Protein AF-A0A2B2BP10-F1 (afdb_monomer_lite)

Structure (mmCIF, N/CA/C/O backbone):
data_AF-A0A2B2BP10-F1
#
_entry.id   AF-A0A2B2BP10-F1
#
loop_
_atom_site.group_PDB
_atom_site.id
_atom_site.type_symbol
_atom_site.label_atom_id
_atom_site.label_alt_id
_atom_site.label_comp_id
_atom_site.label_asym_id
_atom_site.label_entity_id
_atom_site.label_seq_id
_atom_site.pdbx_PDB_ins_code
_atom_site.Cartn_x
_atom_site.Cartn_y
_atom_site.Cartn_z
_atom_site.occupancy
_atom_site.B_iso_or_equiv
_atom_site.auth_seq_id
_atom_site.auth_comp_id
_atom_site.auth_asym_id
_atom_site.auth_atom_id
_atom_site.pdbx_PDB_model_num
ATOM 1 N N . MET A 1 1 ? 47.928 9.382 34.813 1.00 35.50 1 MET A N 1
ATOM 2 C CA . MET A 1 1 ? 47.152 10.615 34.543 1.00 35.50 1 MET A CA 1
ATOM 3 C C . MET A 1 1 ? 45.763 10.393 35.137 1.00 35.50 1 MET A C 1
ATOM 5 O O . MET A 1 1 ? 45.017 9.638 34.544 1.00 35.50 1 MET A O 1
ATOM 9 N N . LYS A 1 2 ? 45.384 10.715 36.384 1.00 25.69 2 LYS A N 1
ATOM 10 C CA . LYS A 1 2 ? 45.524 11.903 37.259 1.00 25.69 2 LYS A CA 1
ATOM 11 C C . LYS A 1 2 ? 45.064 13.222 36.622 1.00 25.69 2 LYS A C 1
ATOM 13 O O . LYS A 1 2 ? 45.745 13.682 35.720 1.00 25.69 2 LYS A O 1
ATOM 18 N N . TYR A 1 3 ? 43.941 13.732 37.158 1.00 25.67 3 TYR A N 1
ATOM 19 C CA . TYR A 1 3 ? 43.438 15.111 37.399 1.00 25.67 3 TYR A CA 1
ATOM 20 C C . TYR A 1 3 ? 41.909 15.093 37.172 1.00 25.67 3 TYR A C 1
ATOM 22 O O . TYR A 1 3 ? 41.471 14.951 36.042 1.00 25.67 3 TYR A O 1
ATOM 30 N N . ILE A 1 4 ? 41.027 14.927 38.170 1.00 27.28 4 ILE A N 1
ATOM 31 C CA . ILE A 1 4 ? 40.669 15.766 39.340 1.00 27.28 4 ILE A CA 1
ATOM 32 C C . ILE A 1 4 ? 40.322 17.214 38.966 1.00 27.28 4 ILE A C 1
ATOM 34 O O . ILE A 1 4 ? 41.221 17.993 38.679 1.00 27.28 4 ILE A O 1
ATOM 38 N N . SER A 1 5 ? 39.041 17.569 39.135 1.00 27.14 5 SER A N 1
ATOM 39 C CA . SER A 1 5 ? 38.623 18.768 39.877 1.00 27.14 5 SER A CA 1
ATOM 40 C C . SER A 1 5 ? 37.249 18.552 40.528 1.00 27.14 5 SER A C 1
ATOM 42 O O . SER A 1 5 ? 36.295 18.125 39.884 1.00 27.14 5 SER A O 1
ATOM 44 N N . ARG A 1 6 ? 37.205 18.794 41.844 1.00 28.05 6 ARG A N 1
ATOM 45 C CA . ARG A 1 6 ? 36.068 18.732 42.779 1.00 28.05 6 ARG A CA 1
ATOM 46 C C . ARG A 1 6 ? 35.676 20.156 43.198 1.00 28.05 6 ARG A C 1
ATOM 48 O O . ARG A 1 6 ? 36.568 20.982 43.348 1.00 28.05 6 ARG A O 1
ATOM 55 N N . LEU A 1 7 ? 34.404 20.355 43.553 1.00 24.20 7 LEU A N 1
ATOM 56 C CA . LEU A 1 7 ? 33.894 21.248 44.619 1.00 24.20 7 LEU A CA 1
ATOM 57 C C . LEU A 1 7 ? 32.411 20.843 44.820 1.00 24.20 7 LEU A C 1
ATOM 59 O O . LEU A 1 7 ? 31.676 20.884 43.843 1.00 24.20 7 LEU A O 1
ATOM 63 N N . LEU A 1 8 ? 31.853 20.262 45.891 1.00 22.91 8 LEU A N 1
ATOM 64 C CA . LEU A 1 8 ? 32.040 20.178 47.349 1.00 22.91 8 LEU A CA 1
ATOM 65 C C . LEU A 1 8 ? 31.478 21.367 48.144 1.00 22.91 8 LEU A C 1
ATOM 67 O O . LEU A 1 8 ? 32.177 22.355 48.308 1.00 22.91 8 LEU A O 1
ATOM 71 N N . VAL A 1 9 ? 30.273 21.190 48.716 1.00 23.84 9 VAL A N 1
ATOM 72 C CA . VAL A 1 9 ? 29.882 21.667 50.060 1.00 23.84 9 VAL A CA 1
ATOM 73 C C . VAL A 1 9 ? 28.970 20.616 50.729 1.00 23.84 9 VAL A C 1
ATOM 75 O O . VAL A 1 9 ? 27.965 20.194 50.162 1.00 23.84 9 VAL A O 1
ATOM 78 N N . LEU A 1 10 ? 29.409 20.176 51.915 1.00 23.83 10 LEU A N 1
ATOM 79 C CA . LEU A 1 10 ? 28.790 19.284 52.913 1.00 23.83 10 LEU A CA 1
ATOM 80 C C . LEU A 1 10 ? 27.552 19.944 53.580 1.00 23.83 10 LEU A C 1
ATOM 82 O O . LEU A 1 10 ? 27.416 21.157 53.517 1.00 23.83 10 LEU A O 1
ATOM 86 N N . VAL A 1 11 ? 26.636 19.229 54.250 1.00 23.75 11 VAL A N 1
ATOM 87 C CA . VAL A 1 11 ? 26.746 18.857 55.683 1.00 23.75 11 VAL A CA 1
ATOM 88 C C . VAL A 1 11 ? 25.727 17.759 56.065 1.00 23.75 11 VAL A C 1
ATOM 90 O O . VAL A 1 11 ? 24.557 17.814 55.698 1.00 23.75 11 VAL A O 1
ATOM 93 N N . LEU A 1 12 ? 26.248 16.777 56.815 1.00 23.58 12 LEU A N 1
ATOM 94 C CA . LEU A 1 12 ? 25.629 15.651 57.541 1.00 23.58 12 LEU A CA 1
ATOM 95 C C . LEU A 1 12 ? 24.697 16.115 58.696 1.00 23.58 12 LEU A C 1
ATOM 97 O O . LEU A 1 12 ? 24.838 17.234 59.169 1.00 23.58 12 LEU A O 1
ATOM 101 N N . ILE A 1 13 ? 23.766 15.306 59.231 1.00 26.03 13 ILE A N 1
ATOM 102 C CA . ILE A 1 13 ? 24.013 14.329 60.320 1.00 26.03 13 ILE A CA 1
ATOM 103 C C . ILE A 1 13 ? 22.867 13.297 60.465 1.00 26.03 13 ILE A C 1
ATOM 105 O O . ILE A 1 13 ? 21.691 13.591 60.283 1.00 26.03 13 ILE A O 1
ATOM 109 N N . PHE A 1 14 ? 23.329 12.093 60.816 1.00 25.73 14 PHE A N 1
ATOM 110 C CA . PHE A 1 14 ? 22.753 10.781 61.142 1.00 25.73 14 PHE A CA 1
ATOM 111 C C . PHE A 1 14 ? 21.506 10.681 62.044 1.00 25.73 14 PHE A C 1
ATOM 113 O O . PHE A 1 14 ? 21.375 11.421 63.012 1.00 25.73 14 PHE A O 1
ATOM 120 N N . CYS A 1 15 ? 20.753 9.580 61.864 1.00 23.16 15 CYS A N 1
ATOM 121 C CA . CYS A 1 15 ? 20.620 8.539 62.901 1.00 23.16 15 CYS A CA 1
ATOM 122 C C . CYS A 1 15 ? 20.268 7.157 62.304 1.00 23.16 15 CYS A C 1
ATOM 124 O O . CYS A 1 15 ? 19.400 7.033 61.444 1.00 23.16 15 CYS A O 1
ATOM 126 N N . LEU A 1 16 ? 21.003 6.141 62.766 1.00 26.59 16 LEU A N 1
ATOM 127 C CA . LEU A 1 16 ? 20.861 4.702 62.513 1.00 26.59 16 LEU A CA 1
ATOM 128 C C . LEU A 1 16 ? 19.626 4.127 63.227 1.00 26.59 16 LEU A C 1
ATOM 130 O O . LEU A 1 16 ? 19.274 4.639 64.281 1.00 26.59 16 LEU A O 1
ATOM 134 N N . ILE A 1 17 ? 19.051 3.045 62.685 1.00 31.56 17 ILE A N 1
ATOM 135 C CA . ILE A 1 17 ? 18.691 1.763 63.340 1.00 31.56 17 ILE A CA 1
ATOM 136 C C . ILE A 1 17 ? 18.112 0.861 62.232 1.00 31.56 17 ILE A C 1
ATOM 138 O O . ILE A 1 17 ? 17.089 1.178 61.633 1.00 31.56 17 ILE A O 1
ATOM 142 N N . GLY A 1 18 ? 18.767 -0.267 61.962 1.00 32.72 18 GLY A N 1
ATOM 143 C CA . GLY A 1 18 ? 18.162 -1.432 61.315 1.00 32.72 18 GLY A CA 1
ATOM 144 C C . GLY A 1 18 ? 18.156 -2.580 62.319 1.00 32.72 18 GLY A C 1
ATOM 145 O O . GLY A 1 18 ? 19.079 -2.659 63.136 1.00 32.72 18 GLY A O 1
ATOM 146 N N . PRO A 1 19 ? 17.124 -3.437 62.306 1.00 38.97 19 PRO A N 1
ATOM 147 C CA . PRO A 1 19 ? 17.443 -4.865 62.265 1.00 38.97 19 PRO A CA 1
ATOM 148 C C . PRO A 1 19 ? 16.514 -5.736 61.392 1.00 38.97 19 PRO A C 1
ATOM 150 O O . PRO A 1 19 ? 15.325 -5.475 61.265 1.00 38.97 19 PRO A O 1
ATOM 153 N N . TYR A 1 20 ? 17.123 -6.814 60.885 1.00 28.19 20 TYR A N 1
ATOM 154 C CA . TYR A 1 20 ? 16.628 -8.194 60.737 1.00 28.19 20 TYR A CA 1
ATOM 155 C C . TYR A 1 20 ? 15.260 -8.477 60.083 1.00 28.19 20 TYR A C 1
ATOM 157 O O . TYR A 1 20 ? 14.209 -8.237 60.663 1.00 28.19 20 TYR A O 1
ATOM 165 N N . TYR A 1 21 ? 15.301 -9.204 58.958 1.00 30.72 21 TYR A N 1
ATOM 166 C CA . TYR A 1 21 ? 14.311 -10.244 58.663 1.00 30.72 21 TYR A CA 1
ATOM 167 C C . TYR A 1 21 ? 14.998 -11.609 58.690 1.00 30.72 21 TYR A C 1
ATOM 169 O O . TYR A 1 21 ? 15.969 -11.857 57.977 1.00 30.72 21 TYR A O 1
ATOM 177 N N . THR A 1 22 ? 14.485 -12.451 59.576 1.00 29.66 22 THR A N 1
ATOM 178 C CA . THR A 1 22 ? 14.809 -13.855 59.794 1.00 29.66 22 THR A CA 1
ATOM 179 C C . THR A 1 22 ? 14.077 -14.733 58.780 1.00 29.66 22 THR A C 1
ATOM 181 O O . THR A 1 22 ? 12.874 -14.593 58.568 1.00 29.66 22 THR A O 1
ATOM 184 N N . SER A 1 23 ? 14.809 -15.669 58.179 1.00 28.98 23 SER A N 1
ATOM 185 C CA . SER A 1 23 ? 14.266 -16.896 57.601 1.00 28.98 23 SER A CA 1
ATOM 186 C C . SER A 1 23 ? 14.009 -17.906 58.724 1.00 28.98 23 SER A C 1
ATOM 188 O O . SER A 1 23 ? 14.798 -18.005 59.663 1.00 28.98 23 SER A O 1
ATOM 190 N N . ALA A 1 24 ? 12.910 -18.655 58.632 1.00 31.73 24 ALA A N 1
ATOM 191 C CA . ALA A 1 24 ? 12.672 -19.844 59.443 1.00 31.73 24 ALA A CA 1
ATOM 192 C C . ALA A 1 24 ? 12.572 -21.057 58.510 1.00 31.73 24 ALA A C 1
ATOM 194 O O . ALA A 1 24 ? 11.766 -21.074 57.579 1.00 31.73 24 ALA A O 1
ATOM 195 N N . GLU A 1 25 ? 13.453 -22.023 58.756 1.00 32.09 25 GLU A N 1
ATOM 196 C CA . GLU A 1 25 ? 13.521 -23.346 58.143 1.00 32.09 25 GLU A CA 1
ATOM 197 C C . GLU A 1 25 ? 12.401 -24.266 58.650 1.00 32.09 25 GLU A C 1
ATOM 199 O O . GLU A 1 25 ? 11.938 -24.143 59.785 1.00 32.09 25 GLU A O 1
ATOM 204 N N . SER A 1 26 ? 12.068 -25.280 57.851 1.00 30.95 26 SER A N 1
ATOM 205 C CA . SER A 1 26 ? 11.579 -26.561 58.361 1.00 30.95 26 SER A CA 1
ATOM 206 C C . SER A 1 26 ? 12.367 -27.714 57.722 1.00 30.95 26 SER A C 1
ATOM 208 O O . SER A 1 26 ? 12.107 -28.093 56.585 1.00 30.95 26 SER A O 1
ATOM 210 N N . ASN A 1 27 ? 13.342 -28.216 58.487 1.00 28.84 27 ASN A N 1
ATOM 211 C CA . ASN A 1 27 ? 13.800 -29.606 58.651 1.00 28.84 27 ASN A CA 1
ATOM 212 C C . ASN A 1 27 ? 14.059 -30.509 57.420 1.00 28.84 27 ASN A C 1
ATOM 214 O O . ASN A 1 27 ? 13.184 -31.228 56.956 1.00 28.84 27 ASN A O 1
ATOM 218 N N . LEU A 1 28 ? 15.317 -30.485 56.965 1.00 27.80 28 LEU A N 1
ATOM 219 C CA . LEU A 1 28 ? 16.371 -31.521 57.082 1.00 27.80 28 LEU A CA 1
ATOM 220 C C . LEU A 1 28 ? 16.104 -33.052 56.932 1.00 27.80 28 LEU A C 1
ATOM 222 O O . LEU A 1 28 ? 15.277 -33.641 57.619 1.00 27.80 28 LEU A O 1
ATOM 226 N N . VAL A 1 29 ? 17.082 -33.644 56.212 1.00 27.44 29 VAL A N 1
ATOM 227 C CA . VAL A 1 29 ? 17.657 -35.023 56.166 1.00 27.44 29 VAL A CA 1
ATOM 228 C C . VAL A 1 29 ? 16.967 -36.028 55.218 1.00 27.44 29 VAL A C 1
ATOM 230 O O . VAL A 1 29 ? 15.862 -36.464 55.501 1.00 27.44 29 VAL A O 1
ATOM 233 N N . ASN A 1 30 ? 17.461 -36.346 54.007 1.00 29.39 30 ASN A N 1
ATOM 234 C CA . ASN A 1 30 ? 18.756 -36.872 53.500 1.00 29.39 30 ASN A CA 1
ATOM 235 C C . ASN A 1 30 ? 18.857 -38.415 53.574 1.00 29.39 30 ASN A C 1
ATOM 237 O O . ASN A 1 30 ? 18.711 -38.972 54.657 1.00 29.39 30 ASN A O 1
ATOM 241 N N . ILE A 1 31 ? 19.121 -39.068 52.430 1.00 30.33 31 ILE A N 1
ATOM 242 C CA . ILE A 1 31 ? 20.179 -40.077 52.178 1.00 30.33 31 ILE A CA 1
ATOM 243 C C . ILE A 1 31 ? 19.948 -40.766 50.812 1.00 30.33 31 ILE A C 1
ATOM 245 O O . ILE A 1 31 ? 18.848 -41.207 50.483 1.00 30.33 31 ILE A O 1
ATOM 249 N N . GLU A 1 32 ? 21.032 -40.796 50.038 1.00 33.62 32 GLU A N 1
ATOM 250 C CA . GLU A 1 32 ? 21.299 -41.515 48.786 1.00 33.62 32 GLU A CA 1
ATOM 251 C C . GLU A 1 32 ? 21.122 -43.047 48.922 1.00 33.62 32 GLU A C 1
ATOM 253 O O . GLU A 1 32 ? 21.317 -43.597 50.001 1.00 33.62 32 GLU A O 1
ATOM 258 N N . ASP A 1 33 ? 20.820 -43.775 47.839 1.00 32.69 33 ASP A N 1
ATOM 259 C CA . ASP A 1 33 ? 21.850 -44.460 47.025 1.00 32.69 33 ASP A CA 1
ATOM 260 C C . ASP A 1 33 ? 21.337 -45.683 46.211 1.00 32.69 33 ASP A C 1
ATOM 262 O O . ASP A 1 33 ? 20.480 -46.447 46.648 1.00 32.69 33 ASP A O 1
ATOM 266 N N . LEU A 1 34 ? 21.948 -45.844 45.028 1.00 28.80 34 LEU A N 1
ATOM 267 C CA . LEU A 1 34 ? 22.307 -47.068 44.277 1.00 28.80 34 LEU A CA 1
ATOM 268 C C . LEU A 1 34 ? 21.294 -48.157 43.812 1.00 28.80 34 LEU A C 1
ATOM 270 O O . LEU A 1 34 ? 20.833 -49.021 44.548 1.00 28.80 34 LEU A O 1
ATOM 274 N N . SER A 1 35 ? 21.185 -48.209 42.472 1.00 29.86 35 SER A N 1
ATOM 275 C CA . SER A 1 35 ? 21.424 -49.357 41.557 1.00 29.86 35 SER A CA 1
ATOM 276 C C . SER A 1 35 ? 20.588 -50.660 41.598 1.00 29.86 35 SER A C 1
ATOM 278 O O . SER A 1 35 ? 20.744 -51.484 42.488 1.00 29.86 35 SER A O 1
ATOM 280 N N . THR A 1 36 ? 19.829 -50.862 40.501 1.00 37.53 36 THR A N 1
ATOM 281 C CA . THR A 1 36 ? 19.683 -52.037 39.580 1.00 37.53 36 THR A CA 1
ATOM 282 C C . THR A 1 36 ? 19.854 -53.482 40.095 1.00 37.53 36 THR A C 1
ATOM 284 O O . THR A 1 36 ? 20.809 -53.757 40.815 1.00 37.53 36 THR A O 1
ATOM 287 N N . PRO A 1 37 ? 19.074 -54.464 39.573 1.00 38.03 37 PRO A N 1
ATOM 288 C CA . PRO A 1 37 ? 19.461 -55.146 38.316 1.00 38.03 37 PRO A CA 1
ATOM 289 C C . PRO A 1 37 ? 18.308 -55.626 37.392 1.00 38.03 37 PRO A C 1
ATOM 291 O O . PRO A 1 37 ? 17.191 -55.888 37.823 1.00 38.03 37 PRO A O 1
ATOM 294 N N . ASN A 1 38 ? 18.644 -55.782 36.106 1.00 34.16 38 ASN A N 1
ATOM 295 C CA . ASN A 1 38 ? 18.007 -56.639 35.077 1.00 34.16 38 ASN A CA 1
ATOM 296 C C . ASN A 1 38 ? 18.950 -57.864 34.870 1.00 34.16 38 ASN A C 1
ATOM 298 O O . ASN A 1 38 ? 20.127 -57.674 35.209 1.00 34.16 38 ASN A O 1
ATOM 302 N N . PRO A 1 39 ? 18.578 -59.077 34.370 1.00 50.03 39 PRO A N 1
ATOM 303 C CA . PRO A 1 39 ? 18.208 -59.378 32.955 1.00 50.03 39 PRO A CA 1
ATOM 304 C C . PRO A 1 39 ? 17.178 -60.556 32.825 1.00 50.03 39 PRO A C 1
ATOM 306 O O . PRO A 1 39 ? 16.729 -61.065 33.843 1.00 50.03 39 PRO A O 1
ATOM 309 N N . GLU A 1 40 ? 16.619 -61.005 31.686 1.00 32.41 40 GLU A N 1
ATOM 310 C CA . GLU A 1 40 ? 17.146 -61.531 30.398 1.00 32.41 40 GLU A CA 1
ATOM 311 C C . GLU A 1 40 ? 15.997 -61.569 29.346 1.00 32.41 40 GLU A C 1
ATOM 313 O O . GLU A 1 40 ? 14.870 -61.920 29.681 1.00 32.41 40 GLU A O 1
ATOM 318 N N . GLN A 1 41 ? 16.149 -60.968 28.154 1.00 34.12 41 GLN A N 1
ATOM 319 C CA . GLN A 1 41 ? 16.606 -61.499 26.839 1.00 34.12 41 GLN A CA 1
ATOM 320 C C . GLN A 1 41 ? 15.582 -62.288 25.984 1.00 34.12 41 GLN A C 1
ATOM 322 O O . GLN A 1 41 ? 15.234 -63.424 26.277 1.00 34.12 41 GLN A O 1
ATOM 327 N N . SER A 1 42 ? 15.252 -61.758 24.797 1.00 27.53 42 SER A N 1
ATOM 328 C CA . SER A 1 42 ? 15.834 -62.229 23.519 1.00 27.53 42 SER A CA 1
ATOM 329 C C . SER A 1 42 ? 15.474 -61.305 22.333 1.00 27.53 42 SER A C 1
ATOM 331 O O . SER A 1 42 ? 14.410 -60.696 22.295 1.00 27.53 42 SER A O 1
ATOM 333 N N . ASN A 1 43 ? 16.449 -61.165 21.426 1.00 31.52 43 ASN A N 1
ATOM 334 C CA . ASN A 1 43 ? 16.531 -60.336 20.207 1.00 31.52 43 ASN A CA 1
ATOM 335 C C . ASN A 1 43 ? 15.570 -60.845 19.088 1.00 31.52 43 ASN A C 1
ATOM 337 O O . ASN A 1 43 ? 15.063 -61.951 19.208 1.00 31.52 43 ASN A O 1
ATOM 341 N N . ALA A 1 44 ? 15.293 -60.177 17.956 1.00 31.28 44 ALA A N 1
ATOM 342 C CA . ALA A 1 44 ? 16.159 -59.352 17.114 1.00 31.28 44 ALA A CA 1
ATOM 343 C C . ALA A 1 44 ? 15.391 -58.545 16.028 1.00 31.28 44 ALA A C 1
ATOM 345 O O . ALA A 1 44 ? 14.281 -58.900 15.650 1.00 31.28 44 ALA A O 1
ATOM 346 N N . GLU A 1 45 ? 16.108 -57.539 15.505 1.00 29.89 45 GLU A N 1
ATOM 347 C CA . GLU A 1 45 ? 16.148 -57.003 14.122 1.00 29.89 45 GLU A CA 1
ATOM 348 C C . GLU A 1 45 ? 15.087 -56.024 13.557 1.00 29.89 45 GLU A C 1
ATOM 350 O O . GLU A 1 45 ? 13.996 -56.386 13.137 1.00 29.89 45 GLU A O 1
ATOM 355 N N . ASN A 1 46 ? 15.525 -54.753 13.475 1.00 30.64 46 ASN A N 1
ATOM 356 C CA . ASN A 1 46 ? 15.562 -53.836 12.316 1.00 30.64 46 ASN A CA 1
ATOM 357 C C . ASN A 1 46 ? 14.555 -54.022 11.160 1.00 30.64 46 ASN A C 1
ATOM 359 O O . ASN A 1 46 ? 14.668 -54.976 10.401 1.00 30.64 46 ASN A O 1
ATOM 363 N N . ALA A 1 47 ? 13.778 -52.974 10.850 1.00 29.55 47 ALA A N 1
ATOM 364 C CA . ALA A 1 47 ? 14.079 -52.040 9.748 1.00 29.55 47 ALA A CA 1
ATOM 365 C C . ALA A 1 47 ? 12.907 -51.082 9.435 1.00 29.55 47 ALA A C 1
ATOM 367 O O . ALA A 1 47 ? 11.745 -51.465 9.441 1.00 29.55 47 ALA A O 1
ATOM 368 N N . ASP A 1 48 ? 13.307 -49.856 9.101 1.00 30.22 48 ASP A N 1
ATOM 369 C CA . ASP A 1 48 ? 12.721 -48.886 8.169 1.00 30.22 48 ASP A CA 1
ATOM 370 C C . ASP A 1 48 ? 11.305 -48.299 8.328 1.00 30.22 48 ASP A C 1
ATOM 372 O O . ASP A 1 48 ? 10.273 -48.959 8.409 1.00 30.22 48 ASP A O 1
ATOM 376 N N . LEU A 1 49 ? 11.300 -46.967 8.255 1.00 34.78 49 LEU A N 1
ATOM 377 C CA . LEU A 1 49 ? 10.155 -46.068 8.252 1.00 34.78 49 LEU A CA 1
ATOM 378 C C . LEU A 1 49 ? 9.687 -45.818 6.814 1.00 34.78 49 LEU A C 1
ATOM 380 O O . LEU A 1 49 ? 10.445 -45.291 6.005 1.00 34.78 49 LEU A O 1
ATOM 384 N N . ASN A 1 50 ? 8.402 -46.046 6.537 1.00 30.09 50 ASN A N 1
ATOM 385 C CA . ASN A 1 50 ? 7.673 -45.317 5.499 1.00 30.09 50 ASN A CA 1
ATOM 386 C C . ASN A 1 50 ? 6.163 -45.258 5.795 1.00 30.09 50 ASN A C 1
ATOM 388 O O . ASN A 1 50 ? 5.463 -46.257 5.753 1.00 30.09 50 ASN A O 1
ATOM 392 N N . LYS A 1 51 ? 5.709 -44.031 6.068 1.00 31.86 51 LYS A N 1
ATOM 393 C CA . LYS A 1 51 ? 4.644 -43.303 5.358 1.00 31.86 51 LYS A CA 1
ATOM 394 C C . LYS A 1 51 ? 3.243 -43.942 5.130 1.00 31.86 51 LYS A C 1
ATOM 396 O O . LYS A 1 51 ? 3.083 -44.828 4.307 1.00 31.86 51 LYS A O 1
ATOM 401 N N . VAL A 1 52 ? 2.268 -43.167 5.635 1.00 33.22 52 VAL A N 1
ATOM 402 C CA . VAL A 1 52 ? 0.911 -42.821 5.127 1.00 33.22 52 VAL A CA 1
ATOM 403 C C . VAL A 1 52 ? -0.275 -43.712 5.522 1.00 33.22 52 VAL A C 1
ATOM 405 O O . VAL A 1 52 ? -0.188 -44.930 5.495 1.00 33.22 52 VAL A O 1
ATOM 408 N N . ASP A 1 53 ? -1.382 -42.991 5.771 1.00 30.86 53 ASP A N 1
ATOM 409 C CA . ASP A 1 53 ? -2.799 -43.389 5.801 1.00 30.86 53 ASP A CA 1
ATOM 410 C C . ASP A 1 53 ? -3.308 -43.996 7.128 1.00 30.86 53 ASP A C 1
ATOM 412 O O . ASP A 1 53 ? -2.552 -44.600 7.874 1.00 30.86 53 ASP A O 1
ATOM 416 N N . GLU A 1 54 ? -4.549 -43.785 7.588 1.00 32.78 54 GLU A N 1
ATOM 417 C CA . GLU A 1 54 ? -5.785 -43.506 6.853 1.00 32.78 54 GLU A CA 1
ATOM 418 C C . GLU A 1 54 ? -6.951 -43.176 7.835 1.00 32.78 54 GLU A C 1
ATOM 420 O O . GLU A 1 54 ? -7.006 -43.714 8.937 1.00 32.78 54 GLU A O 1
ATOM 425 N N . THR A 1 55 ? -7.931 -42.388 7.365 1.00 30.42 55 THR A N 1
ATOM 426 C CA . THR A 1 55 ? -9.410 -42.557 7.500 1.00 30.42 55 THR A CA 1
ATOM 427 C C . THR A 1 55 ? -10.222 -42.535 8.819 1.00 30.42 55 THR A C 1
ATOM 429 O O . THR A 1 55 ? -9.746 -42.811 9.915 1.00 30.42 55 THR A O 1
ATOM 432 N N . LEU A 1 56 ? -11.538 -42.333 8.558 1.00 30.64 56 LEU A N 1
ATOM 433 C CA . LEU A 1 56 ? -12.778 -42.801 9.226 1.00 30.64 56 LEU A CA 1
ATOM 434 C C . LEU A 1 56 ? -13.516 -41.693 10.008 1.00 30.64 56 LEU A C 1
ATOM 436 O O . LEU A 1 56 ? -12.894 -40.963 10.768 1.00 30.64 56 LEU A O 1
ATOM 440 N N . THR A 1 57 ? -14.825 -41.430 9.855 1.00 28.64 57 THR A N 1
ATOM 441 C CA . THR A 1 57 ? -16.017 -42.231 9.450 1.00 28.64 57 THR A CA 1
ATOM 442 C C . THR A 1 57 ? -17.218 -41.253 9.285 1.00 28.64 57 THR A C 1
ATOM 444 O O . THR A 1 57 ? -17.245 -40.259 10.007 1.00 28.64 57 THR A O 1
ATOM 447 N N . ASP A 1 58 ? -18.083 -41.343 8.255 1.00 32.44 58 ASP A N 1
ATOM 448 C CA . ASP A 1 58 ? -19.340 -42.151 8.139 1.00 32.44 58 ASP A CA 1
ATOM 449 C C . ASP A 1 58 ? -20.563 -41.431 8.796 1.00 32.44 58 ASP A C 1
ATOM 451 O O . ASP A 1 58 ? -20.457 -40.997 9.937 1.00 32.44 58 ASP A O 1
ATOM 455 N N . THR A 1 59 ? -21.732 -41.150 8.186 1.00 32.19 59 THR A N 1
ATOM 456 C CA . THR A 1 59 ? -22.721 -42.027 7.506 1.00 32.19 59 THR A CA 1
ATOM 457 C C . THR A 1 59 ? -23.917 -41.207 6.921 1.00 32.19 59 THR A C 1
ATOM 459 O O . THR A 1 59 ? -24.271 -40.186 7.508 1.00 32.19 59 THR A O 1
ATOM 462 N N . ASN A 1 60 ? -24.537 -41.719 5.831 1.00 33.25 60 ASN A N 1
ATOM 463 C CA . ASN A 1 60 ? -25.993 -41.879 5.505 1.00 33.25 60 ASN A CA 1
ATOM 464 C C . ASN A 1 60 ? -26.950 -40.648 5.415 1.00 33.25 60 ASN A C 1
ATOM 466 O O . ASN A 1 60 ? -26.852 -39.737 6.222 1.00 33.25 60 ASN A O 1
ATOM 470 N N . ASP A 1 61 ? -27.957 -40.508 4.527 1.00 29.33 61 ASP A N 1
ATOM 471 C CA . ASP A 1 61 ? -28.725 -41.393 3.616 1.00 29.33 61 ASP A CA 1
ATOM 472 C C . ASP A 1 61 ? -29.524 -40.544 2.563 1.00 29.33 61 ASP A C 1
ATOM 474 O O . ASP A 1 61 ? -29.941 -39.439 2.902 1.00 29.33 61 ASP A O 1
ATOM 478 N N . VAL A 1 62 ? -29.728 -41.079 1.333 1.00 30.88 62 VAL A N 1
ATOM 479 C CA . VAL A 1 62 ? -31.006 -41.253 0.547 1.00 30.88 62 VAL A CA 1
ATOM 480 C C . VAL A 1 62 ? -31.936 -40.003 0.364 1.00 30.88 62 VAL A C 1
ATOM 482 O O . VAL A 1 62 ? -32.257 -39.342 1.334 1.00 30.88 62 VAL A O 1
ATOM 485 N N . GLU A 1 63 ? -32.481 -39.548 -0.785 1.00 29.61 63 GLU A N 1
ATOM 486 C CA . GLU A 1 63 ? -33.002 -40.155 -2.030 1.00 29.61 63 GLU A CA 1
ATOM 487 C C . GLU A 1 63 ? -33.339 -39.066 -3.103 1.00 29.61 63 GLU A C 1
ATOM 489 O O . GLU A 1 63 ? -33.782 -37.973 -2.762 1.00 29.61 63 GLU A O 1
ATOM 494 N N . ASN A 1 64 ? -33.184 -39.423 -4.387 1.00 28.94 64 ASN A N 1
ATOM 495 C CA . ASN A 1 64 ? -34.051 -39.206 -5.571 1.00 28.94 64 ASN A CA 1
ATOM 496 C C . ASN A 1 64 ? -34.692 -37.850 -6.002 1.00 28.94 64 ASN A C 1
ATOM 498 O O . ASN A 1 64 ? -35.591 -37.314 -5.366 1.00 28.94 64 ASN A O 1
ATOM 502 N N . ASN A 1 65 ? -34.415 -37.556 -7.288 1.00 28.33 65 ASN A N 1
ATOM 503 C CA . ASN A 1 65 ? -35.350 -37.351 -8.420 1.00 28.33 65 ASN A CA 1
ATOM 504 C C . ASN A 1 65 ? -35.781 -35.956 -8.925 1.00 28.33 65 ASN A C 1
ATOM 506 O O . ASN A 1 65 ? -36.251 -35.098 -8.187 1.00 28.33 65 ASN A O 1
ATOM 510 N N . THR A 1 66 ? -35.791 -35.919 -10.275 1.00 26.94 66 THR A N 1
ATOM 511 C CA . THR A 1 66 ? -36.670 -35.198 -11.232 1.00 26.94 66 THR A CA 1
ATOM 512 C C . THR A 1 66 ? -36.494 -33.681 -11.350 1.00 26.94 66 THR A C 1
ATOM 514 O O . THR A 1 66 ? -36.582 -32.956 -10.371 1.00 26.94 66 THR A O 1
ATOM 517 N N . GLU A 1 67 ? -35.999 -33.180 -12.487 1.00 28.91 67 GLU A N 1
ATOM 518 C CA . GLU A 1 67 ? -36.663 -32.966 -13.799 1.00 28.91 67 GLU A CA 1
ATOM 519 C C . GLU A 1 67 ? -37.510 -31.692 -13.849 1.00 28.91 67 GLU A C 1
ATOM 521 O O . GLU A 1 67 ? -38.299 -31.431 -12.949 1.00 28.91 67 GLU A O 1
ATOM 526 N N . GLU A 1 68 ? -37.356 -30.993 -14.984 1.00 28.36 68 GLU A N 1
ATOM 527 C CA . GLU A 1 68 ? -38.296 -30.021 -15.561 1.00 28.36 68 GLU A CA 1
ATOM 528 C C . GLU A 1 68 ? -38.463 -28.681 -14.817 1.00 28.36 68 GLU A C 1
ATOM 530 O O . GLU A 1 68 ? -38.378 -28.582 -13.604 1.00 28.36 68 GLU A O 1
ATOM 535 N N . ALA A 1 69 ? -38.723 -27.541 -15.447 1.00 27.48 69 ALA A N 1
ATOM 536 C CA . ALA A 1 69 ? -38.811 -27.093 -16.832 1.00 27.48 69 ALA A CA 1
ATOM 537 C C . ALA A 1 69 ? -38.956 -25.550 -16.709 1.00 27.48 69 ALA A C 1
ATOM 539 O O . ALA A 1 69 ? -39.561 -25.064 -15.759 1.00 27.48 69 ALA A O 1
ATOM 540 N N . THR A 1 70 ? -38.197 -24.758 -17.471 1.00 25.77 70 THR A N 1
ATOM 541 C CA . THR A 1 70 ? -38.675 -23.958 -18.623 1.00 25.77 70 THR A CA 1
ATOM 542 C C . THR A 1 70 ? -39.469 -22.677 -18.319 1.00 25.77 70 THR A C 1
ATOM 544 O O . THR A 1 70 ? -40.203 -22.605 -17.341 1.00 25.77 70 THR A O 1
ATOM 547 N N . LEU A 1 71 ? -39.402 -21.778 -19.314 1.00 27.81 71 LEU A N 1
ATOM 548 C CA . LEU A 1 71 ? -40.334 -20.698 -19.689 1.00 27.81 71 LEU A CA 1
ATOM 549 C C . LEU A 1 71 ? -40.065 -19.350 -19.007 1.00 27.81 71 LEU A C 1
ATOM 551 O O . LEU A 1 71 ? -40.114 -19.233 -17.788 1.00 27.81 71 LEU A O 1
ATOM 555 N N . ASP A 1 72 ? -39.562 -18.346 -19.729 1.00 25.50 72 ASP A N 1
ATOM 556 C CA . ASP A 1 72 ? -40.099 -17.589 -20.896 1.00 25.50 72 ASP A CA 1
ATOM 557 C C . ASP A 1 72 ? -40.534 -16.220 -20.357 1.00 25.50 72 ASP A C 1
ATOM 559 O O . ASP A 1 72 ? -41.254 -16.134 -19.368 1.00 25.50 72 ASP A O 1
ATOM 563 N N . GLU A 1 73 ? -39.867 -15.138 -20.746 1.00 28.53 73 GLU A N 1
ATOM 564 C CA . GLU A 1 73 ? -40.075 -14.325 -21.958 1.00 28.53 73 GLU A CA 1
ATOM 565 C C . GLU A 1 73 ? -41.099 -13.203 -21.748 1.00 28.53 73 GLU A C 1
ATOM 567 O O . GLU A 1 73 ? -42.113 -13.371 -21.077 1.00 28.53 73 GLU A O 1
ATOM 572 N N . SER A 1 74 ? -40.821 -12.084 -22.432 1.00 28.12 74 SER A N 1
ATOM 573 C CA . SER A 1 74 ? -41.675 -10.903 -22.662 1.00 28.12 74 SER A CA 1
ATOM 574 C C . SER A 1 74 ? -41.915 -9.982 -21.450 1.00 28.12 74 SER A C 1
ATOM 576 O O . SER A 1 74 ? -41.945 -10.428 -20.312 1.00 28.12 74 SER A O 1
ATOM 578 N N . SER A 1 75 ? -42.113 -8.667 -21.547 1.00 26.55 75 SER A N 1
ATOM 579 C CA . SER A 1 75 ? -42.043 -7.606 -22.576 1.00 26.55 75 SER A CA 1
ATOM 580 C C . SER A 1 75 ? -42.434 -6.311 -21.819 1.00 26.55 75 SER A C 1
ATOM 582 O O . SER A 1 75 ? -43.174 -6.406 -20.846 1.00 26.55 75 SER A O 1
ATOM 584 N N . GLU A 1 76 ? -41.868 -5.124 -22.051 1.00 28.02 76 GLU A N 1
ATOM 585 C CA . GLU A 1 76 ? -42.436 -3.994 -22.836 1.00 28.02 76 GLU A CA 1
ATOM 586 C C . GLU A 1 76 ? -41.626 -2.736 -22.410 1.00 28.02 76 GLU A C 1
ATOM 588 O O . GLU A 1 76 ? -41.423 -2.522 -21.217 1.00 28.02 76 GLU A O 1
ATOM 593 N N . THR A 1 77 ? -40.855 -2.061 -23.275 1.00 26.12 77 THR A N 1
ATOM 594 C CA . THR A 1 77 ? -41.164 -0.915 -24.177 1.00 26.12 77 THR A CA 1
ATOM 595 C C . THR A 1 77 ? -41.643 0.402 -23.539 1.00 26.12 77 THR A C 1
ATOM 597 O O . THR A 1 77 ? -42.740 0.453 -23.000 1.00 26.12 77 THR A O 1
ATOM 600 N N . GLN A 1 78 ? -40.846 1.475 -23.727 1.00 28.59 78 GLN A N 1
ATOM 601 C CA . GLN A 1 78 ? -41.207 2.828 -24.238 1.00 28.59 78 GLN A CA 1
ATOM 602 C C . GLN A 1 78 ? -39.924 3.706 -24.293 1.00 28.59 78 GLN A C 1
ATOM 604 O O . GLN A 1 78 ? -39.298 3.942 -23.265 1.00 28.59 78 GLN A O 1
ATOM 609 N N . GLU A 1 79 ? -39.298 3.915 -25.463 1.00 29.34 79 GLU A N 1
ATOM 610 C CA . GLU A 1 79 ? -39.436 5.050 -26.419 1.00 29.34 79 GLU A CA 1
ATOM 611 C C . GLU A 1 79 ? -39.172 6.452 -25.827 1.00 29.34 79 GLU A C 1
ATOM 613 O O . GLU A 1 79 ? -39.884 6.929 -24.949 1.00 29.34 79 GLU A O 1
ATOM 618 N N . THR A 1 80 ? -38.136 7.170 -26.284 1.00 28.38 80 THR A N 1
ATOM 619 C CA . THR A 1 80 ? -38.292 8.151 -27.383 1.00 28.38 80 THR A CA 1
ATOM 620 C C . THR A 1 80 ? -36.972 8.525 -28.090 1.00 28.38 80 THR A C 1
ATOM 622 O O . THR A 1 80 ? -35.881 8.433 -27.531 1.00 28.38 80 THR A O 1
ATOM 625 N N . GLU A 1 81 ? -37.130 8.929 -29.354 1.00 31.97 81 GLU A N 1
ATOM 626 C CA . GLU A 1 81 ? -36.172 9.121 -30.455 1.00 31.97 81 GLU A CA 1
ATOM 627 C C . GLU A 1 81 ? -35.260 10.366 -30.385 1.00 31.97 81 GLU A C 1
ATOM 629 O O . GLU A 1 81 ? -35.629 11.379 -29.797 1.00 31.97 81 GLU A O 1
ATOM 634 N N . LEU A 1 82 ? -34.139 10.338 -31.135 1.00 26.92 82 LEU A N 1
ATOM 635 C CA . LEU A 1 82 ? -33.893 11.294 -32.239 1.00 26.92 82 LEU A CA 1
ATOM 636 C C . LEU A 1 82 ? -32.719 10.870 -33.161 1.00 26.92 82 LEU A C 1
ATOM 638 O O . LEU A 1 82 ? -31.546 10.907 -32.808 1.00 26.92 82 LEU A O 1
ATOM 642 N N . GLU A 1 83 ? -33.144 10.426 -34.344 1.00 31.44 83 GLU A N 1
ATOM 643 C CA . GLU A 1 83 ? -32.598 10.368 -35.711 1.00 31.44 83 GLU A CA 1
ATOM 644 C C . GLU A 1 83 ? -31.102 10.522 -36.115 1.00 31.44 83 GLU A C 1
ATOM 646 O O . GLU A 1 83 ? -30.426 11.510 -35.852 1.00 31.44 83 GLU A O 1
ATOM 651 N N . LYS A 1 84 ? -30.768 9.605 -37.052 1.00 29.52 84 LYS A N 1
ATOM 652 C CA . LYS A 1 84 ? -30.029 9.724 -38.339 1.00 29.52 84 LYS A CA 1
ATOM 653 C C . LYS A 1 84 ? -28.497 9.573 -38.397 1.00 29.52 84 LYS A C 1
ATOM 655 O O . LYS A 1 84 ? -27.711 10.461 -38.093 1.00 29.52 84 LYS A O 1
ATOM 660 N N . LYS A 1 85 ? -28.114 8.425 -38.982 1.00 31.95 85 LYS A N 1
ATOM 661 C CA . LYS A 1 85 ? -26.849 8.129 -39.678 1.00 31.95 85 LYS A CA 1
ATOM 662 C C . LYS A 1 85 ? -26.688 8.985 -40.943 1.00 31.95 85 LYS A C 1
ATOM 664 O O . LYS A 1 85 ? -27.639 9.069 -41.715 1.00 31.95 85 LYS A O 1
ATOM 669 N N . GLN A 1 86 ? -25.453 9.385 -41.257 1.00 27.55 86 GLN A N 1
ATOM 670 C CA . GLN A 1 86 ? -24.873 9.111 -42.579 1.00 27.55 86 GLN A CA 1
ATOM 671 C C . GLN A 1 86 ? -23.337 9.148 -42.571 1.00 27.55 86 GLN A C 1
ATOM 673 O O . GLN A 1 86 ? -22.707 9.684 -41.667 1.00 27.55 86 GLN A O 1
ATOM 678 N N . GLU A 1 87 ? -22.788 8.453 -43.559 1.00 30.33 87 GLU A N 1
ATOM 679 C CA . GLU A 1 87 ? -21.423 7.973 -43.744 1.00 30.33 87 GLU A CA 1
ATOM 680 C C . GLU A 1 87 ? -20.365 9.015 -44.156 1.00 30.33 87 GLU A C 1
ATOM 682 O O . GLU A 1 87 ? -20.663 10.066 -44.710 1.00 30.33 87 GLU A O 1
ATOM 687 N N . GLU A 1 88 ? -19.118 8.547 -44.019 1.00 28.72 88 GLU A N 1
ATOM 688 C CA . GLU A 1 88 ? -17.962 8.749 -44.907 1.00 28.72 88 GLU A CA 1
ATOM 689 C C . GLU A 1 88 ? -16.985 9.937 -44.741 1.00 28.72 88 GLU A C 1
ATOM 691 O O . GLU A 1 88 ? -17.314 11.114 -44.797 1.00 28.72 88 GLU A O 1
ATOM 696 N N . LYS A 1 89 ? -15.709 9.508 -44.756 1.00 28.86 89 LYS A N 1
ATOM 697 C CA . LYS A 1 89 ? -14.505 10.113 -45.355 1.00 28.86 89 LYS A CA 1
ATOM 698 C C . LYS A 1 89 ? -13.783 11.254 -44.630 1.00 28.86 89 LYS A C 1
ATOM 700 O O . LYS A 1 89 ? -14.154 12.419 -44.621 1.00 28.86 89 LYS A O 1
ATOM 705 N N . SER A 1 90 ? -12.600 10.862 -44.162 1.00 26.55 90 SER A N 1
ATOM 706 C CA . SER A 1 90 ? -11.463 11.677 -43.762 1.00 26.55 90 SER A CA 1
ATOM 707 C C . SER A 1 90 ? -10.810 12.406 -44.943 1.00 26.55 90 SER A C 1
ATOM 709 O O . SER A 1 90 ? -10.304 11.757 -45.860 1.00 26.55 90 SER A O 1
ATOM 711 N N . VAL A 1 91 ? -10.693 13.731 -44.844 1.00 27.72 91 VAL A N 1
ATOM 712 C CA . VAL A 1 91 ? -9.618 14.521 -45.464 1.00 27.72 91 VAL A CA 1
ATOM 713 C C . VAL A 1 91 ? -9.170 15.580 -44.457 1.00 27.72 91 VAL A C 1
ATOM 715 O O . VAL A 1 91 ? -9.981 16.286 -43.868 1.00 27.72 91 VAL A O 1
ATOM 718 N N . ILE A 1 92 ? -7.857 15.646 -44.249 1.00 30.28 92 ILE A N 1
ATOM 719 C CA . ILE A 1 92 ? -7.155 16.567 -43.355 1.00 30.28 92 ILE A CA 1
ATOM 720 C C . ILE A 1 92 ? -6.841 17.856 -44.119 1.00 30.28 92 ILE A C 1
ATOM 722 O O . ILE A 1 92 ? -6.272 17.785 -45.210 1.00 30.28 92 ILE A O 1
ATOM 726 N N . LYS A 1 93 ? -7.100 19.022 -43.509 1.00 26.56 93 LYS A N 1
ATOM 727 C CA . LYS A 1 93 ? -6.292 20.224 -43.755 1.00 26.56 93 LYS A CA 1
ATOM 728 C C . LYS A 1 93 ? -6.293 21.210 -42.577 1.00 26.56 93 LYS A C 1
ATOM 730 O O . LYS A 1 93 ? -7.343 21.617 -42.102 1.00 26.56 93 LYS A O 1
ATOM 735 N N . GLU A 1 94 ? -5.064 21.504 -42.154 1.00 27.95 94 GLU A N 1
ATOM 736 C CA . GLU A 1 94 ? -4.461 22.710 -41.557 1.00 27.95 94 GLU A CA 1
ATOM 737 C C . GLU A 1 94 ? -5.299 23.743 -40.780 1.00 27.95 94 GLU A C 1
ATOM 739 O O . GLU A 1 94 ? -6.271 24.307 -41.271 1.00 27.95 94 GLU A O 1
ATOM 744 N N . GLY A 1 95 ? -4.751 24.130 -39.621 1.00 25.16 95 GLY A N 1
ATOM 745 C CA . GLY A 1 95 ? -5.049 25.375 -38.918 1.00 25.16 95 GLY A CA 1
ATOM 746 C C . GLY A 1 95 ? -3.915 25.757 -37.959 1.00 25.16 95 GLY A C 1
ATOM 747 O O . GLY A 1 95 ? -3.703 25.095 -36.947 1.00 25.16 95 GLY A O 1
ATOM 748 N N . SER A 1 96 ? -3.182 26.808 -38.325 1.00 26.41 96 SER A N 1
ATOM 749 C CA . SER A 1 96 ? -2.101 27.492 -37.601 1.00 26.41 96 SER A CA 1
ATOM 750 C C . SER A 1 96 ? -2.481 28.009 -36.214 1.00 26.41 96 SER A C 1
ATOM 752 O O . SER A 1 96 ? -3.590 28.507 -36.052 1.00 26.41 96 SER A O 1
ATOM 754 N N . ILE A 1 97 ? -1.505 28.093 -35.295 1.00 27.12 97 ILE A N 1
ATOM 755 C CA . ILE A 1 97 ? -1.412 29.197 -34.319 1.00 27.12 97 ILE A CA 1
ATOM 756 C C . ILE A 1 97 ? 0.055 29.638 -34.168 1.00 27.12 97 ILE A C 1
ATOM 758 O O . ILE A 1 97 ? 0.958 28.848 -33.907 1.00 27.12 97 ILE A O 1
ATOM 762 N N . THR A 1 98 ? 0.241 30.936 -34.373 1.00 26.09 98 THR A N 1
ATOM 763 C CA . THR A 1 98 ? 1.426 31.789 -34.226 1.00 26.09 98 THR A CA 1
ATOM 764 C C . THR A 1 98 ? 1.674 32.212 -32.774 1.00 26.09 98 THR A C 1
ATOM 766 O O . THR A 1 98 ? 0.692 32.477 -32.088 1.00 26.09 98 THR A O 1
ATOM 769 N N . SER A 1 99 ? 2.932 32.467 -32.375 1.00 25.97 99 SER A N 1
ATOM 770 C CA . SER A 1 99 ? 3.352 33.787 -31.840 1.00 25.97 99 SER A CA 1
ATOM 771 C C . SER A 1 99 ? 4.819 33.853 -31.371 1.00 25.97 99 SER A C 1
ATOM 773 O O . SER A 1 99 ? 5.277 33.050 -30.565 1.00 25.97 99 SER A O 1
ATOM 775 N N . ASN A 1 100 ? 5.471 34.890 -31.900 1.00 25.58 100 ASN A N 1
ATOM 776 C CA . ASN A 1 100 ? 6.781 35.524 -31.714 1.00 25.58 100 ASN A CA 1
ATOM 777 C C . ASN A 1 100 ? 7.518 35.539 -30.353 1.00 25.58 100 ASN A C 1
ATOM 779 O O . ASN A 1 100 ? 6.977 35.884 -29.309 1.00 25.58 100 ASN A O 1
ATOM 783 N N . SER A 1 101 ? 8.830 35.317 -30.505 1.00 27.58 101 SER A N 1
ATOM 784 C CA . SER A 1 101 ? 10.033 36.041 -30.036 1.00 27.58 101 SER A CA 1
ATOM 785 C C . SER A 1 101 ? 9.934 37.411 -29.330 1.00 27.58 101 SER A C 1
ATOM 787 O O . SER A 1 101 ? 9.312 38.334 -29.855 1.00 27.58 101 SER A O 1
ATOM 789 N N . ASN A 1 102 ? 10.741 37.597 -28.272 1.00 26.73 102 ASN A N 1
ATOM 790 C CA . ASN A 1 102 ? 11.976 38.420 -28.262 1.00 26.73 102 ASN A CA 1
ATOM 791 C C . ASN A 1 102 ? 12.555 38.546 -26.837 1.00 26.73 102 ASN A C 1
ATOM 793 O O . ASN A 1 102 ? 11.821 38.931 -25.938 1.00 26.73 102 ASN A O 1
ATOM 797 N N . GLU A 1 103 ? 13.867 38.329 -26.665 1.00 27.41 103 GLU A N 1
ATOM 798 C CA . GLU A 1 103 ? 14.750 39.189 -25.853 1.00 27.41 103 GLU A CA 1
ATOM 799 C C . GLU A 1 103 ? 16.238 38.861 -26.087 1.00 27.41 103 GLU A C 1
ATOM 801 O O . GLU A 1 103 ? 16.596 37.781 -26.552 1.00 27.41 103 GLU A O 1
ATOM 806 N N . ILE A 1 104 ? 17.076 39.869 -25.845 1.00 26.69 104 ILE A N 1
ATOM 807 C CA . ILE A 1 104 ? 18.425 40.128 -26.372 1.00 26.69 104 ILE A CA 1
ATOM 808 C C . ILE A 1 104 ? 19.440 40.229 -25.204 1.00 26.69 104 ILE A C 1
ATOM 810 O O . ILE A 1 104 ? 19.047 40.639 -24.116 1.00 26.69 104 ILE A O 1
ATOM 814 N N . ASN A 1 105 ? 20.739 40.013 -25.510 1.00 26.20 105 ASN A N 1
ATOM 815 C CA . ASN A 1 105 ? 21.982 40.411 -24.789 1.00 26.20 105 ASN A CA 1
ATOM 816 C C . ASN A 1 105 ? 22.447 39.542 -23.591 1.00 26.20 105 ASN A C 1
ATOM 818 O O . ASN A 1 105 ? 21.626 39.100 -22.805 1.00 26.20 105 ASN A O 1
ATOM 822 N N . SER A 1 106 ? 23.739 39.310 -23.297 1.00 25.55 106 SER A N 1
ATOM 823 C CA . SER A 1 106 ? 25.058 39.584 -23.917 1.00 25.55 106 SER A CA 1
ATOM 824 C C . SER A 1 106 ? 26.186 39.089 -22.955 1.00 25.55 106 SER A C 1
ATOM 826 O O . SER A 1 106 ? 25.906 38.846 -21.785 1.00 25.55 106 SER A O 1
ATOM 828 N N . PHE A 1 107 ? 27.445 39.039 -23.442 1.00 25.11 107 PHE A N 1
ATOM 829 C CA . PHE A 1 107 ? 28.760 38.894 -22.742 1.00 25.11 107 PHE A CA 1
ATOM 830 C C . PHE A 1 107 ? 29.250 37.491 -22.292 1.00 25.11 107 PHE A C 1
ATOM 832 O O . PHE A 1 107 ? 28.486 36.760 -21.680 1.00 25.11 107 PHE A O 1
ATOM 839 N N . VAL A 1 108 ? 30.525 37.057 -22.429 1.00 26.98 108 VAL A N 1
ATOM 840 C CA . VAL A 1 108 ? 31.762 37.413 -23.197 1.00 26.98 108 VAL A CA 1
ATOM 841 C C . VAL A 1 108 ? 32.874 36.405 -22.782 1.00 26.98 108 VAL A C 1
ATOM 843 O O . VAL A 1 108 ? 32.870 36.017 -21.618 1.00 26.98 108 VAL A O 1
ATOM 846 N N . ASP A 1 109 ? 33.784 36.060 -23.718 1.00 25.23 109 ASP A N 1
ATOM 847 C CA . ASP A 1 109 ? 35.183 35.533 -23.606 1.00 25.23 109 ASP A CA 1
ATOM 848 C C . ASP A 1 109 ? 35.530 34.319 -22.700 1.00 25.23 109 ASP A C 1
ATOM 850 O O . ASP A 1 109 ? 34.919 34.091 -21.668 1.00 25.23 109 ASP A O 1
ATOM 854 N N . ASP A 1 110 ? 36.528 33.466 -22.972 1.00 26.55 110 ASP A N 1
ATOM 855 C CA . ASP A 1 110 ? 37.712 33.531 -23.847 1.00 26.55 110 ASP A CA 1
ATOM 856 C C . ASP A 1 110 ? 38.225 32.100 -24.182 1.00 26.55 110 ASP A C 1
ATOM 858 O O . ASP A 1 110 ? 38.005 31.178 -23.397 1.00 26.55 110 ASP A O 1
ATOM 862 N N . SER A 1 111 ? 38.939 31.993 -25.316 1.00 27.23 111 SER A N 1
ATOM 863 C CA . SER A 1 111 ? 40.083 31.116 -25.681 1.00 27.23 111 SER A CA 1
ATOM 864 C C . SER A 1 111 ? 40.046 29.585 -25.412 1.00 27.23 111 SER A C 1
ATOM 866 O O . SER A 1 111 ? 39.704 29.108 -24.344 1.00 27.23 111 SER A O 1
ATOM 868 N N . THR A 1 112 ? 40.455 28.657 -26.295 1.00 27.89 112 THR A N 1
ATOM 869 C CA . THR A 1 112 ? 41.420 28.617 -27.417 1.00 27.89 112 THR A CA 1
ATOM 870 C C . THR A 1 112 ? 41.168 27.365 -28.301 1.00 27.89 112 THR A C 1
ATOM 872 O O . THR A 1 112 ? 40.799 26.332 -27.760 1.00 27.89 112 THR A O 1
ATOM 875 N N . HIS A 1 113 ? 41.464 27.478 -29.615 1.00 27.12 113 HIS A N 1
ATOM 876 C CA . HIS A 1 113 ? 41.997 26.476 -30.589 1.00 27.12 113 HIS A CA 1
ATOM 877 C C . HIS A 1 113 ? 41.323 25.078 -30.729 1.00 27.12 113 HIS A C 1
ATOM 879 O O . HIS A 1 113 ? 41.110 24.388 -29.747 1.00 27.12 113 HIS A O 1
ATOM 885 N N . SER A 1 114 ? 41.053 24.502 -31.909 1.00 25.31 114 SER A N 1
ATOM 886 C CA . SER A 1 114 ? 41.400 24.781 -33.312 1.00 25.31 114 SER A CA 1
ATOM 887 C C . SER A 1 114 ? 40.396 24.084 -34.262 1.00 25.31 114 SER A C 1
ATOM 889 O O . SER A 1 114 ? 39.726 23.137 -33.859 1.00 25.31 114 SER A O 1
ATOM 891 N N . ASP A 1 115 ? 40.364 24.563 -35.515 1.00 26.94 115 ASP A N 1
ATOM 892 C CA . ASP A 1 115 ? 39.892 23.941 -36.773 1.00 26.94 115 ASP A CA 1
ATOM 893 C C . ASP A 1 115 ? 38.424 23.462 -36.849 1.00 26.94 115 ASP A C 1
ATOM 895 O O . ASP A 1 115 ? 37.965 22.616 -36.096 1.00 26.94 115 ASP A O 1
ATOM 899 N N . GLY A 1 116 ? 37.572 23.902 -37.776 1.00 24.86 116 GLY A N 1
ATOM 900 C CA . GLY A 1 116 ? 37.778 24.486 -39.098 1.00 24.86 116 GLY A CA 1
ATOM 901 C C . GLY A 1 116 ? 36.810 23.781 -40.057 1.00 24.86 116 GLY A C 1
ATOM 902 O O . GLY A 1 116 ? 36.963 22.588 -40.290 1.00 24.86 116 GLY A O 1
ATOM 903 N N . VAL A 1 117 ? 35.797 24.480 -40.589 1.00 24.78 117 VAL A N 1
ATOM 904 C CA . VAL A 1 117 ? 34.921 23.972 -41.663 1.00 24.78 117 VAL A CA 1
ATOM 905 C C . VAL A 1 117 ? 34.511 25.129 -42.592 1.00 24.78 117 VAL A C 1
ATOM 907 O O . VAL A 1 117 ? 33.745 25.991 -42.177 1.00 24.78 117 VAL A O 1
ATOM 910 N N . ASN A 1 118 ? 34.955 25.027 -43.860 1.00 25.94 118 ASN A N 1
ATOM 911 C CA . ASN A 1 118 ? 34.239 25.359 -45.112 1.00 25.94 118 ASN A CA 1
ATOM 912 C C . ASN A 1 118 ? 33.959 26.833 -45.498 1.00 25.94 118 ASN A C 1
ATOM 914 O O . ASN A 1 118 ? 33.677 27.660 -44.648 1.00 25.94 118 ASN A O 1
ATOM 918 N N . VAL A 1 119 ? 33.938 27.245 -46.776 1.00 27.55 119 VAL A N 1
ATOM 919 C CA . VAL A 1 119 ? 33.946 26.576 -48.102 1.00 27.55 119 VAL A CA 1
ATOM 920 C C . VAL A 1 119 ? 34.630 27.523 -49.121 1.00 27.55 119 VAL A C 1
ATOM 922 O O . VAL A 1 119 ? 34.630 28.733 -48.929 1.00 27.55 119 VAL A O 1
ATOM 925 N N . GLU A 1 120 ? 35.102 26.935 -50.230 1.00 25.22 120 GLU A N 1
ATOM 926 C CA . GLU A 1 120 ? 35.361 27.528 -51.562 1.00 25.22 120 GLU A CA 1
ATOM 927 C C . GLU A 1 120 ? 36.695 28.237 -51.811 1.00 25.22 120 GLU A C 1
ATOM 929 O O . GLU A 1 120 ? 36.844 29.433 -51.591 1.00 25.22 120 GLU A O 1
ATOM 934 N N . VAL A 1 121 ? 37.616 27.514 -52.464 1.00 25.27 121 VAL A N 1
ATOM 935 C CA . VAL A 1 121 ? 38.594 28.117 -53.379 1.00 25.27 121 VAL A CA 1
ATOM 936 C C . VAL A 1 121 ? 38.785 27.230 -54.613 1.00 25.27 121 VAL A C 1
ATOM 938 O O . VAL A 1 121 ? 39.175 26.067 -54.526 1.00 25.27 121 VAL A O 1
ATOM 941 N N . ASN A 1 122 ? 38.528 27.846 -55.768 1.00 25.58 122 ASN A N 1
ATOM 942 C CA . ASN A 1 122 ? 39.027 27.471 -57.086 1.00 25.58 122 ASN A CA 1
ATOM 943 C C . ASN A 1 122 ? 40.558 27.387 -57.083 1.00 25.58 122 ASN A C 1
ATOM 945 O O . ASN A 1 122 ? 41.243 28.375 -56.817 1.00 25.58 122 ASN A O 1
ATOM 949 N N . SER A 1 123 ? 41.090 26.237 -57.478 1.00 26.17 123 SER A N 1
ATOM 950 C CA . SER A 1 123 ? 42.508 26.031 -57.753 1.00 26.17 123 SER A CA 1
ATOM 951 C C . SER A 1 123 ? 42.979 26.875 -58.947 1.00 26.17 123 SER A C 1
ATOM 953 O O . SER A 1 123 ? 42.553 26.657 -60.084 1.00 26.17 123 SER A O 1
ATOM 955 N N . LYS A 1 124 ? 43.898 27.806 -58.686 1.00 32.34 124 LYS A N 1
ATOM 956 C CA . LYS A 1 124 ? 44.943 28.235 -59.625 1.00 32.34 124 LYS A CA 1
ATOM 957 C C . LYS A 1 124 ? 46.195 27.405 -59.346 1.00 32.34 124 LYS A C 1
ATOM 959 O O . LYS A 1 124 ? 46.464 27.142 -58.186 1.00 32.34 124 LYS A O 1
ATOM 964 N N . GLU A 1 125 ? 46.976 27.127 -60.383 1.00 26.81 125 GLU A N 1
ATOM 965 C CA . GLU A 1 125 ? 48.452 27.169 -60.399 1.00 26.81 125 GLU A CA 1
ATOM 966 C C . GLU A 1 125 ? 48.866 27.044 -61.878 1.00 26.81 125 GLU A C 1
ATOM 968 O O . GLU A 1 125 ? 48.225 26.315 -62.633 1.00 26.81 125 GLU A O 1
ATOM 973 N N . GLY A 1 126 ? 49.718 27.915 -62.432 1.00 25.72 126 GLY A N 1
ATOM 974 C CA . GLY A 1 126 ? 51.152 28.051 -62.114 1.00 25.72 126 GLY A CA 1
ATOM 975 C C . GLY A 1 126 ? 51.904 27.069 -63.028 1.00 25.72 126 GLY A C 1
ATOM 976 O O . GLY A 1 126 ? 51.431 25.959 -63.218 1.00 25.72 126 GLY A O 1
ATOM 977 N N . ASN A 1 127 ? 53.008 27.336 -63.718 1.00 28.19 127 ASN A N 1
ATOM 978 C CA . ASN A 1 127 ? 54.135 28.268 -63.607 1.00 28.19 127 ASN A CA 1
ATOM 979 C C . ASN A 1 127 ? 54.924 28.115 -64.956 1.00 28.19 127 ASN A C 1
ATOM 981 O O . ASN A 1 127 ? 54.551 27.275 -65.770 1.00 28.19 127 ASN A O 1
ATOM 985 N N . GLU A 1 128 ? 55.984 28.821 -65.354 1.00 26.88 128 GLU A N 1
ATOM 986 C CA . GLU A 1 128 ? 56.993 29.635 -64.673 1.00 26.88 128 GLU A CA 1
ATOM 987 C C . GLU A 1 128 ? 57.821 30.401 -65.739 1.00 26.88 128 GLU A C 1
ATOM 989 O O . GLU A 1 128 ? 58.079 29.851 -66.807 1.00 26.88 128 GLU A O 1
ATOM 994 N N . VAL A 1 129 ? 58.207 31.643 -65.404 1.00 25.05 129 VAL A N 1
ATOM 995 C CA . VAL A 1 129 ? 59.544 32.301 -65.497 1.00 25.05 129 VAL A CA 1
ATOM 996 C C . VAL A 1 129 ? 60.320 32.214 -66.835 1.00 25.05 129 VAL A C 1
ATOM 998 O O . VAL A 1 129 ? 60.514 31.149 -67.402 1.00 25.05 129 VAL A O 1
ATOM 1001 N N . ILE A 1 130 ? 60.774 33.347 -67.403 1.00 28.48 130 ILE A N 1
ATOM 1002 C CA . ILE A 1 130 ? 62.157 33.881 -67.290 1.00 28.48 130 ILE A CA 1
ATOM 1003 C C . ILE A 1 130 ? 62.225 35.331 -67.868 1.00 28.48 130 ILE A C 1
ATOM 1005 O O . ILE A 1 130 ? 61.852 35.513 -69.021 1.00 28.48 130 ILE A O 1
ATOM 1009 N N . ILE A 1 131 ? 62.709 36.294 -67.044 1.00 28.00 131 ILE A N 1
ATOM 1010 C CA . ILE A 1 131 ? 63.747 37.362 -67.271 1.00 28.00 131 ILE A CA 1
ATOM 1011 C C . ILE A 1 131 ? 63.559 38.368 -68.445 1.00 28.00 131 ILE A C 1
ATOM 1013 O O . ILE A 1 131 ? 63.266 37.939 -69.550 1.00 28.00 131 ILE A O 1
A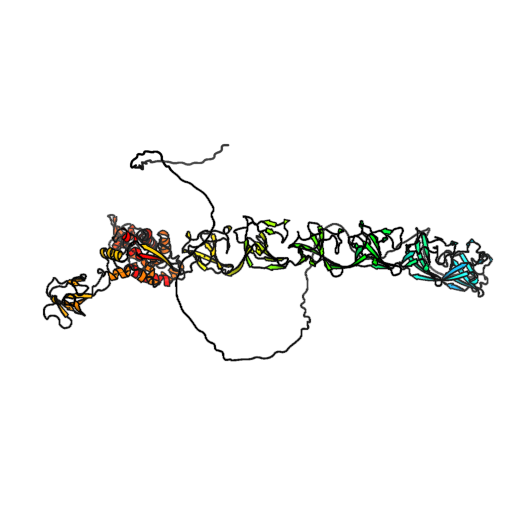TOM 1017 N N . THR A 1 132 ? 63.808 39.689 -68.384 1.00 26.48 132 THR A N 1
ATOM 1018 C CA . THR A 1 132 ? 64.150 40.723 -67.372 1.00 26.48 132 THR A CA 1
ATOM 1019 C C . THR A 1 132 ? 63.938 42.126 -68.002 1.00 26.48 132 THR A C 1
ATOM 1021 O O . THR A 1 132 ? 63.833 42.253 -69.219 1.00 26.48 132 THR A O 1
ATOM 1024 N N . ASP A 1 133 ? 63.966 43.140 -67.127 1.00 25.81 133 ASP A N 1
ATOM 1025 C CA . ASP A 1 133 ? 64.467 44.519 -67.294 1.00 25.81 133 ASP A CA 1
ATOM 1026 C C . ASP A 1 133 ? 63.584 45.666 -67.836 1.00 25.81 133 ASP A C 1
ATOM 1028 O O . ASP A 1 133 ? 63.269 45.788 -69.012 1.00 25.81 133 ASP A O 1
ATOM 1032 N N . GLU A 1 134 ? 63.321 46.557 -66.869 1.00 27.14 134 GLU A N 1
ATOM 1033 C CA . GLU A 1 134 ? 63.545 48.011 -66.860 1.00 27.14 134 GLU A CA 1
ATOM 1034 C C . GLU A 1 134 ? 62.626 49.002 -67.611 1.00 27.14 134 GLU A C 1
ATOM 1036 O O . GLU A 1 134 ? 62.664 49.171 -68.822 1.00 27.14 134 GLU A O 1
ATOM 1041 N N . ASN A 1 135 ? 61.987 49.819 -66.758 1.00 27.56 135 ASN A N 1
ATOM 1042 C CA . ASN A 1 135 ? 61.961 51.289 -66.749 1.00 27.56 135 ASN A CA 1
ATOM 1043 C C . ASN A 1 135 ? 61.002 52.112 -67.646 1.00 27.56 135 ASN A C 1
ATOM 1045 O O . ASN A 1 135 ? 61.012 52.056 -68.867 1.00 27.56 135 ASN A O 1
ATOM 1049 N N . LEU A 1 136 ? 60.351 53.043 -66.923 1.00 27.77 136 LEU A N 1
ATOM 1050 C CA . LEU A 1 136 ? 59.974 54.430 -67.254 1.00 27.77 136 LEU A CA 1
ATOM 1051 C C . LEU A 1 136 ? 58.672 54.726 -68.027 1.00 27.77 136 LEU A C 1
ATOM 1053 O O . LEU A 1 136 ? 58.582 54.668 -69.243 1.00 27.77 136 LEU A O 1
ATOM 1057 N N . ASP A 1 137 ? 57.681 55.111 -67.222 1.00 27.86 137 ASP A N 1
ATOM 1058 C CA . ASP A 1 137 ? 56.958 56.394 -67.187 1.00 27.86 137 ASP A CA 1
ATOM 1059 C C . ASP A 1 137 ? 56.665 57.212 -68.473 1.00 27.86 137 ASP A C 1
ATOM 1061 O O . ASP A 1 137 ? 57.545 57.623 -69.226 1.00 27.86 137 ASP A O 1
ATOM 1065 N N . ASN A 1 138 ? 55.400 57.649 -68.486 1.00 27.70 138 ASN A N 1
ATOM 1066 C CA . ASN A 1 138 ? 54.856 58.927 -68.949 1.00 27.70 138 ASN A CA 1
ATOM 1067 C C . ASN A 1 138 ? 54.203 59.077 -70.346 1.00 27.70 138 ASN A C 1
ATOM 1069 O O . ASN A 1 138 ? 54.422 58.363 -71.314 1.00 27.70 138 ASN A O 1
ATOM 1073 N N . SER A 1 139 ? 53.292 60.044 -70.321 1.00 30.36 139 SER A N 1
ATOM 1074 C CA . SER A 1 139 ? 52.118 60.391 -71.119 1.00 30.36 139 SER A CA 1
ATOM 1075 C C . SER A 1 139 ? 52.311 61.003 -72.525 1.00 30.36 139 SER A C 1
ATOM 1077 O O . SER A 1 139 ? 53.377 61.486 -72.882 1.00 30.36 139 SER A O 1
ATOM 1079 N N . ASN A 1 140 ? 51.167 61.100 -73.228 1.00 30.80 140 ASN A N 1
ATOM 1080 C CA . ASN A 1 140 ? 50.767 62.058 -74.284 1.00 30.80 140 ASN A CA 1
ATOM 1081 C C . ASN A 1 140 ? 51.178 61.867 -75.775 1.00 30.80 140 ASN A C 1
ATOM 1083 O O . ASN A 1 140 ? 52.330 61.987 -76.165 1.00 30.80 140 ASN A O 1
ATOM 1087 N N . LEU A 1 141 ? 50.107 61.667 -76.573 1.00 28.62 141 LEU A N 1
ATOM 1088 C CA . LEU A 1 141 ? 49.756 61.940 -77.997 1.00 28.62 141 LEU A CA 1
ATOM 1089 C C . LEU A 1 141 ? 50.551 63.018 -78.793 1.00 28.62 141 LEU A C 1
ATOM 1091 O O . LEU A 1 141 ? 51.144 63.884 -78.157 1.00 28.62 141 LEU A O 1
ATOM 1095 N N . PRO A 1 142 ? 50.315 63.223 -80.124 1.00 41.06 142 PRO A N 1
ATOM 1096 C CA . PRO A 1 142 ? 49.973 62.346 -81.276 1.00 41.06 142 PRO A CA 1
ATOM 1097 C C . PRO A 1 142 ? 50.836 62.643 -82.555 1.00 41.06 142 PRO A C 1
ATOM 1099 O O . PRO A 1 142 ? 51.633 63.566 -82.532 1.00 41.06 142 PRO A O 1
ATOM 1102 N N . ASN A 1 143 ? 50.609 61.908 -83.671 1.00 28.97 143 ASN A N 1
ATOM 1103 C CA . ASN A 1 143 ? 50.914 62.193 -85.110 1.00 28.97 143 ASN A CA 1
ATOM 1104 C C . ASN A 1 143 ? 52.269 62.861 -85.477 1.00 28.97 143 ASN A C 1
ATOM 1106 O O . ASN A 1 143 ? 52.549 63.975 -85.068 1.00 28.97 143 ASN A O 1
ATOM 1110 N N . THR A 1 144 ? 53.123 62.292 -86.338 1.00 29.42 144 THR A N 1
ATOM 1111 C CA . THR A 1 144 ? 52.964 62.198 -87.812 1.00 29.42 144 THR A CA 1
ATOM 1112 C C . THR A 1 144 ? 53.985 61.217 -88.425 1.00 29.42 144 THR A C 1
ATOM 1114 O O . THR A 1 144 ? 55.144 61.228 -88.017 1.00 29.42 144 THR A O 1
ATOM 1117 N N . ILE A 1 145 ? 53.614 60.467 -89.472 1.00 31.89 145 ILE A N 1
ATOM 1118 C CA . ILE A 1 145 ? 54.561 60.045 -90.524 1.00 31.89 145 ILE A CA 1
ATOM 1119 C C . ILE A 1 145 ? 54.279 60.922 -91.738 1.00 31.89 145 ILE A C 1
ATOM 1121 O O . ILE A 1 145 ? 53.119 61.031 -92.134 1.00 31.89 145 ILE A O 1
ATOM 1125 N N . ASP A 1 146 ? 55.331 61.472 -92.346 1.00 30.44 146 ASP A N 1
ATOM 1126 C CA . ASP A 1 146 ? 55.305 61.769 -93.773 1.00 30.44 146 ASP A CA 1
ATOM 1127 C C . ASP A 1 146 ? 56.609 61.313 -94.461 1.00 30.44 146 ASP A C 1
ATOM 1129 O O . ASP A 1 146 ? 57.713 61.615 -94.013 1.00 30.44 146 ASP A O 1
ATOM 1133 N N . ILE A 1 147 ? 56.390 60.572 -95.555 1.00 34.34 147 ILE A N 1
ATOM 1134 C CA . ILE A 1 147 ? 57.217 60.266 -96.742 1.00 34.34 147 ILE A CA 1
ATOM 1135 C C . ILE A 1 147 ? 58.616 59.635 -96.560 1.00 34.34 147 ILE A C 1
ATOM 1137 O O . ILE A 1 147 ? 59.595 60.302 -96.244 1.00 34.34 147 ILE A O 1
ATOM 1141 N N . SER A 1 148 ? 58.794 58.388 -97.030 1.00 31.45 148 SER A N 1
ATOM 1142 C CA . SER A 1 148 ? 59.210 58.173 -98.436 1.00 31.45 148 SER A CA 1
ATOM 1143 C C . SER A 1 148 ? 59.478 56.716 -98.865 1.00 31.45 148 SER A C 1
ATOM 1145 O O . SER A 1 148 ? 60.139 55.944 -98.184 1.00 31.45 148 SER A O 1
ATOM 1147 N N . ASN A 1 149 ? 59.010 56.438 -100.091 1.00 32.41 149 ASN A N 1
ATOM 1148 C CA . ASN A 1 149 ? 59.512 55.497 -101.106 1.00 32.41 149 ASN A CA 1
ATOM 1149 C C . ASN A 1 149 ? 59.214 53.983 -101.024 1.00 32.41 149 ASN A C 1
ATOM 1151 O O . ASN A 1 149 ? 60.030 53.167 -100.619 1.00 32.41 149 ASN A O 1
ATOM 1155 N N . THR A 1 150 ? 58.048 53.642 -101.583 1.00 37.62 150 THR A N 1
ATOM 1156 C CA . THR A 1 150 ? 57.812 52.728 -102.724 1.00 37.62 150 THR A CA 1
ATOM 1157 C C . THR A 1 150 ? 58.729 51.507 -102.926 1.00 37.62 150 THR A C 1
ATOM 1159 O O . THR A 1 150 ? 59.782 51.600 -103.554 1.00 37.62 150 THR A O 1
ATOM 1162 N N . PHE A 1 151 ? 58.196 50.326 -102.593 1.00 36.28 151 PHE A N 1
ATOM 1163 C CA . PHE A 1 151 ? 58.409 49.074 -103.328 1.00 36.28 151 PHE A CA 1
ATOM 1164 C C . PHE A 1 151 ? 57.050 48.366 -103.447 1.00 36.28 151 PHE A C 1
ATOM 1166 O O . PHE A 1 151 ? 56.264 48.368 -102.500 1.00 36.28 151 PHE A O 1
ATOM 1173 N N . VAL A 1 152 ? 56.727 47.843 -104.629 1.00 42.38 152 VAL A N 1
ATOM 1174 C CA . VAL A 1 152 ? 55.439 47.196 -104.920 1.00 42.38 152 VAL A CA 1
ATOM 1175 C C . VAL A 1 152 ? 55.345 45.906 -104.100 1.00 42.38 152 VAL A C 1
ATOM 1177 O O . VAL A 1 152 ? 55.992 44.921 -104.434 1.00 42.38 152 VAL A O 1
ATOM 1180 N N . MET A 1 153 ? 54.566 45.918 -103.017 1.00 42.00 153 MET A N 1
ATOM 1181 C CA . MET A 1 153 ? 54.191 44.705 -102.289 1.00 42.00 153 MET A CA 1
ATOM 1182 C C . MET A 1 153 ? 52.983 44.078 -102.983 1.00 42.00 153 MET A C 1
ATOM 1184 O O . MET A 1 153 ? 51.936 44.714 -103.119 1.00 42.00 153 MET A O 1
ATOM 1188 N N . GLU A 1 154 ? 53.139 42.832 -103.425 1.00 56.94 154 GLU A N 1
ATOM 1189 C CA . GLU A 1 154 ? 52.027 41.963 -103.805 1.00 56.94 154 GLU A CA 1
ATOM 1190 C C . GLU A 1 154 ? 50.962 41.964 -102.694 1.00 56.94 154 GLU A C 1
ATOM 1192 O O . GLU A 1 154 ? 51.284 42.035 -101.507 1.00 56.94 154 GLU A O 1
ATOM 1197 N N . ASN A 1 155 ? 49.680 41.894 -103.064 1.00 62.22 155 ASN A N 1
ATOM 1198 C CA . ASN A 1 155 ? 48.576 41.862 -102.100 1.00 62.22 155 ASN A CA 1
ATOM 1199 C C . ASN A 1 155 ? 48.570 40.522 -101.335 1.00 62.22 155 ASN A C 1
ATOM 1201 O O . ASN A 1 155 ? 47.813 39.610 -101.668 1.00 62.22 155 ASN A O 1
ATOM 1205 N N . ILE A 1 156 ? 49.415 40.395 -100.309 1.00 76.31 156 ILE A N 1
ATOM 1206 C CA . ILE A 1 156 ? 49.440 39.249 -99.398 1.00 76.31 156 ILE A CA 1
ATOM 1207 C C . ILE A 1 156 ? 48.248 39.377 -98.447 1.00 76.31 156 ILE A C 1
ATOM 1209 O O . ILE A 1 156 ? 48.244 40.202 -97.534 1.00 76.31 156 ILE A O 1
ATOM 1213 N N . VAL A 1 157 ? 47.224 38.546 -98.649 1.00 80.31 157 VAL A N 1
ATOM 1214 C CA . VAL A 1 157 ? 46.071 38.483 -97.739 1.00 80.31 157 VAL A CA 1
ATOM 1215 C C . VAL A 1 157 ? 46.286 37.352 -96.747 1.00 80.31 157 VAL A C 1
ATOM 1217 O O . VAL A 1 157 ? 46.212 36.172 -97.101 1.00 80.31 157 VAL A O 1
ATOM 1220 N N . GLU A 1 158 ? 46.546 37.713 -95.496 1.00 89.31 158 GLU A N 1
ATOM 1221 C CA . GLU A 1 158 ? 46.693 36.762 -94.400 1.00 89.31 158 GLU A CA 1
ATOM 1222 C C . GLU A 1 158 ? 45.352 36.488 -93.709 1.00 89.31 158 GLU A C 1
ATOM 1224 O O . GLU A 1 158 ? 44.512 37.369 -93.536 1.00 89.31 158 GLU A O 1
ATOM 1229 N N . SER A 1 159 ? 45.150 35.251 -93.265 1.00 91.06 159 SER A N 1
ATOM 1230 C CA . SER A 1 159 ? 44.003 34.853 -92.452 1.00 91.06 159 SER A CA 1
ATOM 1231 C C . SER A 1 159 ? 44.411 33.834 -91.395 1.00 91.06 159 SER A C 1
ATOM 1233 O O . SER A 1 159 ? 45.411 33.122 -91.523 1.00 91.06 159 SER A O 1
ATOM 1235 N N . GLN A 1 160 ? 43.633 33.771 -90.319 1.00 93.25 160 GLN A N 1
ATOM 1236 C CA . GLN A 1 160 ? 43.831 32.779 -89.269 1.00 93.25 160 GLN A CA 1
ATOM 1237 C C . GLN A 1 160 ? 43.354 31.404 -89.747 1.00 93.25 160 GLN A C 1
ATOM 1239 O O . GLN A 1 160 ? 42.373 31.276 -90.481 1.00 93.25 160 GLN A O 1
ATOM 1244 N N . THR A 1 161 ? 44.043 30.354 -89.319 1.00 94.19 161 THR A N 1
ATOM 1245 C CA . THR A 1 161 ? 43.647 28.962 -89.558 1.00 94.19 161 THR A CA 1
ATOM 1246 C C . THR A 1 161 ? 44.022 28.112 -88.344 1.00 94.19 161 THR A C 1
ATOM 1248 O O . THR A 1 161 ? 44.700 28.577 -87.437 1.00 94.19 161 THR A O 1
ATOM 1251 N N . SER A 1 162 ? 43.581 26.859 -88.274 1.00 94.75 162 SER A N 1
ATOM 1252 C CA . SER A 1 162 ? 44.048 25.934 -87.237 1.00 94.75 162 SER A CA 1
ATOM 1253 C C . SER A 1 162 ? 44.244 24.558 -87.839 1.00 94.75 162 SER A C 1
ATOM 1255 O O . SER A 1 162 ? 43.300 23.788 -88.028 1.00 94.75 162 SER A O 1
ATOM 1257 N N . ARG A 1 163 ? 45.496 24.266 -88.182 1.00 96.06 163 ARG A N 1
ATOM 1258 C CA . ARG A 1 163 ? 45.905 22.997 -88.781 1.00 96.06 163 ARG A CA 1
ATOM 1259 C C . ARG A 1 163 ? 47.168 22.491 -88.098 1.00 96.06 163 ARG A C 1
ATOM 1261 O O . ARG A 1 163 ? 47.898 23.254 -87.461 1.00 96.06 163 ARG A O 1
ATOM 1268 N N . LEU A 1 164 ? 47.417 21.201 -88.248 1.00 96.75 164 LEU A N 1
ATOM 1269 C CA . LEU A 1 164 ? 48.743 20.623 -88.076 1.00 96.75 164 LEU A CA 1
ATOM 1270 C C . LEU A 1 164 ? 49.283 20.235 -89.449 1.00 96.75 164 LEU A C 1
ATOM 1272 O O . LEU A 1 164 ? 48.504 19.864 -90.331 1.00 96.75 164 LEU A O 1
ATOM 1276 N N . GLY A 1 165 ? 50.595 20.346 -89.639 1.00 95.31 165 GLY A N 1
ATOM 1277 C CA . GLY A 1 165 ? 51.247 20.098 -90.919 1.00 95.31 165 GLY A CA 1
ATOM 1278 C C . GLY A 1 165 ? 52.540 19.306 -90.791 1.00 95.31 165 GLY A C 1
ATOM 1279 O O . GLY A 1 165 ? 53.324 19.541 -89.877 1.00 95.31 165 GLY A O 1
ATOM 1280 N N . HIS A 1 166 ? 52.770 18.409 -91.746 1.00 95.81 166 HIS A N 1
ATOM 1281 C CA . HIS A 1 166 ? 54.062 17.772 -92.001 1.00 95.81 166 HIS A CA 1
ATOM 1282 C C . HIS A 1 166 ? 54.616 18.260 -93.329 1.00 95.81 166 HIS A C 1
ATOM 1284 O O . HIS A 1 166 ? 53.886 18.318 -94.321 1.00 95.81 166 HIS A O 1
ATOM 1290 N N . ILE A 1 167 ? 55.912 18.549 -93.360 1.00 95.06 167 ILE A N 1
ATOM 1291 C CA . ILE A 1 167 ? 56.625 18.838 -94.604 1.00 95.06 167 ILE A CA 1
ATOM 1292 C C . ILE A 1 167 ? 56.817 17.534 -95.382 1.00 95.06 167 ILE A C 1
ATOM 1294 O O . ILE A 1 167 ? 57.355 16.567 -94.838 1.00 95.06 167 ILE A O 1
ATOM 1298 N N . LYS A 1 168 ? 56.369 17.498 -96.645 1.00 92.62 168 LYS A N 1
ATOM 1299 C CA . LYS A 1 168 ? 56.338 16.267 -97.455 1.00 92.62 168 LYS A CA 1
ATOM 1300 C C . LYS A 1 168 ? 57.724 15.719 -97.801 1.00 92.62 168 LYS A C 1
ATOM 1302 O O . LYS A 1 168 ? 57.881 14.503 -97.881 1.00 92.62 168 LYS A O 1
ATOM 1307 N N . SER A 1 169 ? 58.721 16.579 -98.014 1.00 91.56 169 SER A N 1
ATOM 1308 C CA . SER A 1 169 ? 60.089 16.167 -98.357 1.00 91.56 169 SER A CA 1
ATOM 1309 C C . SER A 1 169 ? 61.136 17.197 -97.917 1.00 91.56 169 SER A C 1
ATOM 1311 O O . SER A 1 169 ? 60.826 18.355 -97.648 1.00 91.56 169 SER A O 1
ATOM 1313 N N . GLY A 1 170 ? 62.408 16.788 -97.859 1.00 89.56 170 GLY A N 1
ATOM 1314 C CA . GLY A 1 170 ? 63.507 17.681 -97.466 1.00 89.56 170 GLY A CA 1
ATOM 1315 C C . GLY A 1 170 ? 63.841 18.758 -98.505 1.00 89.56 170 GLY A C 1
ATOM 1316 O O . GLY A 1 170 ? 64.564 19.697 -98.193 1.00 89.56 170 GLY A O 1
ATOM 1317 N N . SER A 1 171 ? 63.320 18.645 -99.729 1.00 91.38 171 SER A N 1
ATOM 1318 C CA . SER A 1 171 ? 63.524 19.634 -100.793 1.00 91.38 171 SER A CA 1
ATOM 1319 C C . SER A 1 171 ? 62.549 20.812 -100.726 1.00 91.38 171 SER A C 1
ATOM 1321 O O . SER A 1 171 ? 62.716 21.766 -101.476 1.00 91.38 171 SER A O 1
ATOM 1323 N N . VAL A 1 172 ? 61.529 20.747 -99.864 1.00 94.19 172 VAL A N 1
ATOM 1324 C CA . VAL A 1 172 ? 60.534 21.815 -99.710 1.00 94.19 172 VAL A CA 1
ATOM 1325 C C . VAL A 1 172 ? 61.205 23.095 -99.217 1.00 94.19 172 VAL A C 1
ATOM 1327 O O . VAL A 1 172 ? 62.003 23.057 -98.279 1.00 94.19 172 VAL A O 1
ATOM 1330 N N . VAL A 1 173 ? 60.868 24.221 -99.839 1.00 91.94 173 VAL A N 1
ATOM 1331 C CA . VAL A 1 173 ? 61.401 25.542 -99.491 1.00 91.94 173 VAL A CA 1
ATOM 1332 C C . VAL A 1 173 ? 60.535 26.186 -98.405 1.00 91.94 173 VAL A C 1
ATOM 1334 O O . VAL A 1 173 ? 59.306 26.176 -98.480 1.00 91.94 173 VAL A O 1
ATOM 1337 N N . ILE A 1 174 ? 61.191 26.732 -97.384 1.00 93.56 174 ILE A N 1
ATOM 1338 C CA . ILE A 1 174 ? 60.597 27.469 -96.271 1.00 93.56 174 ILE A CA 1
ATOM 1339 C C . ILE A 1 174 ? 61.044 28.926 -96.376 1.00 93.56 174 ILE A C 1
ATOM 1341 O O . ILE A 1 174 ? 62.238 29.209 -96.384 1.00 93.56 174 ILE A O 1
ATOM 1345 N N . TYR A 1 175 ? 60.091 29.848 -96.417 1.00 92.62 175 TYR A N 1
ATOM 1346 C CA . TYR A 1 175 ? 60.321 31.284 -96.552 1.00 92.62 175 TYR A CA 1
ATOM 1347 C C . TYR A 1 175 ? 60.201 31.965 -95.192 1.00 92.62 175 TYR A C 1
ATOM 1349 O O . TYR A 1 175 ? 59.187 31.804 -94.513 1.00 92.62 175 TYR A O 1
ATOM 1357 N N . ARG A 1 176 ? 61.197 32.745 -94.760 1.00 90.12 176 ARG A N 1
ATOM 1358 C CA . ARG A 1 176 ? 61.039 33.521 -93.515 1.00 90.12 176 ARG A CA 1
ATOM 1359 C C . ARG A 1 176 ? 60.069 34.682 -93.712 1.00 90.12 176 ARG A C 1
ATOM 1361 O O . ARG A 1 176 ? 59.250 34.931 -92.832 1.00 90.12 176 ARG A O 1
ATOM 1368 N N . ILE A 1 177 ? 60.133 35.331 -94.872 1.00 86.62 177 ILE A N 1
ATOM 1369 C CA . ILE A 1 177 ? 59.249 36.422 -95.282 1.00 86.62 177 ILE A CA 1
ATOM 1370 C C . ILE A 1 177 ? 58.607 36.035 -96.621 1.00 86.62 177 ILE A C 1
ATOM 1372 O O . ILE A 1 177 ? 59.291 35.585 -97.537 1.00 86.62 177 ILE A O 1
ATOM 1376 N N . LEU A 1 178 ? 57.281 36.155 -96.724 1.00 85.62 178 LEU A N 1
ATOM 1377 C CA . LEU A 1 178 ? 56.558 35.869 -97.968 1.00 85.62 178 LEU A CA 1
ATOM 1378 C C . LEU A 1 178 ? 56.886 36.915 -99.036 1.00 85.62 178 LEU A C 1
ATOM 1380 O O . LEU A 1 178 ? 56.857 38.107 -98.745 1.00 85.62 178 LEU A O 1
ATOM 1384 N N . GLY A 1 179 ? 57.158 36.459 -100.260 1.00 77.06 179 GLY A N 1
ATOM 1385 C CA . GLY A 1 179 ? 57.527 37.323 -101.387 1.00 77.06 179 GLY A CA 1
ATOM 1386 C C . GLY A 1 179 ? 59.012 37.704 -101.443 1.00 77.06 179 GLY A C 1
ATOM 1387 O O . GLY A 1 179 ? 59.417 38.380 -102.382 1.00 77.06 179 GLY A O 1
ATOM 1388 N N . ASP A 1 180 ? 59.831 37.254 -100.482 1.00 82.62 180 ASP A N 1
ATOM 1389 C CA . ASP A 1 180 ? 61.281 37.475 -100.473 1.00 82.62 180 ASP A CA 1
ATOM 1390 C C . ASP A 1 180 ? 62.047 36.143 -100.511 1.00 82.62 180 ASP A C 1
ATOM 1392 O O . ASP A 1 180 ? 62.378 35.539 -99.480 1.00 82.62 180 ASP A O 1
ATOM 1396 N N . ASP A 1 181 ? 62.349 35.696 -101.732 1.00 80.38 181 ASP A N 1
ATOM 1397 C CA . ASP A 1 181 ? 63.079 34.455 -102.009 1.00 80.38 181 ASP A CA 1
ATOM 1398 C C . ASP A 1 181 ? 64.475 34.423 -101.364 1.00 80.38 181 ASP A C 1
ATOM 1400 O O . ASP A 1 181 ? 64.975 33.338 -101.046 1.00 80.38 181 ASP A O 1
ATOM 1404 N N . SER A 1 182 ? 65.093 35.585 -101.099 1.00 80.62 182 SER A N 1
ATOM 1405 C CA . SER A 1 182 ? 66.415 35.668 -100.459 1.00 80.62 182 SER A CA 1
ATOM 1406 C C . SER A 1 182 ? 66.397 35.205 -98.999 1.00 80.62 182 SER A C 1
ATOM 1408 O O . SER A 1 182 ? 67.429 34.823 -98.445 1.00 80.62 182 SER A O 1
ATOM 1410 N N . THR A 1 183 ? 65.210 35.170 -98.386 1.00 84.44 183 THR A N 1
ATOM 1411 C CA . THR A 1 183 ? 65.006 34.739 -96.998 1.00 84.44 183 THR A CA 1
ATOM 1412 C C . THR A 1 183 ? 64.644 33.259 -96.868 1.00 84.44 183 THR A C 1
ATOM 1414 O O . THR A 1 183 ? 64.338 32.786 -95.766 1.00 84.44 183 THR A O 1
ATOM 1417 N N . SER A 1 184 ? 64.652 32.522 -97.981 1.00 88.00 184 SER A N 1
ATOM 1418 C CA . SER A 1 184 ? 64.216 31.132 -98.043 1.00 88.00 184 SER A CA 1
ATOM 1419 C C . SER A 1 184 ? 65.337 30.118 -97.779 1.00 88.00 184 SER A C 1
ATOM 1421 O O . SER A 1 184 ? 66.522 30.391 -97.965 1.00 88.00 184 SER A O 1
ATOM 1423 N N . PHE A 1 185 ? 64.972 28.924 -97.311 1.00 92.94 185 PHE A N 1
ATOM 1424 C CA . PHE A 1 185 ? 65.887 27.796 -97.114 1.00 92.94 185 PHE A CA 1
ATOM 1425 C C . PHE A 1 185 ? 65.161 26.461 -97.314 1.00 92.94 185 PHE A C 1
ATOM 1427 O O . PHE A 1 185 ? 63.943 26.376 -97.173 1.00 92.94 185 PHE A O 1
ATOM 1434 N N . THR A 1 186 ? 65.888 25.391 -97.636 1.00 91.12 186 THR A N 1
ATOM 1435 C CA . THR A 1 186 ? 65.288 24.057 -97.794 1.00 91.12 186 THR A CA 1
ATOM 1436 C C . THR A 1 186 ? 65.066 23.378 -96.441 1.00 91.12 186 THR A C 1
ATOM 1438 O O . THR A 1 186 ? 65.880 23.478 -95.522 1.00 91.12 186 THR A O 1
ATOM 1441 N N . ALA A 1 187 ? 63.955 22.654 -96.308 1.00 91.12 187 ALA A N 1
ATOM 1442 C CA . ALA A 1 187 ? 63.558 21.968 -95.079 1.00 91.12 187 ALA A CA 1
ATOM 1443 C C . ALA A 1 187 ? 64.578 20.905 -94.617 1.00 91.12 187 ALA A C 1
ATOM 1445 O O . ALA A 1 187 ? 64.753 20.660 -93.420 1.00 91.12 187 ALA A O 1
ATOM 1446 N N . GLY A 1 188 ? 65.247 20.241 -95.558 1.00 91.06 188 GLY A N 1
ATOM 1447 C CA . GLY A 1 188 ? 66.226 19.193 -95.295 1.00 91.06 188 GLY A CA 1
ATOM 1448 C C . GLY A 1 188 ? 65.705 18.069 -94.391 1.00 91.06 188 GLY A C 1
ATOM 1449 O O . GLY A 1 188 ? 64.501 17.851 -94.218 1.00 91.06 188 GLY A O 1
ATOM 1450 N N . SER A 1 189 ? 66.633 17.336 -93.775 1.00 87.25 189 SER A N 1
ATOM 1451 C CA . SER A 1 189 ? 66.272 16.364 -92.743 1.00 87.25 189 SER A CA 1
ATOM 1452 C C . SER A 1 189 ? 65.782 17.062 -91.475 1.00 87.25 189 SER A C 1
ATOM 1454 O O . SER A 1 189 ? 64.948 16.501 -90.775 1.00 87.25 189 SER A O 1
ATOM 1456 N N . THR A 1 190 ? 66.252 18.280 -91.176 1.00 88.81 190 THR A N 1
ATOM 1457 C CA . THR A 1 190 ? 65.934 19.044 -89.958 1.00 88.81 190 THR A CA 1
ATOM 1458 C C . THR A 1 190 ? 64.434 19.219 -89.754 1.00 88.81 190 THR A C 1
ATOM 1460 O O . THR A 1 190 ? 63.948 18.873 -88.675 1.00 88.81 190 THR A O 1
ATOM 1463 N N . TYR A 1 191 ? 63.710 19.670 -90.785 1.00 89.69 191 TYR A N 1
ATOM 1464 C CA . TYR A 1 191 ? 62.294 20.033 -90.685 1.00 89.69 191 TYR A CA 1
ATOM 1465 C C . TYR A 1 191 ? 61.318 18.963 -91.214 1.00 89.69 191 TYR A C 1
ATOM 1467 O O . TYR A 1 191 ? 60.107 19.165 -91.224 1.00 89.69 191 TYR A O 1
ATOM 1475 N N . THR A 1 192 ? 61.819 17.801 -91.636 1.00 91.00 192 THR A N 1
ATOM 1476 C CA . THR A 1 192 ? 60.991 16.657 -92.056 1.00 91.00 192 THR A CA 1
ATOM 1477 C C . THR A 1 192 ? 60.810 15.635 -90.931 1.00 91.00 192 THR A C 1
ATOM 1479 O O . THR A 1 192 ? 61.578 15.607 -89.968 1.00 91.00 192 THR A O 1
ATOM 1482 N N . ASN A 1 193 ? 59.787 14.775 -91.042 1.00 90.44 193 ASN A N 1
ATOM 1483 C CA . ASN A 1 193 ? 59.388 13.788 -90.021 1.00 90.44 193 ASN A CA 1
ATOM 1484 C C . ASN A 1 193 ? 58.977 14.393 -88.663 1.00 90.44 193 ASN A C 1
ATOM 1486 O O . ASN A 1 193 ? 59.071 13.712 -87.639 1.00 90.44 193 ASN A O 1
ATOM 1490 N N . LYS A 1 194 ? 58.525 15.652 -88.660 1.00 92.62 194 LYS A N 1
ATOM 1491 C CA . LYS A 1 194 ? 58.044 16.391 -87.490 1.00 92.62 194 LYS A CA 1
ATOM 1492 C C . LYS A 1 194 ? 56.739 17.116 -87.830 1.00 92.62 194 LYS A C 1
ATOM 1494 O O . LYS A 1 194 ? 56.591 17.604 -88.951 1.00 92.62 194 LYS A O 1
ATOM 1499 N N . VAL A 1 195 ? 55.832 17.223 -86.864 1.00 95.94 195 VAL A N 1
ATOM 1500 C CA . VAL A 1 195 ? 54.597 17.999 -86.987 1.00 95.94 195 VAL A CA 1
ATOM 1501 C C . VAL A 1 195 ? 54.789 19.448 -86.533 1.00 95.94 195 VAL A C 1
ATOM 1503 O O . VAL A 1 195 ? 55.441 19.737 -85.523 1.00 95.94 195 VAL A O 1
ATOM 1506 N N . TYR A 1 196 ? 54.167 20.364 -87.268 1.00 96.44 196 TYR A N 1
ATOM 1507 C CA . TYR A 1 196 ? 54.151 21.798 -86.997 1.00 96.44 196 TYR A CA 1
ATOM 1508 C C . TYR A 1 196 ? 52.723 22.297 -86.808 1.00 96.44 196 TYR A C 1
ATOM 1510 O O . TYR A 1 196 ? 51.791 21.817 -87.458 1.00 96.44 196 TYR A O 1
ATOM 1518 N N . TYR A 1 197 ? 52.557 23.295 -85.946 1.00 96.38 197 TYR A N 1
ATOM 1519 C CA . TYR A 1 197 ? 51.315 24.045 -85.846 1.00 96.38 197 TYR A CA 1
ATOM 1520 C C . TYR A 1 197 ? 51.224 25.048 -86.987 1.00 96.38 197 TYR A C 1
ATOM 1522 O O . TYR A 1 197 ? 52.198 25.718 -87.319 1.00 96.38 197 TYR A O 1
ATOM 1530 N N . ILE A 1 198 ? 50.029 25.176 -87.550 1.00 96.44 198 ILE A N 1
ATOM 1531 C CA . ILE A 1 198 ? 49.709 26.162 -88.573 1.00 96.44 198 ILE A CA 1
ATOM 1532 C C . ILE A 1 198 ? 48.543 26.980 -88.042 1.00 96.44 198 ILE A C 1
ATOM 1534 O O . ILE A 1 198 ? 47.410 26.491 -87.973 1.00 96.44 198 ILE A O 1
ATOM 1538 N N . LYS A 1 199 ? 48.845 28.211 -87.624 1.00 95.81 199 LYS A N 1
ATOM 1539 C CA . LYS A 1 199 ? 47.857 29.147 -87.066 1.00 95.81 199 LYS A CA 1
ATOM 1540 C C . LYS A 1 199 ? 47.528 30.312 -87.995 1.00 95.81 199 LYS A C 1
ATOM 1542 O O . LYS A 1 199 ? 46.509 30.965 -87.831 1.00 95.81 199 LYS A O 1
ATOM 1547 N N . LYS A 1 200 ? 48.334 30.499 -89.039 1.00 95.12 200 LYS A N 1
ATOM 1548 C CA . LYS A 1 200 ? 48.179 31.562 -90.029 1.00 95.12 200 LYS A CA 1
ATOM 1549 C C . LYS A 1 200 ? 48.376 31.000 -91.432 1.00 95.12 200 LYS A C 1
ATOM 1551 O O . LYS A 1 200 ? 49.220 30.124 -91.639 1.00 95.12 200 LYS A O 1
ATOM 1556 N N . GLN A 1 201 ? 47.585 31.484 -92.378 1.00 95.38 201 GLN A N 1
ATOM 1557 C CA . GLN A 1 201 ? 47.718 31.194 -93.802 1.00 95.38 201 GLN A CA 1
ATOM 1558 C C . GLN A 1 201 ? 47.729 32.505 -94.590 1.00 95.38 201 GLN A C 1
ATOM 1560 O O . GLN A 1 201 ? 47.161 33.495 -94.135 1.00 95.38 201 GLN A O 1
ATOM 1565 N N . ALA A 1 202 ? 48.335 32.505 -95.768 1.00 92.44 202 ALA A N 1
ATOM 1566 C CA . ALA A 1 202 ? 48.371 33.650 -96.665 1.00 92.44 202 ALA A CA 1
ATOM 1567 C C . ALA A 1 202 ? 48.116 33.200 -98.100 1.00 92.44 202 ALA A C 1
ATOM 1569 O O . ALA A 1 202 ? 48.449 32.068 -98.458 1.00 92.44 202 ALA A O 1
ATOM 1570 N N . LYS A 1 203 ? 47.535 34.077 -98.918 1.00 88.25 203 LYS A N 1
ATOM 1571 C CA . LYS A 1 203 ? 47.365 33.842 -100.354 1.00 88.25 203 LYS A CA 1
ATOM 1572 C C . LYS A 1 203 ? 48.288 34.783 -101.130 1.00 88.25 203 LYS A C 1
ATOM 1574 O O . LYS A 1 203 ? 48.185 35.994 -100.960 1.00 88.25 203 LYS A O 1
ATOM 1579 N N . VAL A 1 204 ? 49.178 34.219 -101.946 1.00 84.38 204 VAL A N 1
ATOM 1580 C CA . VAL A 1 204 ? 50.156 34.941 -102.779 1.00 84.38 204 VAL A CA 1
ATOM 1581 C C . VAL A 1 204 ? 50.065 34.363 -104.189 1.00 84.38 204 VAL A C 1
ATOM 1583 O O . VAL A 1 204 ? 50.247 33.160 -104.354 1.00 84.38 204 VAL A O 1
ATOM 1586 N N . ASN A 1 205 ? 49.718 35.182 -105.187 1.00 80.06 205 ASN A N 1
ATOM 1587 C CA . ASN A 1 205 ? 49.569 34.767 -106.595 1.00 80.06 205 ASN A CA 1
ATOM 1588 C C . ASN A 1 205 ? 48.711 33.500 -106.791 1.00 80.06 205 ASN A C 1
ATOM 1590 O O . ASN A 1 205 ? 49.109 32.544 -107.447 1.00 80.06 205 ASN A O 1
ATOM 1594 N N . ASP A 1 206 ? 47.533 33.485 -106.164 1.00 81.69 206 ASP A N 1
ATOM 1595 C CA . ASP A 1 206 ? 46.589 32.357 -106.124 1.00 81.69 206 ASP A CA 1
ATOM 1596 C C . ASP A 1 206 ? 47.057 31.060 -105.441 1.00 81.69 206 ASP A C 1
ATOM 1598 O O . ASP A 1 206 ? 46.252 30.148 -105.233 1.00 81.69 206 ASP A O 1
ATOM 1602 N N . GLU A 1 207 ? 48.289 31.013 -104.943 1.00 87.06 207 GLU A N 1
ATOM 1603 C CA . GLU A 1 207 ? 48.800 29.923 -104.121 1.00 87.06 207 GLU A CA 1
ATOM 1604 C C . GLU A 1 207 ? 48.589 30.202 -102.625 1.00 87.06 207 GLU A C 1
ATOM 1606 O O . GLU A 1 207 ? 48.729 31.325 -102.139 1.00 87.06 207 GLU A O 1
ATOM 1611 N N . THR A 1 208 ? 48.245 29.162 -101.862 1.00 92.44 208 THR A N 1
ATOM 1612 C CA . THR A 1 208 ? 48.114 29.258 -100.400 1.00 92.44 208 THR A CA 1
ATOM 1613 C C . THR A 1 208 ? 49.423 28.865 -99.730 1.00 92.44 208 THR A C 1
ATOM 1615 O O . THR A 1 208 ? 49.967 27.800 -100.018 1.00 92.44 208 THR A O 1
ATOM 1618 N N . TYR A 1 209 ? 49.879 29.677 -98.785 1.00 94.00 209 TYR A N 1
ATOM 1619 C CA . TYR A 1 209 ? 51.030 29.414 -97.930 1.00 94.00 209 TYR A CA 1
ATOM 1620 C C . TYR A 1 209 ? 50.578 29.271 -96.478 1.00 94.00 209 TYR A C 1
ATOM 1622 O O . TYR A 1 209 ? 49.668 29.963 -96.021 1.00 94.00 209 TYR A O 1
ATOM 1630 N N . TYR A 1 210 ? 51.228 28.379 -95.740 1.00 96.94 210 TYR A N 1
ATOM 1631 C CA . TYR A 1 210 ? 50.994 28.139 -94.322 1.00 96.94 210 TYR A CA 1
ATOM 1632 C C . TYR A 1 210 ? 52.212 28.535 -93.503 1.00 96.94 210 TYR A C 1
ATOM 1634 O O . TYR A 1 210 ? 53.329 28.126 -93.816 1.00 96.94 210 TYR A O 1
ATOM 1642 N N . LEU A 1 211 ? 51.985 29.292 -92.430 1.00 96.38 211 LEU A N 1
ATOM 1643 C CA . LEU A 1 211 ? 53.026 29.635 -91.473 1.00 96.38 211 LEU A CA 1
ATOM 1644 C C . LEU A 1 211 ? 53.224 28.467 -90.509 1.00 96.38 211 LEU A C 1
ATOM 1646 O O . LEU A 1 211 ? 52.359 28.198 -89.670 1.00 96.38 211 LEU A O 1
ATOM 1650 N N . LEU A 1 212 ? 54.349 27.767 -90.640 1.00 96.38 212 LEU A N 1
ATOM 1651 C CA . LEU A 1 212 ? 54.721 26.687 -89.736 1.00 96.38 212 LEU A CA 1
ATOM 1652 C C . LEU A 1 212 ? 55.289 27.256 -88.435 1.00 96.38 212 LEU A C 1
ATOM 1654 O O . LEU A 1 212 ? 56.140 28.146 -88.451 1.00 96.38 212 LEU A O 1
ATOM 1658 N N . SER A 1 213 ? 54.877 26.684 -87.309 1.00 95.44 213 SER A N 1
ATOM 1659 C CA . SER A 1 213 ? 55.400 27.004 -85.984 1.00 95.44 213 SER A CA 1
ATOM 1660 C C . SER A 1 213 ? 55.619 25.747 -85.143 1.00 95.44 213 SER A C 1
ATOM 1662 O O . SER A 1 213 ? 54.882 24.762 -85.236 1.00 95.44 213 SER A O 1
ATOM 1664 N N . ASN A 1 214 ? 56.647 25.770 -84.296 1.00 93.06 214 ASN A N 1
ATOM 1665 C CA . ASN A 1 214 ? 56.876 24.731 -83.292 1.00 93.06 214 ASN A CA 1
ATOM 1666 C C . ASN A 1 214 ? 55.900 24.830 -82.107 1.00 93.06 214 ASN A C 1
ATOM 1668 O O . ASN A 1 214 ? 55.700 23.830 -81.414 1.00 93.06 214 ASN A O 1
ATOM 1672 N N . ASN A 1 215 ? 55.287 25.999 -81.906 1.00 91.75 215 ASN A N 1
ATOM 1673 C CA . ASN A 1 215 ? 54.336 26.290 -80.835 1.00 91.75 215 ASN A CA 1
ATOM 1674 C C . ASN A 1 215 ? 52.935 26.522 -81.420 1.00 91.75 215 ASN A C 1
ATOM 1676 O O . ASN A 1 215 ? 52.822 26.876 -82.592 1.00 91.75 215 ASN A O 1
ATOM 1680 N N . PRO A 1 216 ? 51.850 26.371 -80.641 1.00 90.12 216 PRO A N 1
ATOM 1681 C CA . PRO A 1 216 ? 50.485 26.639 -81.102 1.00 90.12 216 PRO A CA 1
ATOM 1682 C C . PRO A 1 216 ? 50.199 28.151 -81.256 1.00 90.12 216 PRO A C 1
ATOM 1684 O O . PRO A 1 216 ? 49.181 28.642 -80.784 1.00 90.12 216 PRO A O 1
ATOM 1687 N N . SER A 1 217 ? 51.090 28.889 -81.922 1.00 89.56 217 SER A N 1
ATOM 1688 C CA . SER A 1 217 ? 51.058 30.338 -82.130 1.00 89.56 217 SER A CA 1
ATOM 1689 C C . SER A 1 217 ? 51.545 30.687 -83.540 1.00 89.56 217 SER A C 1
ATOM 1691 O O . SER A 1 217 ? 52.419 30.014 -84.087 1.00 89.56 217 SER A O 1
ATOM 1693 N N . SER A 1 218 ? 50.985 31.749 -84.121 1.00 90.44 218 SER A N 1
ATOM 1694 C CA . SER A 1 218 ? 51.470 32.366 -85.361 1.00 90.44 218 SER A CA 1
ATOM 1695 C C . SER A 1 218 ? 52.599 33.380 -85.148 1.00 90.44 218 SER A C 1
ATOM 1697 O O . SER A 1 218 ? 53.089 33.937 -86.122 1.00 90.44 218 SER A O 1
ATOM 1699 N N . GLU A 1 219 ? 52.988 33.642 -83.902 1.00 91.06 219 GLU A N 1
ATOM 1700 C CA . GLU A 1 219 ? 53.954 34.685 -83.524 1.00 91.06 219 GLU A CA 1
ATOM 1701 C C . GLU A 1 219 ? 55.194 34.079 -82.860 1.00 91.06 219 GLU A C 1
ATOM 1703 O O . GLU A 1 219 ? 56.325 34.435 -83.180 1.00 91.06 219 GLU A O 1
ATOM 1708 N N . TYR A 1 220 ? 54.996 33.089 -81.987 1.00 86.94 220 TYR A N 1
ATOM 1709 C CA . TYR A 1 220 ? 56.072 32.449 -81.233 1.00 86.94 220 TYR A CA 1
ATOM 1710 C C . TYR A 1 220 ? 56.447 31.095 -81.822 1.00 86.94 220 TYR A C 1
ATOM 1712 O O . TYR A 1 220 ? 55.579 30.293 -82.157 1.00 86.94 220 TYR A O 1
ATOM 1720 N N . GLY A 1 221 ? 57.749 30.797 -81.876 1.00 89.25 221 GLY A N 1
ATOM 1721 C CA . GLY A 1 221 ? 58.265 29.518 -82.383 1.00 89.25 221 GLY A CA 1
ATOM 1722 C C . GLY A 1 221 ? 58.115 29.332 -83.895 1.00 89.25 221 GLY A C 1
ATOM 1723 O O . GLY A 1 221 ? 58.210 28.197 -84.374 1.00 89.25 221 GLY A O 1
ATOM 1724 N N . VAL A 1 222 ? 57.875 30.430 -84.619 1.00 93.38 222 VAL A N 1
ATOM 1725 C CA . VAL A 1 222 ? 57.714 30.470 -86.072 1.00 93.38 222 VAL A CA 1
ATOM 1726 C C . VAL A 1 222 ? 58.951 29.897 -86.761 1.00 93.38 222 VAL A C 1
ATOM 1728 O O . VAL A 1 222 ? 60.087 30.251 -86.454 1.00 93.38 222 VAL A O 1
ATOM 1731 N N . VAL A 1 223 ? 58.708 28.987 -87.697 1.00 93.25 223 VAL A N 1
ATOM 1732 C CA . VAL A 1 223 ? 59.727 28.362 -88.545 1.00 93.25 223 VAL A CA 1
ATOM 1733 C C . VAL A 1 223 ? 59.821 29.096 -89.879 1.00 93.25 223 VAL A C 1
ATOM 1735 O O . VAL A 1 223 ? 60.919 29.403 -90.334 1.00 93.25 223 VAL A O 1
ATOM 1738 N N . GLY A 1 224 ? 58.668 29.388 -90.478 1.00 93.50 224 GLY A N 1
ATOM 1739 C CA . GLY A 1 224 ? 58.545 30.089 -91.751 1.00 93.50 224 GLY A CA 1
ATOM 1740 C C . GLY A 1 224 ? 57.335 29.612 -92.550 1.00 93.50 224 GLY A C 1
ATOM 1741 O O . GLY A 1 224 ? 56.614 28.695 -92.149 1.00 93.50 224 GLY A O 1
ATOM 1742 N N . TRP A 1 225 ? 57.100 30.268 -93.674 1.00 94.44 225 TRP A N 1
ATOM 1743 C CA . TRP A 1 225 ? 56.009 30.019 -94.598 1.00 94.44 225 TRP A CA 1
ATOM 1744 C C . TRP A 1 225 ? 56.355 28.924 -95.599 1.00 94.44 225 TRP A C 1
ATOM 1746 O O . TRP A 1 225 ? 57.453 28.892 -96.144 1.00 94.44 225 TRP A O 1
ATOM 1756 N N . VAL A 1 226 ? 55.401 28.040 -95.874 1.00 95.31 226 VAL A N 1
ATOM 1757 C CA . VAL A 1 226 ? 55.560 26.936 -96.830 1.00 95.31 226 VAL A CA 1
ATOM 1758 C C . VAL A 1 226 ? 54.317 26.837 -97.703 1.00 95.31 226 VAL A C 1
ATOM 1760 O O . VAL A 1 226 ? 53.203 27.012 -97.202 1.00 95.31 226 VAL A O 1
ATOM 1763 N N . LYS A 1 227 ? 54.480 26.529 -98.996 1.00 93.81 227 LYS A N 1
ATOM 1764 C CA . LYS A 1 227 ? 53.347 26.287 -99.899 1.00 93.81 227 LYS A CA 1
ATOM 1765 C C . LYS A 1 227 ? 52.466 25.164 -99.353 1.00 93.81 227 LYS A C 1
ATOM 1767 O O . LYS A 1 227 ? 52.945 24.094 -98.982 1.00 93.81 227 LYS A O 1
ATOM 1772 N N . ALA A 1 228 ? 51.154 25.371 -99.348 1.00 93.19 228 ALA A N 1
ATOM 1773 C CA . ALA A 1 228 ? 50.191 24.404 -98.830 1.00 93.19 228 ALA A CA 1
ATOM 1774 C C . ALA A 1 228 ? 50.272 23.042 -99.542 1.00 93.19 228 ALA A C 1
ATOM 1776 O O . ALA A 1 228 ? 50.077 22.011 -98.901 1.00 93.19 228 ALA A O 1
ATOM 1777 N N . LEU A 1 229 ? 50.594 23.025 -100.843 1.00 92.88 229 LEU A N 1
ATOM 1778 C CA . LEU A 1 229 ? 50.758 21.799 -101.636 1.00 92.88 229 LEU A CA 1
ATOM 1779 C C . LEU A 1 229 ? 51.985 20.972 -101.230 1.00 92.88 229 LEU A C 1
ATOM 1781 O O . LEU A 1 229 ? 51.975 19.756 -101.426 1.00 92.88 229 LEU A O 1
ATOM 1785 N N . ASP A 1 230 ? 52.984 21.586 -100.601 1.00 95.69 230 ASP A N 1
ATOM 1786 C CA . ASP A 1 230 ? 54.195 20.920 -100.108 1.00 95.69 230 ASP A CA 1
ATOM 1787 C C . ASP A 1 230 ? 54.037 20.381 -98.677 1.00 95.69 230 ASP A C 1
ATOM 1789 O O . ASP A 1 230 ? 54.941 19.751 -98.116 1.00 95.69 230 ASP A O 1
ATOM 1793 N N . LEU A 1 231 ? 52.854 20.583 -98.092 1.00 95.19 231 LEU A N 1
ATOM 1794 C CA . LEU A 1 231 ? 52.497 20.135 -96.758 1.00 95.19 231 LEU A CA 1
ATOM 1795 C C . LEU A 1 231 ? 51.404 19.069 -96.809 1.00 95.19 231 LEU A C 1
ATOM 1797 O O . LEU A 1 231 ? 50.422 19.164 -97.546 1.00 95.19 231 LEU A O 1
ATOM 1801 N N . SER A 1 232 ? 51.541 18.052 -95.970 1.00 95.19 232 SER A N 1
ATOM 1802 C CA . SER A 1 232 ? 50.413 17.212 -95.576 1.00 95.19 232 SER A CA 1
ATOM 1803 C C . SER A 1 232 ? 49.775 17.868 -94.363 1.00 95.19 232 SER A C 1
ATOM 1805 O O . SER A 1 232 ? 50.422 17.965 -93.323 1.00 95.19 232 SER A O 1
ATOM 1807 N N . THR A 1 233 ? 48.535 18.345 -94.481 1.00 94.94 233 THR A N 1
ATOM 1808 C CA . THR A 1 233 ? 47.870 19.075 -93.391 1.00 94.94 233 THR A CA 1
ATOM 1809 C C . THR A 1 233 ? 46.568 18.421 -92.962 1.00 94.94 233 THR A C 1
ATOM 1811 O O . THR A 1 233 ? 45.849 17.842 -93.772 1.00 94.94 233 THR A O 1
ATOM 1814 N N . GLN A 1 234 ? 46.254 18.553 -91.678 1.00 96.00 234 GLN A N 1
ATOM 1815 C CA . GLN A 1 234 ? 44.998 18.116 -91.079 1.00 96.00 234 GLN A CA 1
ATOM 1816 C C . GLN A 1 234 ? 44.380 19.274 -90.304 1.00 96.00 234 GLN A C 1
ATOM 1818 O O . GLN A 1 234 ? 45.098 20.062 -89.685 1.00 96.00 234 GLN A O 1
ATOM 1823 N N . LEU A 1 235 ? 43.049 19.376 -90.326 1.00 95.00 235 LEU A N 1
ATOM 1824 C CA . LEU A 1 235 ? 42.338 20.311 -89.452 1.00 95.00 235 LEU A CA 1
ATOM 1825 C C . LEU A 1 235 ? 42.641 19.971 -87.993 1.00 95.00 235 LEU A C 1
ATOM 1827 O O . LEU A 1 235 ? 42.667 18.797 -87.625 1.00 95.00 235 LEU A O 1
ATOM 1831 N N . HIS A 1 236 ? 42.869 21.000 -87.183 1.00 95.06 236 HIS A N 1
ATOM 1832 C CA . HIS A 1 236 ? 43.226 20.862 -85.780 1.00 95.06 236 HIS A CA 1
ATOM 1833 C C . HIS A 1 236 ? 42.224 21.618 -84.912 1.00 95.06 236 HIS A C 1
ATOM 1835 O O . HIS A 1 236 ? 42.143 22.849 -84.966 1.00 95.06 236 HIS A O 1
ATOM 1841 N N . VAL A 1 237 ? 41.478 20.866 -84.105 1.00 93.19 237 VAL A N 1
ATOM 1842 C CA . VAL A 1 237 ? 40.401 21.373 -83.254 1.00 93.19 237 VAL A CA 1
ATOM 1843 C C . VAL A 1 237 ? 40.632 20.897 -81.821 1.00 93.19 237 VAL A C 1
ATOM 1845 O O . VAL A 1 237 ? 40.787 19.701 -81.583 1.00 93.19 237 VAL A O 1
ATOM 1848 N N . GLY A 1 238 ? 40.637 21.821 -80.859 1.00 90.44 238 GLY A N 1
ATOM 1849 C CA . GLY A 1 238 ? 40.561 21.460 -79.443 1.00 90.44 238 GLY A CA 1
ATOM 1850 C C . GLY A 1 238 ? 39.169 20.918 -79.123 1.00 90.44 238 GLY A C 1
ATOM 1851 O O . GLY A 1 238 ? 38.179 21.516 -79.535 1.00 90.44 238 GLY A O 1
ATOM 1852 N N . VAL A 1 239 ? 39.087 19.786 -78.425 1.00 93.44 239 VAL A N 1
ATOM 1853 C CA . VAL A 1 239 ? 37.806 19.158 -78.069 1.00 93.44 239 VAL A CA 1
ATOM 1854 C C . VAL A 1 239 ? 37.381 19.613 -76.678 1.00 93.44 239 VAL A C 1
ATOM 1856 O O . VAL A 1 239 ? 36.358 20.271 -76.530 1.00 93.44 239 VAL A O 1
ATOM 1859 N N . ASP A 1 240 ? 38.187 19.304 -75.662 1.00 93.12 240 ASP A N 1
ATOM 1860 C CA . ASP A 1 240 ? 37.915 19.666 -74.273 1.00 93.12 240 ASP A CA 1
ATOM 1861 C C . ASP A 1 240 ? 39.180 19.559 -73.408 1.00 93.12 240 ASP A C 1
ATOM 1863 O O . ASP A 1 240 ? 40.183 18.961 -73.802 1.00 93.12 240 ASP A O 1
ATOM 1867 N N . LYS A 1 241 ? 39.113 20.140 -72.209 1.00 93.06 241 LYS A N 1
ATOM 1868 C CA . LYS A 1 241 ? 40.135 20.040 -71.154 1.00 93.06 241 LYS A CA 1
ATOM 1869 C C . LYS A 1 241 ? 39.633 19.225 -69.955 1.00 93.06 241 LYS A C 1
ATOM 1871 O O . LYS A 1 241 ? 40.120 19.415 -68.844 1.00 93.06 241 LYS A O 1
ATOM 1876 N N . LEU A 1 242 ? 38.609 18.387 -70.144 1.00 88.50 242 LEU A N 1
ATOM 1877 C CA . LEU A 1 242 ? 38.025 17.625 -69.045 1.00 88.50 242 LEU A CA 1
ATOM 1878 C C . LEU A 1 242 ? 38.993 16.506 -68.640 1.00 88.50 242 LEU A C 1
ATOM 1880 O O . LEU A 1 242 ? 39.443 15.759 -69.518 1.00 88.50 242 LEU A O 1
ATOM 1884 N N . PRO A 1 243 ? 39.309 16.365 -67.339 1.00 88.38 243 PRO A N 1
ATOM 1885 C CA . PRO A 1 243 ? 40.096 15.245 -66.855 1.00 88.38 243 PRO A CA 1
ATOM 1886 C C . PRO A 1 243 ? 39.434 13.916 -67.224 1.00 88.38 243 PRO A C 1
ATOM 1888 O O . PRO A 1 243 ? 38.249 13.712 -66.956 1.00 88.38 243 PRO A O 1
ATOM 1891 N N . LYS A 1 244 ? 40.195 13.012 -67.839 1.00 89.19 244 LYS A N 1
ATOM 1892 C CA . LYS A 1 244 ? 39.756 11.649 -68.174 1.00 89.19 244 LYS A CA 1
ATOM 1893 C C . LYS A 1 244 ? 40.835 10.672 -67.748 1.00 89.19 244 LYS A C 1
ATOM 1895 O O . LYS A 1 244 ? 42.019 10.993 -67.814 1.00 89.19 244 LYS A O 1
ATOM 1900 N N . ILE A 1 245 ? 40.435 9.482 -67.332 1.00 89.56 245 ILE A N 1
ATOM 1901 C CA . ILE A 1 245 ? 41.369 8.422 -66.971 1.00 89.56 245 ILE A CA 1
ATOM 1902 C C . ILE A 1 245 ? 41.230 7.320 -68.010 1.00 89.56 245 ILE A C 1
ATOM 1904 O O . ILE A 1 245 ? 40.124 6.875 -68.308 1.00 89.56 245 ILE A O 1
ATOM 1908 N N . PHE A 1 246 ? 42.349 6.905 -68.587 1.00 89.62 246 PHE A N 1
ATOM 1909 C CA . PHE A 1 246 ? 42.398 5.794 -69.524 1.00 89.62 246 PHE A CA 1
ATOM 1910 C C . PHE A 1 246 ? 43.383 4.721 -69.052 1.00 89.62 246 PHE A C 1
ATOM 1912 O O . PHE A 1 246 ? 44.334 5.039 -68.351 1.00 89.62 246 PHE A O 1
ATOM 1919 N N . ALA A 1 247 ? 43.206 3.476 -69.485 1.00 87.31 247 ALA A N 1
ATOM 1920 C CA . ALA A 1 247 ? 44.250 2.451 -69.480 1.00 87.31 247 ALA A CA 1
ATOM 1921 C C . ALA A 1 247 ? 44.929 2.400 -70.856 1.00 87.31 247 ALA A C 1
ATOM 1923 O O . ALA A 1 247 ? 44.250 2.455 -71.887 1.00 87.31 247 ALA A O 1
ATOM 1924 N N . ILE A 1 248 ? 46.256 2.295 -70.899 1.00 88.19 248 ILE A N 1
ATOM 1925 C CA . ILE A 1 248 ? 47.013 2.162 -72.154 1.00 88.19 248 ILE A CA 1
ATOM 1926 C C . ILE A 1 248 ? 46.923 0.719 -72.661 1.00 88.19 248 ILE A C 1
ATOM 1928 O O . ILE A 1 248 ? 47.200 -0.217 -71.931 1.00 88.19 248 ILE A O 1
ATOM 1932 N N . LYS A 1 249 ? 46.586 0.505 -73.936 1.00 86.25 249 LYS A N 1
ATOM 1933 C CA . LYS A 1 249 ? 46.412 -0.849 -74.507 1.00 86.25 249 LYS A CA 1
ATOM 1934 C C . LYS A 1 249 ? 47.721 -1.583 -74.834 1.00 86.25 249 LYS A C 1
ATOM 1936 O O . LYS A 1 249 ? 47.672 -2.662 -75.410 1.00 86.25 249 LYS A O 1
ATOM 1941 N N . GLY A 1 250 ? 48.878 -0.979 -74.564 1.00 84.88 250 GLY A N 1
ATOM 1942 C CA . GLY A 1 250 ? 50.189 -1.563 -74.872 1.00 84.88 250 GLY A CA 1
ATOM 1943 C C . GLY A 1 250 ? 50.574 -1.548 -76.355 1.00 84.88 250 GLY A C 1
ATOM 1944 O O . GLY A 1 250 ? 51.482 -2.263 -76.759 1.00 84.88 250 GLY A O 1
ATOM 1945 N N . MET A 1 251 ? 49.880 -0.765 -77.188 1.00 86.94 251 MET A N 1
ATOM 1946 C CA . MET A 1 251 ? 50.117 -0.699 -78.635 1.00 86.94 251 MET A CA 1
ATOM 1947 C C . MET A 1 251 ? 50.348 0.740 -79.102 1.00 86.94 251 MET A C 1
ATOM 1949 O O . MET A 1 251 ? 49.722 1.676 -78.603 1.00 86.94 251 MET A O 1
ATOM 1953 N N . GLY A 1 252 ? 51.190 0.904 -80.124 1.00 91.38 252 GLY A N 1
ATOM 1954 C CA . GLY A 1 252 ? 51.486 2.193 -80.750 1.00 91.38 252 GLY A CA 1
ATOM 1955 C C . GLY A 1 252 ? 52.545 3.007 -80.005 1.00 91.38 252 GLY A C 1
ATOM 1956 O O . GLY A 1 252 ? 53.304 2.472 -79.208 1.00 91.38 252 GLY A O 1
ATOM 1957 N N . SER A 1 253 ? 52.590 4.308 -80.286 1.00 94.25 253 SER A N 1
ATOM 1958 C CA . SER A 1 253 ? 53.626 5.226 -79.793 1.00 94.25 253 SER A CA 1
ATOM 1959 C C . SER A 1 253 ? 53.001 6.448 -79.116 1.00 94.25 253 SER A C 1
ATOM 1961 O O . SER A 1 253 ? 51.830 6.771 -79.353 1.00 94.25 253 SER A O 1
ATOM 1963 N N . SER A 1 254 ? 53.789 7.160 -78.312 1.00 95.56 254 SER A N 1
ATOM 1964 C CA . SER A 1 254 ? 53.428 8.470 -77.764 1.00 95.56 254 SER A CA 1
ATOM 1965 C C . SER A 1 254 ? 54.282 9.583 -78.366 1.00 95.56 254 SER A C 1
ATOM 1967 O O . SER A 1 254 ? 55.430 9.367 -78.765 1.00 95.56 254 SER A O 1
ATOM 1969 N N . PHE A 1 255 ? 53.722 10.790 -78.441 1.00 96.19 255 PHE A N 1
ATOM 1970 C CA . PHE A 1 255 ? 54.323 11.902 -79.177 1.00 96.19 255 PHE A CA 1
ATOM 1971 C C . PHE A 1 255 ? 54.383 13.191 -78.356 1.00 96.19 255 PHE A C 1
ATOM 1973 O O . PHE A 1 255 ? 53.551 13.430 -77.486 1.00 96.19 255 PHE A O 1
ATOM 1980 N N . SER A 1 256 ? 55.324 14.077 -78.676 1.00 93.69 256 SER A N 1
ATOM 1981 C CA . SER A 1 256 ? 55.440 15.412 -78.072 1.00 93.69 256 SER A CA 1
ATOM 1982 C C . SER A 1 256 ? 54.328 16.371 -78.525 1.00 93.69 256 SER A C 1
ATOM 1984 O O . SER A 1 256 ? 54.049 17.363 -77.852 1.00 93.69 256 SER A O 1
ATOM 1986 N N . LYS A 1 257 ? 53.665 16.076 -79.653 1.00 94.50 257 LYS A N 1
ATOM 1987 C CA . LYS A 1 257 ? 52.507 16.796 -80.214 1.00 94.50 257 LYS A CA 1
ATOM 1988 C C . LYS A 1 257 ? 51.514 15.800 -80.813 1.00 94.50 257 LYS A C 1
ATOM 1990 O O . LYS A 1 257 ? 51.930 14.748 -81.303 1.00 94.50 257 LYS A O 1
ATOM 1995 N N . ALA A 1 258 ? 50.225 16.141 -80.826 1.00 93.06 258 ALA A N 1
ATOM 1996 C CA . ALA A 1 258 ? 49.220 15.359 -81.542 1.00 93.06 258 ALA A CA 1
ATOM 1997 C C . ALA A 1 258 ? 49.611 15.209 -83.024 1.00 93.06 258 ALA A C 1
ATOM 1999 O O . ALA A 1 258 ? 50.142 16.142 -83.625 1.00 93.06 258 ALA A O 1
ATOM 2000 N N . TRP A 1 259 ? 49.365 14.034 -83.613 1.00 95.12 259 TRP A N 1
ATOM 2001 C CA . TRP A 1 259 ? 49.749 13.728 -85.001 1.00 95.12 259 TRP A CA 1
ATOM 2002 C C . TRP A 1 259 ? 51.254 13.920 -85.297 1.00 95.12 259 TRP A C 1
ATOM 2004 O O . TRP A 1 259 ? 51.636 14.310 -86.401 1.00 95.12 259 TRP A O 1
ATOM 2014 N N . GLY A 1 260 ? 52.107 13.662 -84.300 1.00 91.69 260 GLY A N 1
ATOM 2015 C CA . GLY A 1 260 ? 53.564 13.758 -84.394 1.00 91.69 260 GLY A CA 1
ATOM 2016 C C . GLY A 1 260 ? 54.198 12.791 -85.398 1.00 91.69 260 GLY A C 1
ATOM 2017 O O . GLY A 1 260 ? 53.650 11.736 -85.714 1.00 91.69 260 GLY A O 1
ATOM 2018 N N . GLY A 1 261 ? 55.366 13.169 -85.918 1.00 89.81 261 GLY A N 1
ATOM 2019 C CA . GLY A 1 261 ? 56.181 12.317 -86.789 1.00 89.81 261 GLY A CA 1
ATOM 2020 C C . GLY A 1 261 ? 57.236 11.547 -85.998 1.00 89.81 261 GLY A C 1
ATOM 2021 O O . GLY A 1 261 ? 57.286 11.634 -84.773 1.00 89.81 261 GLY A O 1
ATOM 2022 N N . LYS A 1 262 ? 58.136 10.833 -86.687 1.00 89.88 262 LYS A N 1
ATOM 2023 C CA . LYS A 1 262 ? 59.210 10.067 -86.023 1.00 89.88 262 LYS A CA 1
ATOM 2024 C C . LYS A 1 262 ? 60.107 10.925 -85.121 1.00 89.88 262 LYS A C 1
ATOM 2026 O O . LYS A 1 262 ? 60.626 10.436 -84.130 1.00 89.88 262 LYS A O 1
ATOM 2031 N N . LYS A 1 263 ? 60.279 12.212 -85.438 1.00 92.38 263 LYS A N 1
ATOM 2032 C CA . LYS A 1 263 ? 61.041 13.152 -84.599 1.00 92.38 263 LYS A CA 1
ATOM 2033 C C . LYS A 1 263 ? 60.258 13.705 -83.413 1.00 92.38 263 LYS A C 1
ATOM 2035 O O . LYS A 1 263 ? 60.839 14.394 -82.582 1.00 92.38 263 LYS A O 1
ATOM 2040 N N . ASP A 1 264 ? 58.955 13.454 -83.356 1.00 93.44 264 ASP A N 1
ATOM 2041 C CA . ASP A 1 264 ? 58.119 13.823 -82.222 1.00 93.44 264 ASP A CA 1
ATOM 2042 C C . ASP A 1 264 ? 57.889 12.646 -81.269 1.00 93.44 264 ASP A C 1
ATOM 2044 O O . ASP A 1 264 ? 57.169 12.846 -80.296 1.00 93.44 264 ASP A O 1
ATOM 2048 N N . TYR A 1 265 ? 58.455 11.454 -81.504 1.00 94.12 265 TYR A N 1
ATOM 2049 C CA . TYR A 1 265 ? 58.326 10.339 -80.564 1.00 94.12 265 TYR A CA 1
ATOM 2050 C C . TYR A 1 265 ? 58.852 10.718 -79.177 1.00 94.12 265 TYR A C 1
ATOM 2052 O O . TYR A 1 265 ? 59.934 11.286 -79.034 1.00 94.12 265 TYR A O 1
ATOM 2060 N N . ILE A 1 266 ? 58.069 10.381 -78.154 1.00 93.44 266 ILE A N 1
ATOM 2061 C CA . ILE A 1 266 ? 58.530 10.357 -76.764 1.00 93.44 266 ILE A CA 1
ATOM 2062 C C . ILE A 1 266 ? 58.805 8.913 -76.356 1.00 93.44 266 ILE A C 1
ATOM 2064 O O . ILE A 1 266 ? 59.893 8.634 -75.861 1.00 93.44 266 ILE A O 1
ATOM 2068 N N . ASN A 1 267 ? 57.856 8.012 -76.632 1.00 91.50 267 ASN A N 1
ATOM 2069 C CA . ASN A 1 267 ? 58.024 6.566 -76.512 1.00 91.50 267 ASN A CA 1
ATOM 2070 C C . ASN A 1 267 ? 57.619 5.915 -77.839 1.00 91.50 267 ASN A C 1
ATOM 2072 O O . ASN A 1 267 ? 56.474 6.065 -78.272 1.00 91.50 267 ASN A O 1
ATOM 2076 N N . GLU A 1 268 ? 58.548 5.210 -78.489 1.00 92.31 268 GLU A N 1
ATOM 2077 C CA . GLU A 1 268 ? 58.283 4.535 -79.770 1.00 92.31 268 GLU A CA 1
ATOM 2078 C C . GLU A 1 268 ? 57.362 3.318 -79.609 1.00 92.31 268 GLU A C 1
ATOM 2080 O O . GLU A 1 268 ? 56.589 3.020 -80.519 1.00 92.31 268 GLU A O 1
ATOM 2085 N N . ASP A 1 269 ? 57.394 2.677 -78.439 1.00 91.06 269 ASP A N 1
ATOM 2086 C CA . ASP A 1 269 ? 56.575 1.519 -78.089 1.00 91.06 269 ASP A CA 1
ATOM 2087 C C . ASP A 1 269 ? 55.884 1.731 -76.734 1.00 91.06 269 ASP A C 1
ATOM 2089 O O . ASP A 1 269 ? 56.519 2.059 -75.728 1.00 91.06 269 ASP A O 1
ATOM 2093 N N . LEU A 1 270 ? 54.562 1.564 -76.724 1.00 91.75 270 LEU A N 1
ATOM 2094 C CA . LEU A 1 270 ? 53.724 1.661 -75.535 1.00 91.75 270 LEU A CA 1
ATOM 2095 C C . LEU A 1 270 ? 53.540 0.328 -74.793 1.00 91.75 270 LEU A C 1
ATOM 2097 O O . LEU A 1 270 ? 52.874 0.332 -73.760 1.00 91.75 270 LEU A O 1
ATOM 2101 N N . SER A 1 271 ? 54.119 -0.784 -75.258 1.00 87.50 271 SER A N 1
ATOM 2102 C CA . SER A 1 271 ? 53.974 -2.117 -74.645 1.00 87.50 271 SER A CA 1
ATOM 2103 C C . SER A 1 271 ? 54.358 -2.160 -73.162 1.00 87.50 271 SER A C 1
ATOM 2105 O O . SER A 1 271 ? 53.626 -2.713 -72.348 1.00 87.50 271 SER A O 1
ATOM 2107 N N . VAL A 1 272 ? 55.436 -1.481 -72.766 1.00 85.12 272 VAL A N 1
ATOM 2108 C CA . VAL A 1 272 ? 55.874 -1.385 -71.357 1.00 85.12 272 VAL A CA 1
ATOM 2109 C C . VAL A 1 272 ? 54.923 -0.570 -70.473 1.00 85.12 272 VAL A C 1
ATOM 2111 O O . VAL A 1 272 ? 55.017 -0.613 -69.249 1.00 85.12 272 VAL A O 1
ATOM 2114 N N . TYR A 1 273 ? 54.016 0.184 -71.092 1.00 85.00 273 TYR A N 1
ATOM 2115 C CA . TYR A 1 273 ? 52.973 0.956 -70.427 1.00 85.00 273 TYR A CA 1
ATOM 2116 C C . TYR A 1 273 ? 51.611 0.268 -70.512 1.00 85.00 273 TYR A C 1
ATOM 2118 O O . TYR A 1 273 ? 50.619 0.895 -70.150 1.00 85.00 273 TYR A O 1
ATOM 2126 N N . GLN A 1 274 ? 51.538 -0.973 -71.008 1.00 84.12 274 GLN A N 1
ATOM 2127 C CA . GLN A 1 274 ? 50.284 -1.709 -71.087 1.00 84.12 274 GLN A CA 1
ATOM 2128 C C . GLN A 1 274 ? 49.583 -1.719 -69.723 1.00 84.12 274 GLN A C 1
ATOM 2130 O O . GLN A 1 274 ? 50.207 -1.894 -68.680 1.00 84.12 274 GLN A O 1
ATOM 2135 N N . ASP A 1 275 ? 48.286 -1.439 -69.762 1.00 76.00 275 ASP A N 1
ATOM 2136 C CA . ASP A 1 275 ? 47.357 -1.353 -68.645 1.00 76.00 275 ASP A CA 1
ATOM 2137 C C . ASP A 1 275 ? 47.675 -0.278 -67.592 1.00 76.00 275 ASP A C 1
ATOM 2139 O O . ASP A 1 275 ? 46.931 -0.091 -66.627 1.00 76.00 275 ASP A O 1
ATOM 2143 N N . ARG A 1 276 ? 48.724 0.523 -67.810 1.00 82.44 276 ARG A N 1
ATOM 2144 C CA . ARG A 1 276 ? 49.032 1.665 -66.955 1.00 82.44 276 ARG A CA 1
ATOM 2145 C C . ARG A 1 276 ? 47.975 2.752 -67.116 1.00 82.44 276 ARG A C 1
ATOM 2147 O O . ARG A 1 276 ? 47.529 3.074 -68.222 1.00 82.44 276 ARG A O 1
ATOM 2154 N N . GLU A 1 277 ? 47.631 3.360 -65.986 1.00 86.19 277 GLU A N 1
ATOM 2155 C CA . GLU A 1 277 ? 46.741 4.510 -65.930 1.00 86.19 277 GLU A CA 1
ATOM 2156 C C . GLU A 1 277 ? 47.361 5.730 -66.635 1.00 86.19 277 GLU A C 1
ATOM 2158 O O . GLU A 1 277 ? 48.481 6.151 -66.338 1.00 86.19 277 GLU A O 1
ATOM 2163 N N . PHE A 1 278 ? 46.601 6.327 -67.549 1.00 90.06 278 PHE A N 1
ATOM 2164 C CA . PHE A 1 278 ? 46.927 7.535 -68.288 1.00 90.06 278 PHE A CA 1
ATOM 2165 C C . PHE A 1 278 ? 45.903 8.623 -67.972 1.00 90.06 278 PHE A C 1
ATOM 2167 O O . PHE A 1 278 ? 44.767 8.613 -68.459 1.00 90.06 278 PHE A O 1
ATOM 2174 N N . LYS A 1 279 ? 46.320 9.572 -67.130 1.00 90.75 279 LYS A N 1
ATOM 2175 C CA . LYS A 1 279 ? 45.516 10.735 -66.747 1.00 90.75 279 LYS A CA 1
ATOM 2176 C C . LYS A 1 279 ? 45.611 11.800 -67.830 1.00 90.75 279 LYS A C 1
ATOM 2178 O O . LYS A 1 279 ? 46.651 12.423 -68.033 1.00 90.75 279 LYS A O 1
ATOM 2183 N N . VAL A 1 280 ? 44.503 12.001 -68.521 1.00 93.00 280 VAL A N 1
ATOM 2184 C CA . VAL A 1 280 ? 44.364 12.946 -69.622 1.00 93.00 280 VAL A CA 1
ATOM 2185 C C . VAL A 1 280 ? 43.878 14.281 -69.090 1.00 93.00 280 VAL A C 1
ATOM 2187 O O . VAL A 1 280 ? 42.913 14.333 -68.333 1.00 93.00 280 VAL A O 1
ATOM 2190 N N . ASN A 1 281 ? 44.520 15.362 -69.526 1.00 93.62 281 ASN A N 1
ATOM 2191 C CA . ASN A 1 281 ? 44.165 16.736 -69.160 1.00 93.62 281 ASN A CA 1
ATOM 2192 C C . ASN A 1 281 ? 43.805 17.623 -70.369 1.00 93.62 281 ASN A C 1
ATOM 2194 O O . ASN A 1 281 ? 43.446 18.787 -70.193 1.00 93.62 281 ASN A O 1
ATOM 2198 N N . LEU A 1 282 ? 43.927 17.112 -71.598 1.00 94.62 282 LEU A N 1
ATOM 2199 C CA . LEU A 1 282 ? 43.512 17.801 -72.821 1.00 94.62 282 LEU A CA 1
ATOM 2200 C C . LEU A 1 282 ? 43.187 16.786 -73.919 1.00 94.62 282 LEU A C 1
ATOM 2202 O O . LEU A 1 282 ? 43.913 15.815 -74.124 1.00 94.62 282 LEU A O 1
ATOM 2206 N N . THR A 1 283 ? 42.099 17.041 -74.639 1.00 96.19 283 THR A N 1
ATOM 2207 C CA . THR A 1 283 ? 41.658 16.259 -75.793 1.00 96.19 283 THR A CA 1
ATOM 2208 C C . THR A 1 283 ? 41.667 17.144 -77.035 1.00 96.19 283 THR A C 1
ATOM 2210 O O . THR A 1 283 ? 41.047 18.208 -77.053 1.00 96.19 283 THR A O 1
ATOM 2213 N N . GLU A 1 284 ? 42.333 16.691 -78.092 1.00 94.81 284 GLU A N 1
ATOM 2214 C CA . GLU A 1 284 ? 42.372 17.354 -79.399 1.00 94.81 284 GLU A CA 1
ATOM 2215 C C . GLU A 1 284 ? 41.898 16.401 -80.494 1.00 94.81 284 GLU A C 1
ATOM 2217 O O . GLU A 1 284 ? 41.971 15.178 -80.370 1.00 94.81 284 GLU A O 1
ATOM 2222 N N . LYS A 1 285 ? 41.408 16.965 -81.594 1.00 96.19 285 LYS A N 1
ATOM 2223 C CA . LYS A 1 285 ? 41.043 16.230 -82.798 1.00 96.19 285 LYS A CA 1
ATOM 2224 C C . LYS A 1 285 ? 41.891 16.734 -83.959 1.00 96.19 285 LYS A C 1
ATOM 2226 O O . LYS A 1 285 ? 41.875 17.925 -84.278 1.00 96.19 285 LYS A O 1
ATOM 2231 N N . VAL A 1 286 ? 42.622 15.813 -84.586 1.00 95.25 286 VAL A N 1
ATOM 2232 C CA . VAL A 1 286 ? 43.438 16.074 -85.778 1.00 95.25 286 VAL A CA 1
ATOM 2233 C C . VAL A 1 286 ? 42.860 15.259 -86.930 1.00 95.25 286 VAL A C 1
ATOM 2235 O O . VAL A 1 286 ? 42.887 14.026 -86.916 1.00 95.25 286 VAL A O 1
ATOM 2238 N N . GLY A 1 287 ? 42.260 15.947 -87.902 1.00 93.50 287 GLY A N 1
ATOM 2239 C CA . GLY A 1 287 ? 41.409 15.312 -88.908 1.00 93.50 287 GLY A CA 1
ATOM 2240 C C . GLY A 1 287 ? 40.211 14.618 -88.248 1.00 93.50 287 GLY A C 1
ATOM 2241 O O . GLY A 1 287 ? 39.423 15.256 -87.551 1.00 93.50 287 GLY A O 1
ATOM 2242 N N . ASN A 1 288 ? 40.086 13.301 -88.433 1.00 92.62 288 ASN A N 1
ATOM 2243 C CA . ASN A 1 288 ? 39.032 12.486 -87.810 1.00 92.62 288 ASN A CA 1
ATOM 2244 C C . ASN A 1 288 ? 39.478 11.737 -86.545 1.00 92.62 288 ASN A C 1
ATOM 2246 O O . ASN A 1 288 ? 38.661 11.061 -85.926 1.00 92.62 288 ASN A O 1
ATOM 2250 N N . ILE A 1 289 ? 40.745 11.863 -86.146 1.00 95.31 289 ILE A N 1
ATOM 2251 C CA . ILE A 1 289 ? 41.332 11.087 -85.052 1.00 95.31 289 ILE A CA 1
ATOM 2252 C C . ILE A 1 289 ? 41.390 11.940 -83.787 1.00 95.31 289 ILE A C 1
ATOM 2254 O O . ILE A 1 289 ? 41.862 13.078 -83.815 1.00 95.31 289 ILE A O 1
ATOM 2258 N N . VAL A 1 290 ? 40.935 11.370 -82.672 1.00 95.69 290 VAL A N 1
ATOM 2259 C CA . VAL A 1 290 ? 41.056 11.980 -81.345 1.00 95.69 290 VAL A CA 1
ATOM 2260 C C . VAL A 1 290 ? 42.406 11.617 -80.730 1.00 95.69 290 VAL A C 1
ATOM 2262 O O . VAL A 1 290 ? 42.830 10.458 -80.785 1.00 95.69 290 VAL A O 1
ATOM 2265 N N . TRP A 1 291 ? 43.051 12.613 -80.137 1.00 96.81 291 TRP A N 1
ATOM 2266 C CA . TRP A 1 291 ? 44.330 12.536 -79.448 1.00 96.81 291 TRP A CA 1
ATOM 2267 C C . TRP A 1 291 ? 44.173 13.034 -78.016 1.00 96.81 291 TRP A C 1
ATOM 2269 O O . TRP A 1 291 ? 43.487 14.027 -77.761 1.00 96.81 291 TRP A O 1
ATOM 2279 N N . TYR A 1 292 ? 44.833 12.352 -77.089 1.00 97.19 292 TYR A N 1
ATOM 2280 C CA . TYR A 1 292 ? 44.771 12.652 -75.668 1.00 97.19 292 TYR A CA 1
ATOM 2281 C C . TYR A 1 292 ? 46.143 13.036 -75.143 1.00 97.19 292 TYR A C 1
ATOM 2283 O O . TYR A 1 292 ? 47.111 12.303 -75.345 1.00 97.19 292 TYR A O 1
ATOM 2291 N N . ARG A 1 293 ? 46.209 14.167 -74.445 1.00 96.44 293 ARG A N 1
ATOM 2292 C CA . ARG A 1 293 ? 47.408 14.631 -73.761 1.00 96.44 293 ARG A CA 1
ATOM 2293 C C . ARG A 1 293 ? 47.350 14.267 -72.290 1.00 96.44 293 ARG A C 1
ATOM 2295 O O . ARG A 1 293 ? 46.358 14.555 -71.622 1.00 96.44 293 ARG A O 1
ATOM 2302 N N . GLY A 1 294 ? 48.445 13.731 -71.787 1.00 94.19 294 GLY A N 1
ATOM 2303 C CA . GLY A 1 294 ? 48.647 13.442 -70.376 1.00 94.19 294 GLY A CA 1
ATOM 2304 C C . GLY A 1 294 ? 50.132 13.385 -70.064 1.00 94.19 294 GLY A C 1
ATOM 2305 O O . GLY A 1 294 ? 50.953 13.876 -70.842 1.00 94.19 294 GLY A O 1
ATOM 2306 N N . GLU A 1 295 ? 50.472 12.771 -68.942 1.00 90.75 295 GLU A N 1
ATOM 2307 C CA . GLU A 1 295 ? 51.854 12.622 -68.497 1.00 90.75 295 GLU A CA 1
ATOM 2308 C C . GLU A 1 295 ? 52.228 11.142 -68.381 1.00 90.75 295 GLU A C 1
ATOM 2310 O O . GLU A 1 295 ? 51.463 10.346 -67.838 1.00 90.75 295 GLU A O 1
ATOM 2315 N N . LEU A 1 296 ? 53.404 10.776 -68.894 1.00 87.88 296 LEU A N 1
ATOM 2316 C CA . LEU A 1 296 ? 54.043 9.479 -68.675 1.00 87.88 296 LEU A CA 1
ATOM 2317 C C . LEU A 1 296 ? 55.493 9.710 -68.254 1.00 87.88 296 LEU A C 1
ATOM 2319 O O . LEU A 1 296 ? 56.231 10.411 -68.943 1.00 87.88 296 LEU A O 1
ATOM 2323 N N . ASP A 1 297 ? 55.886 9.125 -67.121 1.00 85.56 297 ASP A N 1
ATOM 2324 C CA . ASP A 1 297 ? 57.237 9.219 -66.545 1.00 85.56 297 ASP A CA 1
ATOM 2325 C C . ASP A 1 297 ? 57.796 10.655 -66.496 1.00 85.56 297 ASP A C 1
ATOM 2327 O O . ASP A 1 297 ? 58.927 10.915 -66.908 1.00 85.56 297 ASP A O 1
ATOM 2331 N N . GLY A 1 298 ? 56.987 11.616 -66.032 1.00 85.31 298 GLY A N 1
ATOM 2332 C CA . GLY A 1 298 ? 57.394 13.022 -65.922 1.00 85.31 298 GLY A CA 1
ATOM 2333 C C . GLY A 1 298 ? 57.317 13.822 -67.227 1.00 85.31 298 GLY A C 1
ATOM 2334 O O . GLY A 1 298 ? 57.620 15.013 -67.237 1.00 85.31 298 GLY A O 1
ATOM 2335 N N . LYS A 1 299 ? 56.951 13.197 -68.356 1.00 91.81 299 LYS A N 1
ATOM 2336 C CA . LYS A 1 299 ? 56.904 13.845 -69.675 1.00 91.81 299 LYS A CA 1
ATOM 2337 C C . LYS A 1 299 ? 55.470 14.026 -70.148 1.00 91.81 299 LYS A C 1
ATOM 2339 O O . LYS A 1 299 ? 54.678 13.088 -70.133 1.00 91.81 299 LYS A O 1
ATOM 2344 N N . THR A 1 300 ? 55.158 15.216 -70.660 1.00 94.38 300 THR A N 1
ATOM 2345 C CA . THR A 1 300 ? 53.897 15.450 -71.375 1.00 94.38 300 THR A CA 1
ATOM 2346 C C . THR A 1 300 ? 53.909 14.703 -72.706 1.00 94.38 300 THR A C 1
ATOM 2348 O O . THR A 1 300 ? 54.807 14.903 -73.527 1.00 94.38 300 THR A O 1
ATOM 2351 N N . VAL A 1 301 ? 52.897 13.870 -72.936 1.00 96.00 301 VAL A N 1
ATOM 2352 C CA . VAL A 1 301 ? 52.772 13.033 -74.131 1.00 96.00 301 VAL A CA 1
ATOM 2353 C C . VAL A 1 301 ? 51.372 13.091 -74.727 1.00 96.00 301 VAL A C 1
ATOM 2355 O O . VAL A 1 301 ? 50.389 13.306 -74.020 1.00 96.00 301 VAL A O 1
ATOM 2358 N N . TRP A 1 302 ? 51.290 12.837 -76.029 1.00 96.81 302 TRP A N 1
ATOM 2359 C CA . TRP A 1 302 ? 50.066 12.653 -76.795 1.00 96.81 302 TRP A CA 1
ATOM 2360 C C . TRP A 1 302 ? 49.932 11.201 -77.244 1.00 96.81 302 TRP A C 1
ATOM 2362 O O . TRP A 1 302 ? 50.842 10.667 -77.880 1.00 96.81 302 TRP A O 1
ATOM 2372 N N . ILE A 1 303 ? 48.790 10.581 -76.953 1.00 96.44 303 ILE A N 1
ATOM 2373 C CA . ILE A 1 303 ? 48.464 9.208 -77.353 1.00 96.44 303 ILE A CA 1
ATOM 2374 C C . ILE A 1 303 ? 47.175 9.217 -78.177 1.00 96.44 303 ILE A C 1
ATOM 2376 O O . ILE A 1 303 ? 46.220 9.938 -77.877 1.00 96.44 303 ILE A O 1
ATOM 2380 N N . GLN A 1 304 ? 47.153 8.424 -79.244 1.00 95.62 304 GLN A N 1
ATOM 2381 C CA . GLN A 1 304 ? 45.980 8.265 -80.094 1.00 95.62 304 GLN A CA 1
ATOM 2382 C C . GLN A 1 304 ? 44.862 7.515 -79.355 1.00 95.62 304 GLN A C 1
ATOM 2384 O O . GLN A 1 304 ? 45.107 6.506 -78.698 1.00 95.62 304 GLN A O 1
ATOM 2389 N N . SER A 1 305 ? 43.616 7.957 -79.535 1.00 93.12 305 SER A N 1
ATOM 2390 C CA . SER A 1 305 ? 42.424 7.362 -78.907 1.00 93.12 305 SER A CA 1
ATOM 2391 C C . SER A 1 305 ? 42.256 5.849 -79.096 1.00 93.12 305 SER A C 1
ATOM 2393 O O . SER A 1 305 ? 41.738 5.187 -78.204 1.00 93.12 305 SER A O 1
ATOM 2395 N N . SER A 1 306 ? 42.719 5.267 -80.206 1.00 92.06 306 SER A N 1
ATOM 2396 C CA . SER A 1 306 ? 42.660 3.816 -80.441 1.00 92.06 306 SER A CA 1
ATOM 2397 C C . SER A 1 306 ? 43.539 3.000 -79.490 1.00 92.06 306 SER A C 1
ATOM 2399 O O . SER A 1 306 ? 43.234 1.830 -79.257 1.00 92.06 306 SER A O 1
ATOM 2401 N N . ASN A 1 307 ? 44.590 3.610 -78.931 1.00 93.50 307 ASN A N 1
ATOM 2402 C CA . ASN A 1 307 ? 45.631 2.955 -78.130 1.00 93.50 307 ASN A CA 1
ATOM 2403 C C . ASN A 1 307 ? 45.358 3.038 -76.624 1.00 93.50 307 ASN A C 1
ATOM 2405 O O . ASN A 1 307 ? 46.184 2.621 -75.814 1.00 93.50 307 ASN A O 1
ATOM 2409 N N . VAL A 1 308 ? 44.200 3.574 -76.249 1.00 90.88 308 VAL A N 1
ATOM 2410 C CA . VAL A 1 308 ? 43.764 3.722 -74.865 1.00 90.88 308 VAL A CA 1
ATOM 2411 C C . VAL A 1 308 ? 42.322 3.242 -74.698 1.00 90.88 308 VAL A C 1
ATOM 2413 O O . VAL A 1 308 ? 41.548 3.209 -75.656 1.00 90.88 308 VAL A O 1
ATOM 2416 N N . THR A 1 309 ? 41.962 2.852 -73.481 1.00 88.62 309 THR A N 1
ATOM 2417 C CA . THR A 1 309 ? 40.615 2.419 -73.084 1.00 88.62 309 THR A CA 1
ATOM 2418 C C . THR A 1 309 ? 40.120 3.318 -71.963 1.00 88.62 309 THR A C 1
ATOM 2420 O O . THR A 1 309 ? 40.828 3.496 -70.979 1.00 88.62 309 THR A O 1
ATOM 2423 N N . LEU A 1 310 ? 38.932 3.909 -72.104 1.00 89.44 310 LEU A N 1
ATOM 2424 C CA . LEU A 1 310 ? 38.378 4.813 -71.092 1.00 89.44 310 LEU A CA 1
ATOM 2425 C C . LEU A 1 310 ? 38.039 4.044 -69.806 1.00 89.44 310 LEU A C 1
ATOM 2427 O O . LEU A 1 310 ? 37.417 2.983 -69.872 1.00 89.44 310 LEU A O 1
ATOM 2431 N N . ILE A 1 311 ? 38.423 4.600 -68.656 1.00 89.38 311 ILE A N 1
ATOM 2432 C CA . ILE A 1 311 ? 38.021 4.132 -67.329 1.00 89.38 311 ILE A CA 1
ATOM 2433 C C . ILE A 1 311 ? 36.979 5.110 -66.789 1.00 89.38 311 ILE A C 1
ATOM 2435 O O . ILE A 1 311 ? 37.292 6.250 -66.441 1.00 89.38 311 ILE A O 1
ATOM 2439 N N . GLU A 1 312 ? 35.726 4.666 -66.715 1.00 89.38 312 GLU A N 1
ATOM 2440 C CA . GLU A 1 312 ? 34.634 5.470 -66.164 1.00 89.38 312 GLU A CA 1
ATOM 2441 C C . GLU A 1 312 ? 34.46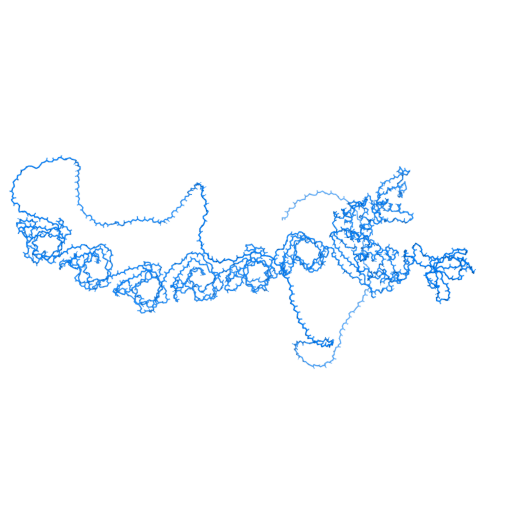8 5.163 -64.679 1.00 89.38 312 GLU A C 1
ATOM 2443 O O . GLU A 1 312 ? 33.831 4.180 -64.293 1.00 89.38 312 GLU A O 1
ATOM 2448 N N . GLU A 1 313 ? 35.063 5.994 -63.830 1.00 91.38 313 GLU A N 1
ATOM 2449 C CA . GLU A 1 313 ? 34.904 5.874 -62.386 1.00 91.38 313 GLU A CA 1
ATOM 2450 C C . GLU A 1 313 ? 33.640 6.585 -61.897 1.00 91.38 313 GLU A C 1
ATOM 2452 O O . GLU A 1 313 ? 33.331 7.708 -62.296 1.00 91.38 313 GLU A O 1
ATOM 2457 N N . SER A 1 314 ? 32.929 5.960 -60.963 1.00 93.00 314 SER A N 1
ATOM 2458 C CA . SER A 1 314 ? 31.802 6.581 -60.280 1.00 93.00 314 SER A CA 1
ATOM 2459 C C . SER A 1 314 ? 31.796 6.235 -58.796 1.00 93.00 314 SER A C 1
ATOM 2461 O O . SER A 1 314 ? 32.307 5.200 -58.356 1.00 93.00 314 SER A O 1
ATOM 2463 N N . GLN A 1 315 ? 31.172 7.098 -58.000 1.00 95.31 315 GLN A N 1
ATOM 2464 C CA . GLN A 1 315 ? 30.916 6.796 -56.597 1.00 95.31 315 GLN A CA 1
ATOM 2465 C C . GLN A 1 315 ? 29.851 5.700 -56.486 1.00 95.31 315 GLN A C 1
ATOM 2467 O O . GLN A 1 315 ? 28.959 5.574 -57.328 1.00 95.31 315 GLN A O 1
ATOM 2472 N N . THR A 1 316 ? 29.951 4.888 -55.443 1.00 96.56 316 THR A N 1
ATOM 2473 C CA . THR A 1 316 ? 28.948 3.878 -55.092 1.00 96.56 316 THR A CA 1
ATOM 2474 C C . THR A 1 316 ? 28.930 3.706 -53.574 1.00 96.56 316 THR A C 1
ATOM 2476 O O . THR A 1 316 ? 29.793 4.221 -52.871 1.00 96.56 316 THR A O 1
ATOM 2479 N N . SER A 1 317 ? 27.947 3.007 -53.019 1.00 96.12 317 SER A N 1
ATOM 2480 C CA . SER A 1 317 ? 27.968 2.650 -51.598 1.00 96.12 317 SER A CA 1
ATOM 2481 C C . SER A 1 317 ? 27.464 1.234 -51.429 1.00 96.12 317 SER A C 1
ATOM 2483 O O . SER A 1 317 ? 26.262 0.960 -51.474 1.00 96.12 317 SER A O 1
ATOM 2485 N N . ARG A 1 318 ? 28.412 0.314 -51.271 1.00 97.56 318 ARG A N 1
ATOM 2486 C CA . ARG A 1 318 ? 28.143 -1.112 -51.112 1.00 97.56 318 ARG A CA 1
ATOM 2487 C C . ARG A 1 318 ? 29.033 -1.690 -50.023 1.00 97.56 318 ARG A C 1
ATOM 2489 O O . ARG A 1 318 ? 30.069 -1.117 -49.676 1.00 97.56 318 ARG A O 1
ATOM 2496 N N . LEU A 1 319 ? 28.623 -2.839 -49.510 1.00 97.94 319 LEU A N 1
ATOM 2497 C CA . LEU A 1 319 ? 29.502 -3.757 -48.801 1.00 97.94 319 LEU A CA 1
ATOM 2498 C C . LEU A 1 319 ? 29.741 -4.985 -49.676 1.00 97.94 319 LEU A C 1
ATOM 2500 O O . LEU A 1 319 ? 28.854 -5.381 -50.435 1.00 97.94 319 LEU A O 1
ATOM 2504 N N . GLY A 1 320 ? 30.935 -5.564 -49.594 1.00 97.06 320 GLY A N 1
ATOM 2505 C CA . GLY A 1 320 ? 31.355 -6.670 -50.448 1.00 97.06 320 GLY A CA 1
ATOM 2506 C C . GLY A 1 320 ? 32.129 -7.748 -49.704 1.00 97.06 320 GLY A C 1
ATOM 2507 O O . GLY A 1 320 ? 32.932 -7.446 -48.826 1.00 97.06 320 GLY A O 1
ATOM 2508 N N . HIS A 1 321 ? 31.909 -9.000 -50.095 1.00 97.50 321 HIS A N 1
ATOM 2509 C CA . HIS A 1 321 ? 32.725 -10.155 -49.726 1.00 97.50 321 HIS A CA 1
ATOM 2510 C C . HIS A 1 321 ? 33.386 -10.721 -50.972 1.00 97.50 321 HIS A C 1
ATOM 2512 O O . HIS A 1 321 ? 32.755 -10.823 -52.025 1.00 97.50 321 HIS A O 1
ATOM 2518 N N . ILE A 1 322 ? 34.639 -11.135 -50.830 1.00 97.00 322 ILE A N 1
ATOM 2519 C CA . ILE A 1 322 ? 35.365 -11.846 -51.880 1.00 97.00 322 ILE A CA 1
ATOM 2520 C C . ILE A 1 322 ? 34.896 -13.303 -51.896 1.00 97.00 322 ILE A C 1
ATOM 2522 O O . ILE A 1 322 ? 34.942 -13.971 -50.860 1.00 97.00 322 ILE A O 1
ATOM 2526 N N . ARG A 1 323 ? 34.431 -13.795 -53.054 1.00 94.31 323 ARG A N 1
ATOM 2527 C CA . ARG A 1 323 ? 33.797 -15.123 -53.170 1.00 94.31 323 ARG A CA 1
ATOM 2528 C C . ARG A 1 323 ? 34.760 -16.288 -52.946 1.00 94.31 323 ARG A C 1
ATOM 2530 O O . ARG A 1 323 ? 34.337 -17.323 -52.440 1.00 94.31 323 ARG A O 1
ATOM 2537 N N . SER A 1 324 ? 36.032 -16.139 -53.312 1.00 94.00 324 SER A N 1
ATOM 2538 C CA . SER A 1 324 ? 37.045 -17.189 -53.162 1.00 94.00 324 SER A CA 1
ATOM 2539 C C . SER A 1 324 ? 38.453 -16.612 -52.989 1.00 94.00 324 SER A C 1
ATOM 2541 O O . SER A 1 324 ? 38.722 -15.456 -53.307 1.00 94.00 324 SER A O 1
ATOM 2543 N N . GLY A 1 325 ? 39.391 -17.434 -52.510 1.00 93.00 325 GLY A N 1
ATOM 2544 C CA . GLY A 1 325 ? 40.801 -17.038 -52.404 1.00 93.00 325 GLY A CA 1
ATOM 2545 C C . GLY A 1 325 ? 41.512 -16.897 -53.757 1.00 93.00 325 GLY A C 1
ATOM 2546 O O . GLY A 1 325 ? 42.615 -16.366 -53.804 1.00 93.00 325 GLY A O 1
ATOM 2547 N N . SER A 1 326 ? 40.905 -17.354 -54.853 1.00 94.69 326 SER A N 1
ATOM 2548 C CA . SER A 1 326 ? 41.485 -17.261 -56.198 1.00 94.69 326 SER A CA 1
ATOM 2549 C C . SER A 1 326 ? 41.210 -15.925 -56.893 1.00 94.69 326 SER A C 1
ATOM 2551 O O . SER A 1 326 ? 41.752 -15.690 -57.965 1.00 94.69 326 SER A O 1
ATOM 2553 N N . VAL A 1 327 ? 40.364 -15.066 -56.315 1.00 94.75 327 VAL A N 1
ATOM 2554 C CA . VAL A 1 327 ? 40.033 -13.754 -56.888 1.00 94.75 327 VAL A CA 1
ATOM 2555 C C . VAL A 1 327 ? 41.283 -12.883 -56.972 1.00 94.75 327 VAL A C 1
ATOM 2557 O O . VAL A 1 327 ? 42.031 -12.780 -55.997 1.00 94.75 327 VAL A O 1
ATOM 2560 N N . ILE A 1 328 ? 41.485 -12.240 -58.120 1.00 93.31 328 ILE A N 1
ATOM 2561 C CA . ILE A 1 328 ? 42.583 -11.299 -58.342 1.00 93.31 328 ILE A CA 1
ATOM 2562 C C . ILE A 1 328 ? 42.163 -9.902 -57.882 1.00 93.31 328 ILE A C 1
ATOM 2564 O O . ILE A 1 328 ? 41.075 -9.421 -58.206 1.00 93.31 328 ILE A O 1
ATOM 2568 N N . ILE A 1 329 ? 43.035 -9.264 -57.105 1.00 94.56 329 ILE A N 1
ATOM 2569 C CA . ILE A 1 329 ? 42.900 -7.885 -56.649 1.00 94.56 329 ILE A CA 1
ATOM 2570 C C . ILE A 1 329 ? 43.997 -7.063 -57.318 1.00 94.56 329 ILE A C 1
ATOM 2572 O O . ILE A 1 329 ? 45.180 -7.367 -57.187 1.00 94.56 329 ILE A O 1
ATOM 2576 N N . TYR A 1 330 ? 43.598 -6.000 -57.998 1.00 90.94 330 TYR A N 1
ATOM 2577 C CA . TYR A 1 330 ? 44.462 -5.109 -58.756 1.00 90.94 330 TYR A CA 1
ATOM 2578 C C . TYR A 1 330 ? 44.723 -3.826 -57.970 1.00 90.94 330 TYR A C 1
ATOM 2580 O O . TYR A 1 330 ? 43.785 -3.229 -57.439 1.00 90.94 330 TYR A O 1
ATOM 2588 N N . ARG A 1 331 ? 45.969 -3.346 -57.897 1.00 87.69 331 ARG A N 1
ATOM 2589 C CA . ARG A 1 331 ? 46.216 -2.002 -57.338 1.00 87.69 331 ARG A CA 1
ATOM 2590 C C . ARG A 1 331 ? 45.760 -0.918 -58.309 1.00 87.69 331 ARG A C 1
ATOM 2592 O O . ARG A 1 331 ? 45.057 -0.004 -57.887 1.00 87.69 331 ARG A O 1
ATOM 2599 N N . ASN A 1 332 ? 46.075 -1.089 -59.592 1.00 81.88 332 ASN A N 1
ATOM 2600 C CA . ASN A 1 332 ? 45.581 -0.268 -60.695 1.00 81.88 332 ASN A CA 1
ATOM 2601 C C . ASN A 1 332 ? 44.766 -1.148 -61.648 1.00 81.88 332 ASN A C 1
ATOM 2603 O O . ASN A 1 332 ? 45.145 -2.287 -61.904 1.00 81.88 332 ASN A O 1
ATOM 2607 N N . ILE A 1 333 ? 43.631 -0.658 -62.149 1.00 80.19 333 ILE A N 1
ATOM 2608 C CA . ILE A 1 333 ? 42.727 -1.474 -62.974 1.00 80.19 333 ILE A CA 1
ATOM 2609 C C . ILE A 1 333 ? 43.433 -1.910 -64.263 1.00 80.19 333 ILE A C 1
ATOM 2611 O O . ILE A 1 333 ? 43.908 -1.064 -65.011 1.00 80.19 333 ILE A O 1
ATOM 2615 N N . GLY A 1 334 ? 43.444 -3.221 -64.521 1.00 67.75 334 GLY A N 1
ATOM 2616 C CA . GLY A 1 334 ? 44.050 -3.830 -65.709 1.00 67.75 334 GLY A CA 1
ATOM 2617 C C . GLY A 1 334 ? 45.536 -4.158 -65.563 1.00 67.75 334 GLY A C 1
ATOM 2618 O O . GLY A 1 334 ? 46.046 -4.955 -66.334 1.00 67.75 334 GLY A O 1
ATOM 2619 N N . ASP A 1 335 ? 46.229 -3.593 -64.575 1.00 74.62 335 ASP A N 1
ATOM 2620 C CA . ASP A 1 335 ? 47.669 -3.781 -64.399 1.00 74.62 335 ASP A CA 1
ATOM 2621 C C . ASP A 1 335 ? 47.964 -5.097 -63.664 1.00 74.62 335 ASP A C 1
ATOM 2623 O O . ASP A 1 335 ? 48.018 -5.163 -62.429 1.00 74.62 335 ASP A O 1
ATOM 2627 N N . ASP A 1 336 ? 48.157 -6.163 -64.442 1.00 73.75 336 ASP A N 1
ATOM 2628 C CA . ASP A 1 336 ? 48.485 -7.498 -63.933 1.00 73.75 336 ASP A CA 1
ATOM 2629 C C . ASP A 1 336 ? 49.772 -7.498 -63.090 1.00 73.75 336 ASP A C 1
ATOM 2631 O O . ASP A 1 336 ? 49.876 -8.273 -62.134 1.00 73.75 336 ASP A O 1
ATOM 2635 N N . SER A 1 337 ? 50.724 -6.599 -63.376 1.00 74.06 337 SER A N 1
ATOM 2636 C CA . SER A 1 337 ? 52.011 -6.526 -62.672 1.00 74.06 337 SER A CA 1
ATOM 2637 C C . SER A 1 337 ? 51.880 -6.050 -61.222 1.00 74.06 337 SER A C 1
ATOM 2639 O O . SER A 1 337 ? 52.713 -6.383 -60.376 1.00 74.06 337 SER A O 1
ATOM 2641 N N . THR A 1 338 ? 50.810 -5.313 -60.912 1.00 77.75 338 THR A N 1
ATOM 2642 C CA . THR A 1 338 ? 50.510 -4.834 -59.556 1.00 77.75 338 THR A CA 1
ATOM 2643 C C . THR A 1 338 ? 49.386 -5.615 -58.876 1.00 77.75 338 THR A C 1
ATOM 2645 O O . THR A 1 338 ? 48.942 -5.243 -57.781 1.00 77.75 338 THR A O 1
ATOM 2648 N N . SER A 1 339 ? 48.939 -6.711 -59.493 1.00 87.81 339 SER A N 1
ATOM 2649 C CA . SER A 1 339 ? 47.872 -7.566 -58.984 1.00 87.81 339 SER A CA 1
ATOM 2650 C C . SER A 1 339 ? 48.364 -8.627 -57.988 1.00 87.81 339 SER A C 1
ATOM 2652 O O . SER A 1 339 ? 49.544 -8.974 -57.928 1.00 87.81 339 SER A O 1
ATOM 2654 N N . PHE A 1 340 ? 47.454 -9.145 -57.162 1.00 92.88 340 PHE A N 1
ATOM 2655 C CA . PHE A 1 340 ? 47.712 -10.277 -56.270 1.00 92.88 340 PHE A CA 1
ATOM 2656 C C . PHE A 1 340 ? 46.439 -11.096 -56.023 1.00 92.88 340 PHE A C 1
ATOM 2658 O O . PHE A 1 340 ? 45.324 -10.576 -56.054 1.00 92.88 340 PHE A O 1
ATOM 2665 N N . THR A 1 341 ? 46.586 -12.390 -55.734 1.00 93.62 341 THR A N 1
ATOM 2666 C CA . THR A 1 341 ? 45.457 -13.256 -55.355 1.00 93.62 341 THR A CA 1
ATOM 2667 C C . THR A 1 341 ? 44.989 -12.959 -53.930 1.00 93.62 341 THR A C 1
ATOM 2669 O O . THR A 1 341 ? 45.806 -12.895 -53.008 1.00 93.62 341 THR A O 1
ATOM 2672 N N . ALA A 1 342 ? 43.677 -12.871 -53.719 1.00 93.44 342 ALA A N 1
ATOM 2673 C CA . ALA A 1 342 ? 43.061 -12.598 -52.422 1.00 93.44 342 ALA A CA 1
ATOM 2674 C C . ALA A 1 342 ? 43.445 -13.620 -51.332 1.00 93.44 342 ALA A C 1
ATOM 2676 O O . ALA A 1 342 ? 43.643 -13.270 -50.172 1.00 93.44 342 ALA A O 1
ATOM 2677 N N . GLY A 1 343 ? 43.543 -14.904 -51.665 1.00 92.56 343 GLY A N 1
ATOM 2678 C CA . GLY A 1 343 ? 43.924 -15.966 -50.736 1.00 92.56 343 GLY A CA 1
ATOM 2679 C C . GLY A 1 343 ? 43.132 -15.988 -49.418 1.00 92.56 343 GLY A C 1
ATOM 2680 O O . GLY A 1 343 ? 42.003 -15.501 -49.295 1.00 92.56 343 GLY A O 1
ATOM 2681 N N . PHE A 1 344 ? 43.744 -16.568 -48.386 1.00 88.81 344 PHE A N 1
ATOM 2682 C CA . PHE A 1 344 ? 43.164 -16.579 -47.044 1.00 88.81 344 PHE A CA 1
ATOM 2683 C C . PHE A 1 344 ? 43.037 -15.175 -46.420 1.00 88.81 344 PHE A C 1
ATOM 2685 O O . PHE A 1 344 ? 41.984 -14.906 -45.846 1.00 88.81 344 PHE A O 1
ATOM 2692 N N . PRO A 1 345 ? 44.020 -14.250 -46.496 1.00 90.69 345 PRO A N 1
ATOM 2693 C CA . PRO A 1 345 ? 43.970 -12.991 -45.736 1.00 90.69 345 PRO A CA 1
ATOM 2694 C C . PRO A 1 345 ? 42.791 -12.072 -46.088 1.00 90.69 345 PRO A C 1
ATOM 2696 O O . PRO A 1 345 ? 42.353 -11.288 -45.238 1.00 90.69 345 PRO A O 1
ATOM 2699 N N . TYR A 1 346 ? 42.260 -12.192 -47.308 1.00 92.38 346 TYR A N 1
ATOM 2700 C CA . TYR A 1 346 ? 41.222 -11.308 -47.832 1.00 92.38 346 TYR A CA 1
ATOM 2701 C C . TYR A 1 346 ? 39.831 -11.967 -47.958 1.00 92.38 346 TYR A C 1
ATOM 2703 O O . TYR A 1 346 ? 38.847 -11.301 -48.258 1.00 92.38 346 TYR A O 1
ATOM 2711 N N . THR A 1 347 ? 39.705 -13.261 -47.660 1.00 93.69 347 THR A N 1
ATOM 2712 C CA . THR A 1 347 ? 38.411 -13.968 -47.637 1.00 93.69 347 THR A CA 1
ATOM 2713 C C . THR A 1 347 ? 37.800 -14.018 -46.234 1.00 93.69 347 THR A C 1
ATOM 2715 O O . THR A 1 347 ? 38.493 -13.836 -45.230 1.00 93.69 347 THR A O 1
ATOM 2718 N N . ASN A 1 348 ? 36.491 -14.291 -46.155 1.00 92.75 348 ASN A N 1
ATOM 2719 C CA . ASN A 1 348 ? 35.702 -14.367 -44.914 1.00 92.75 348 ASN A CA 1
ATOM 2720 C C . ASN A 1 348 ? 35.618 -13.056 -44.107 1.00 92.75 348 ASN A C 1
ATOM 2722 O O . ASN A 1 348 ? 35.389 -13.110 -42.897 1.00 92.75 348 ASN A O 1
ATOM 2726 N N . LYS A 1 349 ? 35.784 -11.899 -44.757 1.00 94.81 349 LYS A N 1
ATOM 2727 C CA . LYS A 1 349 ? 35.525 -10.577 -44.172 1.00 94.81 349 LYS A CA 1
ATOM 2728 C C . LYS A 1 349 ? 34.835 -9.638 -45.154 1.00 94.81 349 LYS A C 1
ATOM 2730 O O . LYS A 1 349 ? 34.907 -9.845 -46.366 1.00 94.81 349 LYS A O 1
ATOM 2735 N N . VAL A 1 350 ? 34.217 -8.592 -44.617 1.00 97.25 350 VAL A N 1
ATOM 2736 C CA . VAL A 1 350 ? 33.510 -7.568 -45.383 1.00 97.25 350 VAL A CA 1
ATOM 2737 C C . VAL A 1 350 ? 34.384 -6.344 -45.668 1.00 97.25 350 VAL A C 1
ATOM 2739 O O . VAL A 1 350 ? 35.149 -5.850 -44.827 1.00 97.25 350 VAL A O 1
ATOM 2742 N N . TYR A 1 351 ? 34.216 -5.817 -46.874 1.00 97.94 351 TYR A N 1
ATOM 2743 C CA . TYR A 1 351 ? 34.855 -4.606 -47.366 1.00 97.94 351 TYR A CA 1
ATOM 2744 C C . TYR A 1 351 ? 33.823 -3.539 -47.679 1.00 97.94 351 TYR A C 1
ATOM 2746 O O . TYR A 1 351 ? 32.729 -3.835 -48.161 1.00 97.94 351 TYR A O 1
ATOM 2754 N N . TYR A 1 352 ? 34.204 -2.287 -47.464 1.00 97.94 352 TYR A N 1
ATOM 2755 C CA . TYR A 1 352 ? 33.473 -1.154 -47.997 1.00 97.94 352 TYR A CA 1
ATOM 2756 C C . TYR A 1 352 ? 33.848 -0.953 -49.459 1.00 97.94 352 TYR A C 1
ATOM 2758 O O . TYR A 1 352 ? 35.018 -1.035 -49.827 1.00 97.94 352 TYR A O 1
ATOM 2766 N N . ILE A 1 353 ? 32.845 -0.656 -50.276 1.00 98.12 353 ILE A N 1
ATOM 2767 C CA . ILE A 1 353 ? 33.007 -0.301 -51.680 1.00 98.12 353 ILE A CA 1
ATOM 2768 C C . ILE A 1 353 ? 32.377 1.074 -51.846 1.00 98.12 353 ILE A C 1
ATOM 2770 O O . ILE A 1 353 ? 31.150 1.215 -51.819 1.00 98.12 353 ILE A O 1
ATOM 2774 N N . LYS A 1 354 ? 33.238 2.088 -51.949 1.00 97.44 354 LYS A N 1
ATOM 2775 C CA . LYS A 1 354 ? 32.833 3.492 -52.112 1.00 97.44 354 LYS A CA 1
ATOM 2776 C C . LYS A 1 354 ? 33.053 4.029 -53.524 1.00 97.44 354 LYS A C 1
ATOM 2778 O O . LYS A 1 354 ? 32.499 5.055 -53.889 1.00 97.44 354 LYS A O 1
ATOM 2783 N N . LYS A 1 355 ? 33.781 3.275 -54.347 1.00 96.44 355 LYS A N 1
ATOM 2784 C CA . LYS A 1 355 ? 34.097 3.615 -55.732 1.00 96.44 355 LYS A CA 1
ATOM 2785 C C . LYS A 1 355 ? 33.943 2.384 -56.620 1.00 96.44 355 LYS A C 1
ATOM 2787 O O . LYS A 1 355 ? 34.261 1.269 -56.198 1.00 96.44 355 LYS A O 1
ATOM 2792 N N . GLN A 1 356 ? 33.433 2.590 -57.824 1.00 96.12 356 GLN A N 1
ATOM 2793 C CA . GLN A 1 356 ? 33.363 1.588 -58.882 1.00 96.12 356 GLN A CA 1
ATOM 2794 C C . GLN A 1 356 ? 33.950 2.164 -60.173 1.00 96.12 356 GLN A C 1
ATOM 2796 O O . GLN A 1 356 ? 34.014 3.383 -60.322 1.00 96.12 356 GLN A O 1
ATOM 2801 N N . ALA A 1 357 ? 34.360 1.299 -61.092 1.00 92.94 357 ALA A N 1
ATOM 2802 C CA . ALA A 1 357 ? 34.891 1.690 -62.390 1.00 92.94 357 ALA A CA 1
ATOM 2803 C C . ALA A 1 357 ? 34.364 0.764 -63.485 1.00 92.94 357 ALA A C 1
ATOM 2805 O O . ALA A 1 357 ? 34.245 -0.442 -63.258 1.00 92.94 357 ALA A O 1
ATOM 2806 N N . LYS A 1 358 ? 34.056 1.317 -64.661 1.00 91.25 358 LYS A N 1
ATOM 2807 C CA . LYS A 1 358 ? 33.660 0.553 -65.848 1.00 91.25 358 LYS A CA 1
ATOM 2808 C C . LYS A 1 358 ? 34.778 0.599 -66.895 1.00 91.25 358 LYS A C 1
ATOM 2810 O O . LYS A 1 358 ? 35.200 1.684 -67.287 1.00 91.25 358 LYS A O 1
ATOM 2815 N N . VAL A 1 359 ? 35.249 -0.573 -67.330 1.00 86.50 359 VAL A N 1
ATOM 2816 C CA . VAL A 1 359 ? 36.311 -0.748 -68.340 1.00 86.50 359 VAL A CA 1
ATOM 2817 C C . VAL A 1 359 ? 35.892 -1.867 -69.291 1.00 86.50 359 VAL A C 1
ATOM 2819 O O . VAL A 1 359 ? 35.644 -2.977 -68.836 1.00 86.50 359 VAL A O 1
ATOM 2822 N N . ASN A 1 360 ? 35.792 -1.597 -70.599 1.00 82.56 360 ASN A N 1
ATOM 2823 C CA . ASN A 1 360 ? 35.353 -2.579 -71.613 1.00 82.56 360 ASN A CA 1
ATOM 2824 C C . ASN A 1 360 ? 34.062 -3.340 -71.229 1.00 82.56 360 ASN A C 1
ATOM 2826 O O . ASN A 1 360 ? 33.998 -4.560 -71.331 1.00 82.56 360 ASN A O 1
ATOM 2830 N N . ASP A 1 361 ? 33.053 -2.621 -70.728 1.00 82.31 361 ASP A N 1
ATOM 2831 C CA . ASP A 1 361 ? 31.793 -3.177 -70.204 1.00 82.31 361 ASP A CA 1
ATOM 2832 C C . ASP A 1 361 ? 31.887 -4.072 -68.954 1.00 82.31 361 ASP A C 1
ATOM 2834 O O . ASP A 1 361 ? 30.858 -4.467 -68.401 1.00 82.31 361 ASP A O 1
ATOM 2838 N N . GLU A 1 362 ? 33.082 -4.286 -68.403 1.00 89.38 362 GLU A N 1
ATOM 2839 C CA . GLU A 1 362 ? 33.272 -4.911 -67.097 1.00 89.38 362 GLU A CA 1
ATOM 2840 C C . GLU A 1 362 ? 33.237 -3.869 -65.970 1.00 89.38 362 GLU A C 1
ATOM 2842 O O . GLU A 1 362 ? 33.799 -2.779 -66.076 1.00 89.38 362 GLU A O 1
ATOM 2847 N N . THR A 1 363 ? 32.586 -4.209 -64.854 1.00 94.06 363 THR A N 1
ATOM 2848 C CA . THR A 1 363 ? 32.563 -3.369 -63.646 1.00 94.06 363 THR A CA 1
ATOM 2849 C C . THR A 1 363 ? 33.565 -3.881 -62.620 1.00 94.06 363 THR A C 1
ATOM 2851 O O . THR A 1 363 ? 33.562 -5.065 -62.279 1.00 94.06 363 THR A O 1
ATOM 2854 N N . TYR A 1 364 ? 34.360 -2.973 -62.066 1.00 94.50 364 TYR A N 1
ATOM 2855 C CA . TYR A 1 364 ? 35.307 -3.210 -60.984 1.00 94.50 364 TYR A CA 1
ATOM 2856 C C . TYR A 1 364 ? 34.870 -2.443 -59.734 1.00 94.50 364 TYR A C 1
ATOM 2858 O O . TYR A 1 364 ? 34.348 -1.330 -59.818 1.00 94.50 364 TYR A O 1
ATOM 2866 N N . TYR A 1 365 ? 35.100 -3.028 -58.562 1.00 97.62 365 TYR A N 1
ATOM 2867 C CA . TYR A 1 365 ? 34.834 -2.416 -57.264 1.00 97.62 365 TYR A CA 1
ATOM 2868 C C . TYR A 1 365 ? 36.127 -2.203 -56.491 1.00 97.62 365 TYR A C 1
ATOM 2870 O O . TYR A 1 365 ? 36.919 -3.132 -56.340 1.00 97.62 365 TYR A O 1
ATOM 2878 N N . LEU A 1 366 ? 36.305 -0.993 -55.961 1.00 97.31 366 LEU A N 1
ATOM 2879 C CA . LEU A 1 366 ? 37.423 -0.667 -55.085 1.00 97.31 366 LEU A CA 1
ATOM 2880 C C . LEU A 1 366 ? 37.114 -1.153 -53.668 1.00 97.31 366 LEU A C 1
ATOM 2882 O O . LEU A 1 366 ? 36.250 -0.595 -52.986 1.00 97.31 366 LEU A O 1
ATOM 2886 N N . LEU A 1 367 ? 37.811 -2.198 -53.231 1.00 97.81 367 LEU A N 1
ATOM 2887 C CA . LEU A 1 367 ? 37.690 -2.764 -51.893 1.00 97.81 367 LEU A CA 1
ATOM 2888 C C . LEU A 1 367 ? 38.471 -1.912 -50.889 1.00 97.81 367 LEU A C 1
ATOM 2890 O O . LEU A 1 367 ? 39.642 -1.596 -51.106 1.00 97.81 367 LEU A O 1
ATOM 2894 N N . SER A 1 368 ? 37.850 -1.594 -49.755 1.00 97.25 368 SER A N 1
ATOM 2895 C CA . SER A 1 368 ? 38.484 -0.867 -48.654 1.00 97.25 368 SER A CA 1
ATOM 2896 C C . SER A 1 368 ? 38.126 -1.456 -47.291 1.00 97.25 368 SER A C 1
ATOM 2898 O O . SER A 1 368 ? 37.017 -1.947 -47.057 1.00 97.25 368 SER A O 1
ATOM 2900 N N . ASN A 1 369 ? 39.075 -1.407 -46.355 1.00 95.56 369 ASN A N 1
ATOM 2901 C CA . ASN A 1 369 ? 38.831 -1.773 -44.961 1.00 95.56 369 ASN A CA 1
ATOM 2902 C C . ASN A 1 369 ? 38.057 -0.689 -44.196 1.00 95.56 369 ASN A C 1
ATOM 2904 O O . ASN A 1 369 ? 37.426 -1.020 -43.190 1.00 95.56 369 ASN A O 1
ATOM 2908 N N . ASN A 1 370 ? 38.069 0.552 -44.689 1.00 94.56 370 ASN A N 1
ATOM 2909 C CA . ASN A 1 370 ? 37.400 1.711 -44.101 1.00 94.56 370 ASN A CA 1
ATOM 2910 C C . ASN A 1 370 ? 36.254 2.178 -45.010 1.00 94.56 370 ASN A C 1
ATOM 2912 O O . ASN A 1 370 ? 36.285 1.895 -46.205 1.00 94.56 370 ASN A O 1
ATOM 2916 N N . PRO A 1 371 ? 35.254 2.921 -44.504 1.00 92.69 371 PRO A N 1
ATOM 2917 C CA . PRO A 1 371 ? 34.159 3.462 -45.314 1.00 92.69 371 PRO A CA 1
ATOM 2918 C C . PRO A 1 371 ? 34.606 4.628 -46.223 1.00 92.69 371 PRO A C 1
ATOM 2920 O O . PRO A 1 371 ? 33.961 5.670 -46.260 1.00 92.69 371 PRO A O 1
ATOM 2923 N N . SER A 1 372 ? 35.701 4.455 -46.965 1.00 93.25 372 SER A N 1
ATOM 2924 C CA . SER A 1 372 ? 36.355 5.450 -47.817 1.00 93.25 372 SER A CA 1
ATOM 2925 C C . SER A 1 372 ? 36.919 4.793 -49.082 1.00 93.25 372 SER A C 1
ATOM 2927 O O . SER A 1 372 ? 37.327 3.631 -49.056 1.00 93.25 372 SER A O 1
ATOM 2929 N N . SER A 1 373 ? 36.952 5.548 -50.182 1.00 93.81 373 SER A N 1
ATOM 2930 C CA . SER A 1 373 ? 37.639 5.187 -51.429 1.00 93.81 373 SER A CA 1
ATOM 2931 C C . SER A 1 373 ? 39.124 5.565 -51.451 1.00 93.81 373 SER A C 1
ATOM 2933 O O . SER A 1 373 ? 39.790 5.303 -52.443 1.00 93.81 373 SER A O 1
ATOM 2935 N N . GLU A 1 374 ? 39.633 6.195 -50.393 1.00 93.62 374 GLU A N 1
ATOM 2936 C CA . GLU A 1 374 ? 40.996 6.744 -50.328 1.00 93.62 374 GLU A CA 1
ATOM 2937 C C . GLU A 1 374 ? 41.793 6.114 -49.183 1.00 93.62 374 GLU A C 1
ATOM 2939 O O . GLU A 1 374 ? 42.935 5.695 -49.355 1.00 93.62 374 GLU A O 1
ATOM 2944 N N . TYR A 1 375 ? 41.164 5.960 -48.016 1.00 92.06 375 TYR A N 1
ATOM 2945 C CA . TYR A 1 375 ? 41.803 5.392 -46.831 1.00 92.06 375 TYR A CA 1
ATOM 2946 C C . TYR A 1 375 ? 41.483 3.912 -46.675 1.00 92.06 375 TYR A C 1
ATOM 2948 O O . TYR A 1 375 ? 40.332 3.500 -46.797 1.00 92.06 375 TYR A O 1
ATOM 2956 N N . GLY A 1 376 ? 42.489 3.114 -46.307 1.00 93.38 376 GLY A N 1
ATOM 2957 C CA . GLY A 1 376 ? 42.323 1.675 -46.071 1.00 93.38 376 GLY A CA 1
ATOM 2958 C C . GLY A 1 376 ? 42.051 0.860 -47.338 1.00 93.38 376 GLY A C 1
ATOM 2959 O O . GLY A 1 376 ? 41.581 -0.277 -47.228 1.00 93.38 376 GLY A O 1
ATOM 2960 N N . VAL A 1 377 ? 42.334 1.443 -48.507 1.00 95.88 377 VAL A N 1
ATOM 2961 C CA . VAL A 1 377 ? 42.178 0.821 -49.822 1.00 95.88 377 VAL A CA 1
ATOM 2962 C C . VAL A 1 377 ? 43.004 -0.457 -49.901 1.00 95.88 377 VAL A C 1
ATOM 2964 O O . VAL A 1 377 ? 44.171 -0.503 -49.519 1.00 95.88 377 VAL A O 1
ATOM 2967 N N . VAL A 1 378 ? 42.359 -1.506 -50.396 1.00 95.25 378 VAL A N 1
ATOM 2968 C CA . VAL A 1 378 ? 42.956 -2.818 -50.641 1.00 95.25 378 VAL A CA 1
ATOM 2969 C C . VAL A 1 378 ? 43.300 -2.979 -52.117 1.00 95.25 378 VAL A C 1
ATOM 2971 O O . VAL A 1 378 ? 44.394 -3.433 -52.436 1.00 95.25 378 VAL A O 1
ATOM 2974 N N . GLY A 1 379 ? 42.376 -2.598 -52.998 1.00 94.62 379 GLY A N 1
ATOM 2975 C CA . GLY A 1 379 ? 42.529 -2.683 -54.447 1.00 94.62 379 GLY A CA 1
ATOM 2976 C C . GLY A 1 379 ? 41.200 -2.946 -55.150 1.00 94.62 379 GLY A C 1
ATOM 2977 O O . GLY A 1 379 ? 40.156 -3.092 -54.512 1.00 94.62 379 GLY A O 1
ATOM 2978 N N . TRP A 1 380 ? 41.244 -2.986 -56.472 1.00 94.56 380 TRP A N 1
ATOM 2979 C CA . TRP A 1 380 ? 40.122 -3.233 -57.362 1.00 94.56 380 TRP A CA 1
ATOM 2980 C C . TRP A 1 380 ? 39.917 -4.727 -57.594 1.00 94.56 380 TRP A C 1
ATOM 2982 O O . TRP A 1 380 ? 40.873 -5.458 -57.818 1.00 94.56 380 TRP A O 1
ATOM 2992 N N . ALA A 1 381 ? 38.672 -5.186 -57.596 1.00 95.31 381 ALA A N 1
ATOM 2993 C CA . ALA A 1 381 ? 38.318 -6.544 -58.009 1.00 95.31 381 ALA A CA 1
ATOM 2994 C C . ALA A 1 381 ? 37.093 -6.510 -58.926 1.00 95.31 381 ALA A C 1
ATOM 2996 O O . ALA A 1 381 ? 36.260 -5.602 -58.817 1.00 95.31 381 ALA A O 1
ATOM 2997 N N . LYS A 1 382 ? 36.964 -7.491 -59.825 1.00 94.25 382 LYS A N 1
ATOM 2998 C CA . LYS A 1 382 ? 35.807 -7.575 -60.725 1.00 94.25 382 LYS A CA 1
ATOM 2999 C C . LYS A 1 382 ? 34.527 -7.754 -59.912 1.00 94.25 382 LYS A C 1
ATOM 3001 O O . LYS A 1 382 ? 34.471 -8.545 -58.974 1.00 94.25 382 LYS A O 1
ATOM 3006 N N . ALA A 1 383 ? 33.461 -7.058 -60.295 1.00 95.81 383 ALA A N 1
ATOM 3007 C CA . ALA A 1 383 ? 32.179 -7.122 -59.596 1.00 95.81 383 ALA A CA 1
ATOM 3008 C C . ALA A 1 383 ? 31.598 -8.548 -59.541 1.00 95.81 383 ALA A C 1
ATOM 3010 O O . ALA A 1 383 ? 30.954 -8.907 -58.555 1.00 95.81 383 ALA A O 1
ATOM 3011 N N . LEU A 1 384 ? 31.851 -9.370 -60.568 1.00 95.00 384 LEU A N 1
ATOM 3012 C CA . LEU A 1 384 ? 31.406 -10.767 -60.644 1.00 95.00 384 LEU A CA 1
ATOM 3013 C C . LEU A 1 384 ? 32.120 -11.694 -59.649 1.00 95.00 384 LEU A C 1
ATOM 3015 O O . LEU A 1 384 ? 31.544 -12.704 -59.249 1.00 95.00 384 LEU A O 1
ATOM 3019 N N . ASP A 1 385 ? 33.314 -11.327 -59.191 1.00 96.31 385 ASP A N 1
ATOM 3020 C CA . ASP A 1 385 ? 34.095 -12.091 -58.210 1.00 96.31 385 ASP A CA 1
ATOM 3021 C C . ASP A 1 385 ? 33.700 -11.773 -56.760 1.00 96.31 385 ASP A C 1
ATOM 3023 O O . ASP A 1 385 ? 34.210 -12.355 -55.795 1.00 96.31 385 ASP A O 1
ATOM 3027 N N . LEU A 1 386 ? 32.758 -10.844 -56.597 1.00 97.25 386 LEU A N 1
ATOM 3028 C CA . LEU A 1 386 ? 32.319 -10.324 -55.317 1.00 97.25 386 LEU A CA 1
ATOM 3029 C C . LEU A 1 386 ? 30.845 -10.653 -55.072 1.00 97.25 386 LEU A C 1
ATOM 3031 O O . LEU A 1 386 ? 29.990 -10.641 -55.962 1.00 97.25 386 LEU A O 1
ATOM 3035 N N . SER A 1 387 ? 30.516 -10.927 -53.818 1.00 96.81 387 SER A N 1
ATOM 3036 C CA . SER A 1 387 ? 29.141 -10.878 -53.326 1.00 96.81 387 SER A CA 1
ATOM 3037 C C . SER A 1 387 ? 28.936 -9.504 -52.714 1.00 96.81 387 SER A C 1
ATOM 3039 O O . SER A 1 387 ? 29.616 -9.171 -51.748 1.00 96.81 387 SER A O 1
ATOM 3041 N N . THR A 1 388 ? 28.041 -8.686 -53.271 1.00 97.19 388 THR A N 1
ATOM 3042 C CA . THR A 1 388 ? 27.868 -7.298 -52.819 1.00 97.19 388 THR A CA 1
ATOM 3043 C C . THR A 1 388 ? 26.426 -6.967 -52.479 1.00 97.19 388 THR A C 1
ATOM 3045 O O . THR A 1 388 ? 25.495 -7.485 -53.092 1.00 97.19 388 THR A O 1
ATOM 3048 N N . GLN A 1 389 ? 26.251 -6.062 -51.521 1.00 97.62 389 GLN A N 1
ATOM 3049 C CA . GLN A 1 389 ? 24.956 -5.538 -51.104 1.00 97.62 389 GLN A CA 1
ATOM 3050 C C . GLN A 1 389 ? 24.996 -4.006 -51.084 1.00 97.62 389 GLN A C 1
ATOM 3052 O O . GLN A 1 389 ? 25.996 -3.441 -50.631 1.00 97.62 389 GLN A O 1
ATOM 3057 N N . PRO A 1 390 ? 23.938 -3.313 -51.547 1.00 96.56 390 PRO A N 1
ATOM 3058 C CA . PRO A 1 390 ? 23.791 -1.876 -51.335 1.00 96.56 390 PRO A CA 1
ATOM 3059 C C . PRO A 1 390 ? 23.899 -1.520 -49.848 1.00 96.56 390 PRO A C 1
ATOM 3061 O O . PRO A 1 390 ? 23.424 -2.275 -48.999 1.00 96.56 390 PRO A O 1
ATOM 3064 N N . HIS A 1 391 ? 24.515 -0.383 -49.537 1.00 94.62 391 HIS A N 1
ATOM 3065 C CA . HIS A 1 391 ? 24.788 0.042 -48.167 1.00 94.62 391 HIS A CA 1
ATOM 3066 C C . HIS A 1 391 ? 24.380 1.501 -47.951 1.00 94.62 391 HIS A C 1
ATOM 3068 O O . HIS A 1 391 ? 24.909 2.401 -48.611 1.00 94.62 391 HIS A O 1
ATOM 3074 N N . PHE A 1 392 ? 23.480 1.727 -46.993 1.00 92.88 392 PHE A N 1
ATOM 3075 C CA . PHE A 1 392 ? 22.923 3.039 -46.671 1.00 92.88 392 PHE A CA 1
ATOM 3076 C C . PHE A 1 392 ? 22.972 3.310 -45.164 1.00 92.88 392 PHE A C 1
ATOM 3078 O O . PHE A 1 392 ? 22.627 2.440 -44.363 1.00 92.88 392 PHE A O 1
ATOM 3085 N N . GLY A 1 393 ? 23.330 4.536 -44.783 1.00 92.56 393 GLY A N 1
ATOM 3086 C CA . GLY A 1 393 ? 23.061 5.036 -43.435 1.00 92.56 393 GLY A CA 1
ATOM 3087 C C . GLY A 1 393 ? 21.568 5.315 -43.277 1.00 92.56 393 GLY A C 1
ATOM 3088 O O . GLY A 1 393 ? 20.951 5.858 -44.191 1.00 92.56 393 GLY A O 1
ATOM 3089 N N . VAL A 1 394 ? 20.988 4.928 -42.143 1.00 94.75 394 VAL A N 1
ATOM 3090 C CA . VAL A 1 394 ? 19.572 5.180 -41.836 1.00 94.75 394 VAL A CA 1
ATOM 3091 C C . VAL A 1 394 ? 19.457 6.387 -40.912 1.00 94.75 394 VAL A C 1
ATOM 3093 O O . VAL A 1 394 ? 18.865 7.392 -41.285 1.00 94.75 394 VAL A O 1
ATOM 3096 N N . ASP A 1 395 ? 20.063 6.316 -39.727 1.00 95.44 395 ASP A N 1
ATOM 3097 C CA . ASP A 1 395 ? 20.046 7.397 -38.741 1.00 95.44 395 ASP A CA 1
ATOM 3098 C C . ASP A 1 395 ? 21.138 7.214 -37.676 1.00 95.44 395 ASP A C 1
ATOM 3100 O O . ASP A 1 395 ? 21.721 6.138 -37.532 1.00 95.44 395 ASP A O 1
ATOM 3104 N N . LYS A 1 396 ? 21.393 8.280 -36.912 1.00 95.38 396 LYS A N 1
ATOM 3105 C CA . LYS A 1 396 ? 22.295 8.306 -35.746 1.00 95.38 396 LYS A CA 1
ATOM 3106 C C . LYS A 1 396 ? 21.526 8.487 -34.431 1.00 95.38 396 LYS A C 1
ATOM 3108 O O . LYS A 1 396 ? 22.100 8.942 -33.444 1.00 95.38 396 LYS A O 1
ATOM 3113 N N . LEU A 1 397 ? 20.219 8.219 -34.426 1.00 91.25 397 LEU A N 1
ATOM 3114 C CA . LEU A 1 397 ? 19.395 8.446 -33.246 1.00 91.25 397 LEU A CA 1
ATOM 3115 C C . LEU A 1 397 ? 19.712 7.377 -32.193 1.00 91.25 397 LEU A C 1
ATOM 3117 O O . LEU A 1 397 ? 19.743 6.189 -32.534 1.00 91.25 397 LEU A O 1
ATOM 3121 N N . PRO A 1 398 ? 19.926 7.764 -30.922 1.00 90.62 398 PRO A N 1
ATOM 3122 C CA . PRO A 1 398 ? 20.081 6.802 -29.844 1.00 90.62 398 PRO A CA 1
ATOM 3123 C C . PRO A 1 398 ? 18.847 5.901 -29.732 1.00 90.62 398 PRO A C 1
ATOM 3125 O O . PRO A 1 398 ? 17.722 6.393 -29.640 1.00 90.62 398 PRO A O 1
ATOM 3128 N N . LYS A 1 399 ? 19.047 4.580 -29.729 1.00 90.56 399 LYS A N 1
ATOM 3129 C CA . LYS A 1 399 ? 17.981 3.585 -29.513 1.00 90.56 399 LYS A CA 1
ATOM 3130 C C . LYS A 1 399 ? 18.428 2.597 -28.450 1.00 90.56 399 LYS A C 1
ATOM 3132 O O . LYS A 1 399 ? 19.613 2.291 -28.347 1.00 90.56 399 LYS A O 1
ATOM 3137 N N . ILE A 1 400 ? 17.481 2.086 -27.675 1.00 90.06 400 ILE A N 1
ATOM 3138 C CA . ILE A 1 400 ? 17.750 1.076 -26.655 1.00 90.06 400 ILE A CA 1
ATOM 3139 C C . ILE A 1 400 ? 17.001 -0.195 -27.041 1.00 90.06 400 ILE A C 1
ATOM 3141 O O . ILE A 1 400 ? 15.777 -0.194 -27.178 1.00 90.06 400 ILE A O 1
ATOM 3145 N N . PHE A 1 401 ? 17.751 -1.274 -27.224 1.00 93.38 401 PHE A N 1
ATOM 3146 C CA . PHE A 1 401 ? 17.213 -2.610 -27.444 1.00 93.38 401 PHE A CA 1
ATOM 3147 C C . PHE A 1 401 ? 17.710 -3.562 -26.357 1.00 93.38 401 PHE A C 1
ATOM 3149 O O . PHE A 1 401 ? 18.622 -3.232 -25.611 1.00 93.38 401 PHE A O 1
ATOM 3156 N N . ALA A 1 402 ? 17.138 -4.754 -26.287 1.00 93.75 402 ALA A N 1
ATOM 3157 C CA . ALA A 1 402 ? 17.709 -5.895 -25.593 1.00 93.75 402 ALA A CA 1
ATOM 3158 C C . ALA A 1 402 ? 18.171 -6.940 -26.605 1.00 93.75 402 ALA A C 1
ATOM 3160 O O . ALA A 1 402 ? 17.542 -7.131 -27.650 1.00 93.75 402 ALA A O 1
ATOM 3161 N N . ILE A 1 403 ? 19.256 -7.635 -26.289 1.00 95.31 403 ILE A N 1
ATOM 3162 C CA . ILE A 1 403 ? 19.782 -8.724 -27.113 1.00 95.31 403 ILE A CA 1
ATOM 3163 C C . ILE A 1 403 ? 18.934 -9.982 -26.882 1.00 95.31 403 ILE A C 1
ATOM 3165 O O . ILE A 1 403 ? 18.637 -10.353 -25.746 1.00 95.31 403 ILE A O 1
ATOM 3169 N N . LYS A 1 404 ? 18.521 -10.657 -27.961 1.00 94.12 404 LYS A N 1
ATOM 3170 C CA . LYS A 1 404 ? 17.685 -11.872 -27.886 1.00 94.12 404 LYS A CA 1
ATOM 3171 C C . LYS A 1 404 ? 18.441 -13.118 -27.425 1.00 94.12 404 LYS A C 1
ATOM 3173 O O . LYS A 1 404 ? 17.807 -14.104 -27.066 1.00 94.12 404 LYS A O 1
ATOM 3178 N N . GLY A 1 405 ? 19.771 -13.083 -27.462 1.00 93.44 405 GLY A N 1
ATOM 3179 C CA . GLY A 1 405 ? 20.622 -14.251 -27.237 1.00 93.44 405 GLY A CA 1
ATOM 3180 C C . GLY A 1 405 ? 20.862 -15.097 -28.493 1.00 93.44 405 GLY A C 1
ATOM 3181 O O . GLY A 1 405 ? 21.333 -16.220 -28.385 1.00 93.44 405 GLY A O 1
ATOM 3182 N N . THR A 1 406 ? 20.514 -14.590 -29.681 1.00 95.06 406 THR A N 1
ATOM 3183 C CA . THR A 1 406 ? 20.676 -15.294 -30.963 1.00 95.06 406 THR A CA 1
ATOM 3184 C C . THR A 1 406 ? 21.632 -14.555 -31.890 1.00 95.06 406 THR A C 1
ATOM 3186 O O . THR A 1 406 ? 21.679 -13.326 -31.889 1.00 95.06 406 THR A O 1
ATOM 3189 N N . GLY A 1 407 ? 22.336 -15.296 -32.746 1.00 95.12 407 GLY A N 1
ATOM 3190 C CA . GLY A 1 407 ? 23.228 -14.734 -33.759 1.00 95.12 407 GLY A CA 1
ATOM 3191 C C . GLY A 1 407 ? 24.550 -14.221 -33.189 1.00 95.12 407 GLY A C 1
ATOM 3192 O O . GLY A 1 407 ? 24.975 -14.629 -32.113 1.00 95.12 407 GLY A O 1
ATOM 3193 N N . SER A 1 408 ? 25.199 -13.329 -33.938 1.00 96.25 408 SER A N 1
ATOM 3194 C CA . SER A 1 408 ? 26.578 -12.896 -33.684 1.00 96.25 408 SER A CA 1
ATOM 3195 C C . SER A 1 408 ? 26.706 -11.370 -33.730 1.00 96.25 408 SER A C 1
ATOM 3197 O O . SER A 1 408 ? 25.879 -10.677 -34.336 1.00 96.25 408 SER A O 1
ATOM 3199 N N . ALA A 1 409 ? 27.770 -10.854 -33.118 1.00 97.19 409 ALA A N 1
ATOM 3200 C CA . ALA A 1 409 ? 28.186 -9.457 -33.178 1.00 97.19 409 ALA A CA 1
ATOM 3201 C C . ALA A 1 409 ? 29.445 -9.303 -34.040 1.00 97.19 409 ALA A C 1
ATOM 3203 O O . ALA A 1 409 ? 30.402 -10.069 -33.909 1.00 97.19 409 ALA A O 1
ATOM 3204 N N . PHE A 1 410 ? 29.463 -8.273 -34.885 1.00 97.44 410 PHE A N 1
ATOM 3205 C CA . PHE A 1 410 ? 30.511 -8.068 -35.886 1.00 97.44 410 PHE A CA 1
ATOM 3206 C C . PHE A 1 410 ? 31.214 -6.717 -35.731 1.00 97.44 410 PHE A C 1
ATOM 3208 O O . PHE A 1 410 ? 30.627 -5.755 -35.246 1.00 97.44 410 PHE A O 1
ATOM 3215 N N . SER A 1 411 ? 32.454 -6.604 -36.201 1.00 96.06 411 SER A N 1
ATOM 3216 C CA . SER A 1 411 ? 33.212 -5.345 -36.248 1.00 96.06 411 SER A CA 1
ATOM 3217 C C . SER A 1 411 ? 32.688 -4.387 -37.327 1.00 96.06 411 SER A C 1
ATOM 3219 O O . SER A 1 411 ? 32.864 -3.172 -37.231 1.00 96.06 411 SER A O 1
ATOM 3221 N N . LYS A 1 412 ? 31.996 -4.924 -38.340 1.00 95.75 412 LYS A N 1
ATOM 3222 C CA . LYS A 1 412 ? 31.346 -4.205 -39.445 1.00 95.75 412 LYS A CA 1
ATOM 3223 C C . LYS A 1 412 ? 29.979 -4.825 -39.743 1.00 95.75 412 LYS A C 1
ATOM 3225 O O . LYS A 1 412 ? 29.805 -6.034 -39.586 1.00 95.75 412 LYS A O 1
ATOM 3230 N N . ALA A 1 413 ? 29.024 -4.020 -40.208 1.00 96.00 413 ALA A N 1
ATOM 3231 C CA . ALA A 1 413 ? 27.737 -4.530 -40.678 1.00 96.00 413 ALA A CA 1
ATOM 3232 C C . ALA A 1 413 ? 27.941 -5.556 -41.807 1.00 96.00 413 ALA A C 1
ATOM 3234 O O . ALA A 1 413 ? 28.839 -5.402 -42.633 1.00 96.00 413 ALA A O 1
ATOM 3235 N N . TRP A 1 414 ? 27.119 -6.611 -41.841 1.00 96.62 414 TRP A N 1
ATOM 3236 C CA . TRP A 1 414 ? 27.249 -7.710 -42.812 1.00 96.62 414 TRP A CA 1
ATOM 3237 C C . TRP A 1 414 ? 28.648 -8.361 -42.831 1.00 96.62 414 TRP A C 1
ATOM 3239 O O . TRP A 1 414 ? 29.136 -8.774 -43.881 1.00 96.62 414 TRP A O 1
ATOM 3249 N N . GLY A 1 415 ? 29.303 -8.428 -41.667 1.00 94.44 415 GLY A N 1
ATOM 3250 C CA . GLY A 1 415 ? 30.625 -9.027 -41.489 1.00 94.44 415 GLY A CA 1
ATOM 3251 C C . GLY A 1 415 ? 30.676 -10.532 -41.769 1.00 94.44 415 GLY A C 1
ATOM 3252 O O . GLY A 1 415 ? 29.676 -11.243 -41.676 1.00 94.44 415 GLY A O 1
ATOM 3253 N N . GLY A 1 416 ? 31.863 -11.017 -42.132 1.00 92.81 416 GLY A N 1
ATOM 3254 C CA . GLY A 1 416 ? 32.159 -12.446 -42.263 1.00 92.81 416 GLY A CA 1
ATOM 3255 C C . GLY A 1 416 ? 32.739 -13.033 -40.977 1.00 92.81 416 GLY A C 1
ATOM 3256 O O . GLY A 1 416 ? 32.835 -12.352 -39.958 1.00 92.81 416 GLY A O 1
ATOM 3257 N N . LYS A 1 417 ? 33.190 -14.293 -41.025 1.00 93.31 417 LYS A N 1
ATOM 3258 C CA . LYS A 1 417 ? 33.766 -14.973 -39.850 1.00 93.31 417 LYS A CA 1
ATOM 3259 C C . LYS A 1 417 ? 34.975 -14.251 -39.245 1.00 93.31 417 LYS A C 1
ATOM 3261 O O . LYS A 1 417 ? 35.207 -14.328 -38.049 1.00 93.31 417 LYS A O 1
ATOM 3266 N N . LYS A 1 418 ? 35.753 -13.528 -40.054 1.00 94.19 418 LYS A N 1
ATOM 3267 C CA . LYS A 1 418 ? 36.896 -12.735 -39.570 1.00 94.19 418 LYS A CA 1
ATOM 3268 C C . LYS A 1 418 ? 36.503 -11.371 -39.009 1.00 94.19 418 LYS A C 1
ATOM 3270 O O . LYS A 1 418 ? 37.358 -10.679 -38.467 1.00 94.19 418 LYS A O 1
ATOM 3275 N N . ASP A 1 419 ? 35.240 -10.985 -39.153 1.00 95.81 419 ASP A N 1
ATOM 3276 C CA . ASP A 1 419 ? 34.691 -9.780 -38.545 1.00 95.81 419 ASP A CA 1
ATOM 3277 C C . ASP A 1 419 ? 33.962 -10.088 -37.230 1.00 95.81 419 ASP A C 1
ATOM 3279 O O . ASP A 1 419 ? 33.414 -9.164 -36.637 1.00 95.81 419 ASP A O 1
ATOM 3283 N N . TYR A 1 420 ? 33.930 -11.340 -36.755 1.00 95.44 420 TYR A N 1
ATOM 3284 C CA . TYR A 1 420 ? 33.325 -11.655 -35.463 1.00 95.44 420 TYR A CA 1
ATOM 3285 C C . TYR A 1 420 ? 34.033 -10.909 -34.329 1.00 95.44 420 TYR A C 1
ATOM 3287 O O . TYR A 1 420 ? 35.245 -11.002 -34.146 1.00 95.44 420 TYR A O 1
ATOM 3295 N N . ILE A 1 421 ? 33.244 -10.179 -33.546 1.00 95.25 421 ILE A N 1
ATOM 3296 C CA . ILE A 1 421 ? 33.638 -9.705 -32.216 1.00 95.25 421 ILE A CA 1
ATOM 3297 C C . ILE A 1 421 ? 33.127 -10.681 -31.161 1.00 95.25 421 ILE A C 1
ATOM 3299 O O . ILE A 1 421 ? 33.831 -10.951 -30.188 1.00 95.25 421 ILE A O 1
ATOM 3303 N N . ASN A 1 422 ? 31.926 -11.224 -31.374 1.00 93.38 422 ASN A N 1
ATOM 3304 C CA . ASN A 1 422 ? 31.404 -12.345 -30.613 1.00 93.38 422 ASN A CA 1
ATOM 3305 C C . ASN A 1 422 ? 30.579 -13.260 -31.531 1.00 93.38 422 ASN A C 1
ATOM 3307 O O . ASN A 1 422 ? 29.695 -12.781 -32.244 1.00 93.38 422 ASN A O 1
ATOM 3311 N N . GLU A 1 423 ? 30.889 -14.556 -31.533 1.00 94.81 423 GLU A N 1
ATOM 3312 C CA . GLU A 1 423 ? 30.226 -15.545 -32.390 1.00 94.81 423 GLU A CA 1
ATOM 3313 C C . GLU A 1 423 ? 28.841 -15.945 -31.867 1.00 94.81 423 GLU A C 1
ATOM 3315 O O . GLU A 1 423 ? 27.967 -16.258 -32.676 1.00 94.81 423 GLU A O 1
ATOM 3320 N N . ASP A 1 424 ? 28.626 -15.877 -30.549 1.00 94.56 424 ASP A N 1
ATOM 3321 C CA . ASP A 1 424 ? 27.396 -16.299 -29.881 1.00 94.56 424 ASP A CA 1
ATOM 3322 C C . ASP A 1 424 ? 26.908 -15.244 -28.878 1.00 94.56 424 ASP A C 1
ATOM 3324 O O . ASP A 1 424 ? 27.512 -14.979 -27.838 1.00 94.56 424 ASP A O 1
ATOM 3328 N N . LEU A 1 425 ? 25.759 -14.650 -29.189 1.00 95.19 425 LEU A N 1
ATOM 3329 C CA . LEU A 1 425 ? 25.134 -13.641 -28.345 1.00 95.19 425 LEU A CA 1
ATOM 3330 C C . LEU A 1 425 ? 24.372 -14.204 -27.133 1.00 95.19 425 LEU A C 1
ATOM 3332 O O . LEU A 1 425 ? 23.842 -13.401 -26.362 1.00 95.19 425 LEU A O 1
ATOM 3336 N N . SER A 1 426 ? 24.311 -15.526 -26.931 1.00 93.19 426 SER A N 1
ATOM 3337 C CA . SER A 1 426 ? 23.554 -16.174 -25.844 1.00 93.19 426 SER A CA 1
ATOM 3338 C C . SER A 1 426 ? 23.889 -15.629 -24.450 1.00 93.19 426 SER A C 1
ATOM 3340 O O . SER A 1 426 ? 22.989 -15.347 -23.660 1.00 93.19 426 SER A O 1
ATOM 3342 N N . VAL A 1 427 ? 25.168 -15.366 -24.172 1.00 90.81 427 VAL A N 1
ATOM 3343 C CA . VAL A 1 427 ? 25.645 -14.818 -22.887 1.00 90.81 427 VAL A CA 1
ATOM 3344 C C . VAL A 1 427 ? 25.202 -13.374 -22.623 1.00 90.81 427 VAL A C 1
ATOM 3346 O O . VAL A 1 427 ? 25.285 -12.902 -21.493 1.00 90.81 427 VAL A O 1
ATOM 3349 N N . TYR A 1 428 ? 24.724 -12.669 -23.651 1.00 91.50 428 TYR A N 1
ATOM 3350 C CA . TYR A 1 428 ? 24.183 -11.313 -23.548 1.00 91.50 428 TYR A CA 1
ATOM 3351 C C . TYR A 1 428 ? 22.659 -11.283 -23.628 1.00 91.50 428 TYR A C 1
ATOM 3353 O O . TYR A 1 428 ? 22.086 -10.211 -23.810 1.00 91.50 428 TYR A O 1
ATOM 3361 N N . GLN A 1 429 ? 21.989 -12.432 -23.532 1.00 91.88 429 GLN A N 1
ATOM 3362 C CA . GLN A 1 429 ? 20.534 -12.485 -23.545 1.00 91.88 429 GLN A CA 1
ATOM 3363 C C . GLN A 1 429 ? 19.935 -11.530 -22.500 1.00 91.88 429 GLN A C 1
ATOM 3365 O O . GLN A 1 429 ? 20.407 -11.436 -21.371 1.00 91.88 429 GLN A O 1
ATOM 3370 N N . ASP A 1 430 ? 18.892 -10.806 -22.906 1.00 90.56 430 ASP A N 1
ATOM 3371 C CA . ASP A 1 430 ? 18.186 -9.774 -22.134 1.00 90.56 430 ASP A CA 1
ATOM 3372 C C . ASP A 1 430 ? 19.007 -8.506 -21.840 1.00 90.56 430 ASP A C 1
ATOM 3374 O O . ASP A 1 430 ? 18.432 -7.516 -21.382 1.00 90.56 430 ASP A O 1
ATOM 3378 N N . ARG A 1 431 ? 20.318 -8.493 -22.124 1.00 90.56 431 ARG A N 1
ATOM 3379 C CA . ARG A 1 431 ? 21.182 -7.338 -21.866 1.00 90.56 431 ARG A CA 1
ATOM 3380 C C . ARG A 1 431 ? 20.790 -6.165 -22.751 1.00 90.56 431 ARG A C 1
ATOM 3382 O O . ARG A 1 431 ? 20.578 -6.311 -23.958 1.00 90.56 431 ARG A O 1
ATOM 3389 N N . GLU A 1 432 ? 20.756 -4.990 -22.136 1.00 91.12 432 GLU A N 1
ATOM 3390 C CA . GLU A 1 432 ? 20.556 -3.724 -22.828 1.00 91.12 432 GLU A CA 1
ATOM 3391 C C . GLU A 1 432 ? 21.679 -3.447 -23.849 1.00 91.12 432 GLU A C 1
ATOM 3393 O O . GLU A 1 432 ? 22.866 -3.512 -23.533 1.00 91.12 432 GLU A O 1
ATOM 3398 N N . PHE A 1 433 ? 21.294 -3.096 -25.075 1.00 93.25 433 PHE A N 1
ATOM 3399 C CA . PHE A 1 433 ? 22.162 -2.701 -26.177 1.00 93.25 433 PHE A CA 1
ATOM 3400 C C . PHE A 1 433 ? 21.814 -1.283 -26.628 1.00 93.25 433 PHE A C 1
ATOM 3402 O O . PHE A 1 433 ? 20.770 -1.030 -27.242 1.00 93.25 433 PHE A O 1
ATOM 3409 N N . LYS A 1 434 ? 22.713 -0.351 -26.306 1.00 92.44 434 LYS A N 1
ATOM 3410 C CA . LYS A 1 434 ? 22.592 1.066 -26.652 1.00 92.44 434 LYS A CA 1
ATOM 3411 C C . LYS A 1 434 ? 23.145 1.300 -28.048 1.00 92.44 434 LYS A C 1
ATOM 3413 O O . LYS A 1 434 ? 24.349 1.210 -28.286 1.00 92.44 434 LYS A O 1
ATOM 3418 N N . VAL A 1 435 ? 22.248 1.612 -28.966 1.00 95.12 435 VAL A N 1
ATOM 3419 C CA . VAL A 1 435 ? 22.546 1.844 -30.374 1.00 95.12 435 VAL A CA 1
ATOM 3420 C C . VAL A 1 435 ? 22.820 3.319 -30.602 1.00 95.12 435 VAL A C 1
ATOM 3422 O O . VAL A 1 435 ? 22.056 4.165 -30.145 1.00 95.12 435 VAL A O 1
ATOM 3425 N N . ASN A 1 436 ? 23.882 3.620 -31.348 1.00 95.81 436 ASN A N 1
ATOM 3426 C CA . ASN A 1 436 ? 24.269 4.983 -31.723 1.00 95.81 436 ASN A CA 1
ATOM 3427 C C . ASN A 1 436 ? 24.343 5.210 -33.245 1.00 95.81 436 ASN A C 1
ATOM 3429 O O . ASN A 1 436 ? 24.623 6.324 -33.688 1.00 95.81 436 ASN A O 1
ATOM 3433 N N . LEU A 1 437 ? 24.144 4.167 -34.055 1.00 96.56 437 LEU A N 1
ATOM 3434 C CA . LEU A 1 437 ? 24.066 4.259 -35.512 1.00 96.56 437 LEU A CA 1
ATOM 3435 C C . LEU A 1 437 ? 23.246 3.092 -36.063 1.00 96.56 437 LEU A C 1
ATOM 3437 O O . LEU A 1 437 ? 23.410 1.946 -35.646 1.00 96.56 437 LEU A O 1
ATOM 3441 N N . THR A 1 438 ? 22.377 3.398 -37.019 1.00 97.38 438 THR A N 1
ATOM 3442 C CA . THR A 1 438 ? 21.581 2.418 -37.755 1.00 97.38 438 THR A CA 1
ATOM 3443 C C . THR A 1 438 ? 21.979 2.458 -39.224 1.00 97.38 438 THR A C 1
ATOM 3445 O O . THR A 1 438 ? 21.960 3.519 -39.850 1.00 97.38 438 THR A O 1
ATOM 3448 N N . GLU A 1 439 ? 22.303 1.299 -39.786 1.00 96.56 439 GLU A N 1
ATOM 3449 C CA . GLU A 1 439 ? 22.618 1.124 -41.206 1.00 96.56 439 GLU A CA 1
ATOM 3450 C C . GLU A 1 439 ? 21.710 0.063 -41.826 1.00 96.56 439 GLU A C 1
ATOM 3452 O O . GLU A 1 439 ? 21.147 -0.796 -41.143 1.00 96.56 439 GLU A O 1
ATOM 3457 N N . LYS A 1 440 ? 21.565 0.117 -43.147 1.00 97.38 440 LYS A N 1
ATOM 3458 C CA . LYS A 1 440 ? 20.853 -0.884 -43.935 1.00 97.38 440 LYS A CA 1
ATOM 3459 C C . LYS A 1 440 ? 21.801 -1.466 -44.976 1.00 97.38 440 LYS A C 1
ATOM 3461 O O . LYS A 1 440 ? 22.357 -0.730 -45.793 1.00 97.38 440 LYS A O 1
ATOM 3466 N N . VAL A 1 441 ? 21.965 -2.787 -44.944 1.00 97.06 441 VAL A N 1
ATOM 3467 C CA . VAL A 1 441 ? 22.769 -3.549 -45.908 1.00 97.06 441 VAL A CA 1
ATOM 3468 C C . VAL A 1 441 ? 21.841 -4.498 -46.656 1.00 97.06 441 VAL A C 1
ATOM 3470 O O . VAL A 1 441 ? 21.239 -5.398 -46.063 1.00 97.06 441 VAL A O 1
ATOM 3473 N N . GLY A 1 442 ? 21.668 -4.261 -47.955 1.00 95.19 442 GLY A N 1
ATOM 3474 C CA . GLY A 1 442 ? 20.587 -4.866 -48.729 1.00 95.19 442 GLY A CA 1
ATOM 3475 C C . GLY A 1 442 ? 19.228 -4.509 -48.118 1.00 95.19 442 GLY A C 1
ATOM 3476 O O . GLY A 1 442 ? 18.888 -3.334 -47.979 1.00 95.19 442 GLY A O 1
ATOM 3477 N N . ASN A 1 443 ? 18.463 -5.520 -47.702 1.00 94.00 443 ASN A N 1
ATOM 3478 C CA . ASN A 1 443 ? 17.167 -5.340 -47.034 1.00 94.00 443 ASN A CA 1
ATOM 3479 C C . ASN A 1 443 ? 17.228 -5.444 -45.504 1.00 94.00 443 ASN A C 1
ATOM 3481 O O . ASN A 1 443 ? 16.206 -5.281 -44.843 1.00 94.00 443 ASN A O 1
ATOM 3485 N N . ILE A 1 444 ? 18.407 -5.697 -44.936 1.00 96.62 444 ILE A N 1
ATOM 3486 C CA . ILE A 1 444 ? 18.573 -5.990 -43.514 1.00 96.62 444 ILE A CA 1
ATOM 3487 C C . ILE A 1 444 ? 19.053 -4.739 -42.783 1.00 96.62 444 ILE A C 1
ATOM 3489 O O . ILE A 1 444 ? 20.025 -4.105 -43.193 1.00 96.62 444 ILE A O 1
ATOM 3493 N N . VAL A 1 445 ? 18.388 -4.411 -41.676 1.00 97.19 445 VAL A N 1
ATOM 3494 C CA . VAL A 1 445 ? 18.816 -3.345 -40.764 1.00 97.19 445 VAL A CA 1
ATOM 3495 C C . VAL A 1 445 ? 19.852 -3.888 -39.783 1.00 97.19 445 VAL A C 1
ATOM 3497 O O . VAL A 1 445 ? 19.674 -4.971 -39.214 1.00 97.19 445 VAL A O 1
ATOM 3500 N N . TRP A 1 446 ? 20.907 -3.109 -39.580 1.00 97.81 446 TRP A N 1
ATOM 3501 C CA . TRP A 1 446 ? 22.012 -3.363 -38.670 1.00 97.81 446 TRP A CA 1
ATOM 3502 C C . TRP A 1 446 ? 22.138 -2.211 -37.680 1.00 97.81 446 TRP A C 1
ATOM 3504 O O . TRP A 1 446 ? 22.004 -1.040 -38.042 1.00 97.81 446 TRP A O 1
ATOM 3514 N N . TYR A 1 447 ? 22.418 -2.554 -36.430 1.00 98.06 447 TYR A N 1
ATOM 3515 C CA . TYR A 1 447 ? 22.560 -1.599 -35.344 1.00 98.06 447 TYR A CA 1
ATOM 3516 C C . TYR A 1 447 ? 23.975 -1.630 -34.794 1.00 98.06 447 TYR A C 1
ATOM 3518 O O . TYR A 1 447 ? 24.470 -2.695 -34.420 1.00 98.06 447 TYR A O 1
ATOM 3526 N N . ARG A 1 448 ? 24.604 -0.459 -34.718 1.00 97.62 448 ARG A N 1
ATOM 3527 C CA . ARG A 1 448 ? 25.899 -0.278 -34.075 1.00 97.62 448 ARG A CA 1
ATOM 3528 C C . ARG A 1 448 ? 25.712 0.198 -32.648 1.00 97.62 448 ARG A C 1
ATOM 3530 O O . ARG A 1 448 ? 24.981 1.159 -32.408 1.00 97.62 448 ARG A O 1
ATOM 3537 N N . GLY A 1 449 ? 26.441 -0.414 -31.736 1.00 95.81 449 GLY A N 1
ATOM 3538 C CA . GLY A 1 449 ? 26.505 -0.009 -30.342 1.00 95.81 449 GLY A CA 1
ATOM 3539 C C . GLY A 1 449 ? 27.800 -0.484 -29.711 1.00 95.81 449 GLY A C 1
ATOM 3540 O O . GLY A 1 449 ? 28.740 -0.866 -30.411 1.00 95.81 449 GLY A O 1
ATOM 3541 N N . GLU A 1 450 ? 27.837 -0.463 -28.388 1.00 91.88 450 GLU A N 1
ATOM 3542 C CA . GLU A 1 450 ? 28.976 -0.930 -27.607 1.00 91.88 450 GLU A CA 1
ATOM 3543 C C . GLU A 1 450 ? 28.592 -2.165 -26.793 1.00 91.88 450 GLU A C 1
ATOM 3545 O O . GLU A 1 450 ? 27.494 -2.240 -26.241 1.00 91.88 450 GLU A O 1
ATOM 3550 N N . LEU A 1 451 ? 29.497 -3.138 -26.734 1.00 89.56 451 LEU A N 1
ATOM 3551 C CA . LEU A 1 451 ? 29.348 -4.356 -25.954 1.00 89.56 451 LEU A CA 1
ATOM 3552 C C . LEU A 1 451 ? 30.720 -4.746 -25.394 1.00 89.56 451 LEU A C 1
ATOM 3554 O O . LEU A 1 451 ? 31.681 -4.903 -26.146 1.00 89.56 451 LEU A O 1
ATOM 3558 N N . ASP A 1 452 ? 30.820 -4.813 -24.064 1.00 86.38 452 ASP A N 1
ATOM 3559 C CA . ASP A 1 452 ? 32.069 -5.033 -23.315 1.00 86.38 452 ASP A CA 1
ATOM 3560 C C . ASP A 1 452 ? 33.236 -4.127 -23.760 1.00 86.38 452 ASP A C 1
ATOM 3562 O O . ASP A 1 452 ? 34.358 -4.587 -23.979 1.00 86.38 452 ASP A O 1
ATOM 3566 N N . GLY A 1 453 ? 32.973 -2.827 -23.941 1.00 88.19 453 GLY A N 1
ATOM 3567 C CA . GLY A 1 453 ? 33.987 -1.848 -24.353 1.00 88.19 453 GLY A CA 1
ATOM 3568 C C . GLY A 1 453 ? 34.318 -1.850 -25.849 1.00 88.19 453 GLY A C 1
ATOM 3569 O O . GLY A 1 453 ? 35.161 -1.072 -26.295 1.00 88.19 453 GLY A O 1
ATOM 3570 N N . LYS A 1 454 ? 33.696 -2.726 -26.649 1.00 93.50 454 LYS A N 1
ATOM 3571 C CA . LYS A 1 454 ? 33.957 -2.850 -28.090 1.00 93.50 454 LYS A CA 1
ATOM 3572 C C . LYS A 1 454 ? 32.782 -2.331 -28.902 1.00 93.50 454 LYS A C 1
ATOM 3574 O O . LYS A 1 454 ? 31.630 -2.647 -28.619 1.00 93.50 454 LYS A O 1
ATOM 3579 N N . THR A 1 455 ? 33.076 -1.587 -29.967 1.00 95.81 455 THR A N 1
ATOM 3580 C CA . THR A 1 455 ? 32.061 -1.224 -30.964 1.00 95.81 455 THR A CA 1
ATOM 3581 C C . THR A 1 455 ? 31.675 -2.458 -31.774 1.00 95.81 455 THR A C 1
ATOM 3583 O O . THR A 1 455 ? 32.540 -3.107 -32.364 1.00 95.81 455 THR A O 1
ATOM 3586 N N . VAL A 1 456 ? 30.380 -2.763 -31.821 1.00 97.38 456 VAL A N 1
ATOM 3587 C CA . VAL A 1 456 ? 29.837 -3.937 -32.510 1.00 97.38 456 VAL A CA 1
ATOM 3588 C C . VAL A 1 456 ? 28.624 -3.591 -33.360 1.00 97.38 456 VAL A C 1
ATOM 3590 O O . VAL A 1 456 ? 27.893 -2.647 -33.069 1.00 97.38 456 VAL A O 1
ATOM 3593 N N . TRP A 1 457 ? 28.391 -4.411 -34.380 1.00 97.81 457 TRP A N 1
ATOM 3594 C CA . TRP A 1 457 ? 27.210 -4.423 -35.229 1.00 97.81 457 TRP A CA 1
ATOM 3595 C C . TRP A 1 457 ? 26.392 -5.685 -34.979 1.00 97.81 457 TRP A C 1
ATOM 3597 O O . TRP A 1 457 ? 26.910 -6.796 -35.104 1.00 97.81 457 TRP A O 1
ATOM 3607 N N . ILE A 1 458 ? 25.107 -5.513 -34.674 1.00 98.12 458 ILE A N 1
ATOM 3608 C CA . ILE A 1 458 ? 24.151 -6.604 -34.468 1.00 98.12 458 ILE A CA 1
ATOM 3609 C C . ILE A 1 458 ? 22.994 -6.442 -35.455 1.00 98.12 458 ILE A C 1
ATOM 3611 O O . ILE A 1 458 ? 22.474 -5.345 -35.675 1.00 98.12 458 ILE A O 1
ATOM 3615 N N . GLN A 1 459 ? 22.592 -7.548 -36.074 1.00 97.50 459 GLN A N 1
ATOM 3616 C CA . GLN A 1 459 ? 21.446 -7.581 -36.975 1.00 97.50 459 GLN A CA 1
ATOM 3617 C C . GLN A 1 459 ? 20.140 -7.315 -36.212 1.00 97.50 459 GLN A C 1
ATOM 3619 O O . GLN A 1 459 ? 19.915 -7.875 -35.141 1.00 97.50 459 GLN A O 1
ATOM 3624 N N . SER A 1 460 ? 19.236 -6.533 -36.804 1.00 95.94 460 SER A N 1
ATOM 3625 C CA . SER A 1 460 ? 17.924 -6.186 -36.226 1.00 95.94 460 SER A CA 1
ATOM 3626 C C . SER A 1 460 ? 17.109 -7.374 -35.696 1.00 95.94 460 SER A C 1
ATOM 3628 O O . SER A 1 460 ? 16.479 -7.256 -34.652 1.00 95.94 460 SER A O 1
ATOM 3630 N N . ASN A 1 461 ? 17.163 -8.540 -36.346 1.00 95.56 461 ASN A N 1
ATOM 3631 C CA . ASN A 1 461 ? 16.436 -9.734 -35.898 1.00 95.56 461 ASN A CA 1
ATOM 3632 C C . ASN A 1 461 ? 16.943 -10.320 -34.571 1.00 95.56 461 ASN A C 1
ATOM 3634 O O . ASN A 1 461 ? 16.181 -11.039 -33.926 1.00 95.56 461 ASN A O 1
ATOM 3638 N N . ASN A 1 462 ? 18.173 -9.997 -34.158 1.00 97.00 462 ASN A N 1
ATOM 3639 C CA . ASN A 1 462 ? 18.824 -10.493 -32.939 1.00 97.00 462 ASN A CA 1
ATOM 3640 C C . ASN A 1 462 ? 18.652 -9.554 -31.737 1.00 97.00 462 ASN A C 1
ATOM 3642 O O . ASN A 1 462 ? 19.176 -9.821 -30.656 1.00 97.00 462 ASN A O 1
ATOM 3646 N N . VAL A 1 463 ? 17.903 -8.465 -31.911 1.00 95.69 463 VAL A N 1
ATOM 3647 C CA . VAL A 1 463 ? 17.554 -7.531 -30.842 1.00 95.69 463 VAL A CA 1
ATOM 3648 C C . VAL A 1 463 ? 16.041 -7.319 -30.782 1.00 95.69 463 VAL A C 1
ATOM 3650 O O . VAL A 1 463 ? 15.319 -7.585 -31.744 1.00 95.69 463 VAL A O 1
ATOM 3653 N N . THR A 1 464 ? 15.535 -6.870 -29.639 1.00 94.31 464 THR A N 1
ATOM 3654 C CA . THR A 1 464 ? 14.128 -6.497 -29.435 1.00 94.31 464 THR A CA 1
ATOM 3655 C C . THR A 1 464 ? 14.032 -5.177 -28.688 1.00 94.31 464 THR A C 1
ATOM 3657 O O . THR A 1 464 ? 14.931 -4.825 -27.935 1.00 94.31 464 THR A O 1
ATOM 3660 N N . VAL A 1 465 ? 12.949 -4.427 -28.868 1.00 91.19 465 VAL A N 1
ATOM 3661 C CA . VAL A 1 465 ? 12.733 -3.183 -28.115 1.00 91.19 465 VAL A CA 1
ATOM 3662 C C . VAL A 1 465 ? 12.488 -3.509 -26.639 1.00 91.19 465 VAL A C 1
ATOM 3664 O O . VAL A 1 465 ? 11.764 -4.457 -26.332 1.00 91.19 465 VAL A O 1
ATOM 3667 N N . ILE A 1 466 ? 13.075 -2.716 -25.739 1.00 90.19 466 ILE A N 1
ATOM 3668 C CA . ILE A 1 466 ? 12.725 -2.725 -24.314 1.00 90.19 466 ILE A CA 1
ATOM 3669 C C . ILE A 1 466 ? 11.515 -1.812 -24.131 1.00 90.19 466 ILE A C 1
ATOM 3671 O O . ILE A 1 466 ? 11.593 -0.616 -24.407 1.00 90.19 466 ILE A O 1
ATOM 3675 N N . VAL A 1 467 ? 10.393 -2.369 -23.676 1.00 91.06 467 VAL A N 1
ATOM 3676 C CA . VAL A 1 467 ? 9.172 -1.592 -23.425 1.00 91.06 467 VAL A CA 1
ATOM 3677 C C . VAL A 1 467 ? 9.017 -1.387 -21.929 1.00 91.06 467 VAL A C 1
ATOM 3679 O O . VAL A 1 467 ? 8.651 -2.311 -21.204 1.00 91.06 467 VAL A O 1
ATOM 3682 N N . GLU A 1 468 ? 9.299 -0.175 -21.461 1.00 93.88 468 GLU A N 1
ATOM 3683 C CA . GLU A 1 468 ? 9.082 0.208 -20.069 1.00 93.88 468 GLU A CA 1
ATOM 3684 C C . GLU A 1 468 ? 7.702 0.840 -19.873 1.00 93.88 468 GLU A C 1
ATOM 3686 O O . GLU A 1 468 ? 7.224 1.611 -20.704 1.00 93.88 468 GLU A O 1
ATOM 3691 N N . SER A 1 469 ? 7.068 0.557 -18.738 1.00 96.00 469 SER A N 1
ATOM 3692 C CA . SER A 1 469 ? 5.812 1.196 -18.356 1.00 96.00 469 SER A CA 1
ATOM 3693 C C . SER A 1 469 ? 5.732 1.421 -16.849 1.00 96.00 469 SER A C 1
ATOM 3695 O O . SER A 1 469 ? 6.394 0.752 -16.048 1.00 96.00 469 SER A O 1
ATOM 3697 N N . GLN A 1 470 ? 4.883 2.364 -16.446 1.00 97.38 470 GLN A N 1
ATOM 3698 C CA . GLN A 1 470 ? 4.526 2.532 -15.040 1.00 97.38 470 GLN A CA 1
ATOM 3699 C C . GLN A 1 470 ? 3.635 1.371 -14.585 1.00 97.38 470 GLN A C 1
ATOM 3701 O O . GLN A 1 470 ? 2.911 0.764 -15.377 1.00 97.38 470 GLN A O 1
ATOM 3706 N N . THR A 1 471 ? 3.703 1.046 -13.301 1.00 98.06 471 THR A N 1
ATOM 3707 C CA . THR A 1 471 ? 2.832 0.061 -12.649 1.00 98.06 471 THR A CA 1
ATOM 3708 C C . THR A 1 471 ? 2.687 0.430 -11.172 1.00 98.06 471 THR A C 1
ATOM 3710 O O . THR A 1 471 ? 3.396 1.300 -10.677 1.00 98.06 471 THR A O 1
ATOM 3713 N N . SER A 1 472 ? 1.770 -0.189 -10.435 1.00 97.81 472 SER A N 1
ATOM 3714 C CA . SER A 1 472 ? 1.684 0.006 -8.984 1.00 97.81 472 SER A CA 1
ATOM 3715 C C . SER A 1 472 ? 1.397 -1.314 -8.297 1.00 97.81 472 SER A C 1
ATOM 3717 O O . SER A 1 472 ? 0.268 -1.808 -8.287 1.00 97.81 472 SER A O 1
ATOM 3719 N N . ARG A 1 473 ? 2.451 -1.909 -7.740 1.00 98.56 473 ARG A N 1
ATOM 3720 C CA . ARG A 1 473 ? 2.391 -3.198 -7.050 1.00 98.56 473 ARG A CA 1
ATOM 3721 C C . ARG A 1 473 ? 3.246 -3.164 -5.789 1.00 98.56 473 ARG A C 1
ATOM 3723 O O . ARG A 1 473 ? 4.150 -2.334 -5.658 1.00 98.56 473 ARG A O 1
ATOM 3730 N N . LEU A 1 474 ? 2.964 -4.089 -4.884 1.00 98.62 474 LEU A N 1
ATOM 3731 C CA . LEU A 1 474 ? 3.904 -4.517 -3.855 1.00 98.62 474 LEU A CA 1
ATOM 3732 C C . LEU A 1 474 ? 4.407 -5.918 -4.201 1.00 98.62 474 LEU A C 1
ATOM 3734 O O . LEU A 1 474 ? 3.667 -6.706 -4.796 1.00 98.62 474 LEU A O 1
ATOM 3738 N N . GLY A 1 475 ? 5.654 -6.224 -3.852 1.00 98.25 475 GLY A N 1
ATOM 3739 C CA . GLY A 1 475 ? 6.298 -7.492 -4.179 1.00 98.25 475 GLY A CA 1
ATOM 3740 C C . GLY A 1 475 ? 7.174 -8.040 -3.060 1.00 98.25 475 GLY A C 1
ATOM 3741 O O . GLY A 1 475 ? 7.880 -7.285 -2.396 1.00 98.25 475 GLY A O 1
ATOM 3742 N N . HIS A 1 476 ? 7.153 -9.362 -2.903 1.00 98.50 476 HIS A N 1
ATOM 3743 C CA . HIS A 1 476 ? 8.107 -10.134 -2.107 1.00 98.50 476 HIS A CA 1
ATOM 3744 C C . HIS A 1 476 ? 8.995 -10.960 -3.027 1.00 98.50 476 HIS A C 1
ATOM 3746 O O . HIS A 1 476 ? 8.519 -11.536 -4.008 1.00 98.50 476 HIS A O 1
ATOM 3752 N N . ILE A 1 477 ? 10.275 -11.050 -2.681 1.00 98.44 477 ILE A N 1
ATOM 3753 C CA . ILE A 1 477 ? 11.230 -11.919 -3.369 1.00 98.44 477 ILE A CA 1
ATOM 3754 C C . ILE A 1 477 ? 11.057 -13.353 -2.854 1.00 98.44 477 ILE A C 1
ATOM 3756 O O . ILE A 1 477 ? 11.111 -13.576 -1.644 1.00 98.44 477 ILE A O 1
ATOM 3760 N N . ARG A 1 478 ? 10.847 -14.319 -3.762 1.00 97.44 478 ARG A N 1
ATOM 3761 C CA . ARG A 1 478 ? 10.473 -15.703 -3.407 1.00 97.44 478 ARG A CA 1
ATOM 3762 C C . ARG A 1 478 ? 11.576 -16.485 -2.695 1.00 97.44 478 ARG A C 1
ATOM 3764 O O . ARG A 1 478 ? 11.269 -17.325 -1.856 1.00 97.44 478 ARG A O 1
ATOM 3771 N N . SER A 1 479 ? 12.844 -16.234 -3.016 1.00 97.00 479 SER A N 1
ATOM 3772 C CA . SER A 1 479 ? 13.979 -16.939 -2.411 1.00 97.00 479 SER A CA 1
ATOM 3773 C C . SER A 1 479 ? 15.252 -16.091 -2.400 1.00 97.00 479 SER A C 1
ATOM 3775 O O . SER A 1 479 ? 15.385 -15.109 -3.128 1.00 97.00 479 SER A O 1
ATOM 3777 N N . GLY A 1 480 ? 16.233 -16.496 -1.588 1.00 97.00 480 GLY A N 1
ATOM 3778 C CA . GLY A 1 480 ? 17.538 -15.830 -1.541 1.00 97.00 480 GLY A CA 1
ATOM 3779 C C . GLY A 1 480 ? 18.378 -16.023 -2.808 1.00 97.00 480 GLY A C 1
ATOM 3780 O O . GLY A 1 480 ? 19.316 -15.262 -3.026 1.00 97.00 480 GLY A O 1
ATOM 3781 N N . SER A 1 481 ? 18.048 -17.003 -3.653 1.00 97.06 481 SER A N 1
ATOM 3782 C CA . SER A 1 481 ? 18.769 -17.279 -4.901 1.00 97.06 481 SER A CA 1
ATOM 3783 C C . SER A 1 481 ? 18.352 -16.380 -6.067 1.00 97.06 481 SER A C 1
ATOM 3785 O O . SER A 1 481 ? 19.032 -16.375 -7.090 1.00 97.06 481 SER A O 1
ATOM 3787 N N . VAL A 1 482 ? 17.265 -15.613 -5.928 1.00 97.44 482 VAL A N 1
ATOM 3788 C CA . VAL A 1 482 ? 16.789 -14.698 -6.974 1.00 97.44 482 VAL A CA 1
ATOM 3789 C C . VAL A 1 482 ? 17.874 -13.682 -7.319 1.00 97.44 482 VAL A C 1
ATOM 3791 O O . VAL A 1 482 ? 18.386 -12.990 -6.434 1.00 97.44 482 VAL A O 1
ATOM 3794 N N . LYS A 1 483 ? 18.205 -13.576 -8.609 1.00 95.94 483 LYS A N 1
ATOM 3795 C CA . LYS A 1 483 ? 19.106 -12.546 -9.130 1.00 95.94 483 LYS A CA 1
ATOM 3796 C C . LYS A 1 483 ? 18.371 -11.210 -9.233 1.00 95.94 483 LYS A C 1
ATOM 3798 O O . LYS A 1 483 ? 17.283 -11.122 -9.802 1.00 95.94 483 LYS A O 1
ATOM 3803 N N . ILE A 1 484 ? 18.998 -10.169 -8.703 1.00 97.56 484 ILE A N 1
ATOM 3804 C CA . ILE A 1 484 ? 18.582 -8.778 -8.837 1.00 97.56 484 ILE A CA 1
ATOM 3805 C C . ILE A 1 484 ? 19.633 -8.066 -9.681 1.00 97.56 484 ILE A C 1
ATOM 3807 O O . ILE A 1 484 ? 20.824 -8.121 -9.385 1.00 97.56 484 ILE A O 1
ATOM 3811 N N . TYR A 1 485 ? 19.185 -7.390 -10.726 1.00 95.56 485 TYR A N 1
ATOM 3812 C CA . TYR A 1 485 ? 20.016 -6.747 -11.730 1.00 95.56 485 TYR A CA 1
ATOM 3813 C C . TYR A 1 485 ? 20.009 -5.232 -11.535 1.00 95.56 485 TYR A C 1
ATOM 3815 O O . TYR A 1 485 ? 18.945 -4.639 -11.358 1.00 95.56 485 TYR A O 1
ATOM 3823 N N . ARG A 1 486 ? 21.166 -4.564 -11.604 1.00 93.75 486 ARG A N 1
ATOM 3824 C CA . ARG A 1 486 ? 21.173 -3.089 -11.675 1.00 93.75 486 ARG A CA 1
ATOM 3825 C C . ARG A 1 486 ? 20.716 -2.622 -13.055 1.00 93.75 486 ARG A C 1
ATOM 3827 O O . ARG A 1 486 ? 19.835 -1.772 -13.138 1.00 93.75 486 ARG A O 1
ATOM 3834 N N . ASN A 1 487 ? 21.243 -3.264 -14.096 1.00 88.75 487 ASN A N 1
ATOM 3835 C CA . ASN A 1 487 ? 20.819 -3.107 -15.485 1.00 88.75 487 ASN A CA 1
ATOM 3836 C C . ASN A 1 487 ? 20.222 -4.428 -15.979 1.00 88.75 487 ASN A C 1
ATOM 3838 O O . ASN A 1 487 ? 20.799 -5.488 -15.737 1.00 88.75 487 ASN A O 1
ATOM 3842 N N . ILE A 1 488 ? 19.066 -4.383 -16.646 1.00 88.88 488 ILE A N 1
ATOM 3843 C CA . ILE A 1 488 ? 18.332 -5.592 -17.052 1.00 88.88 488 ILE A CA 1
ATOM 3844 C C . ILE A 1 488 ? 19.229 -6.506 -17.903 1.00 88.88 488 ILE A C 1
ATOM 3846 O O . ILE A 1 488 ? 19.904 -6.043 -18.821 1.00 88.88 488 ILE A O 1
ATOM 3850 N N . GLY A 1 489 ? 19.252 -7.798 -17.556 1.00 80.94 489 GLY A N 1
ATOM 3851 C CA . GLY A 1 489 ? 19.999 -8.832 -18.280 1.00 80.94 489 GLY A CA 1
ATOM 3852 C C . GLY A 1 489 ? 21.524 -8.764 -18.144 1.00 80.94 489 GLY A C 1
ATOM 3853 O O . GLY A 1 489 ? 22.223 -9.572 -18.743 1.00 80.94 489 GLY A O 1
ATOM 3854 N N . GLU A 1 490 ? 22.075 -7.831 -17.361 1.00 86.62 490 GLU A N 1
ATOM 3855 C CA . GLU A 1 490 ? 23.523 -7.696 -17.198 1.00 86.62 490 GLU A CA 1
ATOM 3856 C C . GLU A 1 490 ? 24.030 -8.453 -15.961 1.00 86.62 490 GLU A C 1
ATOM 3858 O O . GLU A 1 490 ? 24.046 -7.927 -14.843 1.00 86.62 490 GLU A O 1
ATOM 3863 N N . ASP A 1 491 ? 24.484 -9.691 -16.174 1.00 83.88 491 ASP A N 1
ATOM 3864 C CA . ASP A 1 491 ? 24.958 -10.587 -15.111 1.00 83.88 491 ASP A CA 1
ATOM 3865 C C . ASP A 1 491 ? 26.122 -9.997 -14.288 1.00 83.88 491 ASP A C 1
ATOM 3867 O O . ASP A 1 491 ? 26.162 -10.196 -13.073 1.00 83.88 491 ASP A O 1
ATOM 3871 N N . SER A 1 492 ? 27.007 -9.198 -14.899 1.00 84.38 492 SER A N 1
ATOM 3872 C CA . SER A 1 492 ? 28.138 -8.535 -14.220 1.00 84.38 492 SER A CA 1
ATOM 3873 C C . SER A 1 492 ? 27.711 -7.493 -13.179 1.00 84.38 492 SER A C 1
ATOM 3875 O O . SER A 1 492 ? 28.467 -7.190 -12.256 1.00 84.38 492 SER A O 1
ATOM 3877 N N . THR A 1 493 ? 26.497 -6.950 -13.302 1.00 86.56 493 THR A N 1
ATOM 3878 C CA . THR A 1 493 ? 25.928 -5.992 -12.340 1.00 86.56 493 THR A CA 1
ATOM 3879 C C . THR A 1 493 ? 24.898 -6.627 -11.412 1.00 86.56 493 THR A C 1
ATOM 3881 O O . THR A 1 493 ? 24.328 -5.937 -10.559 1.00 86.56 493 THR A O 1
ATOM 3884 N N . SER A 1 494 ? 24.645 -7.927 -11.580 1.00 92.75 494 SER A N 1
ATOM 3885 C CA . SER A 1 494 ? 23.666 -8.665 -10.798 1.00 92.75 494 SER A CA 1
ATOM 3886 C C . SER A 1 494 ? 24.218 -9.095 -9.439 1.00 92.75 494 SER A C 1
ATOM 3888 O O . SER A 1 494 ? 25.423 -9.234 -9.232 1.00 92.75 494 SER A O 1
ATOM 3890 N N . PHE A 1 495 ? 23.317 -9.311 -8.488 1.00 96.25 495 PHE A N 1
ATOM 3891 C CA . PHE A 1 495 ? 23.618 -9.907 -7.192 1.00 96.25 495 PHE A CA 1
ATOM 3892 C C . PHE A 1 495 ? 22.427 -10.744 -6.725 1.00 96.25 495 PHE A C 1
ATOM 3894 O O . PHE A 1 495 ? 21.282 -10.493 -7.100 1.00 96.25 495 PHE A O 1
ATOM 3901 N N . THR A 1 496 ? 22.671 -11.754 -5.895 1.00 96.81 496 THR A N 1
ATOM 3902 C CA . THR A 1 496 ? 21.593 -12.567 -5.320 1.00 96.81 496 THR A CA 1
ATOM 3903 C C . THR A 1 496 ? 20.901 -11.829 -4.177 1.00 96.81 496 THR A C 1
ATOM 3905 O O . THR A 1 496 ? 21.566 -11.204 -3.349 1.00 96.81 496 THR A O 1
ATOM 3908 N N . ALA A 1 497 ? 19.579 -11.958 -4.073 1.00 97.06 497 ALA A N 1
ATOM 3909 C CA . ALA A 1 497 ? 18.779 -11.355 -3.007 1.00 97.06 497 ALA A CA 1
ATOM 3910 C C . ALA A 1 497 ? 19.253 -11.752 -1.592 1.00 97.06 497 ALA A C 1
ATOM 3912 O O . ALA A 1 497 ? 19.234 -10.939 -0.661 1.00 97.06 497 ALA A O 1
ATOM 3913 N N . GLY A 1 498 ? 19.688 -13.002 -1.426 1.00 96.25 498 GLY A N 1
ATOM 3914 C CA . GLY A 1 498 ? 20.200 -13.557 -0.177 1.00 96.25 498 GLY A CA 1
ATOM 3915 C C . GLY A 1 498 ? 19.238 -13.387 1.002 1.00 96.25 498 GLY A C 1
ATOM 3916 O O . GLY A 1 498 ? 18.028 -13.213 0.844 1.00 96.25 498 GLY A O 1
ATOM 3917 N N . SER A 1 499 ? 19.783 -13.401 2.218 1.00 94.88 499 SER A N 1
ATOM 3918 C CA . SER A 1 499 ? 19.014 -13.071 3.420 1.00 94.88 499 SER A CA 1
ATOM 3919 C C . SER A 1 499 ? 18.704 -11.579 3.512 1.00 94.88 499 SER A C 1
ATOM 3921 O O . SER A 1 499 ? 17.758 -11.221 4.199 1.00 94.88 499 SER A O 1
ATOM 3923 N N . ILE A 1 500 ? 19.466 -10.701 2.844 1.00 95.19 500 ILE A N 1
ATOM 3924 C CA . ILE A 1 500 ? 19.350 -9.235 2.939 1.00 95.19 500 ILE A CA 1
ATOM 3925 C C . ILE A 1 500 ? 18.009 -8.750 2.387 1.00 95.19 500 ILE A C 1
ATOM 3927 O O . ILE A 1 500 ? 17.331 -7.976 3.068 1.00 95.19 500 ILE A O 1
ATOM 3931 N N . TYR A 1 501 ? 17.620 -9.230 1.205 1.00 96.50 501 TYR A N 1
ATOM 3932 C CA . TYR A 1 501 ? 16.436 -8.745 0.496 1.00 96.50 501 TYR A CA 1
ATOM 3933 C C . TYR A 1 501 ? 15.220 -9.683 0.589 1.00 96.50 501 TYR A C 1
ATOM 3935 O O . TYR A 1 501 ? 14.126 -9.331 0.165 1.00 96.50 501 TYR A O 1
ATOM 3943 N N . THR A 1 502 ? 15.362 -10.871 1.176 1.00 97.12 502 THR A N 1
ATOM 3944 C CA . THR A 1 502 ? 14.216 -11.7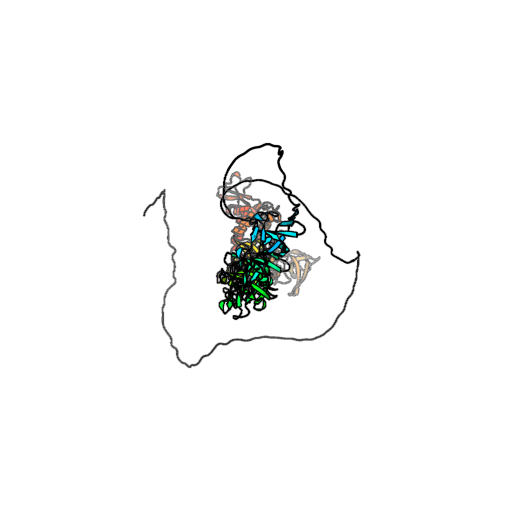60 1.434 1.00 97.12 502 THR A CA 1
ATOM 3945 C C . THR A 1 502 ? 13.443 -11.349 2.690 1.00 97.12 502 THR A C 1
ATOM 3947 O O . THR A 1 502 ? 13.960 -10.643 3.560 1.00 97.12 502 THR A O 1
ATOM 3950 N N . ASN A 1 503 ? 12.195 -11.822 2.805 1.00 96.62 503 ASN A N 1
ATOM 3951 C CA . ASN A 1 503 ? 11.294 -11.569 3.942 1.00 96.62 503 ASN A CA 1
ATOM 3952 C C . ASN A 1 503 ? 10.923 -10.090 4.166 1.00 96.62 503 ASN A C 1
ATOM 3954 O O . ASN A 1 503 ? 10.534 -9.720 5.276 1.00 96.62 503 ASN A O 1
ATOM 3958 N N . ALA A 1 504 ? 11.045 -9.260 3.130 1.00 97.56 504 ALA A N 1
ATOM 3959 C CA . ALA A 1 504 ? 10.639 -7.862 3.121 1.00 97.56 504 ALA A CA 1
ATOM 3960 C C . ALA A 1 504 ? 9.762 -7.566 1.898 1.00 97.56 504 ALA A C 1
ATOM 3962 O O . ALA A 1 504 ? 9.927 -8.189 0.846 1.00 97.56 504 ALA A O 1
ATOM 3963 N N . VAL A 1 505 ? 8.878 -6.579 2.027 1.00 98.44 505 VAL A N 1
ATOM 3964 C CA . VAL A 1 505 ? 8.057 -6.067 0.931 1.00 98.44 505 VAL A CA 1
ATOM 3965 C C . VAL A 1 505 ? 8.721 -4.866 0.256 1.00 98.44 505 VAL A C 1
ATOM 3967 O O . VAL A 1 505 ? 9.278 -3.967 0.906 1.00 98.44 505 VAL A O 1
ATOM 3970 N N . TYR A 1 506 ? 8.618 -4.844 -1.070 1.00 98.62 506 TYR A N 1
ATOM 3971 C CA . TYR A 1 506 ? 9.141 -3.805 -1.950 1.00 98.62 506 TYR A CA 1
ATOM 3972 C C . TYR A 1 506 ? 8.022 -3.172 -2.763 1.00 98.62 506 TYR A C 1
ATOM 3974 O O . TYR A 1 506 ? 7.078 -3.842 -3.184 1.00 98.62 506 TYR A O 1
ATOM 3982 N N . TYR A 1 507 ? 8.157 -1.879 -3.028 1.00 98.62 507 TYR A N 1
ATOM 3983 C CA . TYR A 1 507 ? 7.322 -1.181 -3.990 1.00 98.62 507 TYR A CA 1
ATOM 3984 C C . TYR A 1 507 ? 7.820 -1.460 -5.402 1.00 98.62 507 TYR A C 1
ATOM 3986 O O . TYR A 1 507 ? 9.021 -1.453 -5.665 1.00 98.62 507 TYR A O 1
ATOM 3994 N N . ILE A 1 508 ? 6.875 -1.655 -6.315 1.00 98.75 508 ILE A N 1
ATOM 3995 C CA . ILE A 1 508 ? 7.126 -1.819 -7.741 1.00 98.75 508 ILE A CA 1
ATOM 3996 C C . ILE A 1 508 ? 6.316 -0.741 -8.445 1.00 98.75 508 ILE A C 1
ATOM 3998 O O . ILE A 1 508 ? 5.085 -0.819 -8.516 1.00 98.75 508 ILE A O 1
ATOM 4002 N N . LYS A 1 509 ? 7.019 0.293 -8.909 1.00 98.31 509 LYS A N 1
ATOM 4003 C CA . LYS A 1 509 ? 6.420 1.446 -9.597 1.00 98.31 509 LYS A CA 1
ATOM 4004 C C . LYS A 1 509 ? 6.724 1.489 -11.095 1.00 98.31 509 LYS A C 1
ATOM 4006 O O . LYS A 1 509 ? 6.085 2.221 -11.836 1.00 98.31 509 LYS A O 1
ATOM 4011 N N . LYS A 1 510 ? 7.647 0.642 -11.551 1.00 98.25 510 LYS A N 1
ATOM 4012 C CA . LYS A 1 510 ? 8.065 0.531 -12.948 1.00 98.25 510 LYS A CA 1
ATOM 4013 C C . LYS A 1 510 ? 8.248 -0.937 -13.325 1.00 98.25 510 LYS A C 1
ATOM 4015 O O . LYS A 1 510 ? 8.719 -1.734 -12.509 1.00 98.25 510 LYS A O 1
ATOM 4020 N N . GLN A 1 511 ? 7.862 -1.281 -14.546 1.00 97.81 511 GLN A N 1
ATOM 4021 C CA . GLN A 1 511 ? 8.074 -2.596 -15.144 1.00 97.81 511 GLN A CA 1
ATOM 4022 C C . GLN A 1 511 ? 8.688 -2.449 -16.539 1.00 97.81 511 GLN A C 1
ATOM 4024 O O . GLN A 1 511 ? 8.562 -1.393 -17.160 1.00 97.81 511 GLN A O 1
ATOM 4029 N N . ALA A 1 512 ? 9.326 -3.508 -17.026 1.00 95.69 512 ALA A N 1
ATOM 4030 C CA . ALA A 1 512 ? 9.878 -3.586 -18.372 1.00 95.69 512 ALA A CA 1
ATOM 4031 C C . ALA A 1 512 ? 9.550 -4.945 -18.996 1.00 95.69 512 ALA A C 1
ATOM 4033 O O . ALA A 1 512 ? 9.615 -5.966 -18.312 1.00 95.69 512 ALA A O 1
ATOM 4034 N N . ILE A 1 513 ? 9.202 -4.963 -20.281 1.00 94.62 513 ILE A N 1
ATOM 4035 C CA . ILE A 1 513 ? 9.062 -6.189 -21.070 1.00 94.62 513 ILE A CA 1
ATOM 4036 C C . ILE A 1 513 ? 10.307 -6.328 -21.947 1.00 94.62 513 ILE A C 1
ATOM 4038 O O . ILE A 1 513 ? 10.577 -5.469 -22.788 1.00 94.62 513 ILE A O 1
ATOM 4042 N N . VAL A 1 514 ? 11.053 -7.413 -21.738 1.00 92.44 514 VAL A N 1
ATOM 4043 C CA . VAL A 1 514 ? 12.316 -7.731 -22.416 1.00 92.44 514 VAL A CA 1
ATOM 4044 C C . VAL A 1 514 ? 12.253 -9.170 -22.908 1.00 92.44 514 VAL A C 1
ATOM 4046 O O . VAL A 1 514 ? 12.015 -10.074 -22.117 1.00 92.44 514 VAL A O 1
ATOM 4049 N N . ASN A 1 515 ? 12.397 -9.387 -24.220 1.00 89.69 515 ASN A N 1
ATOM 4050 C CA . ASN A 1 515 ? 12.285 -10.715 -24.849 1.00 89.69 515 ASN A CA 1
ATOM 4051 C C . ASN A 1 515 ? 11.018 -11.500 -24.429 1.00 89.69 515 ASN A C 1
ATOM 4053 O O . ASN A 1 515 ? 11.054 -12.712 -24.234 1.00 89.69 515 ASN A O 1
ATOM 4057 N N . GLY A 1 516 ? 9.888 -10.804 -24.247 1.00 90.00 516 GLY A N 1
ATOM 4058 C CA . GLY A 1 516 ? 8.624 -11.396 -23.783 1.00 90.00 516 GLY A CA 1
ATOM 4059 C C . GLY A 1 516 ? 8.551 -11.679 -22.275 1.00 90.00 516 GLY A C 1
ATOM 4060 O O . GLY A 1 516 ? 7.497 -12.071 -21.782 1.00 90.00 516 GLY A O 1
ATOM 4061 N N . GLN A 1 517 ? 9.627 -11.442 -21.522 1.00 92.88 517 GLN A N 1
ATOM 4062 C CA . GLN A 1 517 ? 9.675 -11.581 -20.068 1.00 92.88 517 GLN A CA 1
ATOM 4063 C C . GLN A 1 517 ? 9.413 -10.235 -19.390 1.00 92.88 517 GLN A C 1
ATOM 4065 O O . GLN A 1 517 ? 9.933 -9.199 -19.800 1.00 92.88 517 GLN A O 1
ATOM 4070 N N . THR A 1 518 ? 8.614 -10.239 -18.324 1.00 96.56 518 THR A N 1
ATOM 4071 C CA . THR A 1 518 ? 8.394 -9.044 -17.503 1.00 96.56 518 THR A CA 1
ATOM 4072 C C . THR A 1 518 ? 9.427 -8.966 -16.384 1.00 96.56 518 THR A C 1
ATOM 4074 O O . THR A 1 518 ? 9.597 -9.915 -15.619 1.00 96.56 518 THR A O 1
ATOM 4077 N N . PHE A 1 519 ? 10.058 -7.806 -16.241 1.00 97.06 519 PHE A N 1
ATOM 4078 C CA . PHE A 1 519 ? 10.916 -7.441 -15.121 1.00 97.06 519 PHE A CA 1
ATOM 4079 C C . PHE A 1 519 ? 10.251 -6.340 -14.294 1.00 97.06 519 PHE A C 1
ATOM 4081 O O . PHE A 1 519 ? 9.614 -5.432 -14.832 1.00 97.06 519 PHE A O 1
ATOM 4088 N N . TYR A 1 520 ? 10.425 -6.403 -12.977 1.00 98.38 520 TYR A N 1
ATOM 4089 C CA . TYR A 1 520 ? 9.947 -5.403 -12.030 1.00 98.38 520 TYR A CA 1
ATOM 4090 C C . TYR A 1 520 ? 11.112 -4.684 -11.367 1.00 98.38 520 TYR A C 1
ATOM 4092 O O . TYR A 1 520 ? 12.038 -5.326 -10.872 1.00 98.38 520 TYR A O 1
ATOM 4100 N N . LEU A 1 521 ? 11.037 -3.354 -11.323 1.00 98.50 521 LEU A N 1
ATOM 4101 C CA . LEU A 1 521 ? 11.985 -2.530 -10.585 1.00 98.50 521 LEU A CA 1
ATOM 4102 C C . LEU A 1 521 ? 11.579 -2.498 -9.110 1.00 98.50 521 LEU A C 1
ATOM 4104 O O . LEU A 1 521 ? 10.561 -1.902 -8.750 1.00 98.50 521 LEU A O 1
ATOM 4108 N N . LEU A 1 522 ? 12.374 -3.146 -8.263 1.00 98.62 522 LEU A N 1
ATOM 4109 C CA . LEU A 1 522 ? 12.167 -3.213 -6.822 1.00 98.62 522 LEU A CA 1
ATOM 4110 C C . LEU A 1 522 ? 12.688 -1.943 -6.142 1.00 98.62 522 LEU A C 1
ATOM 4112 O O . LEU A 1 522 ? 13.833 -1.535 -6.356 1.00 98.62 522 LEU A O 1
ATOM 4116 N N . SER A 1 523 ? 11.873 -1.356 -5.265 1.00 98.44 523 SER A N 1
ATOM 4117 C CA . SER A 1 523 ? 12.234 -0.189 -4.460 1.00 98.44 523 SER A CA 1
ATOM 4118 C C . SER A 1 523 ? 11.813 -0.329 -2.997 1.00 98.44 523 SER A C 1
ATOM 4120 O O . SER A 1 523 ? 10.775 -0.903 -2.666 1.00 98.44 523 SER A O 1
ATOM 4122 N N . LYS A 1 524 ? 12.618 0.227 -2.087 1.00 97.69 524 LYS A N 1
ATOM 4123 C CA . LYS A 1 524 ? 12.289 0.346 -0.656 1.00 97.69 524 LYS A CA 1
ATOM 4124 C C . LYS A 1 524 ? 11.308 1.487 -0.364 1.00 97.69 524 LYS A C 1
ATOM 4126 O O . LYS A 1 524 ? 10.730 1.515 0.721 1.00 97.69 524 LYS A O 1
ATOM 4131 N N . GLN A 1 525 ? 11.124 2.408 -1.308 1.00 96.56 525 GLN A N 1
ATOM 4132 C CA . GLN A 1 525 ? 10.235 3.569 -1.217 1.00 96.56 525 GLN A CA 1
ATOM 4133 C C . GLN A 1 525 ? 9.167 3.498 -2.319 1.00 96.56 525 GLN A C 1
ATOM 4135 O O . GLN A 1 525 ? 9.401 2.836 -3.328 1.00 96.56 525 GLN A O 1
ATOM 4140 N N . PRO A 1 526 ? 8.005 4.163 -2.183 1.00 95.19 526 PRO A N 1
ATOM 4141 C CA . PRO A 1 526 ? 6.954 4.168 -3.206 1.00 95.19 526 PRO A CA 1
ATOM 4142 C C . PRO A 1 526 ? 7.335 5.013 -4.443 1.00 95.19 526 PRO A C 1
ATOM 4144 O O . PRO A 1 526 ? 6.588 5.893 -4.852 1.00 95.19 526 PRO A O 1
ATOM 4147 N N . SER A 1 527 ? 8.497 4.749 -5.047 1.00 96.06 527 SER A N 1
ATOM 4148 C CA . SER A 1 527 ? 9.104 5.509 -6.143 1.00 96.06 527 SER A CA 1
ATOM 4149 C C . SER A 1 527 ? 9.834 4.586 -7.127 1.00 96.06 527 SER A C 1
ATOM 4151 O O . SER A 1 527 ? 10.389 3.559 -6.735 1.00 96.06 527 SER A O 1
ATOM 4153 N N . SER A 1 528 ? 9.850 4.971 -8.406 1.00 96.81 528 SER A N 1
ATOM 4154 C CA . SER A 1 528 ? 10.651 4.339 -9.466 1.00 96.81 528 SER A CA 1
ATOM 4155 C C . SER A 1 528 ? 12.033 4.976 -9.653 1.00 96.81 528 SER A C 1
ATOM 4157 O O . SER A 1 528 ? 12.757 4.584 -10.563 1.00 96.81 528 SER A O 1
ATOM 4159 N N . THR A 1 529 ? 12.401 5.958 -8.828 1.00 96.75 529 THR A N 1
ATOM 4160 C CA . THR A 1 529 ? 13.681 6.686 -8.918 1.00 96.75 529 THR A CA 1
ATOM 4161 C C . THR A 1 529 ? 14.425 6.773 -7.586 1.00 96.75 529 THR A C 1
ATOM 4163 O O . THR A 1 529 ? 15.638 6.958 -7.572 1.00 96.75 529 THR A O 1
ATOM 4166 N N . SER A 1 530 ? 13.734 6.601 -6.458 1.00 96.75 530 SER A N 1
ATOM 4167 C CA . SER A 1 530 ? 14.311 6.682 -5.111 1.00 96.75 530 SER A CA 1
ATOM 4168 C C . SER A 1 530 ? 14.164 5.353 -4.381 1.00 96.75 530 SER A C 1
ATOM 4170 O O . SER A 1 530 ? 13.154 4.670 -4.535 1.00 96.75 530 SER A O 1
ATOM 4172 N N . GLY A 1 531 ? 15.171 4.979 -3.585 1.00 97.00 531 GLY A N 1
ATOM 4173 C CA . GLY A 1 531 ? 15.169 3.725 -2.824 1.00 97.00 531 GLY A CA 1
ATOM 4174 C C . GLY A 1 531 ? 15.343 2.459 -3.672 1.00 97.00 531 GLY A C 1
ATOM 4175 O O . GLY A 1 531 ? 14.999 1.373 -3.200 1.00 97.00 531 GLY A O 1
ATOM 4176 N N . ILE A 1 532 ? 15.854 2.596 -4.900 1.00 98.00 532 ILE A N 1
ATOM 4177 C CA . ILE A 1 532 ? 16.003 1.502 -5.864 1.00 98.00 532 ILE A CA 1
ATOM 4178 C C . ILE A 1 532 ? 16.914 0.400 -5.329 1.00 98.00 532 ILE A C 1
ATOM 4180 O O . ILE A 1 532 ? 18.004 0.654 -4.818 1.00 98.00 532 ILE A O 1
ATOM 4184 N N . VAL A 1 533 ? 16.442 -0.836 -5.470 1.00 97.56 533 VAL A N 1
ATOM 4185 C CA . VAL A 1 533 ? 17.201 -2.056 -5.193 1.00 97.56 533 VAL A CA 1
ATOM 4186 C C . VAL A 1 533 ? 17.732 -2.649 -6.497 1.00 97.56 533 VAL A C 1
ATOM 4188 O O . VAL A 1 533 ? 18.914 -2.970 -6.577 1.00 97.56 533 VAL A O 1
ATOM 4191 N N . GLY A 1 534 ? 16.877 -2.759 -7.515 1.00 97.50 534 GLY A N 1
ATOM 4192 C CA . GLY A 1 534 ? 17.224 -3.279 -8.837 1.00 97.50 534 GLY A CA 1
ATOM 4193 C C . GLY A 1 534 ? 16.050 -3.994 -9.504 1.00 97.50 534 GLY A C 1
ATOM 4194 O O . GLY A 1 534 ? 14.950 -4.057 -8.954 1.00 97.50 534 GLY A O 1
ATOM 4195 N N . TRP A 1 535 ? 16.282 -4.519 -10.697 1.00 97.62 535 TRP A N 1
ATOM 4196 C CA . TRP A 1 535 ? 15.322 -5.269 -11.494 1.00 97.62 535 TRP A CA 1
ATOM 4197 C C . TRP A 1 535 ? 15.344 -6.754 -11.142 1.00 97.62 535 TRP A C 1
ATOM 4199 O O . TRP A 1 535 ? 16.410 -7.345 -11.012 1.00 97.62 535 TRP A O 1
ATOM 4209 N N . ALA A 1 536 ? 14.179 -7.381 -11.041 1.00 97.44 536 ALA A N 1
ATOM 4210 C CA . ALA A 1 536 ? 14.051 -8.832 -10.909 1.00 97.44 536 ALA A CA 1
ATOM 4211 C C . ALA A 1 536 ? 12.953 -9.349 -11.843 1.00 97.44 536 ALA A C 1
ATOM 4213 O O . ALA A 1 536 ? 12.015 -8.612 -12.168 1.00 97.44 536 ALA A O 1
ATOM 4214 N N . LYS A 1 537 ? 13.056 -10.607 -12.284 1.00 96.69 537 LYS A N 1
ATOM 4215 C CA . LYS A 1 537 ? 12.028 -11.221 -13.134 1.00 96.69 537 LYS A CA 1
ATOM 4216 C C . LYS A 1 537 ? 10.716 -11.312 -12.362 1.00 96.69 537 LYS A C 1
ATOM 4218 O O . LYS A 1 537 ? 10.698 -11.679 -11.190 1.00 96.69 537 LYS A O 1
ATOM 4223 N N . ALA A 1 538 ? 9.599 -11.015 -13.017 1.00 97.94 538 ALA A N 1
ATOM 4224 C CA . ALA A 1 538 ? 8.280 -11.073 -12.391 1.00 97.94 538 ALA A CA 1
ATOM 4225 C C . ALA A 1 538 ? 7.951 -12.476 -11.844 1.00 97.94 538 ALA A C 1
ATOM 4227 O O . ALA A 1 538 ? 7.293 -12.592 -10.812 1.00 97.94 538 ALA A O 1
ATOM 4228 N N . THR A 1 539 ? 8.451 -13.532 -12.495 1.00 97.25 539 THR A N 1
ATOM 4229 C CA . THR A 1 539 ? 8.302 -14.937 -12.075 1.00 97.25 539 THR A CA 1
ATOM 4230 C C . THR A 1 539 ? 9.032 -15.272 -10.776 1.00 97.25 539 THR A C 1
ATOM 4232 O O . THR A 1 539 ? 8.636 -16.209 -10.088 1.00 97.25 539 THR A O 1
ATOM 4235 N N . ASP A 1 540 ? 10.044 -14.490 -10.402 1.00 97.88 540 ASP A N 1
ATOM 4236 C CA . ASP A 1 540 ? 10.837 -14.683 -9.181 1.00 97.88 540 ASP A CA 1
ATOM 4237 C C . ASP A 1 540 ? 10.234 -13.952 -7.970 1.00 97.88 540 ASP A C 1
ATOM 4239 O O . ASP A 1 540 ? 10.759 -13.990 -6.852 1.00 97.88 540 ASP A O 1
ATOM 4243 N N . LEU A 1 541 ? 9.105 -13.277 -8.190 1.00 98.44 541 LEU A N 1
ATOM 4244 C CA . LEU A 1 541 ? 8.434 -12.429 -7.224 1.00 98.44 541 LEU A CA 1
ATOM 4245 C C . LEU A 1 541 ? 7.013 -12.935 -6.962 1.00 98.44 541 LEU A C 1
ATOM 4247 O O . LEU A 1 541 ? 6.324 -13.479 -7.829 1.00 98.44 541 LEU A O 1
ATOM 4251 N N . THR A 1 542 ? 6.541 -12.731 -5.741 1.00 98.25 542 THR A N 1
ATOM 4252 C CA . THR A 1 542 ? 5.110 -12.777 -5.424 1.00 98.25 542 THR A CA 1
ATOM 4253 C C . THR A 1 542 ? 4.639 -11.337 -5.354 1.00 98.25 542 THR A C 1
ATOM 4255 O O . THR A 1 542 ? 5.181 -10.567 -4.565 1.00 98.25 542 THR A O 1
ATOM 4258 N N . THR A 1 543 ? 3.673 -10.939 -6.184 1.00 98.38 543 THR A N 1
ATOM 4259 C CA . THR A 1 543 ? 3.255 -9.531 -6.277 1.00 98.38 543 THR A CA 1
ATOM 4260 C C . THR A 1 543 ? 1.749 -9.365 -6.191 1.00 98.38 543 THR A C 1
ATOM 4262 O O . THR A 1 543 ? 0.997 -10.200 -6.685 1.00 98.38 543 THR A O 1
ATOM 4265 N N . ASN A 1 544 ? 1.320 -8.243 -5.620 1.00 98.38 544 ASN A N 1
ATOM 4266 C CA . ASN A 1 544 ? -0.079 -7.844 -5.539 1.00 98.38 544 ASN A CA 1
ATOM 4267 C C . ASN A 1 544 ? -0.261 -6.419 -6.079 1.00 98.38 544 ASN A C 1
ATOM 4269 O O . ASN A 1 544 ? 0.600 -5.570 -5.823 1.00 98.38 544 ASN A O 1
ATOM 4273 N N . PRO A 1 545 ? -1.365 -6.125 -6.794 1.00 98.19 545 PRO A N 1
ATOM 4274 C CA . PRO A 1 545 ? -1.741 -4.752 -7.122 1.00 98.19 545 PRO A CA 1
ATOM 4275 C C . PRO A 1 545 ? -1.800 -3.884 -5.863 1.00 98.19 545 PRO A C 1
ATOM 4277 O O . PRO A 1 545 ? -2.234 -4.354 -4.812 1.00 98.19 545 PRO A O 1
ATOM 4280 N N . HIS A 1 546 ? -1.362 -2.633 -5.976 1.00 97.69 546 HIS A N 1
ATOM 4281 C CA . HIS A 1 546 ? -1.292 -1.692 -4.863 1.00 97.69 546 HIS A CA 1
ATOM 4282 C C . HIS A 1 546 ? -1.980 -0.376 -5.229 1.00 97.69 546 HIS A C 1
ATOM 4284 O O . HIS A 1 546 ? -1.564 0.307 -6.169 1.00 97.69 546 HIS A O 1
ATOM 4290 N N . ILE A 1 547 ? -3.015 -0.028 -4.464 1.00 97.06 547 ILE A N 1
ATOM 4291 C CA . ILE A 1 547 ? -3.886 1.125 -4.697 1.00 97.06 547 ILE A CA 1
ATOM 4292 C C . ILE A 1 547 ? -3.987 1.946 -3.405 1.00 97.06 547 ILE A C 1
ATOM 4294 O O . ILE A 1 547 ? -4.343 1.405 -2.360 1.00 97.06 547 ILE A O 1
ATOM 4298 N N . GLY A 1 548 ? -3.714 3.251 -3.480 1.00 96.12 548 GLY A N 1
ATOM 4299 C CA . GLY A 1 548 ? -4.071 4.191 -2.414 1.00 96.12 548 GLY A CA 1
ATOM 4300 C C . GLY A 1 548 ? -5.570 4.471 -2.460 1.00 96.12 548 GLY A C 1
ATOM 4301 O O . GLY A 1 548 ? -6.088 4.793 -3.525 1.00 96.12 548 GLY A O 1
ATOM 4302 N N . ILE A 1 549 ? -6.267 4.304 -1.336 1.00 97.00 549 ILE A N 1
ATOM 4303 C CA . ILE A 1 549 ? -7.720 4.495 -1.258 1.00 97.00 549 ILE A CA 1
ATOM 4304 C C . ILE A 1 549 ? -8.038 5.927 -0.837 1.00 97.00 549 ILE A C 1
ATOM 4306 O O . ILE A 1 549 ? -8.688 6.651 -1.582 1.00 97.00 549 ILE A O 1
ATOM 4310 N N . ASP A 1 550 ? -7.569 6.351 0.338 1.00 97.06 550 ASP A N 1
ATOM 4311 C CA . ASP A 1 550 ? -7.817 7.700 0.849 1.00 97.06 550 ASP A CA 1
ATOM 4312 C C . ASP A 1 550 ? -6.866 8.082 2.001 1.00 97.06 550 ASP A C 1
ATOM 4314 O O . ASP A 1 550 ? -6.202 7.229 2.594 1.00 97.06 550 ASP A O 1
ATOM 4318 N N . HIS A 1 551 ? -6.853 9.376 2.335 1.00 96.62 551 HIS A N 1
ATOM 4319 C CA . HIS A 1 551 ? -6.117 9.978 3.458 1.00 96.62 551 HIS A CA 1
ATOM 4320 C C . HIS A 1 551 ? -7.041 10.470 4.588 1.00 96.62 551 HIS A C 1
ATOM 4322 O O . HIS A 1 551 ? -6.642 11.298 5.407 1.00 96.62 551 HIS A O 1
ATOM 4328 N N . GLN A 1 552 ? -8.298 10.026 4.615 1.00 94.38 552 GLN A N 1
ATOM 4329 C CA . GLN A 1 552 ? -9.260 10.480 5.612 1.00 94.38 552 GLN A CA 1
ATOM 4330 C C . GLN A 1 552 ? -8.913 9.904 6.983 1.00 94.38 552 GLN A C 1
ATOM 4332 O O . GLN A 1 552 ? -8.604 8.714 7.109 1.00 94.38 552 GLN A O 1
ATOM 4337 N N . ALA A 1 553 ? -9.004 10.754 8.007 1.00 94.25 553 ALA A N 1
ATOM 4338 C CA . ALA A 1 553 ? -8.862 10.327 9.387 1.00 94.25 553 ALA A CA 1
ATOM 4339 C C . ALA A 1 553 ? -9.999 9.363 9.751 1.00 94.25 553 ALA A C 1
ATOM 4341 O O . ALA A 1 553 ? -11.168 9.665 9.510 1.00 94.25 553 ALA A O 1
ATOM 4342 N N . LYS A 1 554 ? -9.659 8.200 10.314 1.00 93.44 554 LYS A N 1
ATOM 4343 C CA . LYS A 1 554 ? -10.638 7.217 10.803 1.00 93.44 554 LYS A CA 1
ATOM 4344 C C . LYS A 1 554 ? -10.210 6.702 12.168 1.00 93.44 554 LYS A C 1
ATOM 4346 O O . LYS A 1 554 ? -9.030 6.429 12.382 1.00 93.44 554 LYS A O 1
ATOM 4351 N N . THR A 1 555 ? -11.172 6.502 13.057 1.00 93.06 555 THR A N 1
ATOM 4352 C CA . THR A 1 555 ? -10.925 5.889 14.362 1.00 93.06 555 THR A CA 1
ATOM 4353 C C . THR A 1 555 ? -11.310 4.414 14.328 1.00 93.06 555 THR A C 1
ATOM 4355 O O . THR A 1 555 ? -12.443 4.053 14.018 1.00 93.06 555 THR A O 1
ATOM 4358 N N . PHE A 1 556 ? -10.341 3.560 14.648 1.00 95.75 556 PHE A N 1
ATOM 4359 C CA . PHE A 1 556 ? -10.530 2.133 14.894 1.00 95.75 556 PHE A CA 1
ATOM 4360 C C . PHE A 1 556 ? -9.962 1.765 16.266 1.00 95.75 556 PHE A C 1
ATOM 4362 O O . PHE A 1 556 ? -9.271 2.561 16.902 1.00 95.75 556 PHE A O 1
ATOM 4369 N N . TYR A 1 557 ? -10.208 0.533 16.702 1.00 95.06 557 TYR A N 1
ATOM 4370 C CA . TYR A 1 557 ? -9.585 -0.050 17.886 1.00 95.06 557 TYR A CA 1
ATOM 4371 C C . TYR A 1 557 ? -8.848 -1.329 17.510 1.00 95.06 557 TYR A C 1
ATOM 4373 O O . TYR A 1 557 ? -9.290 -2.080 16.643 1.00 95.06 557 TYR A O 1
ATOM 4381 N N . ILE A 1 558 ? -7.722 -1.606 18.155 1.00 96.38 558 ILE A N 1
ATOM 4382 C CA . ILE A 1 558 ? -6.982 -2.846 17.916 1.00 96.38 558 ILE A CA 1
ATOM 4383 C C . ILE A 1 558 ? -7.768 -4.034 18.489 1.00 96.38 558 ILE A C 1
ATOM 4385 O O . ILE A 1 558 ? -8.126 -4.051 19.667 1.00 96.38 558 ILE A O 1
ATOM 4389 N N . LYS A 1 559 ? -8.000 -5.063 17.669 1.00 94.81 559 LYS A N 1
ATOM 4390 C CA . LYS A 1 559 ? -8.734 -6.278 18.061 1.00 94.81 559 LYS A CA 1
ATOM 4391 C C . LYS A 1 559 ? -7.955 -7.193 19.012 1.00 94.81 559 LYS A C 1
ATOM 4393 O O . LYS A 1 559 ? -8.545 -8.056 19.645 1.00 94.81 559 LYS A O 1
ATOM 4398 N N . GLY A 1 560 ? -6.633 -7.037 19.084 1.00 94.31 560 GLY A N 1
ATOM 4399 C CA . GLY A 1 560 ? -5.746 -7.896 19.879 1.00 94.31 560 GLY A CA 1
ATOM 4400 C C . GLY A 1 560 ? -5.216 -9.128 19.134 1.00 94.31 560 GLY A C 1
ATOM 4401 O O . GLY A 1 560 ? -4.506 -9.938 19.718 1.00 94.31 560 GLY A O 1
ATOM 4402 N N . THR A 1 561 ? -5.533 -9.275 17.846 1.00 95.69 561 THR A N 1
ATOM 4403 C CA . THR A 1 561 ? -5.084 -10.389 16.993 1.00 95.69 561 THR A CA 1
ATOM 4404 C C . THR A 1 561 ? -4.163 -9.899 15.883 1.00 95.69 561 THR A C 1
ATOM 4406 O O . THR A 1 561 ? -4.361 -8.795 15.382 1.00 95.69 561 THR A O 1
ATOM 4409 N N . GLY A 1 562 ? -3.241 -10.746 15.428 1.00 96.69 562 GLY A N 1
ATOM 4410 C CA . GLY A 1 562 ? -2.372 -10.446 14.292 1.00 96.69 562 GLY A CA 1
ATOM 4411 C C . GLY A 1 562 ? -1.214 -9.510 14.635 1.00 96.69 562 GLY A C 1
ATOM 4412 O O . GLY A 1 562 ? -0.855 -9.352 15.801 1.00 96.69 562 GLY A O 1
ATOM 4413 N N . SER A 1 563 ? -0.645 -8.898 13.599 1.00 97.81 563 SER A N 1
ATOM 4414 C CA . SER A 1 563 ? 0.637 -8.185 13.650 1.00 97.81 563 SER A CA 1
ATOM 4415 C C . SER A 1 563 ? 0.547 -6.807 12.990 1.00 97.81 563 SER A C 1
ATOM 4417 O O . SER A 1 563 ? -0.391 -6.527 12.235 1.00 97.81 563 SER A O 1
ATOM 4419 N N . ALA A 1 564 ? 1.550 -5.959 13.231 1.00 98.31 564 ALA A N 1
ATOM 4420 C CA . ALA A 1 564 ? 1.680 -4.648 12.599 1.00 98.31 564 ALA A CA 1
ATOM 4421 C C . ALA A 1 564 ? 3.037 -4.475 11.910 1.00 98.31 564 ALA A C 1
ATOM 4423 O O . ALA A 1 564 ? 4.066 -4.952 12.396 1.00 98.31 564 ALA A O 1
ATOM 4424 N N . PHE A 1 565 ? 3.045 -3.736 10.802 1.00 98.50 565 PHE A N 1
ATOM 4425 C CA . PHE A 1 565 ? 4.188 -3.654 9.894 1.00 98.50 565 PHE A CA 1
ATOM 4426 C C . PHE A 1 565 ? 4.573 -2.207 9.574 1.00 98.50 565 PHE A C 1
ATOM 4428 O O . PHE A 1 565 ? 3.762 -1.294 9.657 1.00 98.50 565 PHE A O 1
ATOM 4435 N N . SER A 1 566 ? 5.811 -1.987 9.150 1.00 97.81 566 SER A N 1
ATOM 4436 C CA . SER A 1 566 ? 6.316 -0.699 8.658 1.00 97.81 566 SER A CA 1
ATOM 4437 C C . SER A 1 566 ? 5.814 -0.356 7.252 1.00 97.81 566 SER A C 1
ATOM 4439 O O . SER A 1 566 ? 5.811 0.812 6.865 1.00 97.81 566 SER A O 1
ATOM 4441 N N . LYS A 1 567 ? 5.350 -1.355 6.494 1.00 97.56 567 LYS A N 1
ATOM 4442 C CA . LYS A 1 567 ? 4.724 -1.212 5.172 1.00 97.56 567 LYS A CA 1
ATOM 4443 C C . LYS A 1 567 ? 3.501 -2.122 5.073 1.00 97.56 567 LYS A C 1
ATOM 4445 O O . LYS A 1 567 ? 3.489 -3.192 5.683 1.00 97.56 567 LYS A O 1
ATOM 4450 N N . ALA A 1 568 ? 2.503 -1.729 4.282 1.00 97.75 568 ALA A N 1
ATOM 4451 C CA . ALA A 1 568 ? 1.377 -2.601 3.960 1.00 97.75 568 ALA A CA 1
ATOM 4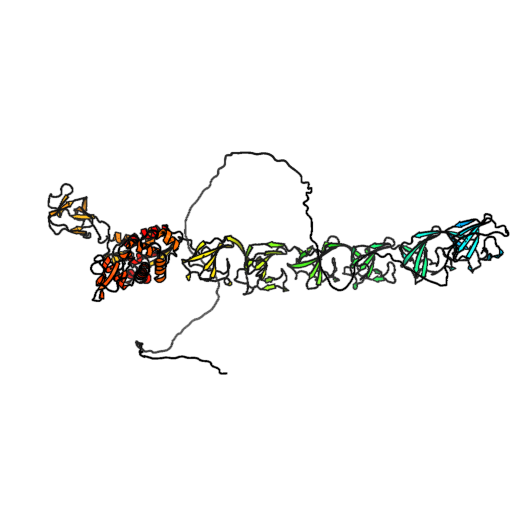452 C C . ALA A 1 568 ? 1.881 -3.910 3.331 1.00 97.75 568 ALA A C 1
ATOM 4454 O O . ALA A 1 568 ? 2.845 -3.903 2.565 1.00 97.75 568 ALA A O 1
ATOM 4455 N N . TRP A 1 569 ? 1.245 -5.037 3.666 1.00 97.88 569 TRP A N 1
ATOM 4456 C CA . TRP A 1 569 ? 1.658 -6.370 3.201 1.00 97.88 569 TRP A CA 1
ATOM 4457 C C . TRP A 1 569 ? 3.142 -6.694 3.485 1.00 97.88 569 TRP A C 1
ATOM 4459 O O . TRP A 1 569 ? 3.817 -7.354 2.695 1.00 97.88 569 TRP A O 1
ATOM 4469 N N . GLY A 1 570 ? 3.653 -6.194 4.615 1.00 97.19 570 GLY A N 1
ATOM 4470 C CA . GLY A 1 570 ? 5.025 -6.392 5.071 1.00 97.19 570 GLY A CA 1
ATOM 4471 C C . GLY A 1 570 ? 5.373 -7.847 5.393 1.00 97.19 570 GLY A C 1
ATOM 4472 O O . GLY A 1 570 ? 4.513 -8.651 5.744 1.00 97.19 570 GLY A O 1
ATOM 4473 N N . GLY A 1 571 ? 6.657 -8.183 5.263 1.00 96.31 571 GLY A N 1
ATOM 4474 C CA . GLY A 1 571 ? 7.201 -9.485 5.658 1.00 96.31 571 GLY A CA 1
ATOM 4475 C C . GLY A 1 571 ? 7.783 -9.459 7.070 1.00 96.31 571 GLY A C 1
ATOM 4476 O O . GLY A 1 571 ? 7.687 -8.455 7.776 1.00 96.31 571 GLY A O 1
ATOM 4477 N N . LYS A 1 572 ? 8.461 -10.542 7.478 1.00 96.69 572 LYS A N 1
ATOM 4478 C CA . LYS A 1 572 ? 9.103 -10.638 8.806 1.00 96.69 572 LYS A CA 1
ATOM 4479 C C . LYS A 1 572 ? 10.079 -9.491 9.095 1.00 96.69 572 LYS A C 1
ATOM 4481 O O . LYS A 1 572 ? 10.237 -9.110 10.246 1.00 96.69 572 LYS A O 1
ATOM 4486 N N . LYS A 1 573 ? 10.728 -8.925 8.073 1.00 96.94 573 LYS A N 1
ATOM 4487 C CA . LYS A 1 573 ? 11.640 -7.780 8.231 1.00 96.94 573 LYS A CA 1
ATOM 4488 C C . LYS A 1 573 ? 10.950 -6.426 8.282 1.00 96.94 573 LYS A C 1
ATOM 4490 O O . LYS A 1 573 ? 11.574 -5.449 8.678 1.00 96.94 573 LYS A O 1
ATOM 4495 N N . ASP A 1 574 ? 9.698 -6.356 7.847 1.00 98.00 574 ASP A N 1
ATOM 4496 C CA . ASP A 1 574 ? 8.894 -5.146 7.970 1.00 98.00 574 ASP A CA 1
ATOM 4497 C C . ASP A 1 574 ? 8.098 -5.137 9.281 1.00 98.00 574 ASP A C 1
ATOM 4499 O O . ASP A 1 574 ? 7.418 -4.153 9.549 1.00 98.00 574 ASP A O 1
ATOM 4503 N N . LEU A 1 575 ? 8.160 -6.203 10.080 1.00 97.75 575 LEU A N 1
ATOM 4504 C CA . LEU A 1 575 ? 7.418 -6.368 11.324 1.00 97.75 575 LEU A CA 1
ATOM 4505 C C . LEU A 1 575 ? 7.835 -5.320 12.367 1.00 97.75 575 LEU A C 1
ATOM 4507 O O . LEU A 1 575 ? 9.015 -5.173 12.678 1.00 97.75 575 LEU A O 1
ATOM 4511 N N . ILE A 1 576 ? 6.857 -4.599 12.917 1.00 97.94 576 ILE A N 1
ATOM 4512 C CA . ILE A 1 576 ? 7.056 -3.662 14.035 1.00 97.94 576 ILE A CA 1
ATOM 4513 C C . ILE A 1 576 ? 6.549 -4.285 15.334 1.00 97.94 576 ILE A C 1
ATOM 4515 O O . ILE A 1 576 ? 7.225 -4.206 16.361 1.00 97.94 576 ILE A O 1
ATOM 4519 N N . TYR A 1 577 ? 5.374 -4.912 15.276 1.00 97.75 577 TYR A N 1
ATOM 4520 C CA . TYR A 1 577 ? 4.773 -5.639 16.387 1.00 97.75 577 TYR A CA 1
ATOM 4521 C C . TYR A 1 577 ? 4.383 -7.029 15.901 1.00 97.75 577 TYR A C 1
ATOM 4523 O O . TYR A 1 577 ? 3.546 -7.147 15.006 1.00 97.75 577 TYR A O 1
ATOM 4531 N N . ASP A 1 578 ? 4.999 -8.057 16.485 1.00 96.25 578 ASP A N 1
ATOM 4532 C CA . ASP A 1 578 ? 4.709 -9.458 16.153 1.00 96.25 578 ASP A CA 1
ATOM 4533 C C . ASP A 1 578 ? 3.291 -9.849 16.575 1.00 96.25 578 ASP A C 1
ATOM 4535 O O . ASP A 1 578 ? 2.542 -10.445 15.807 1.00 96.25 578 ASP A O 1
ATOM 4539 N N . GLU A 1 579 ? 2.874 -9.376 17.748 1.00 96.88 579 GLU A N 1
ATOM 4540 C CA . GLU A 1 579 ? 1.532 -9.588 18.273 1.00 96.88 579 GLU A CA 1
ATOM 4541 C C . GLU A 1 579 ? 0.888 -8.279 18.722 1.00 96.88 579 GLU A C 1
ATOM 4543 O O . GLU A 1 579 ? 1.492 -7.452 19.412 1.00 96.88 579 GLU A O 1
ATOM 4548 N N . LEU A 1 580 ? -0.388 -8.127 18.378 1.00 97.50 580 LEU A N 1
ATOM 4549 C CA . LEU A 1 580 ? -1.220 -6.994 18.772 1.00 97.50 580 LEU A CA 1
ATOM 4550 C C . LEU A 1 580 ? -1.983 -7.208 20.089 1.00 97.50 580 LEU A C 1
ATOM 4552 O O . LEU A 1 580 ? -2.704 -6.310 20.520 1.00 97.50 580 LEU A O 1
ATOM 4556 N N . SER A 1 581 ? -1.807 -8.350 20.758 1.00 95.56 581 SER A N 1
ATOM 4557 C CA . SER A 1 581 ? -2.513 -8.737 21.994 1.00 95.56 581 SER A CA 1
ATOM 4558 C C . SER A 1 581 ? -2.384 -7.698 23.116 1.00 95.56 581 SER A C 1
ATOM 4560 O O . SER A 1 581 ? -3.373 -7.321 23.739 1.00 95.56 581 SER A O 1
ATOM 4562 N N . LYS A 1 582 ? -1.183 -7.141 23.312 1.00 94.75 582 LYS A N 1
ATOM 4563 C CA . LYS A 1 582 ? -0.900 -6.080 24.305 1.00 94.75 582 LYS A CA 1
ATOM 4564 C C . LYS A 1 582 ? -1.607 -4.754 24.015 1.00 94.75 582 LYS A C 1
ATOM 4566 O O . LYS A 1 582 ? -1.715 -3.906 24.900 1.00 94.75 582 LYS A O 1
ATOM 4571 N N . TYR A 1 583 ? -2.050 -4.571 22.778 1.00 94.56 583 TYR A N 1
ATOM 4572 C CA . TYR A 1 583 ? -2.701 -3.362 22.302 1.00 94.56 583 TYR A CA 1
ATOM 4573 C C . TYR A 1 583 ? -4.214 -3.540 22.154 1.00 94.56 583 TYR A C 1
ATOM 4575 O O . TYR A 1 583 ? -4.854 -2.614 21.675 1.00 94.56 583 TYR A O 1
ATOM 4583 N N . GLU A 1 584 ? -4.798 -4.675 22.565 1.00 92.62 584 GLU A N 1
ATOM 4584 C CA . GLU A 1 584 ? -6.251 -4.900 22.525 1.00 92.62 584 GLU A CA 1
ATOM 4585 C C . GLU A 1 584 ? -7.013 -3.684 23.086 1.00 92.62 584 GLU A C 1
ATOM 4587 O O . GLU A 1 584 ? -6.624 -3.110 24.103 1.00 92.62 584 GLU A O 1
ATOM 4592 N N . THR A 1 585 ? -8.062 -3.268 22.371 1.00 91.50 585 THR A N 1
ATOM 4593 C CA . THR A 1 585 ? -8.917 -2.097 22.634 1.00 91.50 585 THR A CA 1
ATOM 4594 C C . THR A 1 585 ? -8.228 -0.729 22.634 1.00 91.50 585 THR A C 1
ATOM 4596 O O . THR A 1 585 ? -8.894 0.286 22.857 1.00 91.50 585 THR A O 1
ATOM 4599 N N . LYS A 1 586 ? -6.926 -0.638 22.329 1.00 92.62 586 LYS A N 1
ATOM 4600 C CA . LYS A 1 586 ? -6.264 0.657 22.125 1.00 92.62 586 LYS A CA 1
ATOM 4601 C C . LYS A 1 586 ? -6.800 1.334 20.871 1.00 92.62 586 LYS A C 1
ATOM 4603 O O . LYS A 1 586 ? -6.988 0.692 19.838 1.00 92.62 586 LYS A O 1
ATOM 4608 N N . VAL A 1 587 ? -7.016 2.642 20.980 1.00 92.31 587 VAL A N 1
ATOM 4609 C CA . VAL A 1 587 ? -7.398 3.506 19.860 1.00 92.31 587 VAL A CA 1
ATOM 4610 C C . VAL A 1 587 ? -6.291 3.484 18.807 1.00 92.31 587 VAL A C 1
ATOM 4612 O O . VAL A 1 587 ? -5.120 3.673 19.132 1.00 92.31 587 VAL A O 1
ATOM 4615 N N . PHE A 1 588 ? -6.672 3.288 17.551 1.00 95.81 588 PHE A N 1
ATOM 4616 C CA . PHE A 1 588 ? -5.803 3.343 16.385 1.00 95.81 588 PHE A CA 1
ATOM 4617 C C . PHE A 1 588 ? -6.315 4.426 15.437 1.00 95.81 588 PHE A C 1
ATOM 4619 O O . PHE A 1 588 ? -7.329 4.253 14.755 1.00 95.81 588 PHE A O 1
ATOM 4626 N N . GLN A 1 589 ? -5.621 5.566 15.436 1.00 93.69 589 GLN A N 1
ATOM 4627 C CA . GLN A 1 589 ? -5.964 6.704 14.589 1.00 93.69 589 GLN A CA 1
ATOM 4628 C C . GLN A 1 589 ? -5.337 6.524 13.211 1.00 93.69 589 GLN A C 1
ATOM 4630 O O . GLN A 1 589 ? -4.122 6.642 13.034 1.00 93.69 589 GLN A O 1
ATOM 4635 N N . VAL A 1 590 ? -6.183 6.207 12.239 1.00 96.94 590 VAL A N 1
ATOM 4636 C CA . VAL A 1 590 ? -5.796 5.962 10.854 1.00 96.94 590 VAL A CA 1
ATOM 4637 C C . VAL A 1 590 ? -5.670 7.283 10.114 1.00 96.94 590 VAL A C 1
ATOM 4639 O O . VAL A 1 590 ? -6.537 8.142 10.233 1.00 96.94 590 VAL A O 1
ATOM 4642 N N . ASN A 1 591 ? -4.621 7.418 9.302 1.00 97.19 591 ASN A N 1
ATOM 4643 C CA . ASN A 1 591 ? -4.378 8.588 8.452 1.00 97.19 591 ASN A CA 1
ATOM 4644 C C . ASN A 1 591 ? -4.117 8.245 6.972 1.00 97.19 591 ASN A C 1
ATOM 4646 O O . ASN A 1 591 ? -3.862 9.140 6.166 1.00 97.19 591 ASN A O 1
ATOM 4650 N N . LEU A 1 592 ? -4.113 6.959 6.614 1.00 97.94 592 LEU A N 1
ATOM 4651 C CA . LEU A 1 592 ? -4.000 6.490 5.235 1.00 97.94 592 LEU A CA 1
ATOM 4652 C C . LEU A 1 592 ? -4.589 5.085 5.119 1.00 97.94 592 LEU A C 1
ATOM 4654 O O . LEU A 1 592 ? -4.343 4.219 5.960 1.00 97.94 592 LEU A O 1
ATOM 4658 N N . THR A 1 593 ? -5.358 4.872 4.059 1.00 98.25 593 THR A N 1
ATOM 4659 C CA . THR A 1 593 ? -5.944 3.580 3.703 1.00 98.25 593 THR A CA 1
ATOM 4660 C C . THR A 1 593 ? -5.393 3.140 2.351 1.00 98.25 593 THR A C 1
ATOM 4662 O O . THR A 1 593 ? -5.470 3.884 1.374 1.00 98.25 593 THR A O 1
ATOM 4665 N N . GLU A 1 594 ? -4.860 1.924 2.281 1.00 97.88 594 GLU A N 1
ATOM 4666 C CA . GLU A 1 594 ? -4.355 1.311 1.049 1.00 97.88 594 GLU A CA 1
ATOM 4667 C C . GLU A 1 594 ? -5.013 -0.051 0.832 1.00 97.88 594 GLU A C 1
ATOM 4669 O O . GLU A 1 594 ? -5.392 -0.747 1.775 1.00 97.88 594 GLU A O 1
ATOM 4674 N N . LYS A 1 595 ? -5.131 -0.454 -0.430 1.00 98.31 595 LYS A N 1
ATOM 4675 C CA . LYS A 1 595 ? -5.559 -1.790 -0.828 1.00 98.31 595 LYS A CA 1
ATOM 4676 C C . LYS A 1 595 ? -4.397 -2.509 -1.503 1.00 98.31 595 LYS A C 1
ATOM 4678 O O . LYS A 1 595 ? -3.844 -2.019 -2.490 1.00 98.31 595 LYS A O 1
ATOM 4683 N N . VAL A 1 596 ? -4.048 -3.680 -0.976 1.00 98.19 596 VAL A N 1
ATOM 4684 C CA . VAL A 1 596 ? -3.019 -4.569 -1.528 1.00 98.19 596 VAL A CA 1
ATOM 4685 C C . VAL A 1 596 ? -3.676 -5.897 -1.884 1.00 98.19 596 VAL A C 1
ATOM 4687 O O . VAL A 1 596 ? -4.159 -6.617 -1.009 1.00 98.19 596 VAL A O 1
ATOM 4690 N N . GLY A 1 597 ? -3.744 -6.207 -3.178 1.00 97.06 597 GLY A N 1
ATOM 4691 C CA . GLY A 1 597 ? -4.589 -7.295 -3.671 1.00 97.06 597 GLY A CA 1
ATOM 4692 C C . GLY A 1 597 ? -6.054 -7.028 -3.313 1.00 97.06 597 GLY A C 1
ATOM 4693 O O . GLY A 1 597 ? -6.599 -5.985 -3.670 1.00 97.06 597 GLY A O 1
ATOM 4694 N N . ASN A 1 598 ? -6.680 -7.938 -2.565 1.00 95.62 598 ASN A N 1
ATOM 4695 C CA . ASN A 1 598 ? -8.063 -7.793 -2.087 1.00 95.62 598 ASN A CA 1
ATOM 4696 C C . ASN A 1 598 ? -8.173 -7.296 -0.639 1.00 95.62 598 ASN A C 1
ATOM 4698 O O . ASN A 1 598 ? -9.276 -7.177 -0.112 1.00 95.62 598 ASN A O 1
ATOM 4702 N N . ILE A 1 599 ? -7.045 -6.994 -0.002 1.00 97.31 599 ILE A N 1
ATOM 4703 C CA . ILE A 1 599 ? -6.979 -6.682 1.421 1.00 97.31 599 ILE A CA 1
ATOM 4704 C C . ILE A 1 599 ? -6.845 -5.177 1.623 1.00 97.31 599 ILE A C 1
ATOM 4706 O O . ILE A 1 599 ? -6.001 -4.537 0.994 1.00 97.31 599 ILE A O 1
ATOM 4710 N N . ILE A 1 600 ? -7.632 -4.635 2.554 1.00 97.94 600 ILE A N 1
ATOM 4711 C CA . ILE A 1 600 ? -7.494 -3.257 3.024 1.00 97.94 600 ILE A CA 1
ATOM 4712 C C . ILE A 1 600 ? -6.517 -3.214 4.201 1.00 97.94 600 ILE A C 1
ATOM 4714 O O . ILE A 1 600 ? -6.660 -3.942 5.189 1.00 97.94 600 ILE A O 1
ATOM 4718 N N . TRP A 1 601 ? -5.538 -2.329 4.078 1.00 98.44 601 TRP A N 1
ATOM 4719 C CA . TRP A 1 601 ? -4.540 -2.010 5.080 1.00 98.44 601 TRP A CA 1
ATOM 4720 C C . TRP A 1 601 ? -4.736 -0.573 5.548 1.00 98.44 601 TRP A C 1
ATOM 4722 O O . TRP A 1 601 ? -5.005 0.329 4.751 1.00 98.44 601 TRP A O 1
ATOM 4732 N N . TYR A 1 602 ? -4.566 -0.361 6.846 1.00 98.62 602 TYR A N 1
ATOM 4733 C CA . TYR A 1 602 ? -4.702 0.948 7.464 1.00 98.62 602 TYR A CA 1
ATOM 4734 C C . TYR A 1 602 ? -3.392 1.352 8.116 1.00 98.62 602 TYR A C 1
ATOM 4736 O O . TYR A 1 602 ? -2.835 0.596 8.916 1.00 98.62 602 TYR A O 1
ATOM 4744 N N . ARG A 1 603 ? -2.917 2.552 7.790 1.00 98.50 603 ARG A N 1
ATOM 4745 C CA . ARG A 1 603 ? -1.773 3.167 8.449 1.00 98.50 603 ARG A CA 1
ATOM 4746 C C . ARG A 1 603 ? -2.254 4.126 9.520 1.00 98.50 603 ARG A C 1
ATOM 4748 O O . ARG A 1 603 ? -3.103 4.977 9.255 1.00 98.50 603 ARG A O 1
ATOM 4755 N N . GLY A 1 604 ? -1.649 4.037 10.690 1.00 97.31 604 GLY A N 1
ATOM 4756 C CA . GLY A 1 604 ? -1.918 4.922 11.812 1.00 97.31 604 GLY A CA 1
ATOM 4757 C C . GLY A 1 604 ? -0.746 4.962 12.776 1.00 97.31 604 GLY A C 1
ATOM 4758 O O . GLY A 1 604 ? 0.307 4.374 12.514 1.00 97.31 604 GLY A O 1
ATOM 4759 N N . GLU A 1 605 ? -0.929 5.667 13.884 1.00 94.44 605 GLU A N 1
ATOM 4760 C CA . GLU A 1 605 ? 0.023 5.676 14.992 1.00 94.44 605 GLU A CA 1
ATOM 4761 C C . GLU A 1 605 ? -0.432 4.703 16.085 1.00 94.44 605 GLU A C 1
ATOM 4763 O O . GLU A 1 605 ? -1.595 4.708 16.493 1.00 94.44 605 GLU A O 1
ATOM 4768 N N . LEU A 1 606 ? 0.488 3.864 16.559 1.00 94.69 606 LEU A N 1
ATOM 4769 C CA . LEU A 1 606 ? 0.291 2.973 17.694 1.00 94.69 606 LEU A CA 1
ATOM 4770 C C . LEU A 1 606 ? 1.539 3.042 18.575 1.00 94.69 606 LEU A C 1
ATOM 4772 O O . LEU A 1 606 ? 2.634 2.734 18.110 1.00 94.69 606 LEU A O 1
ATOM 4776 N N . ASP A 1 607 ? 1.370 3.468 19.830 1.00 91.31 607 ASP A N 1
ATOM 4777 C CA . ASP A 1 607 ? 2.454 3.538 20.825 1.00 91.31 607 ASP A CA 1
ATOM 4778 C C . ASP A 1 607 ? 3.688 4.327 20.327 1.00 91.31 607 ASP A C 1
ATOM 4780 O O . ASP A 1 607 ? 4.834 3.891 20.434 1.00 91.31 607 ASP A O 1
ATOM 4784 N N . GLY A 1 608 ? 3.435 5.484 19.700 1.00 91.69 608 GLY A N 1
ATOM 4785 C CA . GLY A 1 608 ? 4.463 6.382 19.162 1.00 91.69 608 GLY A CA 1
ATOM 4786 C C . GLY A 1 608 ? 5.077 5.951 17.825 1.00 91.69 608 GLY A C 1
ATOM 4787 O O . GLY A 1 608 ? 5.978 6.624 17.324 1.00 91.69 608 GLY A O 1
ATOM 4788 N N . LYS A 1 609 ? 4.635 4.833 17.232 1.00 96.00 609 LYS A N 1
ATOM 4789 C CA . LYS A 1 609 ? 5.156 4.324 15.953 1.00 96.00 609 LYS A CA 1
ATOM 4790 C C . LYS A 1 609 ? 4.099 4.375 14.861 1.00 96.00 609 LYS A C 1
ATOM 4792 O O . LYS A 1 609 ? 2.952 3.992 15.075 1.00 96.00 609 LYS A O 1
ATOM 4797 N N . SER A 1 610 ? 4.504 4.777 13.656 1.00 96.75 610 SER A N 1
ATOM 4798 C CA . SER A 1 610 ? 3.656 4.627 12.472 1.00 96.75 610 SER A CA 1
ATOM 4799 C C . SER A 1 610 ? 3.673 3.174 12.006 1.00 96.75 610 SER A C 1
ATOM 4801 O O . SER A 1 610 ? 4.738 2.625 11.717 1.00 96.75 610 SER A O 1
ATOM 4803 N N . VAL A 1 611 ? 2.496 2.554 11.947 1.00 98.38 611 VAL A N 1
ATOM 4804 C CA . VAL A 1 611 ? 2.330 1.141 11.600 1.00 98.38 611 VAL A CA 1
ATOM 4805 C C . VAL A 1 611 ? 1.190 0.932 10.612 1.00 98.38 611 VAL A C 1
ATOM 4807 O O . VAL A 1 611 ? 0.232 1.702 10.573 1.00 98.38 611 VAL A O 1
ATOM 4810 N N . TRP A 1 612 ? 1.289 -0.150 9.850 1.00 98.50 612 TRP A N 1
ATOM 4811 C CA . TRP A 1 612 ? 0.258 -0.708 8.991 1.00 98.50 612 TRP A CA 1
ATOM 4812 C C . TRP A 1 612 ? -0.370 -1.928 9.654 1.00 98.50 612 TRP A C 1
ATOM 4814 O O . TRP A 1 612 ? 0.335 -2.869 10.023 1.00 98.50 612 TRP A O 1
ATOM 4824 N N . VAL A 1 613 ? -1.696 -1.923 9.762 1.00 98.50 613 VAL A N 1
ATOM 4825 C CA . VAL A 1 613 ? -2.489 -3.008 10.348 1.00 98.50 613 VAL A CA 1
ATOM 4826 C C . VAL A 1 613 ? -3.504 -3.500 9.320 1.00 98.50 613 VAL A C 1
ATOM 4828 O O . VAL A 1 613 ? -4.125 -2.714 8.600 1.00 98.50 613 VAL A O 1
ATOM 4831 N N . HIS A 1 614 ? -3.656 -4.818 9.233 1.00 98.31 614 HIS A N 1
ATOM 4832 C CA . HIS A 1 614 ? -4.653 -5.457 8.381 1.00 98.31 614 HIS A CA 1
ATOM 4833 C C . HIS A 1 614 ? -6.068 -5.156 8.900 1.00 98.31 614 HIS A C 1
ATOM 4835 O O . HIS A 1 614 ? -6.317 -5.253 10.101 1.00 98.31 614 HIS A O 1
ATOM 4841 N N . GLY A 1 615 ? -7.021 -4.846 8.014 1.00 96.62 615 GLY A N 1
ATOM 4842 C CA . GLY A 1 615 ? -8.373 -4.437 8.417 1.00 96.62 615 GLY A CA 1
ATOM 4843 C C . GLY A 1 615 ? -9.113 -5.429 9.328 1.00 96.62 615 GLY A C 1
ATOM 4844 O O . GLY A 1 615 ? -9.840 -5.010 10.219 1.00 96.62 615 GLY A O 1
ATOM 4845 N N . SER A 1 616 ? -8.888 -6.740 9.181 1.00 96.75 616 SER A N 1
ATOM 4846 C CA . SER A 1 616 ? -9.498 -7.770 10.050 1.00 96.75 616 SER A CA 1
ATOM 4847 C C . SER A 1 616 ? -8.985 -7.784 11.498 1.00 96.75 616 SER A C 1
ATOM 4849 O O . SER A 1 616 ? -9.550 -8.488 12.338 1.00 96.75 616 SER A O 1
ATOM 4851 N N . TYR A 1 617 ? -7.900 -7.061 11.786 1.00 97.56 617 TYR A N 1
ATOM 4852 C CA . TYR A 1 617 ? -7.313 -6.916 13.123 1.00 97.56 617 TYR A CA 1
ATOM 4853 C C . TYR A 1 617 ? -7.756 -5.624 13.812 1.00 97.56 617 TYR A C 1
ATOM 4855 O O . TYR A 1 617 ? -7.263 -5.291 14.892 1.00 97.56 617 TYR A O 1
ATOM 4863 N N . LEU A 1 618 ? -8.695 -4.907 13.197 1.00 96.69 618 LEU A N 1
ATOM 4864 C CA . LEU A 1 618 ? -9.291 -3.693 13.718 1.00 96.69 618 LEU A CA 1
ATOM 4865 C C . LEU A 1 618 ? -10.771 -3.919 14.029 1.00 96.69 618 LEU A C 1
ATOM 4867 O O . LEU A 1 618 ? -11.454 -4.707 13.375 1.00 96.69 618 LEU A O 1
ATOM 4871 N N . LEU A 1 619 ? -11.244 -3.203 15.037 1.00 95.50 619 LEU A N 1
ATOM 4872 C CA . LEU A 1 619 ? -12.636 -3.098 15.448 1.00 95.50 619 LEU A CA 1
ATOM 4873 C C . LEU A 1 619 ? -13.130 -1.695 15.120 1.00 95.50 619 LEU A C 1
ATOM 4875 O O . LEU A 1 619 ? -12.398 -0.711 15.280 1.00 95.50 619 LEU A O 1
ATOM 4879 N N . LYS A 1 620 ? -14.369 -1.609 14.656 1.00 94.75 620 LYS A N 1
ATOM 4880 C CA . LYS A 1 620 ? -15.046 -0.346 14.393 1.00 94.75 620 LYS A CA 1
ATOM 4881 C C . LYS A 1 620 ? -15.583 0.244 15.701 1.00 94.75 620 LYS A C 1
ATOM 4883 O O . LYS A 1 620 ? -15.808 -0.488 16.668 1.00 94.75 620 LYS A O 1
ATOM 4888 N N . PRO A 1 621 ? -15.813 1.564 15.748 1.00 93.31 621 PRO A N 1
ATOM 4889 C CA . PRO A 1 621 ? -16.558 2.159 16.844 1.00 93.31 621 PRO A CA 1
ATOM 4890 C C . PRO A 1 621 ? -17.906 1.460 17.040 1.00 93.31 621 PRO A C 1
ATOM 4892 O O . PRO A 1 621 ? -18.584 1.127 16.068 1.00 93.31 621 PRO A O 1
ATOM 4895 N N . LYS A 1 622 ? -18.287 1.277 18.307 1.00 92.31 622 LYS A N 1
ATOM 4896 C CA . LYS A 1 622 ? -19.498 0.583 18.773 1.00 92.31 622 LYS A CA 1
ATOM 4897 C C . LYS A 1 622 ? -19.487 -0.943 18.615 1.00 92.31 622 LYS A C 1
ATOM 4899 O O . LYS A 1 622 ? -20.477 -1.578 18.975 1.00 92.31 622 LYS A O 1
ATOM 4904 N N . ASP A 1 623 ? -18.385 -1.546 18.159 1.00 92.12 623 ASP A N 1
ATOM 4905 C CA . ASP A 1 623 ? -18.231 -3.003 18.201 1.00 92.12 623 ASP A CA 1
ATOM 4906 C C . ASP A 1 623 ? -18.252 -3.518 19.657 1.00 92.12 623 ASP A C 1
ATOM 4908 O O . ASP A 1 623 ? -17.741 -2.880 20.585 1.00 92.12 623 ASP A O 1
ATOM 4912 N N . ILE A 1 624 ? -18.837 -4.703 19.855 1.00 90.88 624 ILE A N 1
ATOM 4913 C CA . ILE A 1 624 ? -18.953 -5.369 21.158 1.00 90.88 624 ILE A CA 1
ATOM 4914 C C . ILE A 1 624 ? -18.099 -6.637 21.148 1.00 90.88 624 ILE A C 1
ATOM 4916 O O . ILE A 1 624 ? -18.324 -7.545 20.349 1.00 90.88 624 ILE A O 1
ATOM 4920 N N . ILE A 1 625 ? -17.140 -6.723 22.070 1.00 92.12 625 ILE A N 1
ATOM 4921 C CA . ILE A 1 625 ? -16.313 -7.914 22.277 1.00 92.12 625 ILE A CA 1
ATOM 4922 C C . ILE A 1 625 ? -16.908 -8.733 23.422 1.00 92.12 625 ILE A C 1
ATOM 4924 O O . ILE A 1 625 ? -16.873 -8.305 24.572 1.00 92.12 625 ILE A O 1
ATOM 4928 N N . SER A 1 626 ? -17.418 -9.931 23.146 1.00 93.81 626 SER A N 1
ATOM 4929 C CA . SER A 1 626 ? -17.913 -10.836 24.190 1.00 93.81 626 SER A CA 1
ATOM 4930 C C . SER A 1 626 ? -16.834 -11.823 24.631 1.00 93.81 626 SER A C 1
ATOM 4932 O O . SER A 1 626 ? -16.365 -12.641 23.840 1.00 93.81 626 SER A O 1
ATOM 4934 N N . LYS A 1 627 ? -16.468 -11.775 25.911 1.00 94.94 627 LYS A N 1
ATOM 4935 C CA . LYS A 1 627 ? -15.631 -12.763 26.601 1.00 94.94 627 LYS A CA 1
ATOM 4936 C C . LYS A 1 627 ? -16.493 -13.551 27.586 1.00 94.94 627 LYS A C 1
ATOM 4938 O O . LYS A 1 627 ? -17.548 -13.080 28.006 1.00 94.94 627 LYS A O 1
ATOM 4943 N N . TYR A 1 628 ? -16.048 -14.754 27.937 1.00 95.88 628 TYR A N 1
ATOM 4944 C CA . TYR A 1 628 ? -16.772 -15.633 28.851 1.00 95.88 628 TYR A CA 1
ATOM 4945 C C . TYR A 1 628 ? -15.878 -16.077 30.006 1.00 95.88 628 TYR A C 1
ATOM 4947 O O . TYR A 1 628 ? -14.771 -16.560 29.768 1.00 95.88 628 TYR A O 1
ATOM 4955 N N . THR A 1 629 ? -16.385 -15.984 31.235 1.00 96.31 629 THR A N 1
ATOM 4956 C CA . THR A 1 629 ? -15.740 -16.534 32.435 1.00 96.31 629 THR A CA 1
ATOM 4957 C C . THR A 1 629 ? -16.519 -17.749 32.917 1.00 96.31 629 THR A C 1
ATOM 4959 O O . THR A 1 629 ? -17.683 -17.630 33.290 1.00 96.31 629 THR A O 1
ATOM 4962 N N . SER A 1 630 ? -15.881 -18.920 32.926 1.00 95.50 630 SER A N 1
ATOM 4963 C CA . SER A 1 630 ? -16.514 -20.160 33.387 1.00 95.50 630 SER A CA 1
ATOM 4964 C C . SER A 1 630 ? -16.305 -20.364 34.886 1.00 95.50 630 SER A C 1
ATOM 4966 O O . SER A 1 630 ? -15.193 -20.215 35.388 1.00 95.50 630 SER A O 1
ATOM 4968 N N . TYR A 1 631 ? -17.367 -20.742 35.590 1.00 94.56 631 TYR A N 1
ATOM 4969 C CA . TYR A 1 631 ? -17.359 -21.087 37.006 1.00 94.56 631 TYR A CA 1
ATOM 4970 C C . TYR A 1 631 ? -17.672 -22.572 37.173 1.00 94.56 631 TYR A C 1
ATOM 4972 O O . TYR A 1 631 ? -18.581 -23.102 36.540 1.00 94.56 631 TYR A O 1
ATOM 4980 N N . VAL A 1 632 ? -16.934 -23.238 38.061 1.00 90.88 632 VAL A N 1
ATOM 4981 C CA . VAL A 1 632 ? -17.060 -24.686 38.313 1.00 90.88 632 VAL A CA 1
ATOM 4982 C C . VAL A 1 632 ? -18.377 -25.088 38.991 1.00 90.88 632 VAL A C 1
ATOM 4984 O O . VAL A 1 632 ? -18.712 -26.271 39.020 1.00 90.88 632 VAL A O 1
ATOM 4987 N N . VAL A 1 633 ? -19.117 -24.115 39.529 1.00 93.62 633 VAL A N 1
ATOM 4988 C CA . VAL A 1 633 ? -20.406 -24.305 40.204 1.00 93.62 633 VAL A CA 1
ATOM 4989 C C . VAL A 1 633 ? -21.561 -24.306 39.200 1.00 93.62 633 VAL A C 1
ATOM 4991 O O . VAL A 1 633 ? -21.569 -23.518 38.250 1.00 93.62 633 VAL A O 1
ATOM 4994 N N . GLY A 1 634 ? -22.554 -25.166 39.433 1.00 95.62 634 GLY A N 1
ATOM 4995 C CA . GLY A 1 634 ? -23.799 -25.170 38.666 1.00 95.62 634 GLY A CA 1
ATOM 4996 C C . GLY A 1 634 ? -24.738 -24.034 39.077 1.00 95.62 634 GLY A C 1
ATOM 4997 O O . GLY A 1 634 ? -24.710 -23.559 40.217 1.00 95.62 634 GLY A O 1
ATOM 4998 N N . LEU A 1 635 ? -25.611 -23.610 38.158 1.00 95.81 635 LEU A N 1
ATOM 4999 C CA . LEU A 1 635 ? -26.541 -22.498 38.396 1.00 95.81 635 LEU A CA 1
ATOM 5000 C C . LEU A 1 635 ? -27.456 -22.744 39.612 1.00 95.81 635 LEU A C 1
ATOM 5002 O O . LEU A 1 635 ? -27.670 -21.830 40.402 1.00 95.81 635 LEU A O 1
ATOM 5006 N N . SER A 1 636 ? -27.971 -23.965 39.793 1.00 95.56 636 SER A N 1
ATOM 5007 C CA . SER A 1 636 ? -28.838 -24.320 40.931 1.00 95.56 636 SER A CA 1
ATOM 5008 C C . SER A 1 636 ? -28.115 -24.216 42.275 1.00 95.56 636 SER A C 1
ATOM 5010 O O . SER A 1 636 ? -28.646 -23.640 43.220 1.00 95.56 636 SER A O 1
ATOM 5012 N N . THR A 1 637 ? -26.879 -24.709 42.362 1.00 96.19 637 THR A N 1
ATOM 5013 C CA . THR A 1 637 ? -26.053 -24.580 43.570 1.00 96.19 637 THR A CA 1
ATOM 5014 C C . THR A 1 637 ? -25.778 -23.115 43.889 1.00 96.19 637 THR A C 1
ATOM 5016 O O . THR A 1 637 ? -25.892 -22.704 45.043 1.00 96.19 637 THR A O 1
ATOM 5019 N N . LEU A 1 638 ? -25.482 -22.296 42.873 1.00 96.31 638 LEU A N 1
ATOM 5020 C CA . LEU A 1 638 ? -25.272 -20.868 43.082 1.00 96.31 638 LEU A CA 1
ATOM 5021 C C . LEU A 1 638 ? -26.549 -20.169 43.568 1.00 96.31 638 LEU A C 1
ATOM 5023 O O . LEU A 1 638 ? -26.466 -19.342 44.468 1.00 96.31 638 LEU A O 1
ATOM 5027 N N . VAL A 1 639 ? -27.726 -20.529 43.045 1.00 97.38 639 VAL A N 1
ATOM 5028 C CA . VAL A 1 639 ? -29.017 -20.018 43.538 1.00 97.38 639 VAL A CA 1
ATOM 5029 C C . VAL A 1 639 ? -29.178 -20.281 45.039 1.00 97.38 639 VAL A C 1
ATOM 5031 O O . VAL A 1 639 ? -29.504 -19.357 45.780 1.00 97.38 639 VAL A O 1
ATOM 5034 N N . GLN A 1 640 ? -28.878 -21.495 45.507 1.00 97.06 640 GLN A N 1
ATOM 5035 C CA . GLN A 1 640 ? -28.988 -21.855 46.928 1.00 97.06 640 GLN A CA 1
ATOM 5036 C C . GLN A 1 640 ? -28.013 -21.063 47.812 1.00 97.06 640 GLN A C 1
ATOM 5038 O O . GLN A 1 640 ? -28.410 -20.509 48.839 1.00 97.06 640 GLN A O 1
ATOM 5043 N N . ILE A 1 641 ? -26.758 -20.918 47.371 1.00 97.00 641 ILE A N 1
ATOM 5044 C CA . ILE A 1 641 ? -25.751 -20.085 48.051 1.00 97.00 641 ILE A CA 1
ATOM 5045 C C . ILE A 1 641 ? -26.241 -18.637 48.193 1.00 97.00 641 ILE A C 1
ATOM 5047 O O . ILE A 1 641 ? -26.078 -18.012 49.241 1.00 97.00 641 ILE A O 1
ATOM 5051 N N . GLN A 1 642 ? -26.848 -18.099 47.137 1.00 97.19 642 GLN A N 1
ATOM 5052 C CA . GLN A 1 642 ? -27.329 -16.722 47.102 1.00 97.19 642 GLN A CA 1
ATOM 5053 C C . GLN A 1 642 ? -28.606 -16.521 47.922 1.00 97.19 642 GLN A C 1
ATOM 5055 O O . GLN A 1 642 ? -28.754 -15.481 48.556 1.00 97.19 642 GLN A O 1
ATOM 5060 N N . MET A 1 643 ? -29.501 -17.510 47.971 1.00 95.12 643 MET A N 1
ATOM 5061 C CA . MET A 1 643 ? -30.689 -17.484 48.832 1.00 95.12 643 MET A CA 1
ATOM 5062 C C . MET A 1 643 ? -30.323 -17.453 50.322 1.00 95.12 643 MET A C 1
ATOM 5064 O O . MET A 1 643 ? -30.967 -16.740 51.092 1.00 95.12 643 MET A O 1
ATOM 5068 N N . ALA A 1 644 ? -29.250 -18.143 50.723 1.00 95.62 644 ALA A N 1
ATOM 5069 C CA . ALA A 1 644 ? -28.746 -18.125 52.099 1.00 95.62 644 ALA A CA 1
ATOM 5070 C C . ALA A 1 644 ? -28.158 -16.761 52.530 1.00 95.62 644 ALA A C 1
ATOM 5072 O O . ALA A 1 644 ? -27.966 -16.517 53.719 1.00 95.62 644 ALA A O 1
ATOM 5073 N N . ALA A 1 645 ? -27.911 -15.848 51.584 1.00 94.31 645 ALA A N 1
ATOM 5074 C CA . ALA A 1 645 ? -27.329 -14.526 51.826 1.00 94.31 645 ALA A CA 1
ATOM 5075 C C . ALA A 1 645 ? -28.358 -13.438 52.199 1.00 94.31 645 ALA A C 1
ATOM 5077 O O . ALA A 1 645 ? -28.037 -12.251 52.179 1.00 94.31 645 ALA A O 1
ATOM 5078 N N . ASN A 1 646 ? -29.601 -13.822 52.513 1.00 93.00 646 ASN A N 1
ATOM 5079 C CA . ASN A 1 646 ? -30.731 -12.917 52.770 1.00 93.00 646 ASN A CA 1
ATOM 5080 C C . ASN A 1 646 ? -30.987 -11.882 51.647 1.00 93.00 646 ASN A C 1
ATOM 5082 O O . ASN A 1 646 ? -31.125 -10.683 51.930 1.00 93.00 646 ASN A O 1
ATOM 5086 N N . PRO A 1 647 ? -31.075 -12.313 50.372 1.00 94.81 647 PRO A N 1
ATOM 5087 C CA . PRO A 1 647 ? -31.313 -11.407 49.257 1.00 94.81 647 PRO A CA 1
ATOM 5088 C C . PRO A 1 647 ? -32.676 -10.722 49.396 1.00 94.81 647 PRO A C 1
ATOM 5090 O O . PRO A 1 647 ? -33.587 -11.229 50.053 1.00 94.81 647 PRO A O 1
ATOM 5093 N N . GLN A 1 648 ? -32.821 -9.566 48.756 1.00 94.88 648 GLN A N 1
ATOM 5094 C CA . GLN A 1 648 ? -34.037 -8.756 48.785 1.00 94.88 648 GLN A CA 1
ATOM 5095 C C . GLN A 1 648 ? -34.574 -8.530 47.371 1.00 94.88 648 GLN A C 1
ATOM 5097 O O . GLN A 1 648 ? -33.859 -8.657 46.378 1.00 94.88 648 GLN A O 1
ATOM 5102 N N . THR A 1 649 ? -35.850 -8.182 47.275 1.00 93.94 649 THR A N 1
ATOM 5103 C CA . THR A 1 649 ? -36.497 -7.715 46.052 1.00 93.94 649 THR A CA 1
ATOM 5104 C C . THR A 1 649 ? -37.636 -6.760 46.391 1.00 93.94 649 THR A C 1
ATOM 5106 O O . THR A 1 649 ? -38.264 -6.865 47.443 1.00 93.94 649 THR A O 1
ATOM 5109 N N . ASP A 1 650 ? -37.900 -5.832 45.482 1.00 90.75 650 ASP A N 1
ATOM 5110 C CA . ASP A 1 650 ? -39.037 -4.911 45.480 1.00 90.75 650 ASP A CA 1
ATOM 5111 C C . ASP A 1 650 ? -40.255 -5.475 44.721 1.00 90.75 650 ASP A C 1
ATOM 5113 O O . ASP A 1 650 ? -41.290 -4.810 44.599 1.00 90.75 650 ASP A O 1
ATOM 5117 N N . LYS A 1 651 ? -40.165 -6.718 44.223 1.00 91.50 651 LYS A N 1
ATOM 5118 C CA . LYS A 1 651 ? -41.283 -7.417 43.586 1.00 91.50 651 LYS A CA 1
ATOM 5119 C C . LYS A 1 651 ? -42.427 -7.631 44.582 1.00 91.50 651 LYS A C 1
ATOM 5121 O O . LYS A 1 651 ? -42.234 -8.016 45.737 1.00 91.50 651 LYS A O 1
ATOM 5126 N N . ARG A 1 652 ? -43.655 -7.414 44.107 1.00 91.94 652 ARG A N 1
ATOM 5127 C CA . ARG A 1 652 ? -44.875 -7.627 44.893 1.00 91.94 652 ARG A CA 1
ATOM 5128 C C . ARG A 1 652 ? -45.399 -9.046 44.701 1.00 91.94 652 ARG A C 1
ATOM 5130 O O . ARG A 1 652 ? -45.779 -9.423 43.596 1.00 91.94 652 ARG A O 1
ATOM 5137 N N . TYR A 1 653 ? -45.478 -9.800 45.790 1.00 93.19 653 TYR A N 1
ATOM 5138 C CA . TYR A 1 653 ? -46.033 -11.150 45.831 1.00 93.19 653 TYR A CA 1
ATOM 5139 C C . TYR A 1 653 ? -47.427 -11.127 46.437 1.00 93.19 653 TYR A C 1
ATOM 5141 O O . TYR A 1 653 ? -47.677 -10.402 47.402 1.00 93.19 653 TYR A O 1
ATOM 5149 N N . LYS A 1 654 ? -48.328 -11.949 45.895 1.00 94.94 654 LYS A N 1
ATOM 5150 C CA . LYS A 1 654 ? -49.643 -12.193 46.492 1.00 94.94 654 LYS A CA 1
ATOM 5151 C C . LYS A 1 654 ? -49.470 -12.829 47.869 1.00 94.94 654 LYS A C 1
ATOM 5153 O O . LYS A 1 654 ? -48.691 -13.763 48.029 1.00 94.94 654 LYS A O 1
ATOM 5158 N N . LEU A 1 655 ? -50.217 -12.334 48.848 1.00 95.00 655 LEU A N 1
ATOM 5159 C CA . LEU A 1 655 ? -50.281 -12.893 50.190 1.00 95.00 655 LEU A CA 1
ATOM 5160 C C . LEU A 1 655 ? -51.650 -13.515 50.437 1.00 95.00 655 LEU A C 1
ATOM 5162 O O . LEU A 1 655 ? -52.687 -12.887 50.210 1.00 95.00 655 LEU A O 1
ATOM 5166 N N . TRP A 1 656 ? -51.616 -14.759 50.886 1.00 96.19 656 TRP A N 1
ATOM 5167 C CA . TRP A 1 656 ? -52.745 -15.651 51.057 1.00 96.19 656 TRP A CA 1
ATOM 5168 C C . TRP A 1 656 ? -52.938 -15.986 52.528 1.00 96.19 656 TRP A C 1
ATOM 5170 O O . TRP A 1 656 ? -51.970 -16.095 53.287 1.00 96.19 656 TRP A O 1
ATOM 5180 N N . ILE A 1 657 ? -54.193 -16.170 52.914 1.00 96.00 657 ILE A N 1
ATOM 5181 C CA . ILE A 1 657 ? -54.581 -16.648 54.236 1.00 96.00 657 ILE A CA 1
ATOM 5182 C C . ILE A 1 657 ? -55.632 -17.743 54.095 1.00 96.00 657 ILE A C 1
ATOM 5184 O O . ILE A 1 657 ? -56.469 -17.693 53.194 1.00 96.00 657 ILE A O 1
ATOM 5188 N N . ARG A 1 658 ? -55.573 -18.752 54.958 1.00 95.00 658 ARG A N 1
ATOM 5189 C CA . ARG A 1 658 ? -56.492 -19.888 54.919 1.00 95.00 658 ARG A CA 1
ATOM 5190 C C . ARG A 1 658 ? -57.873 -19.490 55.451 1.00 95.00 658 ARG A C 1
ATOM 5192 O O . ARG A 1 658 ? -57.981 -18.604 56.295 1.00 95.00 658 ARG A O 1
ATOM 5199 N N . GLN A 1 659 ? -58.933 -20.121 54.945 1.00 94.00 659 GLN A N 1
ATOM 5200 C CA . GLN A 1 659 ? -60.328 -19.763 55.237 1.00 94.00 659 GLN A CA 1
ATOM 5201 C C . GLN A 1 659 ? -60.697 -19.729 56.725 1.00 94.00 659 GLN A C 1
ATOM 5203 O O . GLN A 1 659 ? -61.553 -18.948 57.124 1.00 94.00 659 GLN A O 1
ATOM 5208 N N . ASP A 1 660 ? -60.053 -20.556 57.542 1.00 94.00 660 ASP A N 1
ATOM 5209 C CA . ASP A 1 660 ? -60.282 -20.676 58.982 1.00 94.00 660 ASP A CA 1
ATOM 5210 C C . ASP A 1 660 ? -59.666 -19.534 59.799 1.00 94.00 660 ASP A C 1
ATOM 5212 O O . ASP A 1 660 ? -59.967 -19.395 60.983 1.00 94.00 660 ASP A O 1
ATOM 5216 N N . ALA A 1 661 ? -58.871 -18.669 59.164 1.00 94.25 661 ALA A N 1
ATOM 5217 C CA . ALA A 1 661 ? -58.432 -17.423 59.772 1.00 94.25 661 ALA A CA 1
ATOM 5218 C C . ALA A 1 661 ? -59.553 -16.394 59.917 1.00 94.25 661 ALA A C 1
ATOM 5220 O O . ALA A 1 661 ? -59.431 -15.462 60.712 1.00 94.25 661 ALA A O 1
ATOM 5221 N N . PHE A 1 662 ? -60.641 -16.545 59.163 1.00 95.06 662 PHE A N 1
ATOM 5222 C CA . PHE A 1 662 ? -61.790 -15.659 59.242 1.00 95.06 662 PHE A CA 1
ATOM 5223 C C . PHE A 1 662 ? -62.793 -16.156 60.279 1.00 95.06 662 PHE A C 1
ATOM 5225 O O . PHE A 1 662 ? -63.084 -17.348 60.387 1.00 95.06 662 PHE A O 1
ATOM 5232 N N . LYS A 1 663 ? -63.388 -15.220 61.020 1.00 94.12 663 LYS A N 1
ATOM 5233 C CA . LYS A 1 663 ? -64.537 -15.504 61.877 1.00 94.12 663 LYS A CA 1
ATOM 5234 C C . LYS A 1 663 ? -65.639 -16.140 61.025 1.00 94.12 663 LYS A C 1
ATOM 5236 O O . LYS A 1 663 ? -65.936 -15.654 59.930 1.00 94.12 663 LYS A O 1
ATOM 5241 N N . LYS A 1 664 ? -66.256 -17.207 61.536 1.00 89.69 664 LYS A N 1
ATOM 5242 C CA . LYS A 1 664 ? -67.365 -17.900 60.867 1.00 89.69 664 LYS A CA 1
ATOM 5243 C C . LYS A 1 664 ? -68.430 -16.894 60.398 1.00 89.69 664 LYS A C 1
ATOM 5245 O O . LYS A 1 664 ? -68.792 -15.989 61.149 1.00 89.69 664 LYS A O 1
ATOM 5250 N N . ASP A 1 665 ? -68.870 -17.032 59.146 1.00 88.38 665 ASP A N 1
ATOM 5251 C CA . ASP A 1 665 ? -69.874 -16.189 58.472 1.00 88.38 665 ASP A CA 1
ATOM 5252 C C . ASP A 1 665 ? -69.521 -14.688 58.333 1.00 88.38 665 ASP A C 1
ATOM 5254 O O . ASP A 1 665 ? -70.389 -13.876 57.990 1.00 88.38 665 ASP A O 1
ATOM 5258 N N . SER A 1 666 ? -68.254 -14.308 58.576 1.00 90.81 666 SER A N 1
ATOM 5259 C CA . SER A 1 666 ? -67.781 -12.916 58.451 1.00 90.81 666 SER A CA 1
ATOM 5260 C C . SER A 1 666 ? -67.405 -12.503 57.031 1.00 90.81 666 SER A C 1
ATOM 5262 O O . SER A 1 666 ? -67.321 -11.308 56.766 1.00 90.81 666 SER A O 1
ATOM 5264 N N . ILE A 1 667 ? -67.185 -13.461 56.125 1.00 91.00 667 ILE A N 1
ATOM 5265 C CA . ILE A 1 667 ? -66.834 -13.161 54.735 1.00 91.00 667 ILE A CA 1
ATOM 5266 C C . ILE A 1 667 ? -68.082 -12.672 53.993 1.00 91.00 667 ILE A C 1
ATOM 5268 O O . ILE A 1 667 ? -68.988 -13.460 53.720 1.00 91.00 667 ILE A O 1
ATOM 5272 N N . ARG A 1 668 ? -68.147 -11.370 53.694 1.00 89.69 668 ARG A N 1
ATOM 5273 C CA . ARG A 1 668 ? -69.245 -10.706 52.967 1.00 89.69 668 ARG A CA 1
ATOM 5274 C C . ARG A 1 668 ? -68.697 -9.521 52.171 1.00 89.69 668 ARG A C 1
ATOM 5276 O O . ARG A 1 668 ? -67.806 -8.825 52.651 1.00 89.69 668 ARG A O 1
ATOM 5283 N N . ASN A 1 669 ? -69.257 -9.270 50.985 1.00 88.75 669 ASN A N 1
ATOM 5284 C CA . ASN A 1 669 ? -68.867 -8.156 50.106 1.00 88.75 669 ASN A CA 1
ATOM 5285 C C . ASN A 1 669 ? -67.341 -8.059 49.905 1.00 88.75 669 ASN A C 1
ATOM 5287 O O . ASN A 1 669 ? -66.756 -7.003 50.131 1.00 88.75 669 ASN A O 1
ATOM 5291 N N . ASP A 1 670 ? -66.696 -9.183 49.577 1.00 93.12 670 ASP A N 1
ATOM 5292 C CA . ASP A 1 670 ? -65.244 -9.275 49.359 1.00 93.12 670 ASP A CA 1
ATOM 5293 C C . ASP A 1 670 ? -64.387 -8.785 50.538 1.00 93.12 670 ASP A C 1
ATOM 5295 O O . ASP A 1 670 ? -63.248 -8.355 50.370 1.00 93.12 670 ASP A O 1
ATOM 5299 N N . THR A 1 671 ? -64.910 -8.863 51.760 1.00 94.19 671 THR A N 1
ATOM 5300 C CA . THR A 1 671 ? -64.162 -8.598 52.993 1.00 94.19 671 THR A CA 1
ATOM 5301 C C . THR A 1 671 ? -64.413 -9.696 54.016 1.00 94.19 671 THR A C 1
ATOM 5303 O O . THR A 1 671 ? -65.456 -10.342 53.976 1.00 94.19 671 THR A O 1
ATOM 5306 N N . GLY A 1 672 ? -63.477 -9.919 54.938 1.00 93.75 672 GLY A N 1
ATOM 5307 C CA . GLY A 1 672 ? -63.648 -10.847 56.057 1.00 93.75 672 GLY A CA 1
ATOM 5308 C C . GLY A 1 672 ? -62.905 -10.384 57.308 1.00 93.75 672 GLY A C 1
ATOM 5309 O O . GLY A 1 672 ? -61.875 -9.718 57.214 1.00 93.75 672 GLY A O 1
ATOM 5310 N N . THR A 1 673 ? -63.418 -10.738 58.489 1.00 94.88 673 THR A N 1
ATOM 5311 C CA . THR A 1 673 ? -62.821 -10.363 59.783 1.00 94.88 673 THR A CA 1
ATOM 5312 C C . THR A 1 673 ? -61.981 -11.504 60.348 1.00 94.88 673 THR A C 1
ATOM 5314 O O . THR A 1 673 ? -62.484 -12.615 60.509 1.00 94.88 673 THR A O 1
ATOM 5317 N N . ILE A 1 674 ? -60.724 -11.235 60.692 1.00 95.94 674 ILE A N 1
ATOM 5318 C CA . ILE A 1 674 ? -59.795 -12.218 61.255 1.00 95.94 674 ILE A CA 1
ATOM 5319 C C . ILE A 1 674 ? -60.192 -12.617 62.679 1.00 95.94 674 ILE A C 1
ATOM 5321 O O . ILE A 1 674 ? -60.591 -11.775 63.485 1.00 95.94 674 ILE A O 1
ATOM 5325 N N . THR A 1 675 ? -60.052 -13.905 63.001 1.00 93.50 675 THR A N 1
ATOM 5326 C CA . THR A 1 675 ? -60.211 -14.450 64.353 1.00 93.50 675 THR A CA 1
ATOM 5327 C C . THR A 1 675 ? -58.914 -15.115 64.832 1.00 93.50 675 THR A C 1
ATOM 5329 O O . THR A 1 675 ? -58.396 -16.028 64.196 1.00 93.50 675 THR A O 1
ATOM 5332 N N . GLY A 1 676 ? -58.376 -14.646 65.961 1.00 88.44 676 GLY A N 1
ATOM 5333 C CA . GLY A 1 676 ? -57.103 -15.093 66.543 1.00 88.44 676 GLY A CA 1
ATOM 5334 C C . GLY A 1 676 ? -55.869 -14.313 66.059 1.00 88.44 676 GLY A C 1
ATOM 5335 O O . GLY A 1 676 ? -55.891 -13.672 65.013 1.00 88.44 676 GLY A O 1
ATOM 5336 N N . ASP A 1 677 ? -54.784 -14.372 66.839 1.00 81.69 677 ASP A N 1
ATOM 5337 C CA . ASP A 1 677 ? -53.544 -13.597 66.612 1.00 81.69 677 ASP A CA 1
ATOM 5338 C C . ASP A 1 677 ? -52.380 -14.423 66.025 1.00 81.69 677 ASP A C 1
ATOM 5340 O O . ASP A 1 677 ? -51.270 -13.921 65.836 1.00 81.69 677 ASP A O 1
ATOM 5344 N N . SER A 1 678 ? -52.596 -15.711 65.747 1.00 84.81 678 SER A N 1
ATOM 5345 C CA . SER A 1 678 ? -51.547 -16.654 65.323 1.00 84.81 678 SER A CA 1
ATOM 5346 C C . SER A 1 678 ? -51.445 -16.849 63.805 1.00 84.81 678 SER A C 1
ATOM 5348 O O . SER A 1 678 ? -50.636 -17.658 63.341 1.00 84.81 678 SER A O 1
ATOM 5350 N N . TRP A 1 679 ? -52.226 -16.112 63.010 1.00 92.88 679 TRP A N 1
ATOM 5351 C CA . TRP A 1 679 ? -52.287 -16.316 61.565 1.00 92.88 679 TRP A CA 1
ATOM 5352 C C . TRP A 1 679 ? -51.151 -15.628 60.812 1.00 92.88 679 TRP A C 1
ATOM 5354 O O . TRP A 1 679 ? -50.902 -14.424 60.924 1.00 92.88 679 TRP A O 1
ATOM 5364 N N . ASN A 1 680 ? -50.486 -16.421 59.976 1.00 92.75 680 ASN A N 1
ATOM 5365 C CA . ASN A 1 680 ? -49.449 -15.955 59.072 1.00 92.75 680 ASN A CA 1
ATOM 5366 C C . ASN A 1 680 ? -50.017 -15.822 57.665 1.00 92.75 680 ASN A C 1
ATOM 5368 O O . ASN A 1 680 ? -50.713 -16.708 57.172 1.00 92.75 680 ASN A O 1
ATOM 5372 N N . LEU A 1 681 ? -49.637 -14.742 56.997 1.00 93.94 681 LEU A N 1
ATOM 5373 C CA . LEU A 1 681 ? -49.874 -14.585 55.574 1.00 93.94 681 LEU A CA 1
ATOM 5374 C C . LEU A 1 681 ? -48.753 -15.258 54.794 1.00 93.94 681 LEU A C 1
ATOM 5376 O O . LEU A 1 681 ? -47.571 -15.068 55.099 1.00 93.94 681 LEU A O 1
ATOM 5380 N N . ARG A 1 682 ? -49.129 -16.035 53.784 1.00 94.06 682 ARG A N 1
ATOM 5381 C CA . ARG A 1 682 ? -48.241 -16.920 53.025 1.00 94.06 682 ARG A CA 1
ATOM 5382 C C . ARG A 1 682 ? -48.187 -16.494 51.563 1.00 94.06 682 ARG A C 1
ATOM 5384 O O . ARG A 1 682 ? -49.161 -15.970 51.041 1.00 94.06 682 ARG A O 1
ATOM 5391 N N . ARG A 1 683 ? -47.067 -16.714 50.875 1.00 91.44 683 ARG A N 1
ATOM 5392 C CA . ARG A 1 683 ? -46.927 -16.351 49.446 1.00 91.44 683 ARG A CA 1
ATOM 5393 C C . ARG A 1 683 ? -47.656 -17.263 48.460 1.00 91.44 683 ARG A C 1
ATOM 5395 O O . ARG A 1 683 ? -47.724 -16.957 47.275 1.00 91.44 683 ARG A O 1
ATOM 5402 N N . GLY A 1 684 ? -48.251 -18.338 48.956 1.00 92.25 684 GLY A N 1
ATOM 5403 C CA . GLY A 1 684 ? -49.107 -19.232 48.193 1.00 92.25 684 GLY A CA 1
ATOM 5404 C C . GLY A 1 684 ? -50.126 -19.923 49.097 1.00 92.25 684 GLY A C 1
ATOM 5405 O O . GLY A 1 684 ? -50.108 -19.710 50.316 1.00 92.25 684 GLY A O 1
ATOM 5406 N N . PRO A 1 685 ? -51.030 -20.721 48.509 1.00 91.88 685 PRO A N 1
ATOM 5407 C CA . PRO A 1 685 ? -52.143 -21.351 49.210 1.00 91.88 685 PRO A CA 1
ATOM 5408 C C . PRO A 1 685 ? -51.707 -22.627 49.950 1.00 91.88 685 PRO A C 1
ATOM 5410 O O . PRO A 1 685 ? -52.091 -23.737 49.588 1.00 91.88 685 PRO A O 1
ATOM 5413 N N . GLY A 1 686 ? -50.857 -22.466 50.966 1.00 91.56 686 GLY A N 1
ATOM 5414 C CA . GLY A 1 686 ? -50.333 -23.569 51.772 1.00 91.56 686 GLY A CA 1
ATOM 5415 C C . GLY A 1 686 ? -49.375 -23.113 52.877 1.00 91.56 686 GLY A C 1
ATOM 5416 O O . GLY A 1 686 ? -48.829 -22.006 52.853 1.00 91.56 686 GLY A O 1
ATOM 5417 N N . ASN A 1 687 ? -49.135 -23.986 53.858 1.00 87.88 687 ASN A N 1
ATOM 5418 C CA . ASN A 1 687 ? -48.246 -23.694 54.992 1.00 87.88 687 ASN A CA 1
ATOM 5419 C C . ASN A 1 687 ? -46.746 -23.798 54.667 1.00 87.88 687 ASN A C 1
ATOM 5421 O O . ASN A 1 687 ? -45.934 -23.244 55.404 1.00 87.88 687 ASN A O 1
ATOM 5425 N N . ASN A 1 688 ? -46.387 -24.476 53.576 1.00 88.44 688 ASN A N 1
ATOM 5426 C CA . ASN A 1 688 ? -45.021 -24.616 53.058 1.00 88.44 688 ASN A CA 1
ATOM 5427 C C . ASN A 1 688 ? -44.504 -23.354 52.340 1.00 88.44 688 ASN A C 1
ATOM 5429 O O . ASN A 1 688 ? -43.308 -23.248 52.079 1.00 88.44 688 ASN A O 1
ATOM 5433 N N . TYR A 1 689 ? -45.375 -22.390 52.032 1.00 90.06 689 TYR A N 1
ATOM 5434 C CA . TYR A 1 689 ? -44.977 -21.140 51.390 1.00 90.06 689 TYR A CA 1
ATOM 5435 C C . TYR A 1 689 ? -44.342 -20.152 52.378 1.00 90.06 689 TYR A C 1
ATOM 5437 O O . TYR A 1 689 ? -44.705 -20.072 53.557 1.00 90.06 689 TYR A O 1
ATOM 5445 N N . ILE A 1 690 ? -43.428 -19.325 51.865 1.00 88.56 690 ILE A N 1
ATOM 5446 C CA . ILE A 1 690 ? -42.723 -18.296 52.639 1.00 88.56 690 ILE A CA 1
ATOM 5447 C C . ILE A 1 690 ? -43.725 -17.373 53.350 1.00 88.56 690 ILE A C 1
ATOM 5449 O O . ILE A 1 690 ? -44.730 -16.936 52.775 1.00 88.56 690 ILE A O 1
ATOM 5453 N N . GLN A 1 691 ? -43.441 -17.062 54.617 1.00 89.88 691 GLN A N 1
ATOM 5454 C CA . GLN A 1 691 ? -44.192 -16.078 55.390 1.00 89.88 691 GLN A CA 1
ATOM 5455 C C . GLN A 1 691 ? -43.961 -14.667 54.840 1.00 89.88 691 GLN A C 1
ATOM 5457 O O . GLN A 1 691 ? -42.826 -14.209 54.768 1.00 89.88 691 GLN A O 1
ATOM 5462 N N . GLY A 1 692 ? -45.031 -13.951 54.497 1.00 86.69 692 GLY A N 1
ATOM 5463 C CA . GLY A 1 692 ? -44.957 -12.567 54.013 1.00 86.69 692 GLY A CA 1
ATOM 5464 C C . GLY A 1 692 ? -45.560 -11.523 54.953 1.00 86.69 692 GLY A C 1
ATOM 5465 O O . GLY A 1 692 ? -45.546 -10.337 54.639 1.00 86.69 692 GLY A O 1
ATOM 5466 N N . GLY A 1 693 ? -46.113 -11.942 56.091 1.00 88.56 693 GLY A N 1
ATOM 5467 C CA . GLY A 1 693 ? -46.646 -11.042 57.109 1.00 88.56 693 GLY A CA 1
ATOM 5468 C C . GLY A 1 693 ? -47.476 -11.772 58.159 1.00 88.56 693 GLY A C 1
ATOM 5469 O O . GLY A 1 693 ? -47.606 -12.996 58.123 1.00 88.56 693 GLY A O 1
ATOM 5470 N N . LYS A 1 694 ? -48.047 -11.004 59.085 1.00 90.31 694 LYS A N 1
ATOM 5471 C CA . LYS A 1 694 ? -49.027 -11.457 60.080 1.00 90.31 694 LYS A CA 1
ATOM 5472 C C . LYS A 1 694 ? -50.278 -10.587 60.003 1.00 90.31 694 LYS A C 1
ATOM 5474 O O . LYS A 1 694 ? -50.241 -9.523 59.377 1.00 90.31 694 LYS A O 1
ATOM 5479 N N . VAL A 1 695 ? -51.348 -11.064 60.619 1.00 91.38 695 VAL A N 1
ATOM 5480 C CA . VAL A 1 695 ? -52.612 -10.342 60.804 1.00 91.38 695 VAL A CA 1
ATOM 5481 C C . VAL A 1 695 ? -52.981 -10.361 62.282 1.00 91.38 695 VAL A C 1
ATOM 5483 O O . VAL A 1 695 ? -52.499 -11.221 63.023 1.00 91.38 695 VAL A O 1
ATOM 5486 N N . LYS A 1 696 ? -53.792 -9.401 62.717 1.00 92.75 696 LYS A N 1
ATOM 5487 C CA . LYS A 1 696 ? -54.266 -9.304 64.104 1.00 92.75 696 LYS A CA 1
ATOM 5488 C C . LYS A 1 696 ? -55.707 -9.787 64.223 1.00 92.75 696 LYS A C 1
ATOM 5490 O O . LYS A 1 696 ? -56.497 -9.645 63.290 1.00 92.75 696 LYS A O 1
ATOM 5495 N N . ASN A 1 697 ? -56.076 -10.294 65.393 1.00 93.56 697 ASN A N 1
ATOM 5496 C CA . ASN A 1 697 ? -57.461 -10.608 65.712 1.00 93.56 697 ASN A CA 1
ATOM 5497 C C . ASN A 1 697 ? -58.352 -9.363 65.537 1.00 93.56 697 ASN A C 1
ATOM 5499 O O . ASN A 1 697 ? -58.012 -8.273 65.998 1.00 93.56 697 ASN A O 1
ATOM 5503 N N . GLY A 1 698 ? -59.495 -9.522 64.868 1.00 92.25 698 GLY A N 1
ATOM 5504 C CA . GLY A 1 698 ? -60.426 -8.435 64.558 1.00 92.25 698 GLY A CA 1
ATOM 5505 C C . GLY A 1 698 ? -60.063 -7.586 63.333 1.00 92.25 698 GLY A C 1
ATOM 5506 O O . GLY A 1 698 ? -60.866 -6.741 62.942 1.00 92.25 698 GLY A O 1
ATOM 5507 N N . GLU A 1 699 ? -58.904 -7.800 62.699 1.00 94.44 699 GLU A N 1
ATOM 5508 C CA . GLU A 1 699 ? -58.527 -7.106 61.460 1.00 94.44 699 GLU A CA 1
ATOM 5509 C C . GLU A 1 699 ? -59.501 -7.464 60.325 1.00 94.44 699 GLU A C 1
ATOM 5511 O O . GLU A 1 699 ? -59.831 -8.634 60.128 1.00 94.44 699 GLU A O 1
ATOM 5516 N N . VAL A 1 700 ? -59.982 -6.467 59.578 1.00 94.06 700 VAL A N 1
ATOM 5517 C CA . VAL A 1 700 ? -60.842 -6.679 58.403 1.00 94.06 700 VAL A CA 1
ATOM 5518 C C . VAL A 1 700 ? -59.975 -6.633 57.154 1.00 94.06 700 VAL A C 1
ATOM 5520 O O . VAL A 1 700 ? -59.330 -5.621 56.885 1.00 94.06 700 VAL A O 1
ATOM 5523 N N . LEU A 1 701 ? -59.960 -7.722 56.389 1.00 94.38 701 LEU A N 1
ATOM 5524 C CA . LEU A 1 701 ? -59.181 -7.837 55.160 1.00 94.38 701 LEU A CA 1
ATOM 5525 C C . LEU A 1 701 ? -60.094 -7.870 53.942 1.00 94.38 701 LEU A C 1
ATOM 5527 O O . LEU A 1 701 ? -61.083 -8.601 53.928 1.00 94.38 701 LEU A O 1
ATOM 5531 N N . THR A 1 702 ? -59.717 -7.131 52.903 1.00 96.12 702 THR A N 1
ATOM 5532 C CA . THR A 1 702 ? -60.280 -7.279 51.557 1.00 96.12 702 THR A CA 1
ATOM 5533 C C . THR A 1 702 ? -59.795 -8.585 50.934 1.00 96.12 702 THR A C 1
ATOM 5535 O O . THR A 1 702 ? -58.634 -8.952 51.089 1.00 96.12 702 THR A O 1
ATOM 5538 N N . ILE A 1 703 ? -60.673 -9.280 50.221 1.00 96.00 703 ILE A N 1
ATOM 5539 C CA . ILE A 1 703 ? -60.418 -10.536 49.523 1.00 96.00 703 ILE A CA 1
ATOM 5540 C C . ILE A 1 703 ? -60.432 -10.242 48.025 1.00 96.00 703 ILE A C 1
ATOM 5542 O O . ILE A 1 703 ? -61.458 -9.887 47.461 1.00 96.00 703 ILE A O 1
ATOM 5546 N N . TYR A 1 704 ? -59.287 -10.403 47.370 1.00 95.44 704 TYR A N 1
ATOM 5547 C CA . TYR A 1 704 ? -59.144 -10.128 45.938 1.00 95.44 704 TYR A CA 1
ATOM 5548 C C . TYR A 1 704 ? -59.397 -11.359 45.066 1.00 95.44 704 TYR A C 1
ATOM 5550 O O . TYR A 1 704 ? -59.788 -11.243 43.910 1.00 95.44 704 TYR A O 1
ATOM 5558 N N . SER A 1 705 ? -59.088 -12.550 45.579 1.00 95.81 705 SER A N 1
ATOM 5559 C CA . SER A 1 705 ? -59.319 -13.825 44.890 1.00 95.81 705 SER A CA 1
ATOM 5560 C C . SER A 1 705 ? -59.248 -14.987 45.878 1.00 95.81 705 SER A C 1
ATOM 5562 O O . SER A 1 705 ? -58.759 -14.827 46.998 1.00 95.81 705 SER A O 1
ATOM 5564 N N . SER A 1 706 ? -59.720 -16.162 45.466 1.00 95.00 706 SER A N 1
ATOM 5565 C CA . SER A 1 706 ? -59.623 -17.392 46.250 1.00 95.00 706 SER A CA 1
ATOM 5566 C C . SER A 1 706 ? -59.121 -18.556 45.399 1.00 95.00 706 SER A C 1
ATOM 5568 O O . SER A 1 706 ? -59.259 -18.549 44.175 1.00 95.00 706 SER A O 1
ATOM 5570 N N . ILE A 1 707 ? -58.506 -19.542 46.045 1.00 96.38 707 ILE A N 1
ATOM 5571 C CA . ILE A 1 707 ? -58.057 -20.788 45.421 1.00 96.38 707 ILE A CA 1
ATOM 5572 C C . ILE A 1 707 ? -58.145 -21.926 46.439 1.00 96.38 707 ILE A C 1
ATOM 5574 O O . ILE A 1 707 ? -57.947 -21.709 47.633 1.00 96.38 707 ILE A O 1
ATOM 5578 N N . LYS A 1 708 ? -58.440 -23.146 45.986 1.00 96.06 708 LYS A N 1
ATOM 5579 C CA . LYS A 1 708 ? -58.388 -24.335 46.842 1.00 96.06 708 LYS A CA 1
ATOM 5580 C C . LYS A 1 708 ? -56.942 -24.830 46.928 1.00 96.06 708 LYS A C 1
ATOM 5582 O O . LYS A 1 708 ? -56.345 -25.127 45.897 1.00 96.06 708 LYS A O 1
ATOM 5587 N N . GLY A 1 709 ? -56.384 -24.864 48.136 1.00 91.25 709 GLY A N 1
ATOM 5588 C CA . GLY A 1 709 ? -55.038 -25.372 48.396 1.00 91.25 709 GLY A CA 1
ATOM 5589 C C . GLY A 1 709 ? -54.973 -26.898 48.332 1.00 91.25 709 GLY A C 1
ATOM 5590 O O . GLY A 1 709 ? -55.998 -27.583 48.392 1.00 91.25 709 GLY A O 1
ATOM 5591 N N . GLU A 1 710 ? -53.755 -27.436 48.252 1.00 91.25 710 GLU A N 1
ATOM 5592 C CA . GLU A 1 710 ? -53.495 -28.887 48.299 1.00 91.25 710 GLU A CA 1
ATOM 5593 C C . GLU A 1 710 ? -53.932 -29.515 49.632 1.00 91.25 710 GLU A C 1
ATOM 5595 O O . GLU A 1 710 ? -54.261 -30.696 49.693 1.00 91.25 710 GLU A O 1
ATOM 5600 N N . ASP A 1 711 ? -54.010 -28.705 50.693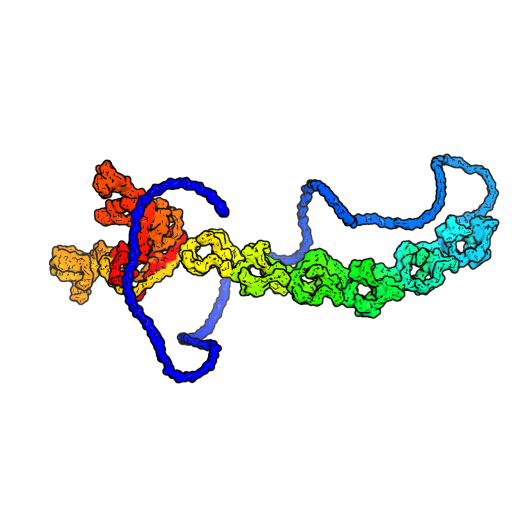 1.00 91.44 711 ASP A N 1
ATOM 5601 C CA . ASP A 1 711 ? -54.525 -29.090 52.009 1.00 91.44 711 ASP A CA 1
ATOM 5602 C C . ASP A 1 711 ? -56.063 -29.186 52.068 1.00 91.44 711 ASP A C 1
ATOM 5604 O O . ASP A 1 711 ? -56.630 -29.496 53.116 1.00 91.44 711 ASP A O 1
ATOM 5608 N N . GLY A 1 712 ? -56.752 -28.920 50.953 1.00 93.44 712 GLY A N 1
ATOM 5609 C CA . GLY A 1 712 ? -58.206 -28.991 50.819 1.00 93.44 712 GLY A CA 1
ATOM 5610 C C . GLY A 1 712 ? -58.955 -27.745 51.298 1.00 93.44 712 GLY A C 1
ATOM 5611 O O . GLY A 1 712 ? -60.163 -27.648 51.060 1.00 93.44 712 GLY A O 1
ATOM 5612 N N . TYR A 1 713 ? -58.268 -26.779 51.916 1.00 94.88 713 TYR A N 1
ATOM 5613 C CA . TYR A 1 713 ? -58.865 -25.530 52.386 1.00 94.88 713 TYR A CA 1
ATOM 5614 C C . TYR A 1 713 ? -58.939 -24.489 51.267 1.00 94.88 713 TYR A C 1
ATOM 5616 O O . TYR A 1 713 ? -58.121 -24.471 50.347 1.00 94.88 713 TYR A O 1
ATOM 5624 N N . ILE A 1 714 ? -59.904 -23.573 51.359 1.00 95.12 714 ILE A N 1
ATOM 5625 C CA . ILE A 1 714 ? -59.886 -22.358 50.541 1.00 95.12 714 ILE A CA 1
ATOM 5626 C C . ILE A 1 714 ? -58.859 -21.392 51.138 1.00 95.12 714 ILE A C 1
ATOM 5628 O O . ILE A 1 714 ? -58.831 -21.157 52.346 1.00 95.12 714 ILE A O 1
ATOM 5632 N N . TRP A 1 715 ? -58.021 -20.828 50.281 1.00 96.75 715 TRP A N 1
ATOM 5633 C CA . TRP A 1 715 ? -57.075 -19.771 50.596 1.00 96.75 715 TRP A CA 1
ATOM 5634 C C . TRP A 1 715 ? -57.493 -18.498 49.873 1.00 96.75 715 TRP A C 1
ATOM 5636 O O . TRP A 1 715 ? -57.784 -18.516 48.679 1.00 96.75 715 TRP A O 1
ATOM 5646 N N . TYR A 1 716 ? -57.492 -17.384 50.593 1.00 96.50 716 TYR A N 1
ATOM 5647 C CA . TYR A 1 716 ? -57.910 -16.079 50.097 1.00 96.50 716 TYR A CA 1
ATOM 5648 C C . TYR A 1 716 ? -56.699 -15.173 49.913 1.00 96.50 716 TYR A C 1
ATOM 5650 O O . TYR A 1 716 ? -55.917 -14.984 50.846 1.00 96.50 716 TYR A O 1
ATOM 5658 N N . ASN A 1 717 ? -56.537 -14.594 48.722 1.00 96.50 717 ASN A N 1
ATOM 5659 C CA . ASN A 1 717 ? -55.566 -13.535 48.498 1.00 96.50 717 ASN A CA 1
ATOM 5660 C C . ASN A 1 717 ? -56.117 -12.242 49.086 1.00 96.50 717 ASN A C 1
ATOM 5662 O O . ASN A 1 717 ? -57.150 -11.747 48.643 1.00 96.50 717 ASN A O 1
ATOM 5666 N N . VAL A 1 718 ? -55.402 -11.703 50.064 1.00 95.25 718 VAL A N 1
ATOM 5667 C CA . VAL A 1 718 ? -55.903 -10.601 50.894 1.00 95.25 718 VAL A CA 1
ATOM 5668 C C . VAL A 1 718 ? -55.049 -9.349 50.820 1.00 95.25 718 VAL A C 1
ATOM 5670 O O . VAL A 1 718 ? -55.484 -8.268 51.200 1.00 95.25 718 VAL A O 1
ATOM 5673 N N . LYS A 1 719 ? -53.809 -9.481 50.343 1.00 92.56 719 LYS A N 1
ATOM 5674 C CA . LYS A 1 719 ? -52.900 -8.358 50.118 1.00 92.56 719 LYS A CA 1
ATOM 5675 C C . LYS A 1 719 ? -51.733 -8.759 49.226 1.00 92.56 719 LYS A C 1
ATOM 5677 O O . LYS A 1 719 ? -51.634 -9.899 48.767 1.00 92.56 719 LYS A O 1
ATOM 5682 N N . TYR A 1 720 ? -50.835 -7.809 49.025 1.00 91.94 720 TYR A N 1
ATOM 5683 C CA . TYR A 1 720 ? -49.540 -8.016 48.399 1.00 91.94 720 TYR A CA 1
ATOM 5684 C C . TYR A 1 720 ? -48.433 -7.641 49.383 1.00 91.94 720 TYR A C 1
ATOM 5686 O O . TYR A 1 720 ? -48.661 -6.857 50.307 1.00 91.94 720 TYR A O 1
ATOM 5694 N N . THR A 1 721 ? -47.235 -8.186 49.194 1.00 89.69 721 THR A N 1
ATOM 5695 C CA . THR A 1 721 ? -46.044 -7.653 49.862 1.00 89.69 721 THR A CA 1
ATOM 5696 C C . THR A 1 721 ? -45.798 -6.199 49.440 1.00 89.69 721 THR A C 1
ATOM 5698 O O . THR A 1 721 ? -46.152 -5.782 48.333 1.00 89.69 721 THR A O 1
ATOM 5701 N N . SER A 1 722 ? -45.177 -5.423 50.325 1.00 86.38 722 SER A N 1
ATOM 5702 C CA . SER A 1 722 ? -44.779 -4.033 50.087 1.00 86.38 722 SER A CA 1
ATOM 5703 C C . SER A 1 722 ? -43.374 -3.792 50.629 1.00 86.38 722 SER A C 1
ATOM 5705 O O . SER A 1 722 ? -43.021 -4.364 51.658 1.00 86.38 722 SER A O 1
ATOM 5707 N N . GLY A 1 723 ? -42.610 -2.907 49.988 1.00 88.88 723 GLY A N 1
ATOM 5708 C CA . GLY A 1 723 ? -41.215 -2.655 50.353 1.00 88.88 723 GLY A CA 1
ATOM 5709 C C . GLY A 1 723 ? -40.284 -3.799 49.943 1.00 88.88 723 GLY A C 1
ATOM 5710 O O . GLY A 1 723 ? -40.623 -4.595 49.067 1.00 88.88 723 GLY A O 1
ATOM 5711 N N . TRP A 1 724 ? -39.113 -3.857 50.574 1.00 90.06 724 TRP A N 1
ATOM 5712 C CA . TRP A 1 724 ? -38.119 -4.906 50.351 1.00 90.06 724 TRP A CA 1
ATOM 5713 C C . TRP A 1 724 ? -38.513 -6.193 51.072 1.00 90.06 724 TRP A C 1
ATOM 5715 O O . TRP A 1 724 ? -38.786 -6.183 52.273 1.00 90.06 724 TRP A O 1
ATOM 5725 N N . VAL A 1 725 ? -38.551 -7.298 50.332 1.00 91.69 725 VAL A N 1
ATOM 5726 C CA . VAL A 1 725 ? -38.861 -8.628 50.862 1.00 91.69 725 VAL A CA 1
ATOM 5727 C C . VAL A 1 725 ? -37.899 -9.678 50.310 1.00 91.69 725 VAL A C 1
ATOM 5729 O O . VAL A 1 725 ? -37.316 -9.488 49.247 1.00 91.69 725 VAL A O 1
ATOM 5732 N N . THR A 1 726 ? -37.773 -10.830 50.974 1.00 91.50 726 THR A N 1
ATOM 5733 C CA . THR A 1 726 ? -37.030 -11.990 50.441 1.00 91.50 726 THR A CA 1
ATOM 5734 C C . THR A 1 726 ? -37.576 -12.384 49.060 1.00 91.50 726 THR A C 1
ATOM 5736 O O . THR A 1 726 ? -38.789 -12.359 48.894 1.00 91.50 726 THR A O 1
ATOM 5739 N N . PRO A 1 727 ? -36.780 -12.720 48.040 1.00 93.19 727 PRO A N 1
ATOM 5740 C CA . PRO A 1 727 ? -37.299 -13.173 46.748 1.00 93.19 727 PRO A CA 1
ATOM 5741 C C . PRO A 1 727 ? -37.760 -14.635 46.777 1.00 93.19 727 PRO A C 1
ATOM 5743 O O . PRO A 1 727 ? -37.374 -15.391 47.667 1.00 93.19 727 PRO A O 1
ATOM 5746 N N . ASP A 1 728 ? -38.562 -15.039 45.792 1.00 91.88 728 ASP A N 1
ATOM 5747 C CA . ASP A 1 728 ? -38.760 -16.462 45.499 1.00 91.88 728 ASP A CA 1
ATOM 5748 C C . ASP A 1 728 ? -37.534 -17.006 44.732 1.00 91.88 728 ASP A C 1
ATOM 5750 O O . ASP A 1 728 ? -36.871 -16.272 43.993 1.00 91.88 728 ASP A O 1
ATOM 5754 N N . GLU A 1 729 ? -37.230 -18.301 44.869 1.00 92.62 729 GLU A N 1
ATOM 5755 C CA . GLU A 1 729 ? -36.019 -18.911 44.289 1.00 92.62 729 GLU A CA 1
ATOM 5756 C C . GLU A 1 729 ? -35.925 -18.725 42.760 1.00 92.62 729 GLU A C 1
ATOM 5758 O O . GLU A 1 729 ? -34.859 -18.421 42.221 1.00 92.62 729 GLU A O 1
ATOM 5763 N N . ASN A 1 730 ? -37.058 -18.832 42.058 1.00 94.25 730 ASN A N 1
ATOM 5764 C CA . ASN A 1 730 ? -37.127 -18.650 40.606 1.00 94.25 730 ASN A CA 1
ATOM 5765 C C . ASN A 1 730 ? -36.777 -17.224 40.163 1.00 94.25 730 ASN A C 1
ATOM 5767 O O . ASN A 1 730 ? -36.157 -17.049 39.114 1.00 94.25 730 ASN A O 1
ATOM 5771 N N . ASP A 1 731 ? -37.133 -16.212 40.959 1.00 95.12 731 ASP A N 1
ATOM 5772 C CA . ASP A 1 731 ? -36.784 -14.824 40.657 1.00 95.12 731 ASP A CA 1
ATOM 5773 C C . ASP A 1 731 ? -35.278 -14.605 40.803 1.00 95.12 731 ASP A C 1
ATOM 5775 O O . ASP A 1 731 ? -34.657 -13.960 39.960 1.00 95.12 731 ASP A O 1
ATOM 5779 N N . LEU A 1 732 ? -34.655 -15.208 41.818 1.00 95.88 732 LEU A N 1
ATOM 5780 C CA . LEU A 1 732 ? -33.203 -15.164 41.968 1.00 95.88 732 LEU A CA 1
ATOM 5781 C C . LEU A 1 732 ? -32.496 -15.905 40.821 1.00 95.88 732 LEU A C 1
ATOM 5783 O O . LEU A 1 732 ? -31.554 -15.375 40.228 1.00 95.88 732 LEU A O 1
ATOM 5787 N N . LYS A 1 733 ? -32.982 -17.099 40.455 1.00 97.56 733 LYS A N 1
ATOM 5788 C CA . LYS A 1 733 ? -32.471 -17.873 39.313 1.00 97.56 733 LYS A CA 1
ATOM 5789 C C . LYS A 1 733 ? -32.556 -17.090 38.005 1.00 97.56 733 LYS A C 1
ATOM 5791 O O . LYS A 1 733 ? -31.629 -17.170 37.202 1.00 97.56 733 LYS A O 1
ATOM 5796 N N . TYR A 1 734 ? -33.625 -16.319 37.800 1.00 97.50 734 TYR A N 1
ATOM 5797 C CA . TYR A 1 734 ? -33.779 -15.472 36.620 1.00 97.50 734 TYR A CA 1
ATOM 5798 C C . TYR A 1 734 ? -32.629 -14.468 36.484 1.00 97.50 734 TYR A C 1
ATOM 5800 O O . TYR A 1 734 ? -32.062 -14.361 35.399 1.00 97.50 734 TYR A O 1
ATOM 5808 N N . TYR A 1 735 ? -32.245 -13.787 37.571 1.00 97.56 735 TYR A N 1
ATOM 5809 C CA . TYR A 1 735 ? -31.163 -12.794 37.546 1.00 97.56 735 TYR A CA 1
ATOM 5810 C C . TYR A 1 735 ? -29.749 -13.390 37.552 1.00 97.56 735 TYR A C 1
ATOM 5812 O O . TYR A 1 735 ? -28.821 -12.734 37.081 1.00 97.56 735 TYR A O 1
ATOM 5820 N N . LEU A 1 736 ? -29.566 -14.617 38.048 1.00 96.62 736 LEU A N 1
ATOM 5821 C CA . LEU A 1 736 ? -28.295 -15.341 37.919 1.00 96.62 736 LEU A CA 1
ATOM 5822 C C . LEU A 1 736 ? -28.096 -15.961 36.528 1.00 96.62 736 LEU A C 1
ATOM 5824 O O . LEU A 1 736 ? -26.968 -16.211 36.108 1.00 96.62 736 LEU A O 1
ATOM 5828 N N . ASN A 1 737 ? -29.168 -16.265 35.800 1.00 96.81 737 ASN A N 1
ATOM 5829 C CA . ASN A 1 737 ? -29.027 -16.898 34.498 1.00 96.81 737 ASN A CA 1
ATOM 5830 C C . ASN A 1 737 ? -28.639 -15.874 33.421 1.00 96.81 737 ASN A C 1
ATOM 5832 O O . ASN A 1 737 ? -29.482 -15.140 32.908 1.00 96.81 737 ASN A O 1
ATOM 5836 N N . TYR A 1 738 ? -27.362 -15.866 33.038 1.00 95.44 738 TYR A N 1
ATOM 5837 C CA . TYR A 1 738 ? -26.822 -14.904 32.076 1.00 95.44 738 TYR A CA 1
ATOM 5838 C C . TYR A 1 738 ? -27.539 -14.908 30.723 1.00 95.44 738 TYR A C 1
ATOM 5840 O O . TYR A 1 738 ? -27.664 -13.852 30.103 1.00 95.44 738 TYR A O 1
ATOM 5848 N N . SER A 1 739 ? -28.045 -16.066 30.278 1.00 95.81 739 SER A N 1
ATOM 5849 C CA . SER A 1 739 ? -28.710 -16.198 28.978 1.00 95.81 739 SER A CA 1
ATOM 5850 C C . SER A 1 739 ? -29.974 -15.343 28.875 1.00 95.81 739 SER A C 1
ATOM 5852 O O . SER A 1 739 ? -30.379 -14.987 27.773 1.00 95.81 739 SER A O 1
ATOM 5854 N N . ASN A 1 740 ? -30.578 -14.972 30.011 1.00 97.12 740 ASN A N 1
ATOM 5855 C CA . ASN A 1 740 ? -31.743 -14.088 30.052 1.00 97.12 740 ASN A CA 1
ATOM 5856 C C . ASN A 1 740 ? -31.403 -12.637 29.669 1.00 97.12 740 ASN A C 1
ATOM 5858 O O . ASN A 1 740 ? -32.309 -11.857 29.396 1.00 97.12 740 ASN A O 1
ATOM 5862 N N . PHE A 1 741 ? -30.118 -12.265 29.644 1.00 96.81 741 PHE A N 1
ATOM 5863 C CA . PHE A 1 741 ? -29.679 -10.876 29.487 1.00 96.81 741 PHE A CA 1
ATOM 5864 C C . PHE A 1 741 ? -28.675 -10.654 28.351 1.00 96.81 741 PHE A C 1
ATOM 5866 O O . PHE A 1 741 ? -28.206 -9.538 28.155 1.00 96.81 741 PHE A O 1
ATOM 5873 N N . THR A 1 742 ? -28.332 -11.687 27.581 1.00 94.88 742 THR A N 1
ATOM 5874 C CA . THR A 1 742 ? -27.434 -11.562 26.418 1.00 94.88 742 THR A CA 1
ATOM 5875 C C . THR A 1 742 ? -28.171 -11.292 25.105 1.00 94.88 742 THR A C 1
ATOM 5877 O O . THR A 1 742 ? -27.527 -11.087 24.083 1.00 94.88 742 THR A O 1
ATOM 5880 N N . GLY A 1 743 ? -29.510 -11.297 25.110 1.00 91.94 743 GLY A N 1
ATOM 5881 C CA . GLY A 1 743 ? -30.328 -11.142 23.900 1.00 91.94 743 GLY A CA 1
ATOM 5882 C C . GLY A 1 743 ? -30.420 -9.714 23.349 1.00 91.94 743 GLY A C 1
ATOM 5883 O O . GLY A 1 743 ? -30.822 -9.535 22.204 1.00 91.94 743 GLY A O 1
ATOM 5884 N N . ASN A 1 744 ? -30.065 -8.689 24.131 1.00 93.44 744 ASN A N 1
ATOM 5885 C CA . ASN A 1 744 ? -30.044 -7.302 23.664 1.00 93.44 744 ASN A CA 1
ATOM 5886 C C . ASN A 1 744 ? -28.933 -6.481 24.331 1.00 93.44 744 ASN A C 1
ATOM 5888 O O . ASN A 1 744 ? -28.449 -6.814 25.413 1.00 93.44 744 ASN A O 1
ATOM 5892 N N . PHE A 1 745 ? -28.558 -5.377 23.676 1.00 93.25 745 PHE A N 1
ATOM 5893 C CA . PHE A 1 745 ? -27.443 -4.536 24.102 1.00 93.25 745 PHE A CA 1
ATOM 5894 C C . PHE A 1 745 ? -27.639 -3.961 25.513 1.00 93.25 745 PHE A C 1
ATOM 5896 O O . PHE A 1 745 ? -26.747 -4.111 26.346 1.00 93.25 745 PHE A O 1
ATOM 5903 N N . LYS A 1 746 ? -28.806 -3.367 25.805 1.00 96.31 746 LYS A N 1
ATOM 5904 C CA . LYS A 1 746 ? -29.102 -2.753 27.108 1.00 96.31 746 LYS A CA 1
ATOM 5905 C C . LYS A 1 746 ? -28.867 -3.748 28.243 1.00 96.31 746 LYS A C 1
ATOM 5907 O O . LYS A 1 746 ? -28.039 -3.492 29.107 1.00 96.31 746 LYS A O 1
ATOM 5912 N N . ASP A 1 747 ? -29.527 -4.898 28.205 1.00 96.00 747 ASP A N 1
ATOM 5913 C CA . ASP A 1 747 ? -29.481 -5.871 29.300 1.00 96.00 747 ASP A CA 1
ATOM 5914 C C . ASP A 1 747 ? -28.085 -6.488 29.464 1.00 96.00 747 ASP A C 1
ATOM 5916 O O . ASP A 1 747 ? -27.658 -6.779 30.587 1.00 96.00 747 ASP A O 1
ATOM 5920 N N . SER A 1 748 ? -27.344 -6.613 28.357 1.00 97.00 748 SER A N 1
ATOM 5921 C CA . SER A 1 748 ? -25.985 -7.156 28.345 1.00 97.00 748 SER A CA 1
ATOM 5922 C C . SER A 1 748 ? -24.958 -6.252 29.035 1.00 97.00 748 SER A C 1
ATOM 5924 O O . SER A 1 748 ? -23.909 -6.738 29.459 1.00 97.00 748 SER A O 1
ATOM 5926 N N . LEU A 1 749 ? -25.255 -4.959 29.230 1.00 97.56 749 LEU A N 1
ATOM 5927 C CA . LEU A 1 749 ? -24.350 -4.017 29.901 1.00 97.56 749 LEU A CA 1
ATOM 5928 C C . LEU A 1 749 ? -24.080 -4.374 31.365 1.00 97.56 749 LEU A C 1
ATOM 5930 O O . LEU A 1 749 ? -23.091 -3.907 31.926 1.00 97.56 749 LEU A O 1
ATOM 5934 N N . GLN A 1 750 ? -24.881 -5.246 31.986 1.00 97.50 750 GLN A N 1
ATOM 5935 C CA . GLN A 1 750 ? -24.545 -5.773 33.312 1.00 97.50 750 GLN A CA 1
ATOM 5936 C C . GLN A 1 750 ? -23.260 -6.622 33.300 1.00 97.50 750 GLN A C 1
ATOM 5938 O O . GLN A 1 750 ? -22.606 -6.787 34.333 1.00 97.50 750 GLN A O 1
ATOM 5943 N N . PHE A 1 751 ? -22.886 -7.134 32.126 1.00 98.25 751 PHE A N 1
ATOM 5944 C CA . PHE A 1 751 ? -21.648 -7.862 31.871 1.00 98.25 751 PHE A CA 1
ATOM 5945 C C . PHE A 1 751 ? -20.534 -6.953 31.344 1.00 98.25 751 PHE A C 1
ATOM 5947 O O . PHE A 1 751 ? -19.458 -7.459 31.044 1.00 98.25 751 PHE A O 1
ATOM 5954 N N . LEU A 1 752 ? -20.750 -5.636 31.217 1.00 97.50 752 LEU A N 1
ATOM 5955 C CA . LEU A 1 752 ? -19.701 -4.714 30.786 1.00 97.50 752 LEU A CA 1
ATOM 5956 C C . LEU A 1 752 ? -18.496 -4.827 31.717 1.00 97.50 752 LEU A C 1
ATOM 5958 O O . LEU A 1 752 ? -18.630 -4.709 32.937 1.00 97.50 752 LEU A O 1
ATOM 5962 N N . LYS A 1 753 ? -17.319 -5.015 31.123 1.00 96.31 753 LYS A N 1
ATOM 5963 C CA . LYS A 1 753 ? -16.045 -5.070 31.821 1.00 96.31 753 LYS A CA 1
ATOM 5964 C C . LYS A 1 753 ? -15.662 -3.675 32.301 1.00 96.31 753 LYS A C 1
ATOM 5966 O O . LYS A 1 753 ? -15.062 -2.879 31.584 1.00 96.31 753 LYS A O 1
ATOM 5971 N N . LEU A 1 754 ? -16.011 -3.395 33.548 1.00 95.75 754 LEU A N 1
ATOM 5972 C CA . LEU A 1 754 ? -15.783 -2.130 34.231 1.00 95.75 754 LEU A CA 1
ATOM 5973 C C . LEU A 1 754 ? -14.300 -1.844 34.450 1.00 95.75 754 LEU A C 1
ATOM 5975 O O . LEU A 1 754 ? -13.962 -0.696 34.683 1.00 95.75 754 LEU A O 1
ATOM 5979 N N . SER A 1 755 ? -13.422 -2.845 34.355 1.00 93.50 755 SER A N 1
ATOM 5980 C CA . SER A 1 755 ? -11.966 -2.659 34.397 1.00 93.50 755 SER A CA 1
ATOM 5981 C C . SER A 1 755 ? -11.372 -2.100 33.096 1.00 93.50 755 SER A C 1
ATOM 5983 O O . SER A 1 755 ? -10.175 -1.817 33.039 1.00 93.50 755 SER A O 1
ATOM 5985 N N . GLN A 1 756 ? -12.179 -1.941 32.039 1.00 91.62 756 GLN A N 1
ATOM 5986 C CA . GLN A 1 756 ? -11.733 -1.441 30.742 1.00 91.62 756 GLN A CA 1
ATOM 5987 C C . GLN A 1 756 ? -12.361 -0.093 30.382 1.00 91.62 756 GLN A C 1
ATOM 5989 O O . GLN A 1 756 ? -13.566 0.129 30.519 1.00 91.62 756 GLN A O 1
ATOM 5994 N N . SER A 1 757 ? -11.508 0.796 29.874 1.00 90.88 757 SER A N 1
ATOM 5995 C CA . SER A 1 757 ? -11.906 2.104 29.360 1.00 90.88 757 SER A CA 1
ATOM 5996 C C . SER A 1 757 ? -12.777 1.955 28.113 1.00 90.88 757 SER A C 1
ATOM 5998 O O . SER A 1 757 ? -12.504 1.125 27.245 1.00 90.88 757 SER A O 1
ATOM 6000 N N . ALA A 1 758 ? -13.792 2.809 28.002 1.00 91.75 758 ALA A N 1
ATOM 6001 C CA . ALA A 1 758 ? -14.566 2.979 26.776 1.00 91.75 758 ALA A CA 1
ATOM 6002 C C . ALA A 1 758 ? -13.866 3.908 25.762 1.00 91.75 758 ALA A C 1
ATOM 6004 O O . ALA A 1 758 ? -14.371 4.080 24.654 1.00 91.75 758 ALA A O 1
ATOM 6005 N N . ASN A 1 759 ? -12.708 4.483 26.127 1.00 88.38 759 ASN A N 1
ATOM 6006 C CA . ASN A 1 759 ? -11.922 5.451 25.353 1.00 88.38 759 ASN A CA 1
ATOM 6007 C C . ASN A 1 759 ? -12.739 6.681 24.915 1.00 88.38 759 ASN A C 1
ATOM 6009 O O . ASN A 1 759 ? -12.680 7.104 23.762 1.00 88.38 759 ASN A O 1
ATOM 6013 N N . ILE A 1 760 ? -13.518 7.242 25.841 1.00 91.88 760 ILE A N 1
ATOM 6014 C CA . ILE A 1 760 ? -14.470 8.319 25.549 1.00 91.88 760 ILE A CA 1
ATOM 6015 C C . ILE A 1 760 ? -13.786 9.640 25.174 1.00 91.88 760 ILE A C 1
ATOM 6017 O O . ILE A 1 760 ? -12.741 10.012 25.717 1.00 91.88 760 ILE A O 1
ATOM 6021 N N . ASN A 1 761 ? -14.438 10.419 24.312 1.00 92.06 761 ASN A N 1
ATOM 6022 C CA . ASN A 1 761 ? -14.028 11.785 24.014 1.00 92.06 761 ASN A CA 1
ATOM 6023 C C . ASN A 1 761 ? -14.551 12.757 25.093 1.00 92.06 761 ASN A C 1
ATOM 6025 O O . ASN A 1 761 ? -15.756 12.947 25.256 1.00 92.06 761 ASN A O 1
ATOM 6029 N N . VAL A 1 762 ? -13.641 13.415 25.824 1.00 95.75 762 VAL A N 1
ATOM 6030 C CA . VAL A 1 762 ? -13.970 14.365 26.912 1.00 95.75 762 VAL A CA 1
ATOM 6031 C C . VAL A 1 762 ? -14.904 15.488 26.450 1.00 95.75 762 VAL A C 1
ATOM 6033 O O . VAL A 1 762 ? -15.817 15.873 27.184 1.00 95.75 762 VAL A O 1
ATOM 6036 N N . VAL A 1 763 ? -14.672 16.031 25.252 1.00 96.62 763 VAL A N 1
ATOM 6037 C CA . VAL A 1 763 ? -15.467 17.135 24.696 1.00 96.62 763 VAL A CA 1
ATOM 6038 C C . VAL A 1 763 ? -16.865 16.643 24.346 1.00 96.62 763 VAL A C 1
ATOM 6040 O O . VAL A 1 763 ? -17.850 17.275 24.727 1.00 96.62 763 VAL A O 1
ATOM 6043 N N . GLU A 1 764 ? -16.961 15.490 23.686 1.00 96.31 764 GLU A N 1
ATOM 6044 C CA . GLU A 1 764 ? -18.242 14.878 23.337 1.00 96.31 764 GLU A CA 1
ATOM 6045 C C . GLU A 1 764 ? -19.086 14.599 24.584 1.00 96.31 764 GLU A C 1
ATOM 6047 O O . GLU A 1 764 ? -20.239 15.021 24.659 1.00 96.31 764 GLU A O 1
ATOM 6052 N N . VAL A 1 765 ? -18.500 13.964 25.601 1.00 97.56 765 VAL A N 1
ATOM 6053 C CA . VAL A 1 765 ? -19.194 13.640 26.854 1.00 97.56 765 VAL A CA 1
ATOM 6054 C C . VAL A 1 765 ? -19.663 14.904 27.569 1.00 97.56 765 VAL A C 1
ATOM 6056 O O . VAL A 1 765 ? -20.797 14.954 28.047 1.00 97.56 765 VAL A O 1
ATOM 6059 N N . ASN A 1 766 ? -18.845 15.955 27.616 1.00 98.12 766 ASN A N 1
ATOM 6060 C CA . ASN A 1 766 ? -19.263 17.229 28.198 1.00 98.12 766 ASN A CA 1
ATOM 6061 C C . ASN A 1 766 ? -20.437 17.866 27.439 1.00 98.12 766 ASN A C 1
ATOM 6063 O O . ASN A 1 766 ? -21.335 18.422 28.070 1.00 98.12 766 ASN A O 1
ATOM 6067 N N . ASN A 1 767 ? -20.454 17.758 26.111 1.00 97.50 767 ASN A N 1
ATOM 6068 C CA . ASN A 1 767 ? -21.473 18.376 25.266 1.00 97.50 767 ASN A CA 1
ATOM 6069 C C . ASN A 1 767 ? -22.784 17.582 25.211 1.00 97.50 767 ASN A C 1
ATOM 6071 O O . ASN A 1 767 ? -23.856 18.189 25.173 1.00 97.50 767 ASN A O 1
ATOM 6075 N N . LYS A 1 768 ? -22.705 16.247 25.195 1.00 97.31 768 LYS A N 1
ATOM 6076 C CA . LYS A 1 768 ? -23.854 15.356 24.978 1.00 97.31 768 LYS A CA 1
ATOM 6077 C C . LYS A 1 768 ? -24.388 14.718 26.263 1.00 97.31 768 LYS A C 1
ATOM 6079 O O . LYS A 1 768 ? -25.596 14.558 26.389 1.00 97.31 768 LYS A O 1
ATOM 6084 N N . ILE A 1 769 ? -23.522 14.381 27.225 1.00 97.56 769 ILE A N 1
ATOM 6085 C CA . ILE A 1 769 ? -23.904 13.643 28.444 1.00 97.56 769 ILE A CA 1
ATOM 6086 C C . ILE A 1 769 ? -23.992 14.559 29.668 1.00 97.56 769 ILE A C 1
ATOM 6088 O O . ILE A 1 769 ? -25.026 14.610 30.336 1.00 97.56 769 ILE A O 1
ATOM 6092 N N . LEU A 1 770 ? -22.909 15.276 29.983 1.00 97.94 770 LEU A N 1
ATOM 6093 C CA . LEU A 1 770 ? -22.800 16.068 31.214 1.00 97.94 770 LEU A CA 1
ATOM 6094 C C . LEU A 1 770 ? -23.362 17.487 31.079 1.00 97.94 770 LEU A C 1
ATOM 6096 O O . LEU A 1 770 ? -23.409 18.225 32.062 1.00 97.94 770 LEU A O 1
ATOM 6100 N N . LYS A 1 771 ? -23.834 17.880 29.894 1.00 97.50 771 LYS A N 1
ATOM 6101 C CA . LYS A 1 771 ? -24.485 19.174 29.685 1.00 97.50 771 LYS A CA 1
ATOM 6102 C C . LYS A 1 771 ? -25.721 19.296 30.580 1.00 97.50 771 LYS A C 1
ATOM 6104 O O . LYS A 1 771 ? -26.588 18.423 30.587 1.00 97.50 771 LYS A O 1
ATOM 6109 N N . ASN A 1 772 ? -25.808 20.401 31.320 1.00 96.50 772 ASN A N 1
ATOM 6110 C CA . ASN A 1 772 ? -26.908 20.708 32.240 1.00 96.50 772 ASN A CA 1
ATOM 6111 C C . ASN A 1 772 ? -27.107 19.663 33.362 1.00 96.50 772 ASN A C 1
ATOM 6113 O O . ASN A 1 772 ? -28.222 19.486 33.848 1.00 96.50 772 ASN A O 1
ATOM 6117 N N . LYS A 1 773 ? -26.045 18.966 33.791 1.00 97.56 773 LYS A N 1
ATOM 6118 C CA . LYS A 1 773 ? -26.075 17.990 34.902 1.00 97.56 773 LYS A CA 1
ATOM 6119 C C . LYS A 1 773 ? -25.574 18.598 36.214 1.00 97.56 773 LYS A C 1
ATOM 6121 O O . LYS A 1 773 ? -24.724 18.029 36.899 1.00 97.56 773 LYS A O 1
ATOM 6126 N N . GLY A 1 774 ? -26.052 19.804 36.526 1.00 96.94 774 GLY A N 1
ATOM 6127 C CA . GLY A 1 774 ? -25.682 20.529 37.744 1.00 96.94 774 GLY A CA 1
ATOM 6128 C C . GLY A 1 774 ? -24.165 20.671 37.893 1.00 96.94 774 GLY A C 1
ATOM 6129 O O . GLY A 1 774 ? -23.471 21.006 36.928 1.00 96.94 774 GLY A O 1
ATOM 6130 N N . ILE A 1 775 ? -23.652 20.360 39.087 1.00 97.81 775 ILE A N 1
ATOM 6131 C CA . ILE A 1 775 ? -22.222 20.457 39.431 1.00 97.81 775 ILE A CA 1
ATOM 6132 C C . ILE A 1 775 ? -21.313 19.533 38.595 1.00 97.81 775 ILE A C 1
ATOM 6134 O O . ILE A 1 775 ? -20.108 19.769 38.508 1.00 97.81 775 ILE A O 1
ATOM 6138 N N . LEU A 1 776 ? -21.877 18.498 37.958 1.00 98.19 776 LEU A N 1
ATOM 6139 C CA . LEU A 1 776 ? -21.143 17.564 37.096 1.00 98.19 776 LEU A CA 1
ATOM 6140 C C . LEU A 1 776 ? -20.921 18.115 35.678 1.00 98.19 776 LEU A C 1
ATOM 6142 O O . LEU A 1 776 ? -20.153 17.535 34.907 1.00 98.19 776 LEU A O 1
ATOM 6146 N N . SER A 1 777 ? -21.549 19.242 35.327 1.00 98.19 777 SER A N 1
ATOM 6147 C CA . SER A 1 777 ? -21.379 19.871 34.014 1.00 98.19 777 SER A CA 1
ATOM 6148 C C . SER A 1 777 ? -19.915 20.234 33.754 1.00 98.19 777 SER A C 1
ATOM 6150 O O . SER A 1 777 ? -19.255 20.867 34.579 1.00 98.19 777 SER A O 1
ATOM 6152 N N . GLY A 1 778 ? -19.389 19.820 32.598 1.00 97.75 778 GLY A N 1
ATOM 6153 C CA . GLY A 1 778 ? -17.999 20.079 32.208 1.00 97.75 778 GLY A CA 1
ATOM 6154 C C . GLY A 1 778 ? -16.949 19.188 32.890 1.00 97.75 778 GLY A C 1
ATOM 6155 O O . GLY A 1 778 ? -15.754 19.383 32.663 1.00 97.75 778 GLY A O 1
ATOM 6156 N N . LYS A 1 779 ? -17.348 18.212 33.721 1.00 98.12 779 LYS A N 1
ATOM 6157 C CA . LYS A 1 779 ? -16.422 17.410 34.545 1.00 98.12 779 LYS A CA 1
ATOM 6158 C C . LYS A 1 779 ? -15.965 16.092 33.916 1.00 98.12 779 LYS A C 1
ATOM 6160 O O . LYS A 1 779 ? -15.322 15.305 34.607 1.00 98.12 779 LYS A O 1
ATOM 6165 N N . ALA A 1 780 ? -16.204 15.851 32.622 1.00 97.81 780 ALA A N 1
ATOM 6166 C CA . ALA A 1 780 ? -15.808 14.601 31.956 1.00 97.81 780 ALA A CA 1
ATOM 6167 C C . ALA A 1 780 ? -14.317 14.269 32.140 1.00 97.81 780 ALA A C 1
ATOM 6169 O O . ALA A 1 780 ? -13.968 13.116 32.373 1.00 97.81 780 ALA A O 1
ATOM 6170 N N . LYS A 1 781 ? -13.434 15.279 32.131 1.00 97.75 781 LYS A N 1
ATOM 6171 C CA . LYS A 1 781 ? -11.999 15.074 32.370 1.00 97.75 781 LYS A CA 1
ATOM 6172 C C . LYS A 1 781 ? -11.700 14.467 33.747 1.00 97.75 781 LYS A C 1
ATOM 6174 O O . LYS A 1 781 ? -10.857 13.586 33.829 1.00 97.75 781 LYS A O 1
ATOM 6179 N N . ALA A 1 782 ? -12.404 14.873 34.805 1.00 98.00 782 ALA A N 1
ATOM 6180 C CA . ALA A 1 782 ? -12.207 14.296 36.136 1.00 98.00 782 ALA A CA 1
ATOM 6181 C C . ALA A 1 782 ? -12.641 12.822 36.189 1.00 98.00 782 ALA A C 1
ATOM 6183 O O . ALA A 1 782 ? -11.974 12.008 36.826 1.00 98.00 782 ALA A O 1
ATOM 6184 N N . PHE A 1 783 ? -13.718 12.466 35.476 1.00 98.06 783 PHE A N 1
ATOM 6185 C CA . PHE A 1 783 ? -14.137 11.072 35.319 1.00 98.06 783 PHE A CA 1
ATOM 6186 C C . PHE A 1 783 ? -13.092 10.251 34.563 1.00 98.06 783 PHE A C 1
ATOM 6188 O O . PHE A 1 783 ? -12.746 9.171 35.029 1.00 98.06 783 PHE A O 1
ATOM 6195 N N . VAL A 1 784 ? -12.552 10.766 33.453 1.00 96.50 784 VAL A N 1
ATOM 6196 C CA . VAL A 1 784 ? -11.479 10.105 32.687 1.00 96.50 784 VAL A CA 1
ATOM 6197 C C . VAL A 1 784 ? -10.214 9.942 33.531 1.00 96.50 784 VAL A C 1
ATOM 6199 O O . VAL A 1 784 ? -9.649 8.853 33.575 1.00 96.50 784 VAL A O 1
ATOM 6202 N N . ASP A 1 785 ? -9.783 10.988 34.238 1.00 95.81 785 ASP A N 1
ATOM 6203 C CA . ASP A 1 785 ? -8.573 10.950 35.065 1.00 95.81 785 ASP A CA 1
ATOM 6204 C C . ASP A 1 785 ? -8.720 9.932 36.212 1.00 95.81 785 ASP A C 1
ATOM 6206 O O . ASP A 1 785 ? -7.838 9.094 36.410 1.00 95.81 785 ASP A O 1
ATOM 6210 N N . GLY A 1 786 ? -9.858 9.942 36.917 1.00 95.12 786 GLY A N 1
ATOM 6211 C CA . GLY A 1 786 ? -10.157 8.962 37.966 1.00 95.12 786 GLY A CA 1
ATOM 6212 C C . GLY A 1 786 ? -10.271 7.537 37.423 1.00 95.12 786 GLY A C 1
ATOM 6213 O O . GLY A 1 786 ? -9.725 6.602 38.006 1.00 95.12 786 GLY A O 1
ATOM 6214 N N . SER A 1 787 ? -10.911 7.375 36.267 1.00 94.44 787 SER A N 1
ATOM 6215 C CA . SER A 1 787 ? -11.062 6.084 35.592 1.00 94.44 787 SER A CA 1
ATOM 6216 C C . SER A 1 787 ? -9.720 5.497 35.169 1.00 94.44 787 SER A C 1
ATOM 6218 O O . SER A 1 787 ? -9.428 4.340 35.461 1.00 94.44 787 SER A O 1
ATOM 6220 N N . LYS A 1 788 ? -8.849 6.316 34.572 1.00 92.75 788 LYS A N 1
ATOM 6221 C CA . LYS A 1 788 ? -7.491 5.920 34.188 1.00 92.75 788 LYS A CA 1
ATOM 6222 C C . LYS A 1 788 ? -6.633 5.560 35.400 1.00 92.75 788 LYS A C 1
ATOM 6224 O O . LYS A 1 788 ? -5.870 4.602 35.333 1.00 92.75 788 LYS A O 1
ATOM 6229 N N . GLN A 1 789 ? -6.739 6.319 36.491 1.00 94.38 789 GLN A N 1
ATOM 6230 C CA . GLN A 1 789 ? -5.940 6.087 37.694 1.00 94.38 789 GLN A CA 1
ATOM 6231 C C . GLN A 1 789 ? -6.341 4.804 38.433 1.00 94.38 789 GLN A C 1
ATOM 6233 O O . GLN A 1 789 ? -5.475 4.137 38.999 1.00 94.38 789 GLN A O 1
ATOM 6238 N N . TYR A 1 790 ? -7.632 4.466 38.445 1.00 93.50 790 TYR A N 1
ATOM 6239 C CA . TYR A 1 790 ? -8.161 3.364 39.255 1.00 93.50 790 TYR A CA 1
ATOM 6240 C C . TYR A 1 790 ? -8.708 2.185 38.449 1.00 93.50 790 TYR A C 1
ATOM 6242 O O . TYR A 1 790 ? -9.273 1.278 39.052 1.00 93.50 790 TYR A O 1
ATOM 6250 N N . GLY A 1 791 ? -8.511 2.176 37.127 1.00 89.88 791 GLY A N 1
ATOM 6251 C CA . GLY A 1 791 ? -8.905 1.072 36.251 1.00 89.88 791 GLY A CA 1
ATOM 6252 C C . GLY A 1 791 ? -10.418 0.911 36.172 1.00 89.88 791 GLY A C 1
ATOM 6253 O O . GLY A 1 791 ? -10.930 -0.164 36.457 1.00 89.88 791 GLY A O 1
ATOM 6254 N N . LEU A 1 792 ? -11.134 1.987 35.839 1.00 93.38 792 LEU A N 1
ATOM 6255 C CA . LEU A 1 792 ? -12.592 1.984 35.737 1.00 93.38 792 LEU A CA 1
ATOM 6256 C C . LEU A 1 792 ? -13.079 2.386 34.347 1.00 93.38 792 LEU A C 1
ATOM 6258 O O . LEU A 1 792 ? -12.414 3.115 33.618 1.00 93.38 792 LEU A O 1
ATOM 6262 N N . ASN A 1 793 ? -14.277 1.935 34.006 1.00 95.75 793 ASN A N 1
ATOM 6263 C CA . ASN A 1 793 ? -15.007 2.361 32.830 1.00 95.75 793 ASN A CA 1
ATOM 6264 C C . ASN A 1 793 ? -15.663 3.723 33.091 1.00 95.75 793 ASN A C 1
ATOM 6266 O O . ASN A 1 793 ? -16.409 3.900 34.060 1.00 95.75 793 ASN A O 1
ATOM 6270 N N . GLU A 1 794 ? -15.411 4.682 32.205 1.00 95.56 794 GLU A N 1
ATOM 6271 C CA . GLU A 1 794 ? -15.813 6.073 32.392 1.00 95.56 794 GLU A CA 1
ATOM 6272 C C . GLU A 1 794 ? -17.332 6.246 32.362 1.00 95.56 794 GLU A C 1
ATOM 6274 O O . GLU A 1 794 ? -17.883 7.020 33.143 1.00 95.56 794 GLU A O 1
ATOM 6279 N N . ILE A 1 795 ? -18.020 5.520 31.477 1.00 96.62 795 ILE A N 1
ATOM 6280 C CA . ILE A 1 795 ? -19.473 5.631 31.312 1.00 96.62 795 ILE A CA 1
ATOM 6281 C C . ILE A 1 795 ? -20.205 5.019 32.492 1.00 96.62 795 ILE A C 1
ATOM 6283 O O . ILE A 1 795 ? -21.174 5.609 32.969 1.00 96.62 795 ILE A O 1
ATOM 6287 N N . TYR A 1 796 ? -19.719 3.898 33.019 1.00 95.75 796 TYR A N 1
ATOM 6288 C CA . TYR A 1 796 ? -20.218 3.370 34.283 1.00 95.75 796 TYR A CA 1
ATOM 6289 C C . TYR A 1 796 ? -20.048 4.388 35.418 1.00 95.75 796 TYR A C 1
ATOM 6291 O O . TYR A 1 796 ? -21.017 4.690 36.114 1.00 95.75 796 TYR A O 1
ATOM 6299 N N . LEU A 1 797 ? -18.856 4.975 35.567 1.00 95.44 797 LEU A N 1
ATOM 6300 C CA . LEU A 1 797 ? -18.586 5.934 36.637 1.00 95.44 797 LEU A CA 1
ATOM 6301 C C . LEU A 1 797 ? -19.474 7.187 36.525 1.00 95.44 797 LEU A C 1
ATOM 6303 O O . LEU A 1 797 ? -20.025 7.649 37.524 1.00 95.44 797 LEU A O 1
ATOM 6307 N N . ILE A 1 798 ? -19.667 7.705 35.309 1.00 97.44 798 ILE A N 1
ATOM 6308 C CA . ILE A 1 798 ? -20.576 8.827 35.037 1.00 97.44 798 ILE A CA 1
ATOM 6309 C C . ILE A 1 798 ? -22.028 8.435 35.328 1.00 97.44 798 ILE A C 1
ATOM 6311 O O . ILE A 1 798 ? -22.735 9.185 35.998 1.00 97.44 798 ILE A O 1
ATOM 6315 N N . SER A 1 799 ? -22.474 7.269 34.855 1.00 95.94 799 SER A N 1
ATOM 6316 C CA . SER A 1 799 ? -23.824 6.749 35.100 1.00 95.94 799 SER A CA 1
ATOM 6317 C C . SER A 1 799 ? -24.116 6.663 36.595 1.00 95.94 799 SER A C 1
ATOM 6319 O O . SER A 1 799 ? -25.168 7.114 37.048 1.00 95.94 799 SER A O 1
ATOM 6321 N N . HIS A 1 800 ? -23.161 6.136 37.361 1.00 91.94 800 HIS A N 1
ATOM 6322 C CA . HIS A 1 800 ? -23.280 5.982 38.802 1.00 91.94 800 HIS A CA 1
ATOM 6323 C C . HIS A 1 800 ? -23.348 7.346 39.501 1.00 91.94 800 HIS A C 1
ATOM 6325 O O . HIS A 1 800 ? -24.293 7.608 40.236 1.00 91.94 800 HIS A O 1
ATOM 6331 N N . ALA A 1 801 ? -22.441 8.277 39.183 1.00 95.50 801 ALA A N 1
ATOM 6332 C CA . ALA A 1 801 ? -22.491 9.626 39.750 1.00 95.50 801 ALA A CA 1
ATOM 6333 C C . ALA A 1 801 ? -23.795 10.366 39.410 1.00 95.50 801 ALA A C 1
ATOM 6335 O O . ALA A 1 801 ? -24.363 11.049 40.260 1.00 95.50 801 ALA A O 1
ATOM 6336 N N . LEU A 1 802 ? -24.301 10.243 38.179 1.00 96.56 802 LEU A N 1
ATOM 6337 C CA . LEU A 1 802 ? -25.565 10.869 37.780 1.00 96.56 802 LEU A CA 1
ATOM 6338 C C . LEU A 1 802 ? -26.752 10.322 38.577 1.00 96.56 802 LEU A C 1
ATOM 6340 O O . LEU A 1 802 ? -27.632 11.103 38.936 1.00 96.56 802 LEU A O 1
ATOM 6344 N N . LEU A 1 803 ? -26.775 9.018 38.858 1.00 91.88 803 LEU A N 1
ATOM 6345 C CA . LEU A 1 803 ? -27.813 8.398 39.677 1.00 91.88 803 LEU A CA 1
ATOM 6346 C C . LEU A 1 803 ? -27.728 8.886 41.131 1.00 91.88 803 LEU A C 1
ATOM 6348 O O . LEU A 1 803 ? -28.685 9.476 41.628 1.00 91.88 803 LEU A O 1
ATOM 6352 N N . GLU A 1 804 ? -26.564 8.728 41.766 1.00 90.62 804 GLU A N 1
ATOM 6353 C CA . GLU A 1 804 ? -26.346 9.034 43.191 1.00 90.62 804 GLU A CA 1
ATOM 6354 C C . GLU A 1 804 ? -26.546 10.517 43.532 1.00 90.62 804 GLU A C 1
ATOM 6356 O O . GLU A 1 804 ? -26.933 10.889 44.640 1.00 90.62 804 GLU A O 1
ATOM 6361 N N . THR A 1 805 ? -26.293 11.404 42.572 1.00 95.25 805 THR A N 1
ATOM 6362 C CA . THR A 1 805 ? -26.408 12.853 42.782 1.00 95.25 805 THR A CA 1
ATOM 6363 C C . THR A 1 805 ? -27.714 13.448 42.270 1.00 95.25 805 THR A C 1
ATOM 6365 O O . THR A 1 805 ? -27.898 14.662 42.379 1.00 95.25 805 THR A O 1
ATOM 6368 N N . GLY A 1 806 ? -28.607 12.644 41.681 1.00 94.31 806 GLY A N 1
ATOM 6369 C CA . GLY A 1 806 ? -29.810 13.153 41.023 1.00 94.31 806 GLY A CA 1
ATOM 6370 C C . GLY A 1 806 ? -29.486 14.121 39.879 1.00 94.31 806 GLY A C 1
ATOM 6371 O O . GLY A 1 806 ? -30.051 15.203 39.801 1.00 94.31 806 GLY A O 1
ATOM 6372 N N . ASN A 1 807 ? -28.560 13.755 38.989 1.00 95.69 807 ASN A N 1
ATOM 6373 C CA . ASN A 1 807 ? -27.993 14.619 37.942 1.00 95.69 807 ASN A CA 1
ATOM 6374 C C . ASN A 1 807 ? -27.231 15.846 38.486 1.00 95.69 807 ASN A C 1
ATOM 6376 O O . ASN A 1 807 ? -27.333 16.941 37.932 1.00 95.69 807 ASN A O 1
ATOM 6380 N N . GLY A 1 808 ? -26.453 15.671 39.555 1.00 96.69 808 GLY A N 1
ATOM 6381 C CA . GLY A 1 808 ? -25.574 16.700 40.115 1.00 96.69 808 GLY A CA 1
ATOM 6382 C C . GLY A 1 808 ? -26.276 17.748 40.982 1.00 96.69 808 GLY A C 1
ATOM 6383 O O . GLY A 1 808 ? -25.695 18.806 41.230 1.00 96.69 808 GLY A O 1
ATOM 6384 N N . SER A 1 809 ? -27.510 17.496 41.425 1.00 97.06 809 SER A N 1
ATOM 6385 C CA . SER A 1 809 ? -28.311 18.442 42.214 1.00 97.06 809 SER A CA 1
ATOM 6386 C C . SER A 1 809 ? -28.390 18.109 43.706 1.00 97.06 809 SER A C 1
ATOM 6388 O O . SER A 1 809 ? -28.880 18.932 44.476 1.00 97.06 809 SER A O 1
ATOM 6390 N N . SER A 1 810 ? -27.921 16.936 44.146 1.00 96.94 810 SER A N 1
ATOM 6391 C CA . SER A 1 810 ? -28.008 16.548 45.557 1.00 96.94 810 SER A CA 1
ATOM 6392 C C . SER A 1 810 ? -27.218 17.504 46.473 1.00 96.94 810 SER A C 1
ATOM 6394 O O . SER A 1 810 ? -26.221 18.100 46.038 1.00 96.94 810 SER A O 1
ATOM 6396 N N . PRO A 1 811 ? -27.618 17.655 47.753 1.00 96.19 811 PRO A N 1
ATOM 6397 C CA . PRO A 1 811 ? -26.889 18.487 48.712 1.00 96.19 811 PRO A CA 1
ATOM 6398 C C . PRO A 1 811 ? -25.423 18.066 48.873 1.00 96.19 811 PRO A C 1
ATOM 6400 O O . PRO A 1 811 ? -24.530 18.909 48.841 1.00 96.19 811 PRO A O 1
ATOM 6403 N N . LEU A 1 812 ? -25.163 16.758 48.965 1.00 96.56 812 LEU A N 1
ATOM 6404 C CA . LEU A 1 812 ? -23.811 16.197 49.042 1.00 96.56 812 LEU A CA 1
ATOM 6405 C C . LEU A 1 812 ? -22.961 16.510 47.799 1.00 96.56 812 LEU A C 1
ATOM 6407 O O . LEU A 1 812 ? -21.769 16.791 47.931 1.00 96.56 812 LEU A O 1
ATOM 6411 N N . ALA A 1 813 ? -23.563 16.510 46.606 1.00 97.25 813 ALA A N 1
ATOM 6412 C CA . ALA A 1 813 ? -22.870 16.828 45.360 1.00 97.25 813 ALA A CA 1
ATOM 6413 C C . ALA A 1 813 ? -22.563 18.326 45.218 1.00 97.25 813 ALA A C 1
ATOM 6415 O O . ALA A 1 813 ? -21.494 18.689 44.738 1.00 97.25 813 ALA A O 1
ATOM 6416 N N . ASN A 1 814 ? -23.477 19.205 45.645 1.00 97.56 814 ASN A N 1
ATOM 6417 C CA . ASN A 1 814 ? -23.286 20.666 45.614 1.00 97.56 814 ASN A CA 1
ATOM 6418 C C . ASN A 1 814 ? -22.414 21.183 46.764 1.00 97.56 814 ASN A C 1
ATOM 6420 O O . ASN A 1 814 ? -21.891 22.303 46.712 1.00 97.56 814 ASN A O 1
ATOM 6424 N N . GLY A 1 815 ? -22.228 20.327 47.760 1.00 96.56 815 GLY A N 1
ATOM 6425 C CA . GLY A 1 815 ? -21.238 20.395 48.805 1.00 96.56 815 GLY A CA 1
ATOM 6426 C C . GLY A 1 815 ? -21.759 20.981 50.110 1.00 96.56 815 GLY A C 1
ATOM 6427 O O . GLY A 1 815 ? -22.478 21.980 50.124 1.00 96.56 815 GLY A O 1
ATOM 6428 N N . ILE A 1 816 ? -21.337 20.368 51.212 1.00 97.94 816 ILE A N 1
ATOM 6429 C CA . ILE A 1 816 ? -21.733 20.708 52.580 1.00 97.94 816 ILE A CA 1
ATOM 6430 C C . ILE A 1 816 ? -20.491 21.188 53.337 1.00 97.94 816 ILE A C 1
ATOM 6432 O O . ILE A 1 816 ? -19.422 20.575 53.255 1.00 97.94 816 ILE A O 1
ATOM 6436 N N . GLU A 1 817 ? -20.606 22.313 54.043 1.00 98.25 817 GLU A N 1
ATOM 6437 C CA . GLU A 1 817 ? -19.528 22.810 54.899 1.00 98.25 817 GLU A CA 1
ATOM 6438 C C . GLU A 1 817 ? -19.402 21.938 56.158 1.00 98.25 817 GLU A C 1
ATOM 6440 O O . GLU A 1 817 ? -20.376 21.706 56.877 1.00 98.25 817 GLU A O 1
ATOM 6445 N N . VAL A 1 818 ? -18.184 21.476 56.434 1.00 98.06 818 VAL A N 1
ATOM 6446 C CA . VAL A 1 818 ? -17.815 20.715 57.634 1.00 98.06 818 VAL A CA 1
ATOM 6447 C C . VAL A 1 818 ? -16.644 21.427 58.302 1.00 98.06 818 VAL A C 1
ATOM 6449 O O . VAL A 1 818 ? -15.729 21.896 57.622 1.00 98.06 818 VAL A O 1
ATOM 6452 N N . GLY A 1 819 ? -16.678 21.529 59.628 1.00 97.56 819 GLY A N 1
ATOM 6453 C CA . GLY A 1 819 ? -15.602 22.097 60.439 1.00 97.56 819 GLY A CA 1
ATOM 6454 C C . GLY A 1 819 ? -15.325 21.244 61.672 1.00 97.56 819 GLY A C 1
ATOM 6455 O O . GLY A 1 819 ? -16.057 20.297 61.964 1.00 97.56 819 GLY A O 1
ATOM 6456 N N . LYS A 1 820 ? -14.261 21.586 62.398 1.00 97.88 820 LYS A N 1
ATOM 6457 C CA . LYS A 1 820 ? -13.899 20.953 63.669 1.00 97.88 820 LYS A CA 1
ATOM 6458 C C . LYS A 1 820 ? -14.408 21.782 64.837 1.00 97.88 820 LYS A C 1
ATOM 6460 O O . LYS A 1 820 ? -14.187 22.996 64.869 1.00 97.88 820 LYS A O 1
ATOM 6465 N N . ASP A 1 821 ? -15.057 21.130 65.793 1.00 96.06 821 ASP A N 1
ATOM 6466 C CA . ASP A 1 821 ? -15.392 21.741 67.077 1.00 96.06 821 ASP A CA 1
ATOM 6467 C C . ASP A 1 821 ? -14.137 21.945 67.956 1.00 96.06 821 ASP A C 1
ATOM 6469 O O . ASP A 1 821 ? -13.013 21.594 67.585 1.00 96.06 821 ASP A O 1
ATOM 6473 N N . LYS A 1 822 ? -14.318 22.514 69.153 1.00 94.69 822 LYS A N 1
ATOM 6474 C CA . LYS A 1 822 ? -13.231 22.735 70.125 1.00 94.69 822 LYS A CA 1
ATOM 6475 C C . LYS A 1 822 ? -12.515 21.452 70.579 1.00 94.69 822 LYS A C 1
ATOM 6477 O O . LYS A 1 822 ? -11.387 21.540 71.053 1.00 94.69 822 LYS A O 1
ATOM 6482 N N . ASN A 1 823 ? -13.164 20.295 70.444 1.00 94.56 823 ASN A N 1
ATOM 6483 C CA . ASN A 1 823 ? -12.637 18.981 70.808 1.00 94.56 823 ASN A CA 1
ATOM 6484 C C . ASN A 1 823 ? -11.996 18.267 69.600 1.00 94.56 823 ASN A C 1
ATOM 6486 O O . ASN A 1 823 ? -11.482 17.164 69.749 1.00 94.56 823 ASN A O 1
ATOM 6490 N N . GLY A 1 824 ? -12.023 18.880 68.411 1.00 93.94 824 GLY A N 1
ATOM 6491 C CA . GLY A 1 824 ? -11.504 18.305 67.173 1.00 93.94 824 GLY A CA 1
ATOM 6492 C C . GLY A 1 824 ? -12.490 17.409 66.417 1.00 93.94 824 GLY A C 1
ATOM 6493 O O . GLY A 1 824 ? -12.109 16.859 65.385 1.00 93.94 824 GLY A O 1
ATOM 6494 N N . ASN A 1 825 ? -13.742 17.276 66.869 1.00 96.25 825 ASN A N 1
ATOM 6495 C CA . ASN A 1 825 ? -14.739 16.446 66.192 1.00 96.25 825 ASN A CA 1
ATOM 6496 C C . ASN A 1 825 ? -15.294 17.152 64.957 1.00 96.25 825 ASN A C 1
ATOM 6498 O O . ASN A 1 825 ? -15.575 18.353 64.982 1.00 96.25 825 ASN A O 1
ATOM 6502 N N . LEU A 1 826 ? -15.525 16.383 63.893 1.00 97.12 826 LEU A N 1
ATOM 6503 C CA . LEU A 1 826 ? -16.180 16.888 62.693 1.00 97.12 826 LEU A CA 1
ATOM 6504 C C . LEU A 1 826 ? -17.670 17.109 62.949 1.00 97.12 826 LEU A C 1
ATOM 6506 O O . LEU A 1 826 ? -18.381 16.211 63.410 1.00 97.12 826 LEU A O 1
ATOM 6510 N N . VAL A 1 827 ? -18.157 18.290 62.584 1.00 96.25 827 VAL A N 1
ATOM 6511 C CA . VAL A 1 827 ? -19.573 18.670 62.639 1.00 96.25 827 VAL A CA 1
ATOM 6512 C C . VAL A 1 827 ? -19.953 19.459 61.389 1.00 96.25 827 VAL A C 1
ATOM 6514 O O . VAL A 1 827 ? -19.120 20.149 60.794 1.00 96.25 827 VAL A O 1
ATOM 6517 N N . LEU A 1 828 ? -21.218 19.355 60.977 1.00 97.06 828 LEU A N 1
ATOM 6518 C CA . LEU A 1 828 ? -21.739 20.190 59.897 1.00 97.06 828 LEU A CA 1
ATOM 6519 C C . LEU A 1 828 ? -21.765 21.656 60.338 1.00 97.06 828 LEU A C 1
ATOM 6521 O O . LEU A 1 828 ? -22.138 21.969 61.473 1.00 97.06 828 LEU A O 1
ATOM 6525 N N . VAL A 1 829 ? -21.397 22.559 59.434 1.00 97.00 829 VAL A N 1
ATOM 6526 C CA . VAL A 1 829 ? -21.487 23.997 59.683 1.00 97.00 829 VAL A CA 1
ATOM 6527 C C . VAL A 1 829 ? -22.936 24.446 59.526 1.00 97.00 829 VAL A C 1
ATOM 6529 O O . VAL A 1 829 ? -23.605 24.150 58.539 1.00 97.00 829 VAL A O 1
ATOM 6532 N N . THR A 1 830 ? -23.409 25.196 60.510 1.00 95.38 830 THR A N 1
ATOM 6533 C CA . THR A 1 830 ? -24.708 25.867 60.530 1.00 95.38 830 THR A CA 1
ATOM 6534 C C . THR A 1 830 ? -24.497 27.329 60.906 1.00 95.38 830 THR A C 1
ATOM 6536 O O . THR A 1 830 ? -23.460 27.691 61.468 1.00 95.38 830 THR A O 1
ATOM 6539 N N . SER A 1 831 ? -25.481 28.189 60.645 1.00 95.00 831 SER A N 1
ATOM 6540 C CA . SER A 1 831 ? -25.380 29.615 60.988 1.00 95.00 831 SER A CA 1
ATOM 6541 C C . SER A 1 831 ? -25.110 29.860 62.480 1.00 95.00 831 SER A C 1
ATOM 6543 O O . SER A 1 831 ? -24.472 30.849 62.823 1.00 95.00 831 SER A O 1
ATOM 6545 N N . SER A 1 832 ? -25.553 28.959 63.365 1.00 95.12 832 SER A N 1
ATOM 6546 C CA . SER A 1 832 ? -25.399 29.087 64.819 1.00 95.12 832 SER A CA 1
ATOM 6547 C C . SER A 1 832 ? -24.047 28.604 65.349 1.00 95.12 832 SER A C 1
ATOM 6549 O O . SER A 1 832 ? -23.555 29.167 66.323 1.00 95.12 832 SER A O 1
ATOM 6551 N N . ASN A 1 833 ? -23.424 27.590 64.735 1.00 95.81 833 ASN A N 1
ATOM 6552 C CA . ASN A 1 833 ? -22.154 27.041 65.226 1.00 95.81 833 ASN A CA 1
ATOM 6553 C C . ASN A 1 833 ? -20.915 27.604 64.509 1.00 95.81 833 ASN A C 1
ATOM 6555 O O . ASN A 1 833 ? -19.811 27.462 65.032 1.00 95.81 833 ASN A O 1
ATOM 6559 N N . ARG A 1 834 ? -21.073 28.273 63.357 1.00 96.81 834 ARG A N 1
ATOM 6560 C CA . ARG A 1 834 ? -19.965 28.659 62.464 1.00 96.81 834 ARG A CA 1
ATOM 6561 C C . ARG A 1 834 ? -18.826 29.416 63.148 1.00 96.81 834 ARG A C 1
ATOM 6563 O O . ARG A 1 834 ? -17.669 29.121 62.875 1.00 96.81 834 ARG A O 1
ATOM 6570 N N . SER A 1 835 ? -19.135 30.366 64.032 1.00 95.94 835 SER A N 1
ATOM 6571 C CA . SER A 1 835 ? -18.133 31.172 64.755 1.00 95.94 835 SER A CA 1
ATOM 6572 C C . SER A 1 835 ? -17.280 30.360 65.738 1.00 95.94 835 SER A C 1
ATOM 6574 O O . SER A 1 835 ? -16.191 30.795 66.102 1.00 95.94 835 SER A O 1
ATOM 6576 N N . SER A 1 836 ? -17.756 29.184 66.154 1.00 94.88 836 SER A N 1
ATOM 6577 C CA . SER A 1 836 ? -17.069 28.291 67.096 1.00 94.88 836 SER A CA 1
ATOM 6578 C C . SER A 1 836 ? -16.219 27.204 66.427 1.00 94.88 836 SER A C 1
ATOM 6580 O O . SER A 1 836 ? -15.476 26.507 67.119 1.00 94.88 836 SER A O 1
ATOM 6582 N N . LEU A 1 837 ? -16.316 27.046 65.100 1.00 97.19 837 LEU A N 1
ATOM 6583 C CA . LEU A 1 837 ? -15.646 25.977 64.358 1.00 97.19 837 LEU A CA 1
ATOM 6584 C C . LEU A 1 837 ? -14.328 26.442 63.732 1.00 97.19 837 LEU A C 1
ATOM 6586 O O . LEU A 1 837 ? -14.187 27.585 63.296 1.00 97.19 837 LEU A O 1
ATOM 6590 N N . LYS A 1 838 ? -13.369 25.518 63.638 1.00 96.50 838 LYS A N 1
ATOM 6591 C CA . LYS A 1 838 ? -12.087 25.698 62.939 1.00 96.50 838 LYS A CA 1
ATOM 6592 C C . LYS A 1 838 ? -12.010 24.808 61.701 1.00 96.50 838 LYS A C 1
ATOM 6594 O O . LYS A 1 838 ? -12.806 23.886 61.538 1.00 96.50 838 LYS A O 1
ATOM 6599 N N . ASP A 1 839 ? -11.049 25.092 60.824 1.00 96.69 839 ASP A N 1
ATOM 6600 C CA . ASP A 1 839 ? -10.771 24.323 59.602 1.00 96.69 839 ASP A CA 1
ATOM 6601 C C . ASP A 1 839 ? -12.011 24.053 58.731 1.00 96.69 839 ASP A C 1
ATOM 6603 O O . ASP A 1 839 ? -12.159 22.966 58.170 1.00 96.69 839 ASP A O 1
ATOM 6607 N N . ILE A 1 840 ? -12.915 25.030 58.615 1.00 97.81 840 ILE A N 1
ATOM 6608 C CA . ILE A 1 840 ? -14.126 24.881 57.804 1.00 97.81 840 ILE A CA 1
ATOM 6609 C C . ILE A 1 840 ? -13.735 24.646 56.342 1.00 97.81 840 ILE A C 1
ATOM 6611 O O . ILE A 1 840 ? -13.020 25.449 55.733 1.00 97.81 840 ILE A O 1
ATOM 6615 N N . LYS A 1 841 ? -14.223 23.545 55.769 1.00 98.06 841 LYS A N 1
ATOM 6616 C CA . LYS A 1 841 ? -14.080 23.213 54.350 1.00 98.06 841 LYS A CA 1
ATOM 6617 C C . LYS A 1 841 ? -15.436 22.850 53.773 1.00 98.06 841 LYS A C 1
ATOM 6619 O O . LYS A 1 841 ? -16.214 22.133 54.396 1.00 98.06 841 LYS A O 1
ATOM 6624 N N . LYS A 1 842 ? -15.688 23.293 52.544 1.00 98.19 842 LYS A N 1
ATOM 6625 C CA . LYS A 1 842 ? -16.790 22.771 51.740 1.00 98.19 842 LYS A CA 1
ATOM 6626 C C . LYS A 1 842 ? -16.376 21.418 51.164 1.00 98.19 842 LYS A C 1
ATOM 6628 O O . LYS A 1 842 ? -15.342 21.317 50.505 1.00 98.19 842 LYS A O 1
ATOM 6633 N N . THR A 1 843 ? -17.158 20.392 51.462 1.00 98.25 843 THR A N 1
ATOM 6634 C CA . THR A 1 843 ? -16.888 18.996 51.098 1.00 98.25 843 THR A CA 1
ATOM 6635 C C . THR A 1 843 ? -17.883 18.531 50.053 1.00 98.25 843 THR A C 1
ATOM 6637 O O . THR A 1 843 ? -19.024 18.981 50.074 1.00 98.25 843 THR A O 1
ATOM 6640 N N . TYR A 1 844 ? -17.465 17.660 49.141 1.00 98.56 844 TYR A N 1
ATOM 6641 C CA . TYR A 1 844 ? -18.285 17.191 48.025 1.00 98.56 844 TYR A CA 1
ATOM 6642 C C . TYR A 1 844 ? -18.280 15.664 47.985 1.00 98.56 844 TYR A C 1
ATOM 6644 O O . TYR A 1 844 ? -17.236 15.051 48.191 1.00 98.56 844 TYR A O 1
ATOM 6652 N N . ASN A 1 845 ? -19.420 15.043 47.688 1.00 97.38 845 ASN A N 1
ATOM 6653 C CA . ASN A 1 845 ? -19.535 13.590 47.568 1.00 97.38 845 ASN A CA 1
ATOM 6654 C C . ASN A 1 845 ? -20.446 13.232 46.384 1.00 97.38 845 ASN A C 1
ATOM 6656 O O . ASN A 1 845 ? -21.645 13.501 46.412 1.00 97.38 845 ASN A O 1
ATOM 6660 N N . MET A 1 846 ? -19.851 12.655 45.333 1.00 97.19 846 MET A N 1
ATOM 6661 C CA . MET A 1 846 ? -20.519 12.409 44.043 1.00 97.19 846 MET A CA 1
ATOM 6662 C C . MET A 1 846 ? -21.105 11.003 43.898 1.00 97.19 846 MET A C 1
ATOM 6664 O O . MET A 1 846 ? -21.709 10.706 42.876 1.00 97.19 846 MET A O 1
ATOM 6668 N N . PHE A 1 847 ? -20.908 10.138 44.892 1.00 93.88 847 PHE A N 1
ATOM 6669 C CA . PHE A 1 847 ? -21.299 8.726 44.825 1.00 93.88 847 PHE A CA 1
ATOM 6670 C C . PHE A 1 847 ? -22.004 8.255 46.101 1.00 93.88 847 PHE A C 1
ATOM 6672 O O . PHE A 1 847 ? -22.049 7.061 46.368 1.00 93.88 847 PHE A O 1
ATOM 6679 N N . GLY A 1 848 ? -22.451 9.186 46.954 1.00 91.69 848 GLY A N 1
ATOM 6680 C CA . GLY A 1 848 ? -23.117 8.845 48.215 1.00 91.69 848 GLY A CA 1
ATOM 6681 C C . GLY A 1 848 ? -22.255 8.019 49.182 1.00 91.69 848 GLY A C 1
ATOM 6682 O O . GLY A 1 848 ? -22.784 7.335 50.054 1.00 91.69 848 GLY A O 1
ATOM 6683 N N . ILE A 1 849 ? -20.922 8.051 49.057 1.00 91.94 849 ILE A N 1
ATOM 6684 C CA . ILE A 1 849 ? -20.044 7.164 49.834 1.00 91.94 849 ILE A CA 1
ATOM 6685 C C . ILE A 1 849 ? -20.170 7.493 51.324 1.00 91.94 849 ILE A C 1
ATOM 6687 O O . ILE A 1 849 ? -19.990 8.642 51.730 1.00 91.94 849 ILE A O 1
ATOM 6691 N N . ASN A 1 850 ? -20.474 6.471 52.127 1.00 90.88 850 ASN A N 1
ATOM 6692 C CA . ASN A 1 850 ? -20.738 6.560 53.568 1.00 90.88 850 ASN A CA 1
ATOM 6693 C C . ASN A 1 850 ? -21.954 7.440 53.956 1.00 90.88 850 ASN A C 1
ATOM 6695 O O . ASN A 1 850 ? -22.088 7.840 55.116 1.00 90.88 850 ASN A O 1
ATOM 6699 N N . ALA A 1 851 ? -22.868 7.715 53.018 1.00 89.75 851 ALA A N 1
ATOM 6700 C CA . ALA A 1 851 ? -24.149 8.371 53.278 1.00 89.75 851 ALA A CA 1
ATOM 6701 C C . ALA A 1 851 ? -25.187 7.349 53.779 1.00 89.75 851 ALA A C 1
ATOM 6703 O O . ALA A 1 851 ? -26.035 6.876 53.032 1.00 89.75 851 ALA A O 1
ATOM 6704 N N . LYS A 1 852 ? -25.095 6.972 55.057 1.00 87.88 852 LYS A N 1
ATOM 6705 C CA . LYS A 1 852 ? -25.995 5.986 55.684 1.00 87.88 852 LYS A CA 1
ATOM 6706 C C . LYS A 1 852 ? -27.432 6.512 55.756 1.00 87.88 852 LYS A C 1
ATOM 6708 O O . LYS A 1 852 ? -27.612 7.689 56.055 1.00 87.88 852 LYS A O 1
ATOM 6713 N N . ASP A 1 853 ? -28.431 5.639 55.623 1.00 79.00 853 ASP A N 1
ATOM 6714 C CA . ASP A 1 853 ? -29.864 5.999 55.653 1.00 79.00 853 ASP A CA 1
ATOM 6715 C C . ASP A 1 853 ? -30.270 6.847 56.870 1.00 79.00 853 ASP A C 1
ATOM 6717 O O . ASP A 1 853 ? -31.114 7.734 56.771 1.00 79.00 853 ASP A O 1
ATOM 6721 N N . THR A 1 854 ? -29.640 6.616 58.024 1.00 89.06 854 THR A N 1
ATOM 6722 C CA . THR A 1 854 ? -29.921 7.344 59.269 1.00 89.06 854 THR A CA 1
ATOM 6723 C C . THR A 1 854 ? -29.337 8.760 59.313 1.00 89.06 854 THR A C 1
ATOM 6725 O O . THR A 1 854 ? -29.761 9.560 60.143 1.00 89.06 854 THR A O 1
ATOM 6728 N N . CYS A 1 855 ? -28.345 9.079 58.474 1.00 90.94 855 CYS A N 1
ATOM 6729 C CA . CYS A 1 855 ? -27.579 10.330 58.518 1.00 90.94 855 CYS A CA 1
ATOM 6730 C C . CYS A 1 855 ? -26.931 10.701 57.164 1.00 90.94 855 CYS A C 1
ATOM 6732 O O . CYS A 1 855 ? -25.748 11.051 57.139 1.00 90.94 855 CYS A O 1
ATOM 6734 N N . PRO A 1 856 ? -27.641 10.661 56.023 1.00 89.38 856 PRO A N 1
ATOM 6735 C CA . PRO A 1 856 ? -27.004 10.621 54.704 1.00 89.38 856 PRO A CA 1
ATOM 6736 C C . PRO A 1 856 ? -26.111 11.840 54.435 1.00 89.38 856 PRO A C 1
ATOM 6738 O O . PRO A 1 856 ? -24.940 11.694 54.084 1.00 89.38 856 PRO A O 1
ATOM 6741 N N . ASN A 1 857 ? -26.624 13.046 54.697 1.00 93.69 857 ASN A N 1
ATOM 6742 C CA . ASN A 1 857 ? -25.882 14.294 54.503 1.00 93.69 857 ASN A CA 1
ATOM 6743 C C . ASN A 1 857 ? -24.727 14.460 55.501 1.00 93.69 857 ASN A C 1
ATOM 6745 O O . ASN A 1 857 ? -23.632 14.856 55.114 1.00 93.69 857 ASN A O 1
ATOM 6749 N N . GLU A 1 858 ? -24.954 14.163 56.782 1.00 95.44 858 GLU A N 1
ATOM 6750 C CA . GLU A 1 858 ? -23.938 14.346 57.821 1.00 95.44 858 GLU A CA 1
ATOM 6751 C C . GLU A 1 858 ? -22.792 13.346 57.677 1.00 95.44 858 GLU A C 1
ATOM 6753 O O . GLU A 1 858 ? -21.627 13.736 57.593 1.00 95.44 858 GLU A O 1
ATOM 6758 N N . CYS A 1 859 ? -23.121 12.058 57.613 1.00 95.94 859 CYS A N 1
ATOM 6759 C CA . CYS A 1 859 ? -22.144 10.984 57.530 1.00 95.94 859 CYS A CA 1
ATOM 6760 C C . CYS A 1 859 ? -21.361 11.040 56.209 1.00 95.94 859 CYS A C 1
ATOM 6762 O O . CYS A 1 859 ? -20.134 10.919 56.218 1.00 95.94 859 CYS A O 1
ATOM 6764 N N . GLY A 1 860 ? -22.039 11.337 55.093 1.00 96.25 860 GLY A N 1
ATOM 6765 C CA . GLY A 1 860 ? -21.396 11.497 53.789 1.00 96.25 860 GLY A CA 1
ATOM 6766 C C . GLY A 1 860 ? -20.466 12.714 53.704 1.00 96.25 860 GLY A C 1
ATOM 6767 O O . GLY A 1 860 ? -19.388 12.613 53.116 1.00 96.25 860 GLY A O 1
ATOM 6768 N N . ALA A 1 861 ? -20.839 13.854 54.300 1.00 97.69 861 ALA A N 1
ATOM 6769 C CA . ALA A 1 861 ? -20.015 15.067 54.289 1.00 97.69 861 ALA A CA 1
ATOM 6770 C C . ALA A 1 861 ? -18.792 14.953 55.213 1.00 97.69 861 ALA A C 1
ATOM 6772 O O . ALA A 1 861 ? -17.695 15.374 54.843 1.00 97.69 861 ALA A O 1
ATOM 6773 N N . LYS A 1 862 ? -18.944 14.338 56.394 1.00 97.62 862 LYS A N 1
ATOM 6774 C CA . LYS A 1 862 ? -17.815 14.063 57.300 1.00 97.62 862 LYS A CA 1
ATOM 6775 C C . LYS A 1 862 ? -16.792 13.136 56.651 1.00 97.62 862 LYS A C 1
ATOM 6777 O O . LYS A 1 862 ? -15.607 13.452 56.655 1.00 97.62 862 LYS A O 1
ATOM 6782 N N . TYR A 1 863 ? -17.252 12.067 56.001 1.00 96.94 863 TYR A N 1
ATOM 6783 C CA . TYR A 1 863 ? -16.366 11.186 55.242 1.00 96.94 863 TYR A CA 1
ATOM 6784 C C . TYR A 1 863 ? -15.630 11.937 54.123 1.00 96.94 863 TYR A C 1
ATOM 6786 O O . TYR A 1 863 ? -14.417 11.812 53.975 1.00 96.94 863 TYR A O 1
ATOM 6794 N N . ALA A 1 864 ? -16.342 12.776 53.363 1.00 97.69 864 ALA A N 1
ATOM 6795 C CA . ALA A 1 864 ? -15.736 13.600 52.320 1.00 97.69 864 ALA A CA 1
ATOM 6796 C C . ALA A 1 864 ? -14.680 14.579 52.874 1.00 97.69 864 ALA A C 1
ATOM 6798 O O . ALA A 1 864 ? -13.688 14.855 52.196 1.00 97.69 864 ALA A O 1
ATOM 6799 N N . TYR A 1 865 ? -14.856 15.078 54.104 1.00 98.25 865 TYR A N 1
ATOM 6800 C CA . TYR A 1 865 ? -13.848 15.887 54.791 1.00 98.25 865 TYR A CA 1
ATOM 6801 C C . TYR A 1 865 ? -12.571 15.087 55.067 1.00 98.25 865 TYR A C 1
ATOM 6803 O O . TYR A 1 865 ? -11.477 15.531 54.719 1.00 98.25 865 TYR A O 1
ATOM 6811 N N . GLU A 1 866 ? -12.713 13.901 55.660 1.00 97.19 866 GLU A N 1
ATOM 6812 C CA . GLU A 1 866 ? -11.602 13.000 55.999 1.00 97.19 866 GLU A CA 1
ATOM 6813 C C . GLU A 1 866 ? -10.848 12.536 54.747 1.00 97.19 866 GLU A C 1
ATOM 6815 O O . GLU A 1 866 ? -9.620 12.490 54.735 1.00 97.19 866 GLU A O 1
ATOM 6820 N N . ALA A 1 867 ? -11.578 12.272 53.662 1.00 96.00 867 ALA A N 1
ATOM 6821 C CA . ALA A 1 867 ? -11.022 11.872 52.374 1.00 96.00 867 ALA A CA 1
ATOM 6822 C C . ALA A 1 867 ? -10.432 13.045 51.557 1.00 96.00 867 ALA A C 1
ATOM 6824 O O . ALA A 1 867 ? -9.886 12.834 50.471 1.00 96.00 867 ALA A O 1
ATOM 6825 N N . GLY A 1 868 ? -10.532 14.288 52.048 1.00 97.44 868 GLY A N 1
ATOM 6826 C CA . GLY A 1 868 ? -9.966 15.474 51.400 1.00 97.44 868 GLY A CA 1
ATOM 6827 C C . GLY A 1 868 ? -10.699 15.923 50.129 1.00 97.44 868 GLY A C 1
ATOM 6828 O O . GLY A 1 868 ? -10.102 16.561 49.251 1.00 97.44 868 GLY A O 1
ATOM 6829 N N . TRP A 1 869 ? -11.986 15.599 49.995 1.00 98.00 869 TRP A N 1
ATOM 6830 C CA . TRP A 1 869 ? -12.814 15.892 48.821 1.00 98.00 869 TRP A CA 1
ATOM 6831 C C . TRP A 1 869 ? -13.340 17.329 48.840 1.00 98.00 869 TRP A C 1
ATOM 6833 O O . TRP A 1 869 ? -14.536 17.596 48.936 1.00 98.00 869 TRP A O 1
ATOM 6843 N N . PHE A 1 870 ? -12.412 18.281 48.745 1.00 97.94 870 PHE A N 1
ATOM 6844 C CA . PHE A 1 870 ? -12.693 19.720 48.828 1.00 97.94 870 PHE A CA 1
ATOM 6845 C C . PHE A 1 870 ? -12.969 20.389 47.472 1.00 97.94 870 PHE A C 1
ATOM 6847 O O . PHE A 1 870 ? -13.046 21.613 47.388 1.00 97.94 870 PHE A O 1
ATOM 6854 N N . SER A 1 871 ? -13.105 19.605 46.402 1.00 98.31 871 SER A N 1
ATOM 6855 C CA . SER A 1 871 ? -13.615 20.068 45.108 1.00 98.31 871 SER A CA 1
ATOM 6856 C C . SER A 1 871 ? -14.432 18.961 44.432 1.00 98.31 871 SER A C 1
ATOM 6858 O O . SER A 1 871 ? -14.213 17.783 44.742 1.00 98.31 871 SER A O 1
ATOM 6860 N N . PRO A 1 872 ? -15.329 19.302 43.488 1.00 97.88 872 PRO A N 1
ATOM 6861 C CA . PRO A 1 872 ? -16.057 18.319 42.689 1.00 97.88 872 PRO A CA 1
ATOM 6862 C C . PRO A 1 872 ? -15.144 17.288 42.013 1.00 97.88 872 PRO A C 1
ATOM 6864 O O . PRO A 1 872 ? -15.413 16.095 42.067 1.00 97.88 872 PRO A O 1
ATOM 6867 N N . GLU A 1 873 ? -14.025 17.720 41.429 1.00 98.25 873 GLU A N 1
ATOM 6868 C CA . GLU A 1 873 ? -13.066 16.850 40.739 1.00 98.25 873 GLU A CA 1
ATOM 6869 C C . GLU A 1 873 ? -12.378 15.886 41.707 1.00 98.25 873 GLU A C 1
ATOM 6871 O O . GLU A 1 873 ? -12.267 14.699 41.408 1.00 98.25 873 GLU A O 1
ATOM 6876 N N . LYS A 1 874 ? -11.964 16.367 42.890 1.00 97.88 874 LYS A N 1
ATOM 6877 C CA . LYS A 1 874 ? -11.383 15.506 43.932 1.00 97.88 874 LYS A CA 1
ATOM 6878 C C . LYS A 1 874 ? -12.389 14.475 44.436 1.00 97.88 874 LYS A C 1
ATOM 6880 O O . LYS A 1 874 ? -11.998 13.337 44.668 1.00 97.88 874 LYS A O 1
ATOM 6885 N N . ALA A 1 875 ? -13.663 14.848 44.563 1.00 97.81 875 ALA A N 1
ATOM 6886 C CA . ALA A 1 875 ? -14.731 13.921 44.929 1.00 97.81 875 ALA A CA 1
ATOM 6887 C C . ALA A 1 875 ? -14.994 12.869 43.837 1.00 97.81 875 ALA A C 1
ATOM 6889 O O . ALA A 1 875 ? -15.201 11.701 44.159 1.00 97.81 875 ALA A O 1
ATOM 6890 N N . ILE A 1 876 ? -14.932 13.251 42.553 1.00 98.19 876 ILE A N 1
ATOM 6891 C CA . ILE A 1 876 ? -15.048 12.315 41.420 1.00 98.19 876 ILE A CA 1
ATOM 6892 C C . ILE A 1 876 ? -13.889 11.309 41.435 1.00 98.19 876 ILE A C 1
ATOM 6894 O O . ILE A 1 876 ? -14.115 10.101 41.443 1.00 98.19 876 ILE A O 1
ATOM 6898 N N . VAL A 1 877 ? -12.645 11.793 41.485 1.00 97.50 877 VAL A N 1
ATOM 6899 C CA . VAL A 1 877 ? -11.443 10.941 41.473 1.00 97.50 877 VAL A CA 1
ATOM 6900 C C . VAL A 1 877 ? -11.354 10.083 42.741 1.00 97.50 877 VAL A C 1
ATOM 6902 O O . VAL A 1 877 ? -11.023 8.903 42.673 1.00 97.50 877 VAL A O 1
ATOM 6905 N N . GLY A 1 878 ? -11.681 10.645 43.904 1.00 95.38 878 GLY A N 1
ATOM 6906 C CA . GLY A 1 878 ? -11.686 9.925 45.175 1.00 95.38 878 GLY A CA 1
ATOM 6907 C C . GLY A 1 878 ? -12.771 8.851 45.255 1.00 95.38 878 GLY A C 1
ATOM 6908 O O . GLY A 1 878 ? -12.505 7.747 45.726 1.00 95.38 878 GLY A O 1
ATOM 6909 N N . GLY A 1 879 ? -13.968 9.126 44.736 1.00 94.12 879 GLY A N 1
ATOM 6910 C CA . GLY A 1 879 ? -15.023 8.121 44.642 1.00 94.12 879 GLY A CA 1
ATOM 6911 C C . GLY A 1 879 ? -14.712 7.012 43.635 1.00 94.12 879 GLY A C 1
ATOM 6912 O O . GLY A 1 879 ? -14.962 5.841 43.917 1.00 94.12 879 GLY A O 1
ATOM 6913 N N . ALA A 1 880 ? -14.051 7.343 42.521 1.00 95.44 880 ALA A N 1
ATOM 6914 C CA . ALA A 1 880 ? -13.486 6.346 41.612 1.00 95.44 880 ALA A CA 1
ATOM 6915 C C . ALA A 1 880 ? -12.499 5.416 42.343 1.00 95.44 880 ALA A C 1
ATOM 6917 O O . ALA A 1 880 ? -12.541 4.204 42.159 1.00 95.44 880 ALA A O 1
ATOM 6918 N N . ALA A 1 881 ? -11.663 5.949 43.242 1.00 94.06 881 ALA A N 1
ATOM 6919 C CA . ALA A 1 881 ? -10.753 5.137 44.049 1.00 94.06 881 ALA A CA 1
ATOM 6920 C C . ALA A 1 881 ? -11.491 4.124 44.936 1.00 94.06 881 ALA A C 1
ATOM 6922 O O . ALA A 1 881 ? -11.042 2.985 45.055 1.00 94.06 881 ALA A O 1
ATOM 6923 N N . PHE A 1 882 ? -12.610 4.529 45.545 1.00 90.62 882 PHE A N 1
ATOM 6924 C CA . PHE A 1 882 ? -13.431 3.656 46.385 1.00 90.62 882 PHE A CA 1
ATOM 6925 C C . PHE A 1 882 ? -13.994 2.476 45.583 1.00 90.62 882 PHE A C 1
ATOM 6927 O O . PHE A 1 882 ? -13.849 1.327 45.992 1.00 90.62 882 PHE A O 1
ATOM 6934 N N . ILE A 1 883 ? -14.565 2.743 44.405 1.00 89.75 883 ILE A N 1
ATOM 6935 C CA . ILE A 1 883 ? -15.145 1.702 43.543 1.00 89.75 883 ILE A CA 1
ATOM 6936 C C . ILE A 1 883 ? -14.049 0.808 42.942 1.00 89.75 883 ILE A C 1
ATOM 6938 O O . ILE A 1 883 ? -14.152 -0.420 42.984 1.00 89.75 883 ILE A O 1
ATOM 6942 N N . GLY A 1 884 ? -12.981 1.419 42.423 1.00 91.38 884 GLY A N 1
ATOM 6943 C CA . GLY A 1 884 ? -11.864 0.722 41.789 1.00 91.38 884 GLY A CA 1
ATOM 6944 C C . GLY A 1 884 ? -11.149 -0.208 42.762 1.00 91.38 884 GLY A C 1
ATOM 6945 O O . GLY A 1 884 ? -11.069 -1.407 42.519 1.00 91.38 884 GLY A O 1
ATOM 6946 N N . LYS A 1 885 ? -10.690 0.314 43.907 1.00 91.00 885 LYS A N 1
ATOM 6947 C CA . LYS A 1 885 ? -9.978 -0.484 44.921 1.00 91.00 885 LYS A CA 1
ATOM 6948 C C . LYS A 1 885 ? -10.893 -1.449 45.674 1.00 91.00 885 LYS A C 1
ATOM 6950 O O . LYS A 1 885 ? -10.429 -2.505 46.084 1.00 91.00 885 LYS A O 1
ATOM 6955 N N . GLY A 1 886 ? -12.156 -1.078 45.880 1.00 88.00 886 GLY A N 1
ATOM 6956 C CA . GLY A 1 886 ? -13.112 -1.891 46.625 1.00 88.00 886 GLY A CA 1
ATOM 6957 C C . GLY A 1 886 ? -13.587 -3.112 45.845 1.00 88.00 886 GLY A C 1
ATOM 6958 O O . GLY A 1 886 ? -13.657 -4.191 46.416 1.00 88.00 886 GLY A O 1
ATOM 6959 N N . TYR A 1 887 ? -13.870 -2.975 44.546 1.00 90.75 887 TYR A N 1
ATOM 6960 C CA . TYR A 1 887 ? -14.543 -4.025 43.772 1.00 90.75 887 TYR A CA 1
ATOM 6961 C C . TYR A 1 887 ? -13.780 -4.428 42.512 1.00 90.75 887 TYR A C 1
ATOM 6963 O O . TYR A 1 887 ? -13.396 -5.589 42.366 1.00 90.75 887 TYR A O 1
ATOM 6971 N N . VAL A 1 888 ? -13.537 -3.480 41.605 1.00 91.00 888 VAL A N 1
ATOM 6972 C CA . VAL A 1 888 ? -13.034 -3.794 40.257 1.00 91.00 888 VAL A CA 1
ATOM 6973 C C . VAL A 1 888 ? -11.630 -4.403 40.302 1.00 91.00 888 VAL A C 1
ATOM 6975 O O . VAL A 1 888 ? -11.392 -5.438 39.681 1.00 91.00 888 VAL A O 1
ATOM 6978 N N . ASN A 1 889 ? -10.736 -3.859 41.129 1.00 89.44 889 ASN A N 1
ATOM 6979 C CA . ASN A 1 889 ? -9.376 -4.376 41.317 1.00 89.44 889 ASN A CA 1
ATOM 6980 C C . ASN A 1 889 ? -9.329 -5.705 42.093 1.00 89.44 889 ASN A C 1
ATOM 6982 O O . ASN A 1 889 ? -8.303 -6.378 42.071 1.00 89.44 889 ASN A O 1
ATOM 6986 N N . ASN A 1 890 ? -10.437 -6.107 42.727 1.00 89.81 890 ASN A N 1
ATOM 6987 C CA . ASN A 1 890 ? -10.580 -7.381 43.440 1.00 89.81 890 ASN A CA 1
ATOM 6988 C C . ASN A 1 890 ? -11.259 -8.463 42.576 1.00 89.81 890 ASN A C 1
ATOM 6990 O O . ASN A 1 890 ? -11.727 -9.476 43.090 1.00 89.81 890 ASN A O 1
ATOM 6994 N N . GLY A 1 891 ? -11.343 -8.251 41.257 1.00 90.62 891 GLY A N 1
ATOM 6995 C CA . GLY A 1 891 ? -11.899 -9.216 40.304 1.00 90.62 891 GLY A CA 1
ATOM 6996 C C . GLY A 1 891 ? -13.420 -9.151 40.130 1.00 90.62 891 GLY A C 1
ATOM 6997 O O . GLY A 1 891 ? -13.971 -9.904 39.325 1.00 90.62 891 GLY A O 1
ATOM 6998 N N . GLN A 1 892 ? -14.114 -8.239 40.820 1.00 95.56 892 GLN A N 1
ATOM 6999 C CA . GLN A 1 892 ? -15.537 -7.957 40.602 1.00 95.56 892 GLN A CA 1
ATOM 7000 C C . GLN A 1 892 ? -15.709 -6.833 39.579 1.00 95.56 892 GLN A C 1
ATOM 7002 O O . GLN A 1 892 ? -16.238 -5.764 39.867 1.00 95.56 892 GLN A O 1
ATOM 7007 N N . ASP A 1 893 ? -15.227 -7.079 38.366 1.00 95.75 893 ASP A N 1
ATOM 7008 C CA . ASP A 1 893 ? -15.089 -6.086 37.302 1.00 95.75 893 ASP A CA 1
ATOM 7009 C C . ASP A 1 893 ? -16.268 -6.036 36.319 1.00 95.75 893 ASP A C 1
ATOM 7011 O O . ASP A 1 893 ? -16.124 -5.540 35.208 1.00 95.75 893 ASP A O 1
ATOM 7015 N N . THR A 1 894 ? -17.445 -6.510 36.725 1.00 97.75 894 THR A N 1
ATOM 7016 C CA . THR A 1 894 ? -18.726 -6.288 36.034 1.00 97.75 894 THR A CA 1
ATOM 7017 C C . THR A 1 894 ? -19.812 -6.007 37.068 1.00 97.75 894 THR A C 1
ATOM 7019 O O . THR A 1 894 ? -19.698 -6.464 38.208 1.00 97.75 894 THR A O 1
ATOM 7022 N N . LEU A 1 895 ? -20.897 -5.317 36.694 1.00 96.75 895 LEU A N 1
ATOM 7023 C CA . LEU A 1 895 ? -22.051 -5.126 37.591 1.00 96.75 895 LEU A CA 1
ATOM 7024 C C . LEU A 1 895 ? -22.582 -6.471 38.107 1.00 96.75 895 LEU A C 1
ATOM 7026 O O . LEU A 1 895 ? -22.912 -6.613 39.285 1.00 96.75 895 LEU A O 1
ATOM 7030 N N . TYR A 1 896 ? -22.597 -7.481 37.235 1.00 97.88 896 TYR A N 1
ATOM 7031 C CA . TYR A 1 896 ? -22.959 -8.846 37.586 1.00 97.88 896 TYR A CA 1
ATOM 7032 C C . TYR A 1 896 ? -22.049 -9.425 38.682 1.00 97.88 896 TYR A C 1
ATOM 7034 O O . TYR A 1 896 ? -22.533 -9.932 39.695 1.00 97.88 896 TYR A O 1
ATOM 7042 N N . LYS A 1 897 ? -20.721 -9.327 38.531 1.00 97.69 897 LYS A N 1
ATOM 7043 C CA . LYS A 1 897 ? -19.770 -9.829 39.536 1.00 97.69 897 LYS A CA 1
ATOM 7044 C C . LYS A 1 897 ? -19.808 -9.007 40.826 1.00 97.69 897 LYS A C 1
ATOM 7046 O O . LYS A 1 897 ? -19.642 -9.576 41.901 1.00 97.69 897 LYS A O 1
ATOM 7051 N N . MET A 1 898 ? -20.077 -7.704 40.752 1.00 95.75 898 MET A N 1
ATOM 7052 C CA . MET A 1 898 ? -20.304 -6.859 41.930 1.00 95.75 898 MET A CA 1
ATOM 7053 C C . MET A 1 898 ? -21.535 -7.313 42.722 1.00 95.75 898 MET A C 1
ATOM 7055 O O . MET A 1 898 ? -21.483 -7.380 43.949 1.00 95.75 898 MET A O 1
ATOM 7059 N N . ARG A 1 899 ? -22.624 -7.684 42.036 1.00 96.31 899 ARG A N 1
ATOM 7060 C CA . ARG A 1 899 ? -23.835 -8.185 42.695 1.00 96.31 899 ARG A CA 1
ATOM 7061 C C . ARG A 1 899 ? -23.666 -9.595 43.245 1.00 96.31 899 ARG A C 1
ATOM 7063 O O . ARG A 1 899 ? -24.059 -9.840 44.380 1.00 96.31 899 ARG A O 1
ATOM 7070 N N . TRP A 1 900 ? -23.139 -10.521 42.452 1.00 96.88 900 TRP A N 1
ATOM 7071 C CA . TRP A 1 900 ? -23.226 -11.952 42.756 1.00 96.88 900 TRP A CA 1
ATOM 7072 C C . TRP A 1 900 ? -21.942 -12.546 43.329 1.00 96.88 900 TRP A C 1
ATOM 7074 O O . TRP A 1 900 ? -22.008 -13.540 44.048 1.00 96.88 900 TRP A O 1
ATOM 7084 N N . ASN A 1 901 ? -20.787 -11.942 43.043 1.00 97.00 901 ASN A N 1
ATOM 7085 C CA . ASN A 1 901 ? -19.455 -12.462 43.363 1.00 97.00 901 ASN A CA 1
ATOM 7086 C C . ASN A 1 901 ? -19.305 -13.981 43.101 1.00 97.00 901 ASN A C 1
ATOM 7088 O O . ASN A 1 901 ? -18.989 -14.758 44.008 1.00 97.00 901 ASN A O 1
ATOM 7092 N N . PRO A 1 902 ? -19.567 -14.436 41.859 1.00 96.31 902 PRO A N 1
ATOM 7093 C CA . PRO A 1 902 ? -19.612 -15.861 41.539 1.00 96.31 902 PRO A CA 1
ATOM 7094 C C . PRO A 1 902 ? -18.259 -16.558 41.724 1.00 96.31 902 PRO A C 1
ATOM 7096 O O . PRO A 1 902 ? -18.244 -17.731 42.071 1.00 96.31 902 PRO A O 1
ATOM 7099 N N . ALA A 1 903 ? -17.136 -15.850 41.548 1.00 94.81 903 ALA A N 1
ATOM 7100 C CA . ALA A 1 903 ? -15.799 -16.411 41.749 1.00 94.81 903 ALA A CA 1
ATOM 7101 C C . ALA A 1 903 ? -15.593 -16.874 43.198 1.00 94.81 903 ALA A C 1
ATOM 7103 O O . ALA A 1 903 ? -15.175 -18.003 43.437 1.00 94.81 903 ALA A O 1
ATOM 7104 N N . PHE A 1 904 ? -15.946 -16.021 44.163 1.00 95.62 904 PHE A N 1
ATOM 7105 C CA . PHE A 1 904 ? -15.849 -16.352 45.579 1.00 95.62 904 PHE A CA 1
ATOM 7106 C C . PHE A 1 904 ? -16.844 -17.449 45.972 1.00 95.62 904 PHE A C 1
ATOM 7108 O O . PHE A 1 904 ? -16.462 -18.426 46.618 1.00 95.62 904 PHE A O 1
ATOM 7115 N N . ALA A 1 905 ? -18.106 -17.300 45.556 1.00 95.38 905 ALA A N 1
ATOM 7116 C CA . ALA A 1 905 ? -19.177 -18.234 45.895 1.00 95.38 905 ALA A CA 1
ATOM 7117 C C . ALA A 1 905 ? -18.913 -19.646 45.349 1.00 95.38 905 ALA A C 1
ATOM 7119 O O . ALA A 1 905 ? -19.148 -20.625 46.051 1.00 95.38 905 ALA A O 1
ATOM 7120 N N . ALA A 1 906 ? -18.374 -19.753 44.129 1.00 94.06 906 ALA A N 1
ATOM 7121 C CA . ALA A 1 906 ? -18.058 -21.031 43.495 1.00 94.06 906 ALA A CA 1
ATOM 7122 C C . ALA A 1 906 ? -16.952 -21.820 44.210 1.00 94.06 906 ALA A C 1
ATOM 7124 O O . ALA A 1 906 ? -16.892 -23.034 44.047 1.00 94.06 906 ALA A O 1
ATOM 7125 N N . VAL A 1 907 ? -16.078 -21.153 44.970 1.00 94.25 907 VAL A N 1
ATOM 7126 C CA . VAL A 1 907 ? -14.976 -21.796 45.706 1.00 94.25 907 VAL A CA 1
ATOM 7127 C C . VAL A 1 907 ? -15.365 -22.069 47.156 1.00 94.25 907 VAL A C 1
ATOM 7129 O O . VAL A 1 907 ? -15.110 -23.153 47.668 1.00 94.25 907 VAL A O 1
ATOM 7132 N N . ASN A 1 908 ? -15.996 -21.098 47.819 1.00 95.62 908 ASN A N 1
ATOM 7133 C CA . ASN A 1 908 ? -16.206 -21.136 49.268 1.00 95.62 908 ASN A CA 1
ATOM 7134 C C . ASN A 1 908 ? -17.587 -21.660 49.680 1.00 95.62 908 ASN A C 1
ATOM 7136 O O . ASN A 1 908 ? -17.812 -21.907 50.859 1.00 95.62 908 ASN A O 1
ATOM 7140 N N . MET A 1 909 ? -18.515 -21.822 48.731 1.00 94.94 9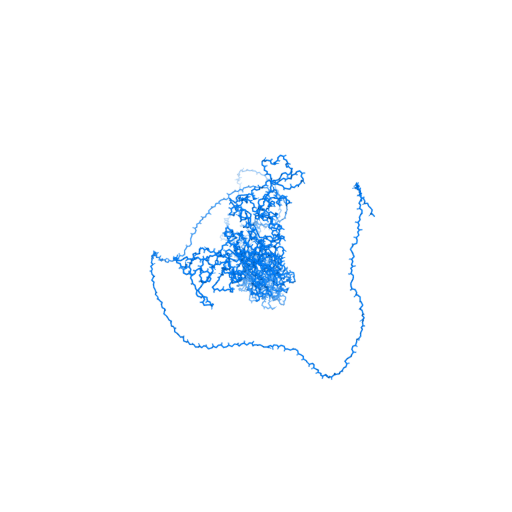09 MET A N 1
ATOM 7141 C CA . MET A 1 909 ? -19.883 -22.300 48.976 1.00 94.94 909 MET A CA 1
ATOM 7142 C C . MET A 1 909 ? -20.718 -21.404 49.910 1.00 94.94 909 MET A C 1
ATOM 7144 O O . MET A 1 909 ? -21.704 -21.849 50.490 1.00 94.94 909 MET A O 1
ATOM 7148 N N . TYR A 1 910 ? -20.367 -20.119 50.017 1.00 95.62 910 TYR A N 1
ATOM 7149 C CA . TYR A 1 910 ? -21.200 -19.072 50.617 1.00 95.62 910 TYR A CA 1
ATOM 7150 C C . TYR A 1 910 ? -21.006 -17.733 49.889 1.00 95.62 910 TYR A C 1
ATOM 7152 O O . TYR A 1 910 ? -19.979 -17.499 49.246 1.00 95.62 910 TYR A O 1
ATOM 7160 N N . ALA A 1 911 ? -22.001 -16.845 49.962 1.00 95.25 911 ALA A N 1
ATOM 7161 C CA . ALA A 1 911 ? -21.935 -15.525 49.341 1.00 95.25 911 ALA A CA 1
ATOM 7162 C C . ALA A 1 911 ? -21.221 -14.516 50.252 1.00 95.25 911 ALA A C 1
ATOM 7164 O O . ALA A 1 911 ? -21.457 -14.473 51.457 1.00 95.25 911 ALA A O 1
ATOM 7165 N N . SER A 1 912 ? -20.370 -13.670 49.670 1.00 94.00 912 SER A N 1
ATOM 7166 C CA . SER A 1 912 ? -19.690 -12.592 50.389 1.00 94.00 912 SER A CA 1
ATOM 7167 C C . SER A 1 912 ? -19.361 -11.429 49.454 1.00 94.00 912 SER A C 1
ATOM 7169 O O . SER A 1 912 ? -19.299 -11.597 48.233 1.00 94.00 912 SER A O 1
ATOM 7171 N N . HIS A 1 913 ? -19.124 -10.255 50.043 1.00 93.75 913 HIS A N 1
ATOM 7172 C CA . HIS A 1 913 ? -18.632 -9.057 49.360 1.00 93.75 913 HIS A CA 1
ATOM 7173 C C . HIS A 1 913 ? -19.510 -8.634 48.161 1.00 93.75 913 HIS A C 1
ATOM 7175 O O . HIS A 1 913 ? -19.047 -8.409 47.041 1.00 93.75 913 HIS A O 1
ATOM 7181 N N . GLN A 1 914 ? -20.821 -8.584 48.403 1.00 92.31 914 GLN A N 1
ATOM 7182 C CA . GLN A 1 914 ? -21.823 -8.189 47.417 1.00 92.31 914 GLN A CA 1
ATOM 7183 C C . GLN A 1 914 ? -22.167 -6.718 47.566 1.00 92.31 914 GLN A C 1
ATOM 7185 O O . GLN A 1 914 ? -22.383 -6.238 48.676 1.00 92.31 914 GLN A O 1
ATOM 7190 N N . TYR A 1 915 ? -22.263 -6.024 46.437 1.00 88.56 915 TYR A N 1
ATOM 7191 C CA . TYR A 1 915 ? -22.522 -4.589 46.430 1.00 88.56 915 TYR A CA 1
ATOM 7192 C C . TYR A 1 915 ? -23.934 -4.229 46.928 1.00 88.56 915 TYR A C 1
ATOM 7194 O O . TYR A 1 915 ? -24.138 -3.170 47.512 1.00 88.56 915 TYR A O 1
ATOM 7202 N N . ALA A 1 916 ? -24.919 -5.102 46.700 1.00 89.56 916 ALA A N 1
ATOM 7203 C CA . ALA A 1 916 ? -26.317 -4.860 47.044 1.00 89.56 916 ALA A CA 1
ATOM 7204 C C . ALA A 1 916 ? -27.055 -6.162 47.379 1.00 89.56 916 ALA A C 1
ATOM 7206 O O . ALA A 1 916 ? -26.687 -7.237 46.905 1.00 89.56 916 ALA A O 1
ATOM 7207 N N . THR A 1 917 ? -28.140 -6.047 48.147 1.00 91.75 917 THR A N 1
ATOM 7208 C CA . THR A 1 917 ? -29.031 -7.169 48.482 1.00 91.75 917 THR A CA 1
ATOM 7209 C C . THR A 1 917 ? -30.131 -7.390 47.439 1.00 91.75 917 THR A C 1
ATOM 7211 O O . THR A 1 917 ? -30.584 -8.523 47.273 1.00 91.75 917 THR A O 1
ATOM 7214 N N . ASP A 1 918 ? -30.533 -6.356 46.691 1.00 94.69 918 ASP A N 1
ATOM 7215 C CA . ASP A 1 918 ? -31.544 -6.450 45.628 1.00 94.69 918 ASP A CA 1
ATOM 7216 C C . ASP A 1 918 ? -31.099 -7.400 44.505 1.00 94.69 918 ASP A C 1
ATOM 7218 O O . ASP A 1 918 ? -30.084 -7.161 43.849 1.00 94.69 918 ASP A O 1
ATOM 7222 N N . ILE A 1 919 ? -31.854 -8.471 44.250 1.00 96.50 919 ILE A N 1
ATOM 7223 C CA . ILE A 1 919 ? -31.567 -9.427 43.165 1.00 96.50 919 ILE A CA 1
ATOM 7224 C C . ILE A 1 919 ? -31.568 -8.781 41.775 1.00 96.50 919 ILE A C 1
ATOM 7226 O O . ILE A 1 919 ? -30.855 -9.242 40.890 1.00 96.50 919 ILE A O 1
ATOM 7230 N N . GLY A 1 920 ? -32.319 -7.694 41.584 1.00 95.06 920 GLY A N 1
ATOM 7231 C CA . GLY A 1 920 ? -32.386 -6.972 40.316 1.00 95.06 920 GLY A CA 1
ATOM 7232 C C . GLY A 1 920 ? -31.324 -5.887 40.158 1.00 95.06 920 GLY A C 1
ATOM 7233 O O . GLY A 1 920 ? -31.288 -5.242 39.111 1.00 95.06 920 GLY A O 1
ATOM 7234 N N . TRP A 1 921 ? -30.470 -5.660 41.165 1.00 94.75 921 TRP A N 1
ATOM 7235 C CA . TRP A 1 921 ? -29.615 -4.472 41.232 1.00 94.75 921 TRP A CA 1
ATOM 7236 C C . TRP A 1 921 ? -28.767 -4.272 39.972 1.00 94.75 921 TRP A C 1
ATOM 7238 O O . TRP A 1 921 ? -28.827 -3.201 39.373 1.00 94.75 921 TRP A O 1
ATOM 7248 N N . ALA A 1 922 ? -28.029 -5.303 39.539 1.00 94.94 922 ALA A N 1
ATOM 7249 C CA . ALA A 1 922 ? -27.116 -5.208 38.396 1.00 94.94 922 ALA A CA 1
ATOM 7250 C C . ALA A 1 922 ? -27.861 -4.865 37.097 1.00 94.94 922 ALA A C 1
ATOM 7252 O O . ALA A 1 922 ? -27.443 -3.981 36.353 1.00 94.94 922 ALA A O 1
ATOM 7253 N N . PHE A 1 923 ? -29.002 -5.517 36.866 1.00 95.12 923 PHE A N 1
ATOM 7254 C CA . PHE A 1 923 ? -29.870 -5.265 35.719 1.00 95.12 923 PHE A CA 1
ATOM 7255 C C . PHE A 1 923 ? -30.438 -3.839 35.732 1.00 95.12 923 PHE A C 1
ATOM 7257 O O . PHE A 1 923 ? -30.398 -3.149 34.714 1.00 95.12 923 PHE A O 1
ATOM 7264 N N . LYS A 1 924 ? -30.912 -3.359 36.888 1.00 92.00 924 LYS A N 1
ATOM 7265 C CA . LYS A 1 924 ? -31.508 -2.019 37.031 1.00 92.00 924 LYS A CA 1
ATOM 7266 C C . LYS A 1 924 ? -30.526 -0.888 36.690 1.00 92.00 924 LYS A C 1
ATOM 7268 O O . LYS A 1 924 ? -30.967 0.163 36.232 1.00 92.00 924 LYS A O 1
ATOM 7273 N N . GLN A 1 925 ? -29.214 -1.104 36.833 1.00 89.94 925 GLN A N 1
ATOM 7274 C CA . GLN A 1 925 ? -28.196 -0.110 36.453 1.00 89.94 925 GLN A CA 1
ATOM 7275 C C . GLN A 1 925 ? -28.022 0.043 34.930 1.00 89.94 925 GLN A C 1
ATOM 7277 O O . GLN A 1 925 ? -27.553 1.079 34.456 1.00 89.94 925 GLN A O 1
ATOM 7282 N N . THR A 1 926 ? -28.398 -0.970 34.144 1.00 95.50 926 THR A N 1
ATOM 7283 C CA . THR A 1 926 ? -28.059 -1.032 32.714 1.00 95.50 926 THR A CA 1
ATOM 7284 C C . THR A 1 926 ? -28.760 0.019 31.860 1.00 95.50 926 THR A C 1
ATOM 7286 O O . THR A 1 926 ? -28.151 0.552 30.933 1.00 95.50 926 THR A O 1
ATOM 7289 N N . SER A 1 927 ? -30.007 0.372 32.189 1.00 94.88 927 SER A N 1
ATOM 7290 C CA . SER A 1 927 ? -30.797 1.346 31.426 1.00 94.88 927 SER A CA 1
ATOM 7291 C C . SER A 1 927 ? -30.086 2.691 31.322 1.00 94.88 927 SER A C 1
ATOM 7293 O O . SER A 1 927 ? -30.007 3.264 30.238 1.00 94.88 927 SER A O 1
ATOM 7295 N N . LYS A 1 928 ? -29.501 3.169 32.428 1.00 93.31 928 LYS A N 1
ATOM 7296 C CA . LYS A 1 928 ? -28.815 4.459 32.427 1.00 93.31 928 LYS A CA 1
ATOM 7297 C C . LYS A 1 928 ? -27.541 4.416 31.596 1.00 93.31 928 LYS A C 1
ATOM 7299 O O . LYS A 1 928 ? -27.303 5.317 30.801 1.00 93.31 928 LYS A O 1
ATOM 7304 N N . MET A 1 929 ? -26.758 3.347 31.717 1.00 96.06 929 MET A N 1
ATOM 7305 C CA . MET A 1 929 ? -25.560 3.160 30.898 1.00 96.06 929 MET A CA 1
ATOM 7306 C C . MET A 1 929 ? -25.902 3.083 29.406 1.00 96.06 929 MET A C 1
ATOM 7308 O O . MET A 1 929 ? -25.220 3.705 28.596 1.00 96.06 929 MET A O 1
ATOM 7312 N N . TYR A 1 930 ? -26.978 2.382 29.045 1.00 96.69 930 TYR A N 1
ATOM 7313 C CA . TYR A 1 930 ? -27.468 2.303 27.670 1.00 96.69 930 TYR A CA 1
ATOM 7314 C C . TYR A 1 930 ? -27.862 3.675 27.117 1.00 96.69 930 TYR A C 1
ATOM 7316 O O . TYR A 1 930 ? -27.453 4.016 26.007 1.00 96.69 930 TYR A O 1
ATOM 7324 N N . GLU A 1 931 ? -28.599 4.485 27.888 1.00 96.12 931 GLU A N 1
ATOM 7325 C CA . GLU A 1 931 ? -28.918 5.869 27.509 1.00 96.12 931 GLU A CA 1
ATOM 7326 C C . GLU A 1 931 ? -27.645 6.667 27.211 1.00 96.12 931 GLU A C 1
ATOM 7328 O O . GLU A 1 931 ? -27.576 7.358 26.199 1.00 96.12 931 GLU A O 1
ATOM 7333 N N . LEU A 1 932 ? -26.621 6.550 28.064 1.00 96.50 932 LEU A N 1
ATOM 7334 C CA . LEU A 1 932 ? -25.364 7.276 27.886 1.00 96.50 932 LEU A CA 1
ATOM 7335 C C . LEU A 1 932 ? -24.592 6.810 26.648 1.00 96.50 932 LEU A C 1
ATOM 7337 O O . LEU A 1 932 ? -24.167 7.647 25.856 1.00 96.50 932 LEU A O 1
ATOM 7341 N N . TYR A 1 933 ? -24.442 5.499 26.445 1.00 96.00 933 TYR A N 1
ATOM 7342 C CA . TYR A 1 933 ? -23.780 4.957 25.255 1.00 96.00 933 TYR A CA 1
ATOM 7343 C C . TYR A 1 933 ? -24.523 5.298 23.961 1.00 96.00 933 TYR A C 1
ATOM 7345 O O . TYR A 1 933 ? -23.888 5.527 22.934 1.00 96.00 933 TYR A O 1
ATOM 7353 N N . SER A 1 934 ? -25.853 5.390 24.006 1.00 94.94 934 SER A N 1
ATOM 7354 C CA . SER A 1 934 ? -26.675 5.759 22.846 1.00 94.94 934 SER A CA 1
ATOM 7355 C C . SER A 1 934 ? -26.442 7.200 22.375 1.00 94.94 934 SER A C 1
ATOM 7357 O O . SER A 1 934 ? -26.762 7.522 21.234 1.00 94.94 934 SER A O 1
ATOM 7359 N N . LEU A 1 935 ? -25.871 8.064 23.224 1.00 95.69 935 LEU A N 1
ATOM 7360 C CA . LEU A 1 935 ? -25.544 9.452 22.884 1.00 95.69 935 LEU A CA 1
ATOM 7361 C C . LEU A 1 935 ? -24.160 9.616 22.237 1.00 95.69 935 LEU A C 1
ATOM 7363 O O . LEU A 1 935 ? -23.857 10.705 21.751 1.00 95.69 935 LEU A O 1
ATOM 7367 N N . LEU A 1 936 ? -23.315 8.582 22.252 1.00 94.56 936 LEU A N 1
ATOM 7368 C CA . LEU A 1 936 ? -21.921 8.672 21.816 1.00 94.56 936 LEU A CA 1
ATOM 7369 C C . LEU A 1 936 ? -21.716 8.147 20.394 1.00 94.56 936 LEU A C 1
ATOM 7371 O O . LEU A 1 936 ? -22.334 7.164 19.967 1.00 94.56 936 LEU A O 1
ATOM 7375 N N . ASP A 1 937 ? -20.799 8.786 19.678 1.00 91.50 937 ASP A N 1
ATOM 7376 C CA . ASP A 1 937 ? -20.422 8.418 18.315 1.00 91.50 937 ASP A CA 1
ATOM 7377 C C . ASP A 1 937 ? -19.308 7.366 18.312 1.00 91.50 937 ASP A C 1
ATOM 7379 O O . ASP A 1 937 ? -19.354 6.431 17.512 1.00 91.50 937 ASP A O 1
ATOM 7383 N N . GLU A 1 938 ? -18.359 7.459 19.248 1.00 89.25 938 GLU A N 1
ATOM 7384 C CA . GLU A 1 938 ? -17.165 6.612 19.275 1.00 89.25 938 GLU A CA 1
ATOM 7385 C C . GLU A 1 938 ? -16.906 6.009 20.661 1.00 89.25 938 GLU A C 1
ATOM 7387 O O . GLU A 1 938 ? -16.663 6.715 21.639 1.00 89.25 938 GLU A O 1
ATOM 7392 N N . TYR A 1 939 ? -16.957 4.679 20.746 1.00 91.88 939 TYR A N 1
ATOM 7393 C CA . TYR A 1 939 ? -16.568 3.907 21.927 1.00 91.88 939 TYR A CA 1
ATOM 7394 C C . TYR A 1 939 ? -16.275 2.451 21.548 1.00 91.88 939 TYR A C 1
ATOM 7396 O O . TYR A 1 939 ? -16.635 1.996 20.460 1.00 91.88 939 TYR A O 1
ATOM 7404 N N . ILE A 1 940 ? -15.671 1.704 22.472 1.00 92.25 940 ILE A N 1
ATOM 7405 C CA . ILE A 1 940 ? -15.512 0.247 22.384 1.00 92.25 940 ILE A CA 1
ATOM 7406 C C . ILE A 1 940 ? -16.045 -0.419 23.652 1.00 92.25 940 ILE A C 1
ATOM 7408 O O . ILE A 1 940 ? -15.928 0.147 24.742 1.00 92.25 940 ILE A O 1
ATOM 7412 N N . LEU A 1 941 ? -16.635 -1.612 23.518 1.00 92.50 941 LEU A N 1
ATOM 7413 C CA . LEU A 1 941 ? -17.174 -2.370 24.647 1.00 92.50 941 LEU A CA 1
ATOM 7414 C C . LEU A 1 941 ? -16.593 -3.768 24.722 1.00 92.50 941 LEU A C 1
ATOM 7416 O O . LEU A 1 941 ? -16.492 -4.477 23.722 1.00 92.50 941 LEU A O 1
ATOM 7420 N N . VAL A 1 942 ? -16.306 -4.189 25.948 1.00 94.50 942 VAL A N 1
ATOM 7421 C CA . VAL A 1 942 ? -15.944 -5.567 26.256 1.00 94.50 942 VAL A CA 1
ATOM 7422 C C . VAL A 1 942 ? -16.891 -6.085 27.317 1.00 94.50 942 VAL A C 1
ATOM 7424 O O . VAL A 1 942 ? -17.018 -5.492 28.384 1.00 94.50 942 VAL A O 1
ATOM 7427 N N . LEU A 1 943 ? -17.568 -7.183 27.015 1.00 96.69 943 LEU A N 1
ATOM 7428 C CA . LEU A 1 943 ? -18.429 -7.900 27.940 1.00 96.69 943 LEU A CA 1
ATOM 7429 C C . LEU A 1 943 ? -17.667 -9.096 28.510 1.00 96.69 943 LEU A C 1
ATOM 7431 O O . LEU A 1 943 ? -16.933 -9.767 27.787 1.00 96.69 943 LEU A O 1
ATOM 7435 N N . ASP A 1 944 ? -17.866 -9.380 29.789 1.00 97.50 944 ASP A N 1
ATOM 7436 C CA . ASP A 1 944 ? -17.402 -10.589 30.460 1.00 97.50 944 ASP A CA 1
ATOM 7437 C C . ASP A 1 944 ? -18.607 -11.332 31.048 1.00 97.50 944 ASP A C 1
ATOM 7439 O O . ASP A 1 944 ? -19.157 -10.976 32.096 1.00 97.50 944 ASP A O 1
ATOM 7443 N N . ILE A 1 945 ? -19.056 -12.332 30.294 1.00 97.81 945 ILE A N 1
ATOM 7444 C CA . ILE A 1 945 ? -20.304 -13.053 30.507 1.00 97.81 945 ILE A CA 1
ATOM 7445 C C . ILE A 1 945 ? -20.012 -14.309 31.346 1.00 97.81 945 ILE A C 1
ATOM 7447 O O . ILE A 1 945 ? -19.181 -15.133 30.953 1.00 97.81 945 ILE A O 1
ATOM 7451 N N . PRO A 1 946 ? -20.681 -14.502 32.493 1.00 97.00 946 PRO A N 1
ATOM 7452 C CA . PRO A 1 946 ? -20.467 -15.677 33.326 1.00 97.00 946 PRO A CA 1
ATOM 7453 C C . PRO A 1 946 ? -21.038 -16.929 32.642 1.00 97.00 946 PRO A C 1
ATOM 7455 O O . PRO A 1 946 ? -22.085 -16.871 32.007 1.00 97.00 946 PRO A O 1
ATOM 7458 N N . LYS A 1 947 ? -20.381 -18.076 32.804 1.00 95.12 947 LYS A N 1
ATOM 7459 C CA . LYS A 1 947 ? -20.889 -19.398 32.419 1.00 95.12 947 LYS A CA 1
ATOM 7460 C C . LYS A 1 947 ? -20.824 -20.334 33.616 1.00 95.12 947 LYS A C 1
ATOM 7462 O O . LYS A 1 947 ? -19.806 -20.389 34.297 1.00 95.12 947 LYS A O 1
ATOM 7467 N N . TYR A 1 948 ? -21.908 -21.054 33.860 1.00 93.50 948 TYR A N 1
ATOM 7468 C CA . TYR A 1 948 ? -22.026 -22.030 34.944 1.00 93.50 948 TYR A CA 1
ATOM 7469 C C . TYR A 1 948 ? -21.982 -23.444 34.376 1.00 93.50 948 TYR A C 1
ATOM 7471 O O . TYR A 1 948 ? -22.369 -23.635 33.220 1.00 93.50 948 TYR A O 1
ATOM 7479 N N . ARG A 1 949 ? -21.477 -24.388 35.174 1.00 85.38 949 ARG A N 1
ATOM 7480 C CA . ARG A 1 949 ? -21.362 -25.800 34.790 1.00 85.38 949 ARG A CA 1
ATOM 7481 C C . ARG A 1 949 ? -22.720 -26.482 34.656 1.00 85.38 949 ARG A C 1
ATOM 7483 O O . ARG A 1 949 ? -23.635 -26.138 35.443 1.00 85.38 949 ARG A O 1
#

Radius of gyration: 64.75 Å; chains: 1; bounding box: 136×125×177 Å

Secondary structure (DSSP, 8-state):
-------------------------------------------------------------------------------------------------------------------------PPP--------------------------------EEEEEEEEEEES-TT-EEESSTT-GGGEEE-TTTTBSSEEEEEEEEEETTEEEEEEESSSSSSSSEEEEEEGGGEEEEEEEEEE---EEEEE-S-S-EESSTT--GGGEEES--GGGTT-EEEEEEEEEETTEEEEEEEETTEEEEEEGGGEEEEEEEEEEEEEEES-TT-EEESSTT-GGGEEE-HHHHSSSEEEEEEEEEETTEEEEEEESSSSSSTTEEEEEEGGGEEEEEEEEEE---EEEEE-S-S-EESSTT--GGGEEES-GGGGTT-EEEEEEEEEETTEEEEEEEETTEEEEEEGGGEEE-EEEEEEEEEEES-TT-EEESSTT-GGGEEE-HHHHTTSEEEEEEEEEETTEEEEEEESSS-SSSSEEEEEEGGGEEEEEEEEEE---EEEEE-S-S-EESSTT--TTTEEES--GGGTT-EEEEEEEEEETTEEEEEEEETTEEEEEEGGGEE-TT-EEEEEEEESS-HHHHHHHHHTT--BB-PPPEEEEEGGGBPTT--BTTEEEB-SS-PEEESSSSTTSPEEEE--TT-EEE--EEEE-TTSSEEEEEEE--SSBPPPHHHHHHHH-GGGTSSSHHHHGGGB-TTS-----HHHHHHHTSTT-GGGTT-HHHHHHHHHHHT--HHHHHHHHHHHTTTTTSHHHH-EEEEE-TTS-EEE--TTTGGG-EEEEEE--SS-TT--TTSHHHHHHHHHHHTT--SHHHHHHHHHHHHHHHTGGGT--SHHHHHH-HHHHHHHSS--S-S-SBTTHHHHHHHHHHHHHHT-SS--EEEEEEEE-

Sequence (949 aa):
MKYISRLLVLVLIFCLIGPYYTSAESNLVNIEDLSTPNPEQSNAENADLNKVDETLTDTNDVENNTEEATLDESSETQETELEKKQEEKSVIKEGSITSNSNEINSFVDDSTHSDGVNVEVNSKEGNEVIITDENLDNSNLPNTIDISNTFVMENIVESQTSRLGHIKSGSVVIYRILGDDSTSFTAGSTYTNKVYYIKKQAKVNDETYYLLSNNPSSEYGVVGWVKALDLSTQLHVGVDKLPKIFAIKGMGSSFSKAWGGKKDYINEDLSVYQDREFKVNLTEKVGNIVWYRGELDGKTVWIQSSNVTLIEESQTSRLGHIRSGSVIIYRNIGDDSTSFTAGFPYTNKVYYIKKQAKVNDETYYLLSNNPSSEYGVVGWAKALDLSTQPHFGVDKLPKIFAIKGTGSAFSKAWGGKKDYINEDLSVYQDREFKVNLTEKVGNIVWYRGELDGKTVWIQSNNVTVIVESQTSRLGHIRSGSVKIYRNIGEDSTSFTAGSIYTNAVYYIKKQAIVNGQTFYLLSKQPSSTSGIVGWAKATDLTTNPHIGIDHQAKTFYIKGTGSAFSKAWGGKKDLIYDELSKYETKVFQVNLTEKVGNIIWYRGELDGKSVWVHGSYLLKPKDIISKYTSYVVGLSTLVQIQMAANPQTDKRYKLWIRQDAFKKDSIRNDTGTITGDSWNLRRGPGNNYIQGGKVKNGEVLTIYSSIKGEDGYIWYNVKYTSGWVTPDENDLKYYLNYSNFTGNFKDSLQFLKLSQSANINVVEVNNKILKNKGILSGKAKAFVDGSKQYGLNEIYLISHALLETGNGSSPLANGIEVGKDKNGNLVLVTSSNRSSLKDIKKTYNMFGINAKDTCPNECGAKYAYEAGWFSPEKAIVGGAAFIGKGYVNNGQDTLYKMRWNPAFAAVNMYASHQYATDIGWAFKQTSKMYELYSLLDEYILVLDIPKYR

Foldseek 3Di:
DDDDDDDDDDDDDDDDDDDDDDDDDDDDDDDDDDDDDDDDDDDDDDDDDDDDDDDDDDDDDDDDDDDDDDDDDDDDDDDDDDDDDDDDDDDDDDDDDDDDDDDDDDDDDDDDDDDDDDDDDDDDDDDDDDDDDYDDDDDDDDDDDDDDDDDDDFPKDKDFAWKKKFQQDQQFKFAADPPDPVRIDTNHPVRHQWIFTFTMWIAGPNWIKTFTAPDNDSPPRTPGITTPVRIDMWGKFWDDQDKFKWFFQFAAFKFCDPVTGPVRTPGGTCNVRGRPIFIFRTWMDTHNWIWTWGDDPNDIIIDTPVRIWTKAKDFAWKKKFQQDQQFKFAAGPRPPVRIDGNHPVRHQWIFTFGMWIATPNWIKTFTAPDNDSPPRTDGITTPVRIDMWGKFWDDQDKAKWAFQFDAFKFLDPVTGPVRGPGGTSNLRHFFIFIFGTWMDTHNWIWTWGDDPNHIIIDTPVRIGHKDKDFAWKKKAQQDQQFWFAQGTSDPVRIDGCHPVRHQWIFTFGMWIQHSNWIKTFTAPDNDPPPRTPGITTPVRIDMWGKFWDDQDKFKWAFQFAAFKFCDPVTGPVRTPGGTCNVRGRPIWIFGTWMDTHNWIWTWGDDPNDTIIDTPVRIHHFPDEAEAEDEFAFFLLLLLVQLLVVQFKAQDKAFWKWWPVQFDPPQCDPQKTFGADFPTFTFSDDDPPGDTQGTDGHGDMFGFPDWDQDPVRTIMTRGGIHGDMDRDDSVLLSCLSPLVNQPPDDLSLQLQFQQLDEQPDDLVLCLVFPLVPLAQSRSQLVLLVVLCVVLRGYSLLLSLQLCVQCVSQPRDQSVWWKWFAAPVGDIDTDDPVCPVRTPPIATFHARRQVQLDPVHSNTRSRSVRVVQVRRGNSSNSSSVSNCCRVLASVVVCRGNSCLASVSVCCSPPVHTDNHPHSHSCRSSVSSNSSVVSSVSDDGTYTYGYGYHYD

pLDDT: mean 83.43, std 24.18, range [22.91, 98.75]

=== Feature glossary ===
Key to the feature types in this record:

— What the protein is —

Primary structure: the covalent order of the twenty standard amino acids along the backbone. Two proteins with the same sequence will (almost always) fold to the same structure; two with 30% identity often share a fold but not the details.

Database cross-references. InterPro integrates a dozen domain/family signature databases into unified entries with residue-range hits. GO terms attach function/process/location labels with evidence codes. CATH codes position the fold in a four-level structural taxonomy. Organism is the NCBI-taxonomy species name.

— Where its atoms are —

The mmCIF block holds the 3D Cartesian coordinates of each backbone atom (N, Cα, C, O) in ångströms. mmCIF is the PDB's canonical archive format — a tagged-loop text representation of the atomic model.

Six rendered views show the 3D structure from the faces of a cube — i.e. along ±x, ±y, ±z. Rendering representation is drawn randomly per protein from cartoon (secondary-structure ribbons), sticks (backbone bonds), or molecular surface; coloring is either N→C rainbow (blue at the N-terminus through red at the C-terminus) or one color per chain.

— Local backbone conformation —

DSSP 8-state secondary structure assigns each residue one of H (α-helix), G (3₁₀-helix), I (π-helix), E (extended β-strand), B (isolated β-bridge), T (hydrogen-bonded turn), S (bend), or '-' (coil). The assignment is computed from backbone hydrogen-bond geometry via the Kabsch–Sander algorithm.

P-SEA three-state annotation labels each residue as helix, strand, or coil based purely on the geometry of the Cα trace. It serves as a fallback when the full backbone (and thus DSSP) is unavailable.

The φ/ψ torsion pair specifies the backbone conformation at each residue. φ rotates about the N–Cα bond, ψ about the Cα–C bond. Steric clashes forbid most of the (φ, ψ) plane — the allowed regions (α-helix basin, β-sheet basin, left-handed helix) are the Ramachandran-allowed regions.

— Global shape and packing —

The geometric summary reports three shape descriptors. Rg (radius of gyration) measures how spread out the Cα atoms are about their centre of mass; compact globular proteins have small Rg, elongated or unfolded ones large. Cα contacts (<8 Å, |i−j|>4) count long-range residue pairs in spatial proximity — high for tightly packed folds, near zero for rods or random coil. The bounding-box extents give the protein's footprint along x, y, z in Å.

Accessible surface area quantifies burial. A residue with SASA near zero is packed into the hydrophobic core; one with SASA >100 Å² sits on the surface. Computed here via the Shrake–Rupley numerical algorithm with a 1.4 Å probe.

Plot images: a contact map (which residues are close in 3D, as an N×N binary image), a Ramachandran scatter (backbone torsion angles, revealing secondary-structure composition at a glance), and — for AlphaFold structures — a PAE heatmap (pairwise prediction confidence).

— Structural neighborhood —

The Foldseek 3Di string encodes local tertiary geometry as a 20-letter alphabet — one character per residue — derived from the relative positions of nearby Cα atoms. Unlike the amino-acid sequence, 3Di is a direct function of the 3D structure, so two proteins with the same fold have similar 3Di strings even at low sequence identity.

Nearest PDB neighbors are the top structural matches found by Foldseek when searching this structure against the entire Protein Data Bank. Each hit reports a TM-score (0 to 1; >0.5 almost always implies the same fold) and an E-value. These are *structural* homologs — they may share no detectable sequence similarity.

— Confidence and disorder —

For AlphaFold models, the B-factor field carries pLDDT — the model's own estimate of local accuracy on a 0–100 scale. Regions with pLDDT<50 should be treated as essentially unmodeled; they often correspond to intrinsically disordered segments.

B-factor (Debye–Waller factor) reflects atomic displacement in the crystal lattice. It is an experimental observable (units Å²), not a prediction; low values mean the atom is pinned down, high values mean it moves or is heterogeneous across the crystal.

Predicted aligned error is AlphaFold's pairwise confidence. Unlike pLDDT (per-residue), PAE is per-residue-pair and captures whether two parts of the structure are correctly placed relative to each other. Units are ångströms of expected positional error.